Protein AF-0000000080279814 (afdb_homodimer)

Secondary structure (DSSP, 8-state):
------------PEEEE-TT-EEEEETTTEEEEEETTEEEEEESHHHHHHHTT-EEEE-HHHHHHTPPTT--HHHHHHHHHHHHHTT-EEEEPPGGG---HHHHHHHHHTTS-HHHHHT-SS--EEEEEEESTT---HHHHHHHHHTTPEEESSS-SEEEEEES-TT-THHHHHHHHHHHHT--EEEEE--SSEEEEEEEE-TTTS--HHHHHHHHHHHTHHHHHHHHHTTPPSSPP------HHHHHHHHHHHHHHHHHHHHT---GGGGEEEEEETTTTEEEEEE----TT-TTTS-TTHHHHHHHS-------B-SB-STT-SBSS-HHHHHHHHGGGB-TTTSSB---EE-TTS-TT--EEEEEE---TT--HHHHHHHHHH-EEEEE-SSHHHHHHHHHHHHHHHHHHB--S-S--EEE-HHHHGGGB--THHHH---HHHHHTHHHHHHHS-GGG---PPPPTTS-EEEEEEEETTTTEEEEEEHHHHSBT--GGGS-TT----STTEEE-SSHHHHHHHHHHHHHHHHHHHHHHHHT----BB-GGGG--HHHHHHHHHHHHTTEEEEEEE---TT---EEEEEEEESSSS----EEEEEE-SSHHHHHHHHHHHHHHHTHHHHSTT---S-HHHHHHHHH--TTT-GGGSPPTTPPPB-GGGS-----SBHHHHHHHHHHHHHHTT---EEEE---TTT-S-EEEEE-TTPPPSSS---SSHHHHHHHHTTS-SSPPPGGGS-SS----/------------PEEEE-TT-EEEEETTTEEEEEETTEEEEEESHHHHHHHTT-EEEE-HHHHHHTPPTT--HHHHHHHHHHHHHTT-EEEEPPGGG---HHHHHHHHHTTS-HHHHHT-SS--EEEEEEESTT---HHHHHHHHHTTPEEESSS-SEEEEEES-TT-THHHHHHHHHHHHT--EEEEE--SSEEEEEEEE-TTTS--HHHHHHHHHHHTHHHHHHHHHTTPPSSPP------HHHHHHHHHHHHHHHHHHHHT---GGGGEEEEEETTTTEEEEEE----TT-TTTS-TTHHHHHHHS-------B-SB-STT-SBSS-HHHHHHHHGGGB-TTTSSB---EE-TTS-TT--EEEEEE---TT--HHHHHHHHHH-EEEEE-SSHHHHHHHHHHHHHHHHHHB--S-S--EEE-HHHHGGGB--THHHH---HHHHHTHHHHHHHS-GGG---PPPPTTS-EEEEEEEETTTTEEEEEEHHHHSBT--GGGS-TT----STTEEE-SSHHHHHHHHHHHHHHHHHHHHHHHHT----BB-GGGG--HHHHHHHHHHHHTTEEEEEEE---TT---EEEEEEEESSSS----EEEEEE-SSHHHHHHHHHHHHHHHTHHHHSTT---S-HHHHHHHHH--TTT-GGGSPPTTPPPBPGGGS-----SBHHHHHHHHHHHHHHTT---EEEE---TTT-S-EEEEE-TTPPPSSS---SSHHHHHHHHTTS-SSPPPGGGS-SS----

Sequence (1514 aa):
MREASSTSGSISGGLGFKRHLRAEISEGNGAYLFSEQGVIAMRGAQVASVAALLDGTRDLDGLLSACPEGMSTEQVTGVLARLVEAGLVTVHVPDELSGDERALAYWDACGLDASAVASRQKPATASLTAIGRGVDTSQVENALGASGIEVVATASELAIVLCDDYLDPRLAEIDAEHRRTGRPWLLARPSGSQVWIGPILQPGRSGCWHCLTNRLWGHRHAEACVQEVLGHDGPASFPMPAVPPLTAAASQLISLEASKWLAGHRYPGQQAVWILDTLDLQGRLHELRRRPQCPECGDEGIVAARTAEPVVLREAKKATSGGGGHRTLTPVEVLDRYGHLVSPVTGIIKEIARDPRAPAFVNAYRSGLNVARRVRGEAGLQAGLRGDNGGKGASPLDAEVGALCEALERFSANYQGDELRIHDTFRALGDDAVHPNSCMLFDERQYAGRDEWNARHAIFQHVPERFDDDAAVDWTPLWSLSRQRRKLMPTAYLYYGVPPECGIGGMRADSNGCAAGSSLEDAILQGLLELVERDAVAMWWYNRLPVPGIDIASFDDPWAEEMAGQYARAGRELWVLDLTADLGVPVMVALSRSIAGPRENVMMGFGAHLDPRTALRRAVSELNQMIPAVLENDVELDDPDAARWLRHATVANQPYLLPAPGRSAKRAADFKFVRRSDVRDDVESLVRKLSALGMETLVLDQTRPDIDLPVVRVVVPGLRPFWSRFAPGRLFDVPVRLGRLAEATPYERLNPFPMFLMREASSTSGSISGGLGFKRHLRAEISEGNGAYLFSEQGVIAMRGAQVASVAALLDGTRDLDGLLSACPEGMSTEQVTGVLARLVEAGLVTVHVPDELSGDERALAYWDACGLDASAVASRQKPATASLTAIGRGVDTSQVENALGASGIEVVATASELAIVLCDDYLDPRLAEIDAEHRRTGRPWLLARPSGSQVWIGPILQPGRSGCWHCLTNRLWGHRHAEACVQEVLGHDGPASFPMPAVPPLTAAASQLISLEASKWLAGHRYPGQQAVWILDTLDLQGRLHELRRRPQCPECGDEGIVAARTAEPVVLREAKKATSGGGGHRTLTPVEVLDRYGHLVSPVTGIIKEIARDPRAPAFVNAYRSGLNVARRVRGEAGLQAGLRGDNGGKGASPLDAEVGALCEALERFSANYQGDELRIHDTFRALGDDAVHPNSCMLFDERQYAGRDEWNARHAIFQHVPERFDDDAAVDWTPLWSLSRQRRKLMPTAYLYYGVPPECGIGGMRADSNGCAAGSSLEDAILQGLLELVERDAVAMWWYNRLPVPGIDIASFDDPWAEEMAGQYARAGRELWVLDLTADLGVPVMVALSRSIAGPRENVMMGFGAHLDPRTALRRAVSELNQMIPAVLENDVELDDPDAARWLRHATVANQPYLLPAPGRSAKRAADFKFVRRSDVRDDVESLVRKLSALGMETLVLDQTRPDIDLPVVRVVVPGLRPFWSRFAPGRLFDVPVRLGRLAEATPYERLNPFPMFL

Structure (mmCIF, N/CA/C/O backbone):
data_AF-0000000080279814-model_v1
#
loop_
_entity.id
_entity.type
_entity.pdbx_description
1 polymer 'YcaO domain-containing protein'
#
loop_
_atom_site.group_PDB
_atom_site.id
_atom_site.type_symbol
_atom_site.label_atom_id
_atom_site.label_alt_id
_atom_site.label_comp_id
_atom_site.label_asym_id
_atom_site.label_entity_id
_atom_site.label_seq_id
_atom_site.pdbx_PDB_ins_code
_atom_site.Cartn_x
_atom_site.Cartn_y
_atom_site.Cartn_z
_atom_site.occupancy
_atom_site.B_iso_or_equiv
_atom_site.auth_seq_id
_atom_site.auth_comp_id
_atom_site.auth_asym_id
_atom_site.auth_atom_id
_atom_site.pdbx_PDB_model_num
ATOM 1 N N . MET A 1 1 ? 43.844 -24.531 45.438 1 21.88 1 MET A N 1
ATOM 2 C CA . MET A 1 1 ? 42.719 -23.609 45.188 1 21.88 1 MET A CA 1
ATOM 3 C C . MET A 1 1 ? 43.25 -22.266 44.688 1 21.88 1 MET A C 1
ATOM 5 O O . MET A 1 1 ? 43.625 -21.406 45.469 1 21.88 1 MET A O 1
ATOM 9 N N . ARG A 1 2 ? 44 -22.203 43.562 1 23.8 2 ARG A N 1
ATOM 10 C CA . ARG A 1 2 ? 44.781 -21.125 42.969 1 23.8 2 ARG A CA 1
ATOM 11 C C . ARG A 1 2 ? 43.844 -20.031 42.406 1 23.8 2 ARG A C 1
ATOM 13 O O . ARG A 1 2 ? 42.938 -20.312 41.625 1 23.8 2 ARG A O 1
ATOM 20 N N . GLU A 1 3 ? 43.656 -18.922 43.156 1 21.67 3 GLU A N 1
ATOM 21 C CA . GLU A 1 3 ? 42.844 -17.766 42.844 1 21.67 3 GLU A CA 1
ATOM 22 C C . GLU A 1 3 ? 43.312 -17.047 41.594 1 21.67 3 GLU A C 1
ATOM 24 O O . GLU A 1 3 ? 44.438 -16.594 41.531 1 21.67 3 GLU A O 1
ATOM 29 N N . ALA A 1 4 ? 42.906 -17.609 40.438 1 27.38 4 ALA A N 1
ATOM 30 C CA . ALA A 1 4 ? 43.188 -17.016 39.125 1 27.38 4 ALA A CA 1
ATOM 31 C C . ALA A 1 4 ? 42.781 -15.531 39.125 1 27.38 4 ALA A C 1
ATOM 33 O O . ALA A 1 4 ? 41.625 -15.188 39.312 1 27.38 4 ALA A O 1
ATOM 34 N N . SER A 1 5 ? 43.719 -14.578 39.5 1 25.19 5 SER A N 1
ATOM 35 C CA . SER A 1 5 ? 43.625 -13.125 39.562 1 25.19 5 SER A CA 1
ATOM 36 C C . SER A 1 5 ? 43.312 -12.547 38.188 1 25.19 5 SER A C 1
ATOM 38 O O . SER A 1 5 ? 44.188 -12.523 37.312 1 25.19 5 SER A O 1
ATOM 40 N N . SER A 1 6 ? 42.219 -12.922 37.5 1 28.83 6 SER A N 1
ATOM 41 C CA . SER A 1 6 ? 41.875 -12.32 36.219 1 28.83 6 SER A CA 1
ATOM 42 C C . SER A 1 6 ? 41.75 -10.805 36.312 1 28.83 6 SER A C 1
ATOM 44 O O . SER A 1 6 ? 40.875 -10.297 37.031 1 28.83 6 SER A O 1
ATOM 46 N N . THR A 1 7 ? 42.875 -10.039 36.344 1 28.72 7 THR A N 1
ATOM 47 C CA . THR A 1 7 ? 42.938 -8.586 36.25 1 28.72 7 THR A CA 1
ATOM 48 C C . THR A 1 7 ? 42.188 -8.086 35.031 1 28.72 7 THR A C 1
ATOM 50 O O . THR A 1 7 ? 42.688 -8.133 33.906 1 28.72 7 THR A O 1
ATOM 53 N N . SER A 1 8 ? 40.969 -8.453 34.812 1 31.89 8 SER A N 1
ATOM 54 C CA . SER A 1 8 ? 40.219 -7.734 33.781 1 31.89 8 SER A CA 1
ATOM 55 C C . SER A 1 8 ? 40.312 -6.223 33.969 1 31.89 8 SER A C 1
ATOM 57 O O . SER A 1 8 ? 39.844 -5.691 35 1 31.89 8 SER A O 1
ATOM 59 N N . GLY A 1 9 ? 41.469 -5.582 33.75 1 34.22 9 GLY A N 1
ATOM 60 C CA . GLY A 1 9 ? 41.562 -4.133 33.75 1 34.22 9 GLY A CA 1
ATOM 61 C C . GLY A 1 9 ? 40.344 -3.449 33.156 1 34.22 9 GLY A C 1
ATOM 62 O O . GLY A 1 9 ? 40.031 -3.641 31.969 1 34.22 9 GLY A O 1
ATOM 63 N N . SER A 1 10 ? 39.344 -3.197 33.875 1 40.88 10 SER A N 1
ATOM 64 C CA . SER A 1 10 ? 38.125 -2.473 33.531 1 40.88 10 SER A CA 1
ATOM 65 C C . SER A 1 10 ? 38.469 -1.146 32.844 1 40.88 10 SER A C 1
ATOM 67 O O . SER A 1 10 ? 39.094 -0.281 33.438 1 40.88 10 SER A O 1
ATOM 69 N N . ILE A 1 11 ? 38.938 -0.974 31.625 1 47.03 11 ILE A N 1
ATOM 70 C CA . ILE A 1 11 ? 39.031 0.262 30.859 1 47.03 11 ILE A CA 1
ATOM 71 C C . ILE A 1 11 ? 37.906 1.222 31.266 1 47.03 11 ILE A C 1
ATOM 73 O O . ILE A 1 11 ? 36.719 0.924 31.094 1 47.03 11 ILE A O 1
ATOM 77 N N . SER A 1 12 ? 38.062 2.002 32.312 1 59.72 12 SER A N 1
ATOM 78 C CA . SER A 1 12 ? 37.188 2.934 33 1 59.72 12 SER A CA 1
ATOM 79 C C . SER A 1 12 ? 36.781 4.078 32.094 1 59.72 12 SER A C 1
ATOM 81 O O . SER A 1 12 ? 37.625 4.883 31.672 1 59.72 12 SER A O 1
ATOM 83 N N . GLY A 1 13 ? 36 3.992 31.062 1 78.62 13 GLY A N 1
ATOM 84 C CA . GLY A 1 13 ? 35.5 5.055 30.203 1 78.62 13 GLY A CA 1
ATOM 85 C C . GLY A 1 13 ? 34.5 5.953 30.906 1 78.62 13 GLY A C 1
ATOM 86 O O . GLY A 1 13 ? 34.062 5.656 32.031 1 78.62 13 GLY A O 1
ATOM 87 N N . GLY A 1 14 ? 34.469 7.23 30.5 1 89.44 14 GLY A N 1
ATOM 88 C CA . GLY A 1 14 ? 33.531 8.203 31.031 1 89.44 14 GLY A CA 1
ATOM 89 C C . GLY A 1 14 ? 32.156 8.141 30.375 1 89.44 14 GLY A C 1
ATOM 90 O O . GLY A 1 14 ? 32.031 7.676 29.25 1 89.44 14 GLY A O 1
ATOM 91 N N . LEU A 1 15 ? 31.172 8.523 31.156 1 92.56 15 LEU A N 1
ATOM 92 C CA . LEU A 1 15 ? 29.797 8.531 30.656 1 92.56 15 LEU A CA 1
ATOM 93 C C . LEU A 1 15 ? 29.531 9.781 29.812 1 92.56 15 LEU A C 1
ATOM 95 O O . LEU A 1 15 ? 29.938 10.883 30.203 1 92.56 15 LEU A O 1
ATOM 99 N N . GLY A 1 16 ? 29.016 9.609 28.672 1 94.12 16 GLY A N 1
ATOM 100 C CA . GLY A 1 16 ? 28.625 10.688 27.781 1 94.12 16 GLY A CA 1
ATOM 101 C C . GLY A 1 16 ? 27.5 10.312 26.844 1 94.12 16 GLY A C 1
ATOM 102 O O . GLY A 1 16 ? 27.141 9.141 26.734 1 94.12 16 GLY A O 1
ATOM 103 N N . PHE A 1 17 ? 26.906 11.336 26.203 1 95.38 17 PHE A N 1
ATOM 104 C CA . PHE A 1 17 ? 25.906 11.055 25.172 1 95.38 17 PHE A CA 1
ATOM 105 C C . PHE A 1 17 ? 26.531 10.305 24 1 95.38 17 PHE A C 1
ATOM 107 O O . PHE A 1 17 ? 27.719 10.461 23.734 1 95.38 17 PHE A O 1
ATOM 114 N N . LYS A 1 18 ? 25.734 9.492 23.375 1 94.56 18 LYS A N 1
ATOM 115 C CA . LYS A 1 18 ? 26.203 8.789 22.188 1 94.56 18 LYS A CA 1
ATOM 116 C C . LYS A 1 18 ? 26.75 9.766 21.156 1 94.56 18 LYS A C 1
ATOM 118 O O . LYS A 1 18 ? 26.25 10.883 21.016 1 94.56 18 LYS A O 1
ATOM 123 N N . ARG A 1 19 ? 27.734 9.344 20.422 1 93.38 19 ARG A N 1
ATOM 124 C CA . ARG A 1 19 ? 28.562 10.234 19.609 1 93.38 19 ARG A CA 1
ATOM 125 C C . ARG A 1 19 ? 27.766 10.75 18.406 1 93.38 19 ARG A C 1
ATOM 127 O O . ARG A 1 19 ? 28.156 11.75 17.797 1 93.38 19 ARG A O 1
ATOM 134 N N . HIS A 1 20 ? 26.656 10.047 18.047 1 94.81 20 HIS A N 1
ATOM 135 C CA . HIS A 1 20 ? 25.844 10.547 16.953 1 94.81 20 HIS A CA 1
ATOM 136 C C . HIS A 1 20 ? 24.875 11.625 17.438 1 94.81 20 HIS A C 1
ATOM 138 O O . HIS A 1 20 ? 24.125 12.18 16.641 1 94.81 20 HIS A O 1
ATOM 144 N N . LEU A 1 21 ? 24.906 11.977 18.734 1 95.88 21 LEU A N 1
ATOM 145 C CA . LEU A 1 21 ? 24.062 13 19.344 1 95.88 21 LEU A CA 1
ATOM 146 C C . LEU A 1 21 ? 24.891 14.195 19.781 1 95.88 21 LEU A C 1
ATOM 148 O O . LEU A 1 21 ? 25.875 14.047 20.516 1 95.88 21 LEU A O 1
ATOM 152 N N . ARG A 1 22 ? 24.547 15.336 19.375 1 95.44 22 ARG A N 1
ATOM 153 C CA . ARG A 1 22 ? 25.141 16.562 19.906 1 95.44 22 ARG A CA 1
ATOM 154 C C . ARG A 1 22 ? 24.219 17.188 20.953 1 95.44 22 ARG A C 1
ATOM 156 O O . ARG A 1 22 ? 23.062 17.5 20.672 1 95.44 22 ARG A O 1
ATOM 163 N N . ALA A 1 23 ? 24.781 17.375 22.062 1 95.44 23 ALA A N 1
ATOM 164 C CA . ALA A 1 23 ? 23.984 17.891 23.156 1 95.44 23 ALA A CA 1
ATOM 165 C C . ALA A 1 23 ? 24.203 19.391 23.359 1 95.44 23 ALA A C 1
ATOM 167 O O . ALA A 1 23 ? 25.328 19.875 23.234 1 95.44 23 ALA A O 1
ATOM 168 N N . GLU A 1 24 ? 23.156 20.062 23.547 1 95.12 24 GLU A N 1
ATOM 169 C CA . GLU A 1 24 ? 23.172 21.453 24.016 1 95.12 24 GLU A CA 1
ATOM 170 C C . GLU A 1 24 ? 22.312 21.625 25.266 1 95.12 24 GLU A C 1
ATOM 172 O O . GLU A 1 24 ? 21.141 21.281 25.266 1 95.12 24 GLU A O 1
ATOM 177 N N . ILE A 1 25 ? 22.969 22.156 26.281 1 94.56 25 ILE A N 1
ATOM 178 C CA . ILE A 1 25 ? 22.328 22.234 27.578 1 94.56 25 ILE A CA 1
ATOM 179 C C . ILE A 1 25 ? 21.812 23.656 27.812 1 94.56 25 ILE A C 1
ATOM 181 O O . ILE A 1 25 ? 22.531 24.625 27.578 1 94.56 25 ILE A O 1
ATOM 185 N N . SER A 1 26 ? 20.578 23.766 28.141 1 92.25 26 SER A N 1
ATOM 186 C CA . SER A 1 26 ? 19.969 25.016 28.625 1 92.25 26 SER A CA 1
ATOM 187 C C . SER A 1 26 ? 19.75 24.969 30.141 1 92.25 26 SER A C 1
ATOM 189 O O . SER A 1 26 ? 18.766 24.375 30.609 1 92.25 26 SER A O 1
ATOM 191 N N . GLU A 1 27 ? 20.625 25.625 30.781 1 89.12 27 GLU A N 1
ATOM 192 C CA . GLU A 1 27 ? 20.609 25.578 32.25 1 89.12 27 GLU A CA 1
ATOM 193 C C . GLU A 1 27 ? 19.25 25.953 32.812 1 89.12 27 GLU A C 1
ATOM 195 O O . GLU A 1 27 ? 18.672 26.984 32.406 1 89.12 27 GLU A O 1
ATOM 200 N N . GLY A 1 28 ? 18.781 25.141 33.656 1 87.81 28 GLY A N 1
ATOM 201 C CA . GLY A 1 28 ? 17.5 25.391 34.312 1 87.81 28 GLY A CA 1
ATOM 202 C C . GLY A 1 28 ? 16.312 24.953 33.469 1 87.81 28 GLY A C 1
ATOM 203 O O . GLY A 1 28 ? 15.203 24.828 34 1 87.81 28 GLY A O 1
ATOM 204 N N . ASN A 1 29 ? 16.562 24.672 32.25 1 88.44 29 ASN A N 1
ATOM 205 C CA . ASN A 1 29 ? 15.453 24.375 31.344 1 88.44 29 ASN A CA 1
ATOM 206 C C . ASN A 1 29 ? 15.5 22.938 30.844 1 88.44 29 ASN A C 1
ATOM 208 O O . ASN A 1 29 ? 14.477 22.25 30.812 1 88.44 29 ASN A O 1
ATOM 212 N N . GLY A 1 30 ? 16.625 22.516 30.453 1 92.62 30 GLY A N 1
ATOM 213 C CA . GLY A 1 30 ? 16.719 21.156 29.922 1 92.62 30 GLY A CA 1
ATOM 214 C C . GLY A 1 30 ? 17.938 20.938 29.047 1 92.62 30 GLY A C 1
ATOM 215 O O . GLY A 1 30 ? 18.922 21.688 29.141 1 92.62 30 GLY A O 1
ATOM 216 N N . ALA A 1 31 ? 17.922 19.828 28.344 1 94.88 31 ALA A N 1
ATOM 217 C CA . ALA A 1 31 ? 18.953 19.469 27.375 1 94.88 31 ALA A CA 1
ATOM 218 C C . ALA A 1 31 ? 18.344 19.047 26.047 1 94.88 31 ALA A C 1
ATOM 220 O O . ALA A 1 31 ? 17.281 18.422 26.016 1 94.88 31 ALA A O 1
ATOM 221 N N . TYR A 1 32 ? 18.984 19.453 24.984 1 95 32 TYR A N 1
ATOM 222 C CA . TYR A 1 32 ? 18.531 19.156 23.641 1 95 32 TYR A CA 1
ATOM 223 C C . TYR A 1 32 ? 19.594 18.375 22.875 1 95 32 TYR A C 1
ATOM 225 O O . TYR A 1 32 ? 20.766 18.766 22.844 1 95 32 TYR A O 1
ATOM 233 N N . LEU A 1 33 ? 19.156 17.25 22.344 1 95.81 33 LEU A N 1
ATOM 234 C CA . LEU A 1 33 ? 20.062 16.406 21.562 1 95.81 33 LEU A CA 1
ATOM 235 C C . LEU A 1 33 ? 19.719 16.469 20.078 1 95.81 33 LEU A C 1
ATOM 237 O O . LEU A 1 33 ? 18.594 16.203 19.688 1 95.81 33 LEU A O 1
ATOM 241 N N . PHE A 1 34 ? 20.703 16.859 19.281 1 95.44 34 PHE A N 1
ATOM 242 C CA . PHE A 1 34 ? 20.531 16.984 17.828 1 95.44 34 PHE A CA 1
ATOM 243 C C . PHE A 1 34 ? 21.188 15.82 17.109 1 95.44 34 PHE A C 1
ATOM 245 O O . PHE A 1 34 ? 22.312 15.43 17.438 1 95.44 34 PHE A O 1
ATOM 252 N N . SER A 1 35 ? 20.484 15.219 16.203 1 95 35 SER A N 1
ATOM 253 C CA . SER A 1 35 ? 20.984 14.125 15.375 1 95 35 SER A CA 1
ATOM 254 C C . SER A 1 35 ? 20.422 14.195 13.961 1 95 35 SER A C 1
ATOM 256 O O . SER A 1 35 ? 19.641 15.102 13.641 1 95 35 SER A O 1
ATOM 258 N N . GLU A 1 36 ? 20.859 13.266 13.102 1 91.62 36 GLU A N 1
ATOM 259 C CA . GLU A 1 36 ? 20.359 13.172 11.727 1 91.62 36 GLU A CA 1
ATOM 260 C C . GLU A 1 36 ? 18.859 12.914 11.703 1 91.62 36 GLU A C 1
ATOM 262 O O . GLU A 1 36 ? 18.172 13.281 10.742 1 91.62 36 GLU A O 1
ATOM 267 N N . GLN A 1 37 ? 18.359 12.383 12.797 1 88 37 GLN A N 1
ATOM 268 C CA . GLN A 1 37 ? 16.969 11.953 12.828 1 88 37 GLN A CA 1
ATOM 269 C C . GLN A 1 37 ? 16.078 13.031 13.43 1 88 37 GLN A C 1
ATOM 271 O O . GLN A 1 37 ? 14.852 12.891 13.461 1 88 37 GLN A O 1
ATOM 276 N N . GLY A 1 38 ? 16.75 14.078 13.938 1 90.19 38 GLY A N 1
ATOM 277 C CA . GLY A 1 38 ? 15.953 15.148 14.516 1 90.19 38 GLY A CA 1
ATOM 278 C C . GLY A 1 38 ? 16.438 15.57 15.891 1 90.19 38 GLY A C 1
ATOM 279 O O . GLY A 1 38 ? 17.625 15.469 16.203 1 90.19 38 GLY A O 1
ATOM 280 N N . VAL A 1 39 ? 15.5 16.156 16.625 1 92.44 39 VAL A N 1
ATOM 281 C CA . VAL A 1 39 ? 15.867 16.688 17.938 1 92.44 39 VAL A CA 1
ATOM 282 C C . VAL A 1 39 ? 15.094 15.969 19.031 1 92.44 39 VAL A C 1
ATOM 284 O O . VAL A 1 39 ? 13.922 15.617 18.844 1 92.44 39 VAL A O 1
ATOM 287 N N . ILE A 1 40 ? 15.742 15.625 20.062 1 91.31 40 ILE A N 1
ATOM 288 C CA . ILE A 1 40 ? 15.148 15.141 21.297 1 91.31 40 ILE A CA 1
ATOM 289 C C . ILE A 1 40 ? 15.227 16.234 22.359 1 91.31 40 ILE A C 1
ATOM 291 O O . ILE A 1 40 ? 16.328 16.672 22.719 1 91.31 40 ILE A O 1
ATOM 295 N N . ALA A 1 41 ? 14.117 16.656 22.781 1 90.44 41 ALA A N 1
ATOM 296 C CA . ALA A 1 41 ? 14.047 17.672 23.828 1 90.44 41 ALA A CA 1
ATOM 297 C C . ALA A 1 41 ? 13.758 17.047 25.188 1 90.44 41 ALA A C 1
ATOM 299 O O . ALA A 1 41 ? 12.711 16.422 25.375 1 90.44 41 ALA A O 1
ATOM 300 N N . MET A 1 42 ? 14.703 17.141 26.047 1 91.12 42 MET A N 1
ATOM 301 C CA . MET A 1 42 ? 14.531 16.688 27.422 1 91.12 42 MET A CA 1
ATOM 302 C C . MET A 1 42 ? 14.367 17.859 28.375 1 91.12 42 MET A C 1
ATOM 304 O O . MET A 1 42 ? 15.281 18.672 28.531 1 91.12 42 MET A O 1
ATOM 308 N N . ARG A 1 43 ? 13.336 17.875 29.062 1 88.44 43 ARG A N 1
ATOM 309 C CA . ARG A 1 43 ? 13 19.047 29.844 1 88.44 43 ARG A CA 1
ATOM 310 C C . ARG A 1 43 ? 13.25 18.812 31.328 1 88.44 43 ARG A C 1
ATOM 312 O O . ARG A 1 43 ? 13.141 17.672 31.797 1 88.44 43 ARG A O 1
ATOM 319 N N . GLY A 1 44 ? 13.609 19.953 32 1 89.69 44 GLY A N 1
ATOM 320 C CA . GLY A 1 44 ? 13.734 19.922 33.438 1 89.69 44 GLY A CA 1
ATOM 321 C C . GLY A 1 44 ? 15.117 20.344 33.938 1 89.69 44 GLY A C 1
ATOM 322 O O . GLY A 1 44 ? 16.125 20.031 33.312 1 89.69 44 GLY A O 1
ATOM 323 N N . ALA A 1 45 ? 15.102 21.016 35.031 1 92.06 45 ALA A N 1
ATOM 324 C CA . ALA A 1 45 ? 16.344 21.531 35.594 1 92.06 45 ALA A CA 1
ATOM 325 C C . ALA A 1 45 ? 17.266 20.391 36.031 1 92.06 45 ALA A C 1
ATOM 327 O O . ALA A 1 45 ? 18.5 20.484 35.844 1 92.06 45 ALA A O 1
ATOM 328 N N . GLN A 1 46 ? 16.719 19.359 36.469 1 93.31 46 GLN A N 1
ATOM 329 C CA . GLN A 1 46 ? 17.5 18.219 36.906 1 93.31 46 GLN A CA 1
ATOM 330 C C . GLN A 1 46 ? 18.203 17.547 35.719 1 93.31 46 GLN A C 1
ATOM 332 O O . GLN A 1 46 ? 19.359 17.172 35.812 1 93.31 46 GLN A O 1
ATOM 337 N N . VAL A 1 47 ? 17.438 17.469 34.656 1 94.19 47 VAL A N 1
ATOM 338 C CA . VAL A 1 47 ? 18 16.844 33.469 1 94.19 47 VAL A CA 1
ATOM 339 C C . VAL A 1 47 ? 19.156 17.688 32.938 1 94.19 47 VAL A C 1
ATOM 341 O O . VAL A 1 47 ? 20.203 17.156 32.562 1 94.19 47 VAL A O 1
ATOM 344 N N . ALA A 1 48 ? 18.922 19 32.906 1 94.69 48 ALA A N 1
ATOM 345 C CA . ALA A 1 48 ? 19.969 19.906 32.469 1 94.69 48 ALA A CA 1
ATOM 346 C C . ALA A 1 48 ? 21.234 19.734 33.281 1 94.69 48 ALA A C 1
ATOM 348 O O . ALA A 1 48 ? 22.344 19.703 32.75 1 94.69 48 ALA A O 1
ATOM 349 N N . SER A 1 49 ? 21.094 19.609 34.562 1 95 49 SER A N 1
ATOM 350 C CA . SER A 1 49 ? 22.219 19.516 35.469 1 95 49 SER A CA 1
ATOM 351 C C . SER A 1 49 ? 23 18.234 35.25 1 95 49 SER A C 1
ATOM 353 O O . SER A 1 49 ? 24.234 18.234 35.25 1 95 49 SER A O 1
ATOM 355 N N . VAL A 1 50 ? 22.297 17.188 35.094 1 95.19 50 VAL A N 1
ATOM 356 C CA . VAL A 1 50 ? 22.953 15.891 34.906 1 95.19 50 VAL A CA 1
ATOM 357 C C . VAL A 1 50 ? 23.594 15.844 33.5 1 95.19 50 VAL A C 1
ATOM 359 O O . VAL A 1 50 ? 24.719 15.359 33.344 1 95.19 50 VAL A O 1
ATOM 362 N N . ALA A 1 51 ? 22.828 16.359 32.5 1 95.56 51 ALA A N 1
ATOM 363 C CA . ALA A 1 51 ? 23.328 16.359 31.125 1 95.56 51 ALA A CA 1
ATOM 364 C C . ALA A 1 51 ? 24.641 17.125 31.031 1 95.56 51 ALA A C 1
ATOM 366 O O . ALA A 1 51 ? 25.516 16.766 30.234 1 95.56 51 ALA A O 1
ATOM 367 N N . ALA A 1 52 ? 24.797 18.094 31.797 1 94.62 52 ALA A N 1
ATOM 368 C CA . ALA A 1 52 ? 25.984 18.938 31.766 1 94.62 52 ALA A CA 1
ATOM 369 C C . ALA A 1 52 ? 27.219 18.141 32.219 1 94.62 52 ALA A C 1
ATOM 371 O O . ALA A 1 52 ? 28.344 18.484 31.875 1 94.62 52 ALA A O 1
ATOM 372 N N . LEU A 1 53 ? 26.984 17.078 32.938 1 94.38 53 LEU A N 1
ATOM 373 C CA . LEU A 1 53 ? 28.094 16.281 33.469 1 94.38 53 LEU A CA 1
ATOM 374 C C . LEU A 1 53 ? 28.438 15.141 32.5 1 94.38 53 LEU A C 1
ATOM 376 O O . LEU A 1 53 ? 29.469 14.477 32.688 1 94.38 53 LEU A O 1
ATOM 380 N N . LEU A 1 54 ? 27.594 14.914 31.516 1 94.19 54 LEU A N 1
ATOM 381 C CA . LEU A 1 54 ? 27.781 13.789 30.609 1 94.19 54 LEU A CA 1
ATOM 382 C C . LEU A 1 54 ? 28.656 14.18 29.422 1 94.19 54 LEU A C 1
ATOM 384 O O . LEU A 1 54 ? 28.203 14.156 28.281 1 94.19 54 LEU A O 1
ATOM 388 N N . ASP A 1 55 ? 29.875 14.438 29.688 1 89.62 55 ASP A N 1
ATOM 389 C CA . ASP A 1 55 ? 30.812 14.883 28.656 1 89.62 55 ASP A CA 1
ATOM 390 C C . ASP A 1 55 ? 31.859 13.812 28.359 1 89.62 55 ASP A C 1
ATOM 392 O O . ASP A 1 55 ? 32.844 14.078 27.688 1 89.62 55 ASP A O 1
ATOM 396 N N . GLY A 1 56 ? 31.703 12.688 28.922 1 88.75 56 GLY A N 1
ATOM 397 C CA . GLY A 1 56 ? 32.562 11.555 28.609 1 88.75 56 GLY A CA 1
ATOM 398 C C . GLY A 1 56 ? 33.812 11.523 29.469 1 88.75 56 GLY A C 1
ATOM 399 O O . GLY A 1 56 ? 34.656 10.648 29.297 1 88.75 56 GLY A O 1
ATOM 400 N N . THR A 1 57 ? 33.938 12.406 30.438 1 89.06 57 THR A N 1
ATOM 401 C CA . THR A 1 57 ? 35.188 12.492 31.203 1 89.06 57 THR A CA 1
ATOM 402 C C . THR A 1 57 ? 35 11.875 32.594 1 89.06 57 THR A C 1
ATOM 404 O O . THR A 1 57 ? 36 11.609 33.281 1 89.06 57 THR A O 1
ATOM 407 N N . ARG A 1 58 ? 33.75 11.641 32.969 1 91.56 58 ARG A N 1
ATOM 408 C CA . ARG A 1 58 ? 33.438 11.133 34.312 1 91.56 58 ARG A CA 1
ATOM 409 C C . ARG A 1 58 ? 32.781 9.766 34.219 1 91.56 58 ARG A C 1
ATOM 411 O O . ARG A 1 58 ? 31.875 9.555 33.406 1 91.56 58 ARG A O 1
ATOM 418 N N . ASP A 1 59 ? 33.281 8.898 35.062 1 91.06 59 ASP A N 1
ATOM 419 C CA . ASP A 1 59 ? 32.531 7.656 35.25 1 91.06 59 ASP A CA 1
ATOM 420 C C . ASP A 1 59 ? 31.406 7.832 36.25 1 91.06 59 ASP A C 1
ATOM 422 O O . ASP A 1 59 ? 31.078 8.953 36.656 1 91.06 59 ASP A O 1
ATOM 426 N N . LEU A 1 60 ? 30.766 6.793 36.562 1 90.94 60 LEU A N 1
ATOM 427 C CA . LEU A 1 60 ? 29.609 6.891 37.438 1 90.94 60 LEU A CA 1
ATOM 428 C C . LEU A 1 60 ? 30 7.508 38.781 1 90.94 60 LEU A C 1
ATOM 430 O O . LEU A 1 60 ? 29.297 8.383 39.281 1 90.94 60 LEU A O 1
ATOM 434 N N . ASP A 1 61 ? 31.094 7.066 39.312 1 91.88 61 ASP A N 1
ATOM 435 C CA . ASP A 1 61 ? 31.562 7.598 40.594 1 91.88 61 ASP A CA 1
ATOM 436 C C . ASP A 1 61 ? 31.891 9.086 40.469 1 91.88 61 ASP A C 1
ATOM 438 O O . ASP A 1 61 ? 31.594 9.867 41.375 1 91.88 61 ASP A O 1
ATOM 442 N N . GLY A 1 62 ? 32.5 9.344 39.406 1 92.44 62 GLY A N 1
ATOM 443 C CA . GLY A 1 62 ? 32.812 10.742 39.156 1 92.44 62 GLY A CA 1
ATOM 444 C C . GLY A 1 62 ? 31.594 11.609 39.031 1 92.44 62 GLY A C 1
ATOM 445 O O . GLY A 1 62 ? 31.578 12.75 39.5 1 92.44 62 GLY A O 1
ATOM 446 N N . LEU A 1 63 ? 30.609 11.141 38.406 1 92 63 LEU A N 1
ATOM 447 C CA . LEU A 1 63 ? 29.359 11.883 38.25 1 92 63 LEU A CA 1
ATOM 448 C C . LEU A 1 63 ? 28.672 12.094 39.562 1 92 63 LEU A C 1
ATOM 450 O O . LEU A 1 63 ? 28.141 13.18 39.844 1 92 63 LEU A O 1
ATOM 454 N N . LEU A 1 64 ? 28.719 11.047 40.406 1 93 64 LEU A N 1
ATOM 455 C CA . LEU A 1 64 ? 28.062 11.125 41.688 1 93 64 LEU A CA 1
ATOM 456 C C . LEU A 1 64 ? 28.828 12.062 42.625 1 93 64 LEU A C 1
ATOM 458 O O . LEU A 1 64 ? 28.234 12.742 43.469 1 93 64 LEU A O 1
ATOM 462 N N . SER A 1 65 ? 30.125 12.086 42.438 1 92.69 65 SER A N 1
ATOM 463 C CA . SER A 1 65 ? 30.938 13 43.219 1 92.69 65 SER A CA 1
ATOM 464 C C . SER A 1 65 ? 30.688 14.453 42.812 1 92.69 65 SER A C 1
ATOM 466 O O . SER A 1 65 ? 30.812 15.359 43.656 1 92.69 65 SER A O 1
ATOM 468 N N . ALA A 1 66 ? 30.359 14.602 41.562 1 91.62 66 ALA A N 1
ATOM 469 C CA . ALA A 1 66 ? 30.109 15.945 41.062 1 91.62 66 ALA A CA 1
ATOM 470 C C . ALA A 1 66 ? 28.609 16.266 41.094 1 91.62 66 ALA A C 1
ATOM 472 O O . ALA A 1 66 ? 28.109 17.031 40.25 1 91.62 66 ALA A O 1
ATOM 473 N N . CYS A 1 67 ? 27.953 15.703 41.938 1 87.56 67 CYS A N 1
ATOM 474 C CA . CYS A 1 67 ? 26.5 15.867 42.062 1 87.56 67 CYS A CA 1
ATOM 475 C C . CYS A 1 67 ? 26.109 17.344 42.062 1 87.56 67 CYS A C 1
ATOM 477 O O . CYS A 1 67 ? 26.641 18.125 42.844 1 87.56 67 CYS A O 1
ATOM 479 N N . PRO A 1 68 ? 25.328 17.719 41.188 1 87.31 68 PRO A N 1
ATOM 480 C CA . PRO A 1 68 ? 24.938 19.125 41.094 1 87.31 68 PRO A CA 1
ATOM 481 C C . PRO A 1 68 ? 24.266 19.625 42.375 1 87.31 68 PRO A C 1
ATOM 483 O O . PRO A 1 68 ? 23.719 18.844 43.156 1 87.31 68 PRO A O 1
ATOM 486 N N . GLU A 1 69 ? 24.328 20.922 42.531 1 85.44 69 GLU A N 1
ATOM 487 C CA . GLU A 1 69 ? 23.719 21.531 43.719 1 85.44 69 GLU A CA 1
ATOM 488 C C . GLU A 1 69 ? 22.219 21.312 43.75 1 85.44 69 GLU A C 1
ATOM 490 O O . GLU A 1 69 ? 21.531 21.5 42.719 1 85.44 69 GLU A O 1
ATOM 495 N N . GLY A 1 70 ? 21.734 20.797 44.875 1 88.25 70 GLY A N 1
ATOM 496 C CA . GLY A 1 70 ? 20.297 20.625 45.062 1 88.25 70 GLY A CA 1
ATOM 497 C C . GLY A 1 70 ? 19.797 19.25 44.656 1 88.25 70 GLY A C 1
ATOM 498 O O . GLY A 1 70 ? 18.609 18.953 44.812 1 88.25 70 GLY A O 1
ATOM 499 N N . MET A 1 71 ? 20.719 18.391 44.219 1 93.38 71 MET A N 1
ATOM 500 C CA . MET A 1 71 ? 20.297 17.047 43.812 1 93.38 71 MET A CA 1
ATOM 501 C C . MET A 1 71 ? 20.969 15.992 44.719 1 93.38 71 MET A C 1
ATOM 503 O O . MET A 1 71 ? 22.125 16.156 45.094 1 93.38 71 MET A O 1
ATOM 507 N N . SER A 1 72 ? 20.203 15 45.062 1 93.81 72 SER A N 1
ATOM 508 C CA . SER A 1 72 ? 20.75 13.844 45.781 1 93.81 72 SER A CA 1
ATOM 509 C C . SER A 1 72 ? 21.406 12.867 44.781 1 93.81 72 SER A C 1
ATOM 511 O O . SER A 1 72 ? 21.156 12.938 43.594 1 93.81 72 SER A O 1
ATOM 513 N N . THR A 1 73 ? 22.188 12.039 45.344 1 93.62 73 THR A N 1
ATOM 514 C CA . THR A 1 73 ? 22.812 11.008 44.5 1 93.62 73 THR A CA 1
ATOM 515 C C . THR A 1 73 ? 21.766 10.094 43.906 1 93.62 73 THR A C 1
ATOM 517 O O . THR A 1 73 ? 21.938 9.594 42.781 1 93.62 73 THR A O 1
ATOM 520 N N . GLU A 1 74 ? 20.688 9.977 44.594 1 93.38 74 GLU A N 1
ATOM 521 C CA . GLU A 1 74 ? 19.578 9.148 44.094 1 93.38 74 GLU A CA 1
ATOM 522 C C . GLU A 1 74 ? 18.906 9.805 42.875 1 93.38 74 GLU A C 1
ATOM 524 O O . GLU A 1 74 ? 18.531 9.125 41.938 1 93.38 74 GLU A O 1
ATOM 529 N N . GLN A 1 75 ? 18.797 11.07 43 1 94.06 75 GLN A N 1
ATOM 530 C CA . GLN A 1 75 ? 18.188 11.797 41.875 1 94.06 75 GLN A CA 1
ATOM 531 C C . GLN A 1 75 ? 19.062 11.766 40.656 1 94.06 75 GLN A C 1
ATOM 533 O O . GLN A 1 75 ? 18.562 11.594 39.531 1 94.06 75 GLN A O 1
ATOM 538 N N . VAL A 1 76 ? 20.312 11.914 40.875 1 94.69 76 VAL A N 1
ATOM 539 C CA . VAL A 1 76 ? 21.266 11.867 39.75 1 94.69 76 VAL A CA 1
ATOM 540 C C . VAL A 1 76 ? 21.219 10.484 39.094 1 94.69 76 VAL A C 1
ATOM 542 O O . VAL A 1 76 ? 21.141 10.375 37.875 1 94.69 76 VAL A O 1
ATOM 545 N N . THR A 1 77 ? 21.172 9.477 39.906 1 94.56 77 THR A N 1
ATOM 546 C CA . THR A 1 77 ? 21.125 8.109 39.406 1 94.56 77 THR A CA 1
ATOM 547 C C . THR A 1 77 ? 19.812 7.84 38.688 1 94.56 77 THR A C 1
ATOM 549 O O . THR A 1 77 ? 19.797 7.121 37.688 1 94.56 77 THR A O 1
ATOM 552 N N . GLY A 1 78 ? 18.828 8.391 39.188 1 94.69 78 GLY A N 1
ATOM 553 C CA . GLY A 1 78 ? 17.531 8.242 38.531 1 94.69 78 GLY A CA 1
ATOM 554 C C . GLY A 1 78 ? 17.484 8.852 37.156 1 94.69 78 GLY A C 1
ATOM 555 O O . GLY A 1 78 ? 17 8.219 36.219 1 94.69 78 GLY A O 1
ATOM 556 N N . VAL A 1 79 ? 17.984 10.031 37 1 94.94 79 VAL A N 1
ATOM 557 C CA . VAL A 1 79 ? 18.016 10.703 35.719 1 94.94 79 VAL A CA 1
ATOM 558 C C . VAL A 1 79 ? 18.922 9.938 34.75 1 94.94 79 VAL A C 1
ATOM 560 O O . VAL A 1 79 ? 18.562 9.703 33.594 1 94.94 79 VAL A O 1
ATOM 563 N N . LEU A 1 80 ? 20.016 9.547 35.25 1 94.75 80 LEU A N 1
ATOM 564 C CA . LEU A 1 80 ? 20.969 8.82 34.438 1 94.75 80 LEU A CA 1
ATOM 565 C C . LEU A 1 80 ? 20.375 7.5 33.938 1 94.75 80 LEU A C 1
ATOM 567 O O . LEU A 1 80 ? 20.562 7.125 32.781 1 94.75 80 LEU A O 1
ATOM 571 N N . ALA A 1 81 ? 19.672 6.852 34.812 1 94.56 81 ALA A N 1
ATOM 572 C CA . ALA A 1 81 ? 19.047 5.582 34.438 1 94.56 81 ALA A CA 1
ATOM 573 C C . ALA A 1 81 ? 18.047 5.762 33.312 1 94.56 81 ALA A C 1
ATOM 575 O O . ALA A 1 81 ? 17.969 4.938 32.406 1 94.56 81 ALA A O 1
ATOM 576 N N . ARG A 1 82 ? 17.328 6.805 33.344 1 94.62 82 ARG A N 1
ATOM 577 C CA . ARG A 1 82 ? 16.344 7.086 32.312 1 94.62 82 ARG A CA 1
ATOM 578 C C . ARG A 1 82 ? 17.016 7.379 30.969 1 94.62 82 ARG A C 1
ATOM 580 O O . ARG A 1 82 ? 16.547 6.949 29.922 1 94.62 82 ARG A O 1
ATOM 587 N N . LEU A 1 83 ? 18.062 8.117 31.047 1 95 83 LEU A N 1
ATOM 588 C CA . LEU A 1 83 ? 18.797 8.461 29.828 1 95 83 LEU A CA 1
ATOM 589 C C . LEU A 1 83 ? 19.422 7.219 29.203 1 95 83 LEU A C 1
ATOM 591 O O . LEU A 1 83 ? 19.422 7.062 27.984 1 95 83 LEU A O 1
ATOM 595 N N . VAL A 1 84 ? 19.891 6.359 30.031 1 93.06 84 VAL A N 1
ATOM 596 C CA . VAL A 1 84 ? 20.5 5.121 29.578 1 93.06 84 VAL A CA 1
ATOM 597 C C . VAL A 1 84 ? 19.422 4.195 29 1 93.06 84 VAL A C 1
ATOM 599 O O . VAL A 1 84 ? 19.625 3.58 27.953 1 93.06 84 VAL A O 1
ATOM 602 N N . GLU A 1 85 ? 18.312 4.141 29.672 1 93.12 85 GLU A N 1
ATOM 603 C CA . GLU A 1 85 ? 17.203 3.318 29.203 1 93.12 85 GLU A CA 1
ATOM 604 C C . GLU A 1 85 ? 16.672 3.811 27.859 1 93.12 85 GLU A C 1
ATOM 606 O O . GLU A 1 85 ? 16.266 3.01 27.016 1 93.12 85 GLU A O 1
ATOM 611 N N . ALA A 1 86 ? 16.812 5.09 27.656 1 93.44 86 ALA A N 1
ATOM 612 C CA . ALA A 1 86 ? 16.359 5.688 26.406 1 93.44 86 ALA A CA 1
ATOM 613 C C . ALA A 1 86 ? 17.406 5.516 25.312 1 93.44 86 ALA A C 1
ATOM 615 O O . ALA A 1 86 ? 17.188 5.906 24.156 1 93.44 86 ALA A O 1
ATOM 616 N N . GLY A 1 87 ? 18.547 4.93 25.656 1 93.06 87 GLY A N 1
ATOM 617 C CA . GLY A 1 87 ? 19.594 4.664 24.688 1 93.06 87 GLY A CA 1
ATOM 618 C C . GLY A 1 87 ? 20.359 5.906 24.281 1 93.06 87 GLY A C 1
ATOM 619 O O . GLY A 1 87 ? 20.859 6 23.156 1 93.06 87 GLY A O 1
ATOM 620 N N . LEU A 1 88 ? 20.5 6.922 25.109 1 96.06 88 LEU A N 1
ATOM 621 C CA . LEU A 1 88 ? 21.062 8.211 24.734 1 96.06 88 LEU A CA 1
ATOM 622 C C . LEU A 1 88 ? 22.5 8.344 25.25 1 96.06 88 LEU A C 1
ATOM 624 O O . LEU A 1 88 ? 23.25 9.203 24.797 1 96.06 88 LEU A O 1
ATOM 628 N N . VAL A 1 89 ? 22.859 7.547 26.266 1 95.06 89 VAL A N 1
ATOM 629 C CA . VAL A 1 89 ? 24.156 7.68 26.938 1 95.06 89 VAL A CA 1
ATOM 630 C C . VAL A 1 89 ? 24.969 6.402 26.75 1 95.06 89 VAL A C 1
ATOM 632 O O . VAL A 1 89 ? 24.406 5.305 26.688 1 95.06 89 VAL A O 1
ATOM 635 N N . THR A 1 90 ? 26.234 6.574 26.562 1 92.19 90 THR A N 1
ATOM 636 C CA . THR A 1 90 ? 27.172 5.461 26.438 1 92.19 90 THR A CA 1
ATOM 637 C C . THR A 1 90 ? 28.469 5.766 27.172 1 92.19 90 THR A C 1
ATOM 639 O O . THR A 1 90 ? 28.625 6.836 27.75 1 92.19 90 THR A O 1
ATOM 642 N N . VAL A 1 91 ? 29.328 4.781 27.219 1 88.12 91 VAL A N 1
ATOM 643 C CA . VAL A 1 91 ? 30.656 4.953 27.797 1 88.12 91 VAL A CA 1
ATOM 644 C C . VAL A 1 91 ? 31.641 5.375 26.719 1 88.12 91 VAL A C 1
ATOM 646 O O . VAL A 1 91 ? 31.75 4.723 25.672 1 88.12 91 VAL A O 1
ATOM 649 N N . HIS A 1 92 ? 32.25 6.508 26.953 1 87.75 92 HIS A N 1
ATOM 650 C CA . HIS A 1 92 ? 33.281 6.977 26.047 1 87.75 92 HIS A CA 1
ATOM 651 C C . HIS A 1 92 ? 34.656 6.469 26.469 1 87.75 92 HIS A C 1
ATOM 653 O O . HIS A 1 92 ? 35.031 6.578 27.641 1 87.75 92 HIS A O 1
ATOM 659 N N . VAL A 1 93 ? 35.312 5.762 25.641 1 75.38 93 VAL A N 1
ATOM 660 C CA . VAL A 1 93 ? 36.688 5.363 25.953 1 75.38 93 VAL A CA 1
ATOM 661 C C . VAL A 1 93 ? 37.656 6.492 25.594 1 75.38 93 VAL A C 1
ATOM 663 O O . VAL A 1 93 ? 37.375 7.289 24.688 1 75.38 93 VAL A O 1
ATOM 666 N N . PRO A 1 94 ? 38.719 6.668 26.375 1 63.44 94 PRO A N 1
ATOM 667 C CA . PRO A 1 94 ? 39.688 7.754 26.125 1 63.44 94 PRO A CA 1
ATOM 668 C C . PRO A 1 94 ? 40.156 7.809 24.672 1 63.44 94 PRO A C 1
ATOM 670 O O . PRO A 1 94 ? 40.219 6.773 24 1 63.44 94 PRO A O 1
ATOM 673 N N . ASP A 1 95 ? 40.188 9.133 24.078 1 58.53 95 ASP A N 1
ATOM 674 C CA . ASP A 1 95 ? 40.469 9.5 22.688 1 58.53 95 ASP A CA 1
ATOM 675 C C . ASP A 1 95 ? 41.656 8.695 22.141 1 58.53 95 ASP A C 1
ATOM 677 O O . ASP A 1 95 ? 41.656 8.344 20.953 1 58.53 95 ASP A O 1
ATOM 681 N N . GLU A 1 96 ? 42.719 8.523 22.984 1 54.34 96 GLU A N 1
ATOM 682 C CA . GLU A 1 96 ? 43.906 7.84 22.516 1 54.34 96 GLU A CA 1
ATOM 683 C C . GLU A 1 96 ? 43.562 6.469 21.922 1 54.34 96 GLU A C 1
ATOM 685 O O . GLU A 1 96 ? 44.312 5.938 21.094 1 54.34 96 GLU A O 1
ATOM 690 N N . LEU A 1 97 ? 42.5 6.09 22.297 1 52.88 97 LEU A N 1
ATOM 691 C CA . LEU A 1 97 ? 42.062 4.758 21.875 1 52.88 97 LEU A CA 1
ATOM 692 C C . LEU A 1 97 ? 40.875 4.84 20.922 1 52.88 97 LEU A C 1
ATOM 694 O O . LEU A 1 97 ? 40.469 3.824 20.359 1 52.88 97 LEU A O 1
ATOM 698 N N . SER A 1 98 ? 40.469 6.137 20.75 1 59.41 98 SER A N 1
ATOM 699 C CA . SER A 1 98 ? 39.219 6.277 19.984 1 59.41 98 SER A CA 1
ATOM 700 C C . SER A 1 98 ? 39.5 6.441 18.5 1 59.41 98 SER A C 1
ATOM 702 O O . SER A 1 98 ? 40.5 7.047 18.109 1 59.41 98 SER A O 1
ATOM 704 N N . GLY A 1 99 ? 39.344 5.551 17.609 1 65.25 99 GLY A N 1
ATOM 705 C CA . GLY A 1 99 ? 39.344 5.547 16.156 1 65.25 99 GLY A CA 1
ATOM 706 C C . GLY A 1 99 ? 38.625 6.754 15.555 1 65.25 99 GLY A C 1
ATOM 707 O O . GLY A 1 99 ? 38.625 7.836 16.156 1 65.25 99 GLY A O 1
ATOM 708 N N . ASP A 1 100 ? 38.312 6.781 14.352 1 84.81 100 ASP A N 1
ATOM 709 C CA . ASP A 1 100 ? 37.625 7.797 13.578 1 84.81 100 ASP A CA 1
ATOM 710 C C . ASP A 1 100 ? 36.281 8.141 14.227 1 84.81 100 ASP A C 1
ATOM 712 O O . ASP A 1 100 ? 35.406 7.273 14.383 1 84.81 100 ASP A O 1
ATOM 716 N N . GLU A 1 101 ? 36.156 9.438 14.727 1 88.69 101 GLU A N 1
ATOM 717 C CA . GLU A 1 101 ? 34.969 9.898 15.453 1 88.69 101 GLU A CA 1
ATOM 718 C C . GLU A 1 101 ? 33.688 9.625 14.648 1 88.69 101 GLU A C 1
ATOM 720 O O . GLU A 1 101 ? 32.656 9.305 15.227 1 88.69 101 GLU A O 1
ATOM 725 N N . ARG A 1 102 ? 33.75 9.797 13.383 1 92.62 102 ARG A N 1
ATOM 726 C CA . ARG A 1 102 ? 32.594 9.547 12.547 1 92.62 102 ARG A CA 1
ATOM 727 C C . ARG A 1 102 ? 32.219 8.07 12.555 1 92.62 102 ARG A C 1
ATOM 729 O O . ARG A 1 102 ? 31.031 7.73 12.555 1 92.62 102 ARG A O 1
ATOM 736 N N . ALA A 1 103 ? 33.156 7.219 12.57 1 94.12 103 ALA A N 1
ATOM 737 C CA . ALA A 1 103 ? 32.906 5.781 12.617 1 94.12 103 ALA A CA 1
ATOM 738 C C . ALA A 1 103 ? 32.281 5.379 13.953 1 94.12 103 ALA A C 1
ATOM 740 O O . ALA A 1 103 ? 31.344 4.578 13.984 1 94.12 103 ALA A O 1
ATOM 741 N N . LEU A 1 104 ? 32.875 5.957 15.031 1 93.44 104 LEU A N 1
ATOM 742 C CA . LEU A 1 104 ? 32.312 5.684 16.344 1 93.44 104 LEU A CA 1
ATOM 743 C C . LEU A 1 104 ? 30.859 6.148 16.438 1 93.44 104 LEU A C 1
ATOM 745 O O . LEU A 1 104 ? 30.016 5.453 17 1 93.44 104 LEU A O 1
ATOM 749 N N . ALA A 1 105 ? 30.594 7.309 15.844 1 94.5 105 ALA A N 1
ATOM 750 C CA . ALA A 1 105 ? 29.219 7.816 15.805 1 94.5 105 ALA A CA 1
ATOM 751 C C . ALA A 1 105 ? 28.312 6.875 15.023 1 94.5 105 ALA A C 1
ATOM 753 O O . ALA A 1 105 ? 27.141 6.691 15.391 1 94.5 105 ALA A O 1
ATOM 754 N N . TYR A 1 106 ? 28.828 6.297 13.977 1 96.19 106 TYR A N 1
ATOM 755 C CA . TYR A 1 106 ? 28.062 5.367 13.164 1 96.19 106 TYR A CA 1
ATOM 756 C C . TYR A 1 106 ? 27.672 4.133 13.977 1 96.19 106 TYR A C 1
ATOM 758 O O . TYR A 1 106 ? 26.516 3.711 13.953 1 96.19 106 TYR A O 1
ATOM 766 N N . TRP A 1 107 ? 28.578 3.545 14.68 1 95.62 107 TRP A N 1
ATOM 767 C CA . TRP A 1 107 ? 28.312 2.35 15.477 1 95.62 107 TRP A CA 1
ATOM 768 C C . TRP A 1 107 ? 27.359 2.662 16.625 1 95.62 107 TRP A C 1
ATOM 770 O O . TRP A 1 107 ? 26.484 1.852 16.953 1 95.62 107 TRP A O 1
ATOM 780 N N . ASP A 1 108 ? 27.484 3.859 17.188 1 94.12 108 ASP A N 1
ATOM 781 C CA . ASP A 1 108 ? 26.531 4.297 18.203 1 94.12 108 ASP A CA 1
ATOM 782 C C . ASP A 1 108 ? 25.125 4.375 17.609 1 94.12 108 ASP A C 1
ATOM 784 O O . ASP A 1 108 ? 24.156 3.965 18.266 1 94.12 108 ASP A O 1
ATOM 788 N N . ALA A 1 109 ? 25.078 4.918 16.438 1 95.06 109 ALA A N 1
ATOM 789 C CA . ALA A 1 109 ? 23.781 5.055 15.766 1 95.06 109 ALA A CA 1
ATOM 790 C C . ALA A 1 109 ? 23.172 3.686 15.484 1 95.06 109 ALA A C 1
ATOM 792 O O . ALA A 1 109 ? 21.938 3.547 15.438 1 95.06 109 ALA A O 1
ATOM 793 N N . CYS A 1 110 ? 24 2.639 15.297 1 94.75 110 CYS A N 1
ATOM 794 C CA . CYS A 1 110 ? 23.547 1.267 15.086 1 94.75 110 CYS A CA 1
ATOM 795 C C . CYS A 1 110 ? 23.031 0.662 16.391 1 94.75 110 CYS A C 1
ATOM 797 O O . CYS A 1 110 ? 22.438 -0.416 16.391 1 94.75 110 CYS A O 1
ATOM 799 N N . GLY A 1 111 ? 23.328 1.322 17.453 1 92.5 111 GLY A N 1
ATOM 800 C CA . GLY A 1 111 ? 22.969 0.781 18.766 1 92.5 111 GLY A CA 1
ATOM 801 C C . GLY A 1 111 ? 24.031 -0.119 19.359 1 92.5 111 GLY A C 1
ATOM 802 O O . GLY A 1 111 ? 23.766 -0.873 20.297 1 92.5 111 GLY A O 1
ATOM 803 N N . LEU A 1 112 ? 25.266 -0.04 18.766 1 94.25 112 LEU A N 1
ATOM 804 C CA . LEU A 1 112 ? 26.359 -0.876 19.234 1 94.25 112 LEU A CA 1
ATOM 805 C C . LEU A 1 112 ? 27.234 -0.112 20.219 1 94.25 112 LEU A C 1
ATOM 807 O O . LEU A 1 112 ? 27.125 1.108 20.359 1 94.25 112 LEU A O 1
ATOM 811 N N . ASP A 1 113 ? 27.984 -0.891 20.984 1 89.62 113 ASP A N 1
ATOM 812 C CA . ASP A 1 113 ? 29.078 -0.296 21.766 1 89.62 113 ASP A CA 1
ATOM 813 C C . ASP A 1 113 ? 30.25 0.071 20.859 1 89.62 113 ASP A C 1
ATOM 815 O O . ASP A 1 113 ? 31.094 -0.773 20.547 1 89.62 113 ASP A O 1
ATOM 819 N N . ALA A 1 114 ? 30.281 1.336 20.516 1 91.12 114 ALA A N 1
ATOM 820 C CA . ALA A 1 114 ? 31.25 1.81 19.531 1 91.12 114 ALA A CA 1
ATOM 821 C C . ALA A 1 114 ? 32.688 1.561 20 1 91.12 114 ALA A C 1
ATOM 823 O O . ALA A 1 114 ? 33.562 1.222 19.188 1 91.12 114 ALA A O 1
ATOM 824 N N . SER A 1 115 ? 32.875 1.696 21.219 1 85.56 115 SER A N 1
ATOM 825 C CA . SER A 1 115 ? 34.219 1.485 21.766 1 85.56 115 SER A CA 1
ATOM 826 C C . SER A 1 115 ? 34.625 0.019 21.688 1 85.56 115 SER A C 1
ATOM 828 O O . SER A 1 115 ? 35.781 -0.289 21.391 1 85.56 115 SER A O 1
ATOM 830 N N . ALA A 1 116 ? 33.688 -0.785 21.953 1 86.62 116 ALA A N 1
ATOM 831 C CA . ALA A 1 116 ? 33.969 -2.217 21.844 1 86.62 116 ALA A CA 1
ATOM 832 C C . ALA A 1 116 ? 34.281 -2.609 20.406 1 86.62 116 ALA A C 1
ATOM 834 O O . ALA A 1 116 ? 35.188 -3.428 20.156 1 86.62 116 ALA A O 1
ATOM 835 N N . VAL A 1 117 ? 33.625 -2.027 19.453 1 89.25 117 VAL A N 1
ATOM 836 C CA . VAL A 1 117 ? 33.875 -2.307 18.031 1 89.25 117 VAL A CA 1
ATOM 837 C C . VAL A 1 117 ? 35.25 -1.821 17.625 1 89.25 117 VAL A C 1
ATOM 839 O O . VAL A 1 117 ? 36 -2.531 16.938 1 89.25 117 VAL A O 1
ATOM 842 N N . ALA A 1 118 ? 35.594 -0.698 18.156 1 85.25 118 ALA A N 1
ATOM 843 C CA . ALA A 1 118 ? 36.844 -0.067 17.781 1 85.25 118 ALA A CA 1
ATOM 844 C C . ALA A 1 118 ? 38.031 -0.748 18.469 1 85.25 118 ALA A C 1
ATOM 846 O O . ALA A 1 118 ? 39.156 -0.739 17.938 1 85.25 118 ALA A O 1
ATOM 847 N N . SER A 1 119 ? 37.812 -1.365 19.641 1 81.88 119 SER A N 1
ATOM 848 C CA . SER A 1 119 ? 38.906 -1.904 20.438 1 81.88 119 SER A CA 1
ATOM 849 C C . SER A 1 119 ? 39.062 -3.404 20.219 1 81.88 119 SER A C 1
ATOM 851 O O . SER A 1 119 ? 39.688 -4.09 21.031 1 81.88 119 SER A O 1
ATOM 853 N N . ARG A 1 120 ? 38.469 -3.871 19.219 1 85.38 120 ARG A N 1
ATOM 854 C CA . ARG A 1 120 ? 38.656 -5.293 18.938 1 85.38 120 ARG A CA 1
ATOM 855 C C . ARG A 1 120 ? 40.125 -5.664 18.891 1 85.38 120 ARG A C 1
ATOM 857 O O . ARG A 1 120 ? 40.938 -4.973 18.266 1 85.38 120 ARG A O 1
ATOM 864 N N . GLN A 1 121 ? 40.531 -6.656 19.641 1 81.94 121 GLN A N 1
ATOM 865 C CA . GLN A 1 121 ? 41.938 -7.059 19.781 1 81.94 121 GLN A CA 1
ATOM 866 C C . GLN A 1 121 ? 42.5 -7.609 18.469 1 81.94 121 GLN A C 1
ATOM 868 O O . GLN A 1 121 ? 43.625 -7.32 18.094 1 81.94 121 GLN A O 1
ATOM 873 N N . LYS A 1 122 ? 41.594 -8.461 17.797 1 88.62 122 LYS A N 1
ATOM 874 C CA . LYS A 1 122 ? 41.969 -9 16.484 1 88.62 122 LYS A CA 1
ATOM 875 C C . LYS A 1 122 ? 41 -8.469 15.398 1 88.62 122 LYS A C 1
ATOM 877 O O . LYS A 1 122 ? 39.812 -8.312 15.633 1 88.62 122 LYS A O 1
ATOM 882 N N . PRO A 1 123 ? 41.594 -8.195 14.289 1 91.31 123 PRO A N 1
ATOM 883 C CA . PRO A 1 123 ? 40.719 -7.723 13.211 1 91.31 123 PRO A CA 1
ATOM 884 C C . PRO A 1 123 ? 39.656 -8.742 12.836 1 91.31 123 PRO A C 1
ATOM 886 O O . PRO A 1 123 ? 39.875 -9.953 12.938 1 91.31 123 PRO A O 1
ATOM 889 N N . ALA A 1 124 ? 38.531 -8.234 12.477 1 95 124 ALA A N 1
ATOM 890 C CA . ALA A 1 124 ? 37.5 -9.109 11.906 1 95 124 ALA A CA 1
ATOM 891 C C . ALA A 1 124 ? 38 -9.773 10.625 1 95 124 ALA A C 1
ATOM 893 O O . ALA A 1 124 ? 38.812 -9.195 9.898 1 95 124 ALA A O 1
ATOM 894 N N . THR A 1 125 ? 37.562 -10.969 10.336 1 97.5 125 THR A N 1
ATOM 895 C CA . THR A 1 125 ? 38.062 -11.703 9.18 1 97.5 125 THR A CA 1
ATOM 896 C C . THR A 1 125 ? 36.906 -12.086 8.242 1 97.5 125 THR A C 1
ATOM 898 O O . THR A 1 125 ? 35.812 -12.391 8.695 1 97.5 125 THR A O 1
ATOM 901 N N . ALA A 1 126 ? 37.188 -12.062 6.953 1 97.94 126 ALA A N 1
ATOM 902 C CA . ALA A 1 126 ? 36.281 -12.539 5.918 1 97.94 126 ALA A CA 1
ATOM 903 C C . ALA A 1 126 ? 37.031 -13.359 4.867 1 97.94 126 ALA A C 1
ATOM 905 O O . ALA A 1 126 ? 38.219 -13.172 4.664 1 97.94 126 ALA A O 1
ATOM 906 N N . SER A 1 127 ? 36.375 -14.336 4.352 1 97.69 127 SER A N 1
ATOM 907 C CA . SER A 1 127 ? 36.875 -15.039 3.182 1 97.69 127 SER A CA 1
ATOM 908 C C . SER A 1 127 ? 36.094 -14.688 1.933 1 97.69 127 SER A C 1
ATOM 910 O O . SER A 1 127 ? 34.875 -14.414 2.016 1 97.69 127 SER A O 1
ATOM 912 N N . LEU A 1 128 ? 36.719 -14.594 0.838 1 97.25 128 LEU A N 1
ATOM 913 C CA . LEU A 1 128 ? 36.125 -14.133 -0.407 1 97.25 128 LEU A CA 1
ATOM 914 C C . LEU A 1 128 ? 36.25 -15.195 -1.497 1 97.25 128 LEU A C 1
ATOM 916 O O . LEU A 1 128 ? 37.344 -15.695 -1.751 1 97.25 128 LEU A O 1
ATOM 920 N N . THR A 1 129 ? 35.125 -15.594 -2.055 1 95.94 129 THR A N 1
ATOM 921 C CA . THR A 1 129 ? 35.062 -16.531 -3.166 1 95.94 129 THR A CA 1
ATOM 922 C C . THR A 1 129 ? 34.281 -15.953 -4.336 1 95.94 129 THR A C 1
ATOM 924 O O . THR A 1 129 ? 33.281 -15.258 -4.129 1 95.94 129 THR A O 1
ATOM 927 N N . ALA A 1 130 ? 34.719 -16.109 -5.551 1 96.56 130 ALA A N 1
ATOM 928 C CA . ALA A 1 130 ? 34.031 -15.68 -6.754 1 96.56 130 ALA A CA 1
ATOM 929 C C . ALA A 1 130 ? 33.594 -16.875 -7.605 1 96.56 130 ALA A C 1
ATOM 931 O O . ALA A 1 130 ? 34.375 -17.812 -7.793 1 96.56 130 ALA A O 1
ATOM 932 N N . ILE A 1 131 ? 32.375 -16.844 -8 1 94.38 131 ILE A N 1
ATOM 933 C CA . ILE A 1 131 ? 31.812 -17.844 -8.891 1 94.38 131 ILE A CA 1
ATOM 934 C C . ILE A 1 131 ? 31.219 -17.172 -10.117 1 94.38 131 ILE A C 1
ATOM 936 O O . ILE A 1 131 ? 30.5 -16.172 -10 1 94.38 131 ILE A O 1
ATOM 940 N N . GLY A 1 132 ? 31.5 -17.672 -11.328 1 89.81 132 GLY A N 1
ATOM 941 C CA . GLY A 1 132 ? 30.891 -17.172 -12.547 1 89.81 132 GLY A CA 1
ATOM 942 C C . GLY A 1 132 ? 31.875 -16.422 -13.438 1 89.81 132 GLY A C 1
ATOM 943 O O . GLY A 1 132 ? 33.062 -16.312 -13.109 1 89.81 132 GLY A O 1
ATOM 944 N N . ARG A 1 133 ? 31.422 -15.914 -14.523 1 82.5 133 ARG A N 1
ATOM 945 C CA . ARG A 1 133 ? 32.281 -15.281 -15.531 1 82.5 133 ARG A CA 1
ATOM 946 C C . ARG A 1 133 ? 32.438 -13.789 -15.266 1 82.5 133 ARG A C 1
ATOM 948 O O . ARG A 1 133 ? 31.438 -13.086 -15.062 1 82.5 133 ARG A O 1
ATOM 955 N N . GLY A 1 134 ? 33.625 -13.375 -15.148 1 80.81 134 GLY A N 1
ATOM 956 C CA . GLY A 1 134 ? 33.906 -11.945 -15.102 1 80.81 134 GLY A CA 1
ATOM 957 C C . GLY A 1 134 ? 33.688 -11.344 -13.727 1 80.81 134 GLY A C 1
ATOM 958 O O . GLY A 1 134 ? 33.5 -10.125 -13.594 1 80.81 134 GLY A O 1
ATOM 959 N N . VAL A 1 135 ? 33.531 -12.211 -12.695 1 89.88 135 VAL A N 1
ATOM 960 C CA . VAL A 1 135 ? 33.344 -11.688 -11.352 1 89.88 135 VAL A CA 1
ATOM 961 C C . VAL A 1 135 ? 34.719 -11.367 -10.734 1 89.88 135 VAL A C 1
ATOM 963 O O . VAL A 1 135 ? 35.531 -12.266 -10.547 1 89.88 135 VAL A O 1
ATOM 966 N N . ASP A 1 136 ? 34.938 -10.102 -10.539 1 86.25 136 ASP A N 1
ATOM 967 C CA . ASP A 1 136 ? 36.188 -9.625 -9.992 1 86.25 136 ASP A CA 1
ATOM 968 C C . ASP A 1 136 ? 36.094 -9.375 -8.492 1 86.25 136 ASP A C 1
ATOM 970 O O . ASP A 1 136 ? 35.219 -8.617 -8.039 1 86.25 136 ASP A O 1
ATOM 974 N N . THR A 1 137 ? 37.031 -10.008 -7.738 1 93.44 137 THR A N 1
ATOM 975 C CA . THR A 1 137 ? 36.969 -9.883 -6.285 1 93.44 137 THR A CA 1
ATOM 976 C C . THR A 1 137 ? 37.812 -8.695 -5.82 1 93.44 137 THR A C 1
ATOM 978 O O . THR A 1 137 ? 37.719 -8.266 -4.668 1 93.44 137 THR A O 1
ATOM 981 N N . SER A 1 138 ? 38.625 -8.148 -6.684 1 95.62 138 SER A N 1
ATOM 982 C CA . SER A 1 138 ? 39.656 -7.188 -6.277 1 95.62 138 SER A CA 1
ATOM 983 C C . SER A 1 138 ? 39.031 -5.953 -5.641 1 95.62 138 SER A C 1
ATOM 985 O O . SER A 1 138 ? 39.5 -5.473 -4.609 1 95.62 138 SER A O 1
ATOM 987 N N . GLN A 1 139 ? 37.969 -5.469 -6.25 1 95.94 139 GLN A N 1
ATOM 988 C CA . GLN A 1 139 ? 37.312 -4.27 -5.73 1 95.94 139 GLN A CA 1
ATOM 989 C C . GLN A 1 139 ? 36.75 -4.52 -4.348 1 95.94 139 GLN A C 1
ATOM 991 O O . GLN A 1 139 ? 36.875 -3.678 -3.451 1 95.94 139 GLN A O 1
ATOM 996 N N . VAL A 1 140 ? 36.125 -5.688 -4.16 1 98.12 140 VAL A N 1
ATOM 997 C CA . VAL A 1 140 ? 35.531 -6.023 -2.871 1 98.12 140 VAL A CA 1
ATOM 998 C C . VAL A 1 140 ? 36.625 -6.266 -1.842 1 98.12 140 VAL A C 1
ATOM 1000 O O . VAL A 1 140 ? 36.531 -5.84 -0.689 1 98.12 140 VAL A O 1
ATOM 1003 N N . GLU A 1 141 ? 37.719 -6.93 -2.271 1 98.06 141 GLU A N 1
ATOM 1004 C CA . GLU A 1 141 ? 38.844 -7.168 -1.391 1 98.06 141 GLU A CA 1
ATOM 1005 C C . GLU A 1 141 ? 39.438 -5.859 -0.884 1 98.06 141 GLU A C 1
ATOM 1007 O O . GLU A 1 141 ? 39.688 -5.711 0.311 1 98.06 141 GLU A O 1
ATOM 1012 N N . ASN A 1 142 ? 39.594 -4.965 -1.798 1 97.44 142 ASN A N 1
ATOM 1013 C CA . ASN A 1 142 ? 40.125 -3.65 -1.435 1 97.44 142 ASN A CA 1
ATOM 1014 C C . ASN A 1 142 ? 39.188 -2.916 -0.483 1 97.44 142 ASN A C 1
ATOM 1016 O O . ASN A 1 142 ? 39.625 -2.268 0.464 1 97.44 142 ASN A O 1
ATOM 1020 N N . ALA A 1 143 ? 37.938 -2.986 -0.75 1 97.88 143 ALA A N 1
ATOM 1021 C CA . ALA A 1 143 ? 36.938 -2.334 0.095 1 97.88 143 ALA A CA 1
ATOM 1022 C C . ALA A 1 143 ? 36.938 -2.916 1.506 1 97.88 143 ALA A C 1
ATOM 1024 O O . ALA A 1 143 ? 36.844 -2.176 2.49 1 97.88 143 ALA A O 1
ATOM 1025 N N . LEU A 1 144 ? 37.062 -4.242 1.604 1 98.12 144 LEU A N 1
ATOM 1026 C CA . LEU A 1 144 ? 37.125 -4.902 2.902 1 98.12 144 LEU A CA 1
ATOM 1027 C C . LEU A 1 144 ? 38.375 -4.457 3.672 1 98.12 144 LEU A C 1
ATOM 1029 O O . LEU A 1 144 ? 38.281 -4.117 4.855 1 98.12 144 LEU A O 1
ATOM 1033 N N . GLY A 1 145 ? 39.469 -4.449 2.996 1 97.06 145 GLY A N 1
ATOM 1034 C CA . GLY A 1 145 ? 40.688 -3.98 3.625 1 97.06 145 GLY A CA 1
ATOM 1035 C C . GLY A 1 145 ? 40.594 -2.564 4.16 1 97.06 145 GLY A C 1
ATOM 1036 O O . GLY A 1 145 ? 41.031 -2.287 5.285 1 97.06 145 GLY A O 1
ATOM 1037 N N . ALA A 1 146 ? 40.031 -1.751 3.367 1 95.25 146 ALA A N 1
ATOM 1038 C CA . ALA A 1 146 ? 39.844 -0.351 3.746 1 95.25 146 ALA A CA 1
ATOM 1039 C C . ALA A 1 146 ? 38.906 -0.217 4.941 1 95.25 146 ALA A C 1
ATOM 1041 O O . ALA A 1 146 ? 38.938 0.79 5.652 1 95.25 146 ALA A O 1
ATOM 1042 N N . SER A 1 147 ? 38.125 -1.205 5.18 1 94.56 147 SER A N 1
ATOM 1043 C CA . SER A 1 147 ? 37.188 -1.201 6.281 1 94.56 147 SER A CA 1
ATOM 1044 C C . SER A 1 147 ? 37.75 -1.857 7.527 1 94.56 147 SER A C 1
ATOM 1046 O O . SER A 1 147 ? 37.062 -2.027 8.531 1 94.56 147 SER A O 1
ATOM 1048 N N . GLY A 1 148 ? 39 -2.312 7.453 1 93.38 148 GLY A N 1
ATOM 1049 C CA . GLY A 1 148 ? 39.656 -2.941 8.586 1 93.38 148 GLY A CA 1
ATOM 1050 C C . GLY A 1 148 ? 39.375 -4.426 8.703 1 93.38 148 GLY A C 1
ATOM 1051 O O . GLY A 1 148 ? 39.562 -5.023 9.766 1 93.38 148 GLY A O 1
ATOM 1052 N N . ILE A 1 149 ? 38.844 -5.055 7.66 1 96.88 149 ILE A N 1
ATOM 1053 C CA . ILE A 1 149 ? 38.531 -6.484 7.648 1 96.88 149 ILE A CA 1
ATOM 1054 C C . ILE A 1 149 ? 39.656 -7.234 6.926 1 96.88 149 ILE A C 1
ATOM 1056 O O . ILE A 1 149 ? 40 -6.91 5.785 1 96.88 149 ILE A O 1
ATOM 1060 N N . GLU A 1 150 ? 40.188 -8.164 7.547 1 97.25 150 GLU A N 1
ATOM 1061 C CA . GLU A 1 150 ? 41.25 -8.969 6.953 1 97.25 150 GLU A CA 1
ATOM 1062 C C . GLU A 1 150 ? 40.656 -10.102 6.109 1 97.25 150 GLU A C 1
ATOM 1064 O O . GLU A 1 150 ? 39.875 -10.898 6.594 1 97.25 150 GLU A O 1
ATOM 1069 N N . VAL A 1 151 ? 41.062 -10.141 4.898 1 97.5 151 VAL A N 1
ATOM 1070 C CA . VAL A 1 151 ? 40.625 -11.219 4.016 1 97.5 151 VAL A CA 1
ATOM 1071 C C . VAL A 1 151 ? 41.562 -12.422 4.168 1 97.5 151 VAL A C 1
ATOM 1073 O O . VAL A 1 151 ? 42.75 -12.305 3.959 1 97.5 151 VAL A O 1
ATOM 1076 N N . VAL A 1 152 ? 40.969 -13.516 4.535 1 96.19 152 VAL A N 1
ATOM 1077 C CA . VAL A 1 152 ? 41.75 -14.734 4.754 1 96.19 152 VAL A CA 1
ATOM 1078 C C . VAL A 1 152 ? 41.25 -15.836 3.828 1 96.19 152 VAL A C 1
ATOM 1080 O O . VAL A 1 152 ? 40.156 -15.719 3.236 1 96.19 152 VAL A O 1
ATOM 1083 N N . ALA A 1 153 ? 41.969 -16.859 3.699 1 89.88 153 ALA A N 1
ATOM 1084 C CA . ALA A 1 153 ? 41.656 -17.922 2.758 1 89.88 153 ALA A CA 1
ATOM 1085 C C . ALA A 1 153 ? 40.5 -18.781 3.283 1 89.88 153 ALA A C 1
ATOM 1087 O O . ALA A 1 153 ? 39.594 -19.125 2.531 1 89.88 153 ALA A O 1
ATOM 1088 N N . THR A 1 154 ? 40.719 -19.219 4.582 1 84.38 154 THR A N 1
ATOM 1089 C CA . THR A 1 154 ? 39.688 -20.078 5.164 1 84.38 154 THR A CA 1
ATOM 1090 C C . THR A 1 154 ? 39.438 -19.719 6.629 1 84.38 154 THR A C 1
ATOM 1092 O O . THR A 1 154 ? 40.156 -18.859 7.184 1 84.38 154 THR A O 1
ATOM 1095 N N . ALA A 1 155 ? 38.438 -20.188 7.32 1 86.31 155 ALA A N 1
ATOM 1096 C CA . ALA A 1 155 ? 38.125 -20.062 8.742 1 86.31 155 ALA A CA 1
ATOM 1097 C C . ALA A 1 155 ? 37.875 -18.609 9.125 1 86.31 155 ALA A C 1
ATOM 1099 O O . ALA A 1 155 ? 38.438 -18.109 10.094 1 86.31 155 ALA A O 1
ATOM 1100 N N . SER A 1 156 ? 37.156 -17.953 8.258 1 94.56 156 SER A N 1
ATOM 1101 C CA . SER A 1 156 ? 36.812 -16.562 8.523 1 94.56 156 SER A CA 1
ATOM 1102 C C . SER A 1 156 ? 35.531 -16.469 9.367 1 94.56 156 SER A C 1
ATOM 1104 O O . SER A 1 156 ? 34.812 -17.453 9.516 1 94.56 156 SER A O 1
ATOM 1106 N N . GLU A 1 157 ? 35.312 -15.328 10 1 96.56 157 GLU A N 1
ATOM 1107 C CA . GLU A 1 157 ? 34.094 -15.07 10.75 1 96.56 157 GLU A CA 1
ATOM 1108 C C . GLU A 1 157 ? 32.875 -14.961 9.812 1 96.56 157 GLU A C 1
ATOM 1110 O O . GLU A 1 157 ? 31.75 -15.266 10.219 1 96.56 157 GLU A O 1
ATOM 1115 N N . LEU A 1 158 ? 33.125 -14.5 8.578 1 97.94 158 LEU A N 1
ATOM 1116 C CA . LEU A 1 158 ? 32.094 -14.375 7.551 1 97.94 158 LEU A CA 1
ATOM 1117 C C . LEU A 1 158 ? 32.625 -14.75 6.176 1 97.94 158 LEU A C 1
ATOM 1119 O O . LEU A 1 158 ? 33.656 -14.203 5.742 1 97.94 158 LEU A O 1
ATOM 1123 N N . ALA A 1 159 ? 32 -15.695 5.562 1 98.31 159 ALA A N 1
ATOM 1124 C CA . ALA A 1 159 ? 32.344 -15.977 4.172 1 98.31 159 ALA A CA 1
ATOM 1125 C C . ALA A 1 159 ? 31.531 -15.102 3.221 1 98.31 159 ALA A C 1
ATOM 1127 O O . ALA A 1 159 ? 30.344 -14.859 3.445 1 98.31 159 ALA A O 1
ATOM 1128 N N . ILE A 1 160 ? 32.156 -14.531 2.209 1 98.56 160 ILE A N 1
ATOM 1129 C CA . ILE A 1 160 ? 31.516 -13.734 1.175 1 98.56 160 ILE A CA 1
ATOM 1130 C C . ILE A 1 160 ? 31.688 -14.414 -0.182 1 98.56 160 ILE A C 1
ATOM 1132 O O . ILE A 1 160 ? 32.812 -14.68 -0.615 1 98.56 160 ILE A O 1
ATOM 1136 N N . VAL A 1 161 ? 30.594 -14.719 -0.777 1 98.44 161 VAL A N 1
ATOM 1137 C CA . VAL A 1 161 ? 30.609 -15.352 -2.088 1 98.44 161 VAL A CA 1
ATOM 1138 C C . VAL A 1 161 ? 30.031 -14.398 -3.133 1 98.44 161 VAL A C 1
ATOM 1140 O O . VAL A 1 161 ? 28.875 -13.992 -3.039 1 98.44 161 VAL A O 1
ATOM 1143 N N . LEU A 1 162 ? 30.859 -14 -4.098 1 98.44 162 LEU A N 1
ATOM 1144 C CA . LEU A 1 162 ? 30.438 -13.164 -5.219 1 98.44 162 LEU A CA 1
ATOM 1145 C C . LEU A 1 162 ? 30.094 -14.016 -6.438 1 98.44 162 LEU A C 1
ATOM 1147 O O . LEU A 1 162 ? 30.828 -14.953 -6.766 1 98.44 162 LEU A O 1
ATOM 1151 N N . CYS A 1 163 ? 28.969 -13.727 -7.047 1 97 163 CYS A N 1
ATOM 1152 C CA . CYS A 1 163 ? 28.594 -14.477 -8.234 1 97 163 CYS A CA 1
ATOM 1153 C C . CYS A 1 163 ? 27.875 -13.578 -9.242 1 97 163 CYS A C 1
ATOM 1155 O O . CYS A 1 163 ? 27.547 -12.43 -8.938 1 97 163 CYS A O 1
ATOM 1157 N N . ASP A 1 164 ? 27.766 -14.023 -10.492 1 95.19 164 ASP A N 1
ATOM 1158 C CA . ASP A 1 164 ? 27.031 -13.281 -11.508 1 95.19 164 ASP A CA 1
ATOM 1159 C C . ASP A 1 164 ? 25.578 -13.75 -11.586 1 95.19 164 ASP A C 1
ATOM 1161 O O . ASP A 1 164 ? 24.734 -13.078 -12.188 1 95.19 164 ASP A O 1
ATOM 1165 N N . ASP A 1 165 ? 25.266 -14.891 -11 1 95.88 165 ASP A N 1
ATOM 1166 C CA . ASP A 1 165 ? 23.906 -15.422 -10.977 1 95.88 165 ASP A CA 1
ATOM 1167 C C . ASP A 1 165 ? 23.672 -16.25 -9.719 1 95.88 165 ASP A C 1
ATOM 1169 O O . ASP A 1 165 ? 24.391 -17.203 -9.445 1 95.88 165 ASP A O 1
ATOM 1173 N N . TYR A 1 166 ? 22.672 -15.945 -8.977 1 96.94 166 TYR A N 1
ATOM 1174 C CA . TYR A 1 166 ? 22.328 -16.609 -7.715 1 96.94 166 TYR A CA 1
ATOM 1175 C C . TYR A 1 166 ? 21.922 -18.047 -7.949 1 96.94 166 TYR A C 1
ATOM 1177 O O . TYR A 1 166 ? 21.875 -18.844 -7.012 1 96.94 166 TYR A O 1
ATOM 1185 N N . LEU A 1 167 ? 21.656 -18.438 -9.25 1 96.06 167 LEU A N 1
ATOM 1186 C CA . LEU A 1 167 ? 21.219 -19.781 -9.586 1 96.06 167 LEU A CA 1
ATOM 1187 C C . LEU A 1 167 ? 22.391 -20.625 -10.07 1 96.06 167 LEU A C 1
ATOM 1189 O O . LEU A 1 167 ? 22.203 -21.781 -10.492 1 96.06 167 LEU A O 1
ATOM 1193 N N . ASP A 1 168 ? 23.641 -20.062 -10.031 1 96 168 ASP A N 1
ATOM 1194 C CA . ASP A 1 168 ? 24.812 -20.844 -10.422 1 96 168 ASP A CA 1
ATOM 1195 C C . ASP A 1 168 ? 24.891 -22.141 -9.617 1 96 168 ASP A C 1
ATOM 1197 O O . ASP A 1 168 ? 24.953 -22.109 -8.391 1 96 168 ASP A O 1
ATOM 1201 N N . PRO A 1 169 ? 24.875 -23.297 -10.266 1 94.44 169 PRO A N 1
ATOM 1202 C CA . PRO A 1 169 ? 24.812 -24.578 -9.57 1 94.44 169 PRO A CA 1
ATOM 1203 C C . PRO A 1 169 ? 26 -24.812 -8.641 1 94.44 169 PRO A C 1
ATOM 1205 O O . PRO A 1 169 ? 25.906 -25.594 -7.691 1 94.44 169 PRO A O 1
ATOM 1208 N N . ARG A 1 170 ? 27.156 -24.172 -8.828 1 96.38 170 ARG A N 1
ATOM 1209 C CA . ARG A 1 170 ? 28.344 -24.312 -7.98 1 96.38 170 ARG A CA 1
ATOM 1210 C C . ARG A 1 170 ? 28.078 -23.781 -6.574 1 96.38 170 ARG A C 1
ATOM 1212 O O . ARG A 1 170 ? 28.781 -24.141 -5.633 1 96.38 170 ARG A O 1
ATOM 1219 N N . LEU A 1 171 ? 27.062 -22.938 -6.461 1 97.81 171 LEU A N 1
ATOM 1220 C CA . LEU A 1 171 ? 26.688 -22.406 -5.156 1 97.81 171 LEU A CA 1
ATOM 1221 C C . LEU A 1 171 ? 26.094 -23.5 -4.273 1 97.81 171 LEU A C 1
ATOM 1223 O O . LEU A 1 171 ? 26.094 -23.375 -3.045 1 97.81 171 LEU A O 1
ATOM 1227 N N . ALA A 1 172 ? 25.562 -24.594 -4.895 1 97.62 172 ALA A N 1
ATOM 1228 C CA . ALA A 1 172 ? 25.016 -25.703 -4.121 1 97.62 172 ALA A CA 1
ATOM 1229 C C . ALA A 1 172 ? 26.078 -26.328 -3.227 1 97.62 172 ALA A C 1
ATOM 1231 O O . ALA A 1 172 ? 25.828 -26.625 -2.053 1 97.62 172 ALA A O 1
ATOM 1232 N N . GLU A 1 173 ? 27.234 -26.516 -3.809 1 97.38 173 GLU A N 1
ATOM 1233 C CA . GLU A 1 173 ? 28.328 -27.094 -3.047 1 97.38 173 GLU A CA 1
ATOM 1234 C C . GLU A 1 173 ? 28.797 -26.156 -1.948 1 97.38 173 GLU A C 1
ATOM 1236 O O . GLU A 1 173 ? 29.141 -26.594 -0.845 1 97.38 173 GLU A O 1
ATOM 1241 N N . ILE A 1 174 ? 28.875 -24.938 -2.248 1 97.38 174 ILE A N 1
ATOM 1242 C CA . ILE A 1 174 ? 29.281 -23.922 -1.269 1 97.38 174 ILE A CA 1
ATOM 1243 C C . ILE A 1 174 ? 28.281 -23.922 -0.111 1 97.38 174 ILE A C 1
ATOM 1245 O O . ILE A 1 174 ? 28.672 -23.906 1.057 1 97.38 174 ILE A O 1
ATOM 1249 N N . ASP A 1 175 ? 27.016 -23.938 -0.44 1 98.12 175 ASP A N 1
ATOM 1250 C CA . ASP A 1 175 ? 25.969 -23.984 0.579 1 98.12 175 ASP A CA 1
ATOM 1251 C C . ASP A 1 175 ? 26.109 -25.219 1.459 1 98.12 175 ASP A C 1
ATOM 1253 O O . ASP A 1 175 ? 26.016 -25.141 2.684 1 98.12 175 ASP A O 1
ATOM 1257 N N . ALA A 1 176 ? 26.328 -26.359 0.81 1 98 176 ALA A N 1
ATOM 1258 C CA . ALA A 1 176 ? 26.469 -27.609 1.548 1 98 176 ALA A CA 1
ATOM 1259 C C . ALA A 1 176 ? 27.625 -27.531 2.547 1 98 176 ALA A C 1
ATOM 1261 O O . ALA A 1 176 ? 27.5 -27.969 3.689 1 98 176 ALA A O 1
ATOM 1262 N N . GLU A 1 177 ? 28.703 -26.984 2.1 1 96.94 177 GLU A N 1
ATOM 1263 C CA . GLU A 1 177 ? 29.875 -26.844 2.961 1 96.94 177 GLU A CA 1
ATOM 1264 C C . GLU A 1 177 ? 29.578 -25.938 4.152 1 96.94 177 GLU A C 1
ATOM 1266 O O . GLU A 1 177 ? 29.938 -26.25 5.289 1 96.94 177 GLU A O 1
ATOM 1271 N N . HIS A 1 178 ? 28.969 -24.812 3.916 1 97.06 178 HIS A N 1
ATOM 1272 C CA . HIS A 1 178 ? 28.672 -23.875 4.992 1 97.06 178 HIS A CA 1
ATOM 1273 C C . HIS A 1 178 ? 27.625 -24.438 5.945 1 97.06 178 HIS A C 1
ATOM 1275 O O . HIS A 1 178 ? 27.672 -24.188 7.152 1 97.06 178 HIS A O 1
ATOM 1281 N N . ARG A 1 179 ? 26.594 -25.172 5.441 1 97 179 ARG A N 1
ATOM 1282 C CA . ARG A 1 179 ? 25.641 -25.844 6.316 1 97 179 ARG A CA 1
ATOM 1283 C C . ARG A 1 179 ? 26.344 -26.859 7.215 1 97 179 ARG A C 1
ATOM 1285 O O . ARG A 1 179 ? 26.016 -26.969 8.398 1 97 179 ARG A O 1
ATOM 1292 N N . ARG A 1 180 ? 27.297 -27.562 6.641 1 96 180 ARG A N 1
ATOM 1293 C CA . ARG A 1 180 ? 28.047 -28.562 7.395 1 96 180 ARG A CA 1
ATOM 1294 C C . ARG A 1 180 ? 28.891 -27.906 8.492 1 96 180 ARG A C 1
ATOM 1296 O O . ARG A 1 180 ? 28.938 -28.406 9.617 1 96 180 ARG A O 1
ATOM 1303 N N . THR A 1 181 ? 29.516 -26.781 8.18 1 95.25 181 THR A N 1
ATOM 1304 C CA . THR A 1 181 ? 30.453 -26.156 9.102 1 95.25 181 THR A CA 1
ATOM 1305 C C . THR A 1 181 ? 29.719 -25.156 10.008 1 95.25 181 THR A C 1
ATOM 1307 O O . THR A 1 181 ? 30.281 -24.719 11.016 1 95.25 181 THR A O 1
ATOM 1310 N N . GLY A 1 182 ? 28.516 -24.781 9.641 1 95.5 182 GLY A N 1
ATOM 1311 C CA . GLY A 1 182 ? 27.75 -23.844 10.422 1 95.5 182 GLY A CA 1
ATOM 1312 C C . GLY A 1 182 ? 28.172 -22.391 10.219 1 95.5 182 GLY A C 1
ATOM 1313 O O . GLY A 1 182 ? 27.734 -21.5 10.93 1 95.5 182 GLY A O 1
ATOM 1314 N N . ARG A 1 183 ? 29.031 -22.078 9.266 1 95.38 183 ARG A N 1
ATOM 1315 C CA . ARG A 1 183 ? 29.578 -20.75 9.031 1 95.38 183 ARG A CA 1
ATOM 1316 C C . ARG A 1 183 ? 28.609 -19.875 8.258 1 95.38 183 ARG A C 1
ATOM 1318 O O . ARG A 1 183 ? 28.078 -20.297 7.219 1 95.38 183 ARG A O 1
ATOM 1325 N N . PRO A 1 184 ? 28.344 -18.672 8.766 1 97.69 184 PRO A N 1
ATOM 1326 C CA . PRO A 1 184 ? 27.5 -17.75 7.988 1 97.69 184 PRO A CA 1
ATOM 1327 C C . PRO A 1 184 ? 28.203 -17.25 6.723 1 97.69 184 PRO A C 1
ATOM 1329 O O . PRO A 1 184 ? 29.422 -17.078 6.715 1 97.69 184 PRO A O 1
ATOM 1332 N N . TRP A 1 185 ? 27.469 -17.016 5.746 1 98.31 185 TRP A N 1
ATOM 1333 C CA . TRP A 1 185 ? 28.078 -16.5 4.523 1 98.31 185 TRP A CA 1
ATOM 1334 C C . TRP A 1 185 ? 27.141 -15.547 3.797 1 98.31 185 TRP A C 1
ATOM 1336 O O . TRP A 1 185 ? 25.922 -15.711 3.83 1 98.31 185 TRP A O 1
ATOM 1346 N N . LEU A 1 186 ? 27.672 -14.461 3.221 1 98.62 186 LEU A N 1
ATOM 1347 C CA . LEU A 1 186 ? 26.984 -13.422 2.457 1 98.62 186 LEU A CA 1
ATOM 1348 C C . LEU A 1 186 ? 27.062 -13.703 0.96 1 98.62 186 LEU A C 1
ATOM 1350 O O . LEU A 1 186 ? 28.156 -13.898 0.425 1 98.62 186 LEU A O 1
ATOM 1354 N N . LEU A 1 187 ? 25.984 -13.836 0.304 1 98.69 187 LEU A N 1
ATOM 1355 C CA . LEU A 1 187 ? 25.906 -13.961 -1.147 1 98.69 187 LEU A CA 1
ATOM 1356 C C . LEU A 1 187 ? 25.656 -12.602 -1.797 1 98.69 187 LEU A C 1
ATOM 1358 O O . LEU A 1 187 ? 24.859 -11.805 -1.303 1 98.69 187 LEU A O 1
ATOM 1362 N N . ALA A 1 188 ? 26.391 -12.258 -2.898 1 98.56 188 ALA A N 1
ATOM 1363 C CA . ALA A 1 188 ? 26.219 -10.961 -3.541 1 98.56 188 ALA A CA 1
ATOM 1364 C C . ALA A 1 188 ? 26.547 -11.031 -5.027 1 98.56 188 ALA A C 1
ATOM 1366 O O . ALA A 1 188 ? 27.344 -11.875 -5.453 1 98.56 188 ALA A O 1
ATOM 1367 N N . ARG A 1 189 ? 25.922 -10.273 -5.789 1 97.31 189 ARG A N 1
ATOM 1368 C CA . ARG A 1 189 ? 26.203 -10.008 -7.195 1 97.31 189 ARG A CA 1
ATOM 1369 C C . ARG A 1 189 ? 26.625 -8.555 -7.406 1 97.31 189 ARG A C 1
ATOM 1371 O O . ARG A 1 189 ? 25.781 -7.668 -7.516 1 97.31 189 ARG A O 1
ATOM 1378 N N . PRO A 1 190 ? 27.906 -8.219 -7.512 1 96.38 190 PRO A N 1
ATOM 1379 C CA . PRO A 1 190 ? 28.438 -6.852 -7.461 1 96.38 190 PRO A CA 1
ATOM 1380 C C . PRO A 1 190 ? 28.344 -6.137 -8.805 1 96.38 190 PRO A C 1
ATOM 1382 O O . PRO A 1 190 ? 28.906 -5.043 -8.969 1 96.38 190 PRO A O 1
ATOM 1385 N N . SER A 1 191 ? 27.719 -6.797 -9.82 1 93 191 SER A N 1
ATOM 1386 C CA . SER A 1 191 ? 27.609 -6.195 -11.148 1 93 191 SER A CA 1
ATOM 1387 C C . SER A 1 191 ? 26.234 -6.445 -11.758 1 93 191 SER A C 1
ATOM 1389 O O . SER A 1 191 ? 25.375 -7.074 -11.133 1 93 191 SER A O 1
ATOM 1391 N N . GLY A 1 192 ? 26.047 -5.863 -12.953 1 93.62 192 GLY A N 1
ATOM 1392 C CA . GLY A 1 192 ? 24.719 -5.809 -13.539 1 93.62 192 GLY A CA 1
ATOM 1393 C C . GLY A 1 192 ? 23.984 -4.512 -13.25 1 93.62 192 GLY A C 1
ATOM 1394 O O . GLY A 1 192 ? 24.359 -3.779 -12.328 1 93.62 192 GLY A O 1
ATOM 1395 N N . SER A 1 193 ? 23.016 -4.219 -14.086 1 95.44 193 SER A N 1
ATOM 1396 C CA . SER A 1 193 ? 22.219 -3.02 -13.812 1 95.44 193 SER A CA 1
ATOM 1397 C C . SER A 1 193 ? 21.547 -3.104 -12.453 1 95.44 193 SER A C 1
ATOM 1399 O O . SER A 1 193 ? 21.266 -2.078 -11.828 1 95.44 193 SER A O 1
ATOM 1401 N N . GLN A 1 194 ? 21.328 -4.328 -11.984 1 96.25 194 GLN A N 1
ATOM 1402 C CA . GLN A 1 194 ? 20.812 -4.57 -10.641 1 96.25 194 GLN A CA 1
ATOM 1403 C C . GLN A 1 194 ? 21.875 -5.234 -9.766 1 96.25 194 GLN A C 1
ATOM 1405 O O . GLN A 1 194 ? 22.328 -6.344 -10.062 1 96.25 194 GLN A O 1
ATOM 1410 N N . VAL A 1 195 ? 22.203 -4.578 -8.734 1 97.12 195 VAL A N 1
ATOM 1411 C CA . VAL A 1 195 ? 23.125 -5.117 -7.746 1 97.12 195 VAL A CA 1
ATOM 1412 C C . VAL A 1 195 ? 22.359 -5.902 -6.684 1 97.12 195 VAL A C 1
ATOM 1414 O O . VAL A 1 195 ? 21.328 -5.445 -6.199 1 97.12 195 VAL A O 1
ATOM 1417 N N . TRP A 1 196 ? 22.812 -7.141 -6.41 1 97.88 196 TRP A N 1
ATOM 1418 C CA . TRP A 1 196 ? 22.188 -7.973 -5.387 1 97.88 196 TRP A CA 1
ATOM 1419 C C . TRP A 1 196 ? 23.109 -8.133 -4.18 1 97.88 196 TRP A C 1
ATOM 1421 O O . TRP A 1 196 ? 24.281 -8.477 -4.328 1 97.88 196 TRP A O 1
ATOM 1431 N N . ILE A 1 197 ? 22.625 -7.863 -3.055 1 98.44 197 ILE A N 1
ATOM 1432 C CA . ILE A 1 197 ? 23.344 -8.102 -1.813 1 98.44 197 ILE A CA 1
ATOM 1433 C C . ILE A 1 197 ? 22.469 -8.883 -0.841 1 98.44 197 ILE A C 1
ATOM 1435 O O . ILE A 1 197 ? 21.344 -8.484 -0.551 1 98.44 197 ILE A O 1
ATOM 1439 N N . GLY A 1 198 ? 23.078 -9.992 -0.255 1 98.25 198 GLY A N 1
ATOM 1440 C CA . GLY A 1 198 ? 22.359 -10.828 0.688 1 98.25 198 GLY A CA 1
ATOM 1441 C C . GLY A 1 198 ? 21.625 -11.992 0.026 1 98.25 198 GLY A C 1
ATOM 1442 O O . GLY A 1 198 ? 21.625 -12.102 -1.202 1 98.25 198 GLY A O 1
ATOM 1443 N N . PRO A 1 199 ? 21.125 -12.797 0.739 1 98.31 199 PRO A N 1
ATOM 1444 C CA . PRO A 1 199 ? 21.078 -12.695 2.199 1 98.31 199 PRO A CA 1
ATOM 1445 C C . PRO A 1 199 ? 22.391 -13.117 2.863 1 98.31 199 PRO A C 1
ATOM 1447 O O . PRO A 1 199 ? 23.328 -13.531 2.178 1 98.31 199 PRO A O 1
ATOM 1450 N N . ILE A 1 200 ? 22.484 -12.859 4.105 1 98.62 200 ILE A N 1
ATOM 1451 C CA . ILE A 1 200 ? 23.438 -13.602 4.93 1 98.62 200 ILE A CA 1
ATOM 1452 C C . ILE A 1 200 ? 22.797 -14.914 5.395 1 98.62 200 ILE A C 1
ATOM 1454 O O . ILE A 1 200 ? 21.906 -14.906 6.242 1 98.62 200 ILE A O 1
ATOM 1458 N N . LEU A 1 201 ? 23.234 -16 4.785 1 98.56 201 LEU A N 1
ATOM 1459 C CA . LEU A 1 201 ? 22.719 -17.312 5.145 1 98.56 201 LEU A CA 1
ATOM 1460 C C . LEU A 1 201 ? 23.375 -17.812 6.43 1 98.56 201 LEU A C 1
ATOM 1462 O O . LEU A 1 201 ? 24.594 -17.828 6.547 1 98.56 201 LEU A O 1
ATOM 1466 N N . GLN A 1 202 ? 22.547 -18.109 7.355 1 97.62 202 GLN A N 1
ATOM 1467 C CA . GLN A 1 202 ? 22.969 -18.625 8.648 1 97.62 202 GLN A CA 1
ATOM 1468 C C . GLN A 1 202 ? 22.5 -20.062 8.852 1 97.62 202 GLN A C 1
ATOM 1470 O O . GLN A 1 202 ? 21.391 -20.297 9.32 1 97.62 202 GLN A O 1
ATOM 1475 N N . PRO A 1 203 ? 23.406 -21.031 8.578 1 95.75 203 PRO A N 1
ATOM 1476 C CA . PRO A 1 203 ? 23 -22.422 8.703 1 95.75 203 PRO A CA 1
ATOM 1477 C C . PRO A 1 203 ? 22.297 -22.719 10.023 1 95.75 203 PRO A C 1
ATOM 1479 O O . PRO A 1 203 ? 22.781 -22.328 11.086 1 95.75 203 PRO A O 1
ATOM 1482 N N . GLY A 1 204 ? 21.094 -23.297 9.852 1 93.44 204 GLY A N 1
ATOM 1483 C CA . GLY A 1 204 ? 20.312 -23.672 11.016 1 93.44 204 GLY A CA 1
ATOM 1484 C C . GLY A 1 204 ? 19.375 -22.562 11.469 1 93.44 204 GLY A C 1
ATOM 1485 O O . GLY A 1 204 ? 18.422 -22.828 12.211 1 93.44 204 GLY A O 1
ATOM 1486 N N . ARG A 1 205 ? 19.562 -21.375 11.094 1 94 205 ARG A N 1
ATOM 1487 C CA . ARG A 1 205 ? 18.766 -20.266 11.586 1 94 205 ARG A CA 1
ATOM 1488 C C . ARG A 1 205 ? 17.969 -19.625 10.453 1 94 205 ARG A C 1
ATOM 1490 O O . ARG A 1 205 ? 16.844 -19.172 10.664 1 94 205 ARG A O 1
ATOM 1497 N N . SER A 1 206 ? 18.5 -19.516 9.344 1 95.19 206 SER A N 1
ATOM 1498 C CA . SER A 1 206 ? 17.828 -18.922 8.188 1 95.19 206 SER A CA 1
ATOM 1499 C C . SER A 1 206 ? 17.484 -19.984 7.145 1 95.19 206 SER A C 1
ATOM 1501 O O . SER A 1 206 ? 17.766 -21.172 7.34 1 95.19 206 SER A O 1
ATOM 1503 N N . GLY A 1 207 ? 16.781 -19.562 6.043 1 96.62 207 GLY A N 1
ATOM 1504 C CA . GLY A 1 207 ? 16.719 -20.422 4.867 1 96.62 207 GLY A CA 1
ATOM 1505 C C . GLY A 1 207 ? 18.062 -20.672 4.234 1 96.62 207 GLY A C 1
ATOM 1506 O O . GLY A 1 207 ? 19.031 -19.984 4.527 1 96.62 207 GLY A O 1
ATOM 1507 N N . CYS A 1 208 ? 18.156 -21.703 3.469 1 98.19 208 CYS A N 1
ATOM 1508 C CA . CYS A 1 208 ? 19.406 -22.062 2.779 1 98.19 208 CYS A CA 1
ATOM 1509 C C . CYS A 1 208 ? 19.344 -21.625 1.318 1 98.19 208 CYS A C 1
ATOM 1511 O O . CYS A 1 208 ? 18.375 -21.016 0.878 1 98.19 208 CYS A O 1
ATOM 1513 N N . TRP A 1 209 ? 20.422 -21.844 0.607 1 98.31 209 TRP A N 1
ATOM 1514 C CA . TRP A 1 209 ? 20.5 -21.469 -0.801 1 98.31 209 TRP A CA 1
ATOM 1515 C C . TRP A 1 209 ? 19.422 -22.188 -1.613 1 98.31 209 TRP A C 1
ATOM 1517 O O . TRP A 1 209 ? 18.859 -21.609 -2.549 1 98.31 209 TRP A O 1
ATOM 1527 N N . HIS A 1 210 ? 19.031 -23.406 -1.251 1 97.94 210 HIS A N 1
ATOM 1528 C CA . HIS A 1 210 ? 18.016 -24.156 -1.972 1 97.94 210 HIS A CA 1
ATOM 1529 C C . HIS A 1 210 ? 16.625 -23.562 -1.757 1 97.94 210 HIS A C 1
ATOM 1531 O O . HIS A 1 210 ? 15.797 -23.562 -2.668 1 97.94 210 HIS A O 1
ATOM 1537 N N . CYS A 1 211 ? 16.375 -23.031 -0.517 1 98 211 CYS A N 1
ATOM 1538 C CA . CYS A 1 211 ? 15.133 -22.297 -0.297 1 98 211 CYS A CA 1
ATOM 1539 C C . CYS A 1 211 ? 15.031 -21.094 -1.244 1 98 211 CYS A C 1
ATOM 1541 O O . CYS A 1 211 ? 13.984 -20.875 -1.848 1 98 211 CYS A O 1
ATOM 1543 N N . LEU A 1 212 ? 16.172 -20.406 -1.392 1 98.19 212 LEU A N 1
ATOM 1544 C CA . LEU A 1 212 ? 16.219 -19.219 -2.234 1 98.19 212 LEU A CA 1
ATOM 1545 C C . LEU A 1 212 ? 16.047 -19.594 -3.705 1 98.19 212 LEU A C 1
ATOM 1547 O O . LEU A 1 212 ? 15.273 -18.938 -4.422 1 98.19 212 LEU A O 1
ATOM 1551 N N . THR A 1 213 ? 16.719 -20.625 -4.16 1 96.38 213 THR A N 1
ATOM 1552 C CA . THR A 1 213 ? 16.703 -20.984 -5.574 1 96.38 213 THR A CA 1
ATOM 1553 C C . THR A 1 213 ? 15.32 -21.5 -5.984 1 96.38 213 THR A C 1
ATOM 1555 O O . THR A 1 213 ? 14.914 -21.344 -7.137 1 96.38 213 THR A O 1
ATOM 1558 N N . ASN A 1 214 ? 14.625 -22.125 -5.012 1 95.25 214 ASN A N 1
ATOM 1559 C CA . ASN A 1 214 ? 13.25 -22.531 -5.301 1 95.25 214 ASN A CA 1
ATOM 1560 C C . ASN A 1 214 ? 12.406 -21.344 -5.746 1 95.25 214 ASN A C 1
ATOM 1562 O O . ASN A 1 214 ? 11.664 -21.438 -6.73 1 95.25 214 ASN A O 1
ATOM 1566 N N . ARG A 1 215 ? 12.523 -20.234 -5.043 1 96 215 ARG A N 1
ATOM 1567 C CA . ARG A 1 215 ? 11.773 -19.031 -5.359 1 96 215 ARG A CA 1
ATOM 1568 C C . ARG A 1 215 ? 12.273 -18.391 -6.652 1 96 215 ARG A C 1
ATOM 1570 O O . ARG A 1 215 ? 11.477 -18 -7.512 1 96 215 ARG A O 1
ATOM 1577 N N . LEU A 1 216 ? 13.602 -18.344 -6.828 1 95.94 216 LEU A N 1
ATOM 1578 C CA . LEU A 1 216 ? 14.203 -17.703 -7.992 1 95.94 216 LEU A CA 1
ATOM 1579 C C . LEU A 1 216 ? 13.805 -18.422 -9.273 1 95.94 216 LEU A C 1
ATOM 1581 O O . LEU A 1 216 ? 13.445 -17.781 -10.266 1 95.94 216 LEU A O 1
ATOM 1585 N N . TRP A 1 217 ? 13.828 -19.688 -9.266 1 91.88 217 TRP A N 1
ATOM 1586 C CA . TRP A 1 217 ? 13.461 -20.453 -10.453 1 91.88 217 TRP A CA 1
ATOM 1587 C C . TRP A 1 217 ? 11.984 -20.281 -10.773 1 91.88 217 TRP A C 1
ATOM 1589 O O . TRP A 1 217 ? 11.586 -20.328 -11.938 1 91.88 217 TRP A O 1
ATOM 1599 N N . GLY A 1 218 ? 11.219 -20.109 -9.695 1 89.56 218 GLY A N 1
ATOM 1600 C CA . GLY A 1 218 ? 9.812 -19.828 -9.93 1 89.56 218 GLY A CA 1
ATOM 1601 C C . GLY A 1 218 ? 9.586 -18.609 -10.812 1 89.56 218 GLY A C 1
ATOM 1602 O O . GLY A 1 218 ? 8.688 -18.609 -11.656 1 89.56 218 GLY A O 1
ATOM 1603 N N . HIS A 1 219 ? 10.398 -17.672 -10.695 1 90.94 219 HIS A N 1
ATOM 1604 C CA . HIS A 1 219 ? 10.234 -16.438 -11.453 1 90.94 219 HIS A CA 1
ATOM 1605 C C . HIS A 1 219 ? 11.008 -16.484 -12.758 1 90.94 219 HIS A C 1
ATOM 1607 O O . HIS A 1 219 ? 10.828 -15.617 -13.625 1 90.94 219 HIS A O 1
ATOM 1613 N N . ARG A 1 220 ? 11.828 -17.5 -12.961 1 90.69 220 ARG A N 1
ATOM 1614 C CA . ARG A 1 220 ? 12.602 -17.656 -14.18 1 90.69 220 ARG A CA 1
ATOM 1615 C C . ARG A 1 220 ? 12.203 -18.938 -14.93 1 90.69 220 ARG A C 1
ATOM 1617 O O . ARG A 1 220 ? 13.047 -19.594 -15.531 1 90.69 220 ARG A O 1
ATOM 1624 N N . HIS A 1 221 ? 10.969 -19.266 -14.805 1 85.69 221 HIS A N 1
ATOM 1625 C CA . HIS A 1 221 ? 10.422 -20.469 -15.43 1 85.69 221 HIS A CA 1
ATOM 1626 C C . HIS A 1 221 ? 10.508 -20.391 -16.953 1 85.69 221 HIS A C 1
ATOM 1628 O O . HIS A 1 221 ? 10.867 -21.375 -17.609 1 85.69 221 HIS A O 1
ATOM 1634 N N . ALA A 1 222 ? 10.203 -19.234 -17.531 1 84.62 222 ALA A N 1
ATOM 1635 C CA . ALA A 1 222 ? 10.289 -19.062 -18.969 1 84.62 222 ALA A CA 1
ATOM 1636 C C . ALA A 1 222 ? 11.711 -19.328 -19.469 1 84.62 222 ALA A C 1
ATOM 1638 O O . ALA A 1 222 ? 11.898 -19.953 -20.516 1 84.62 222 ALA A O 1
ATOM 1639 N N . GLU A 1 223 ? 12.641 -18.844 -18.75 1 89.25 223 GLU A N 1
ATOM 1640 C CA . GLU A 1 223 ? 14.039 -19.125 -19.078 1 89.25 223 GLU A CA 1
ATOM 1641 C C . GLU A 1 223 ? 14.328 -20.625 -19.047 1 89.25 223 GLU A C 1
ATOM 1643 O O . GLU A 1 223 ? 15 -21.141 -19.938 1 89.25 223 GLU A O 1
ATOM 1648 N N . ALA A 1 224 ? 13.836 -21.266 -18.047 1 87.12 224 ALA A N 1
ATOM 1649 C CA . ALA A 1 224 ? 14.047 -22.703 -17.938 1 87.12 224 ALA A CA 1
ATOM 1650 C C . ALA A 1 224 ? 13.445 -23.453 -19.125 1 87.12 224 ALA A C 1
ATOM 1652 O O . ALA A 1 224 ? 14.062 -24.375 -19.656 1 87.12 224 ALA A O 1
ATOM 1653 N N . CYS A 1 225 ? 12.281 -23.047 -19.5 1 85.62 225 CYS A N 1
ATOM 1654 C CA . CYS A 1 225 ? 11.609 -23.672 -20.641 1 85.62 225 CYS A CA 1
ATOM 1655 C C . CYS A 1 225 ? 12.414 -23.469 -21.922 1 85.62 225 CYS A C 1
ATOM 1657 O O . CYS A 1 225 ? 12.609 -24.406 -22.703 1 85.62 225 CYS A O 1
ATOM 1659 N N . VAL A 1 226 ? 12.906 -22.281 -22.094 1 87.81 226 VAL A N 1
ATOM 1660 C CA . VAL A 1 226 ? 13.68 -21.953 -23.297 1 87.81 226 VAL A CA 1
ATOM 1661 C C . VAL A 1 226 ? 14.984 -22.75 -23.297 1 87.81 226 VAL A C 1
ATOM 1663 O O . VAL A 1 226 ? 15.406 -23.266 -24.328 1 87.81 226 VAL A O 1
ATOM 1666 N N . GLN A 1 227 ? 15.617 -22.797 -22.172 1 89.25 227 GLN A N 1
ATOM 1667 C CA . GLN A 1 227 ? 16.859 -23.562 -22.062 1 89.25 227 GLN A CA 1
ATOM 1668 C C . GLN A 1 227 ? 16.625 -25.031 -22.453 1 89.25 227 GLN A C 1
ATOM 1670 O O . GLN A 1 227 ? 17.453 -25.625 -23.141 1 89.25 227 GLN A O 1
ATOM 1675 N N . GLU A 1 228 ? 15.562 -25.547 -22.031 1 85.62 228 GLU A N 1
ATOM 1676 C CA . GLU A 1 228 ? 15.227 -26.922 -22.391 1 85.62 228 GLU A CA 1
ATOM 1677 C C . GLU A 1 228 ? 15 -27.078 -23.891 1 85.62 228 GLU A C 1
ATOM 1679 O O . GLU A 1 228 ? 15.469 -28.047 -24.5 1 85.62 228 GLU A O 1
ATOM 1684 N N . VAL A 1 229 ? 14.273 -26.156 -24.438 1 83.69 229 VAL A N 1
ATOM 1685 C CA . VAL A 1 229 ? 14 -26.172 -25.859 1 83.69 229 VAL A CA 1
ATOM 1686 C C . VAL A 1 229 ? 15.312 -26.094 -26.641 1 83.69 229 VAL A C 1
ATOM 1688 O O . VAL A 1 229 ? 15.453 -26.719 -27.703 1 83.69 229 VAL A O 1
ATOM 1691 N N . LEU A 1 230 ? 16.266 -25.422 -26.109 1 88.81 230 LEU A N 1
ATOM 1692 C CA . LEU A 1 230 ? 17.547 -25.219 -26.781 1 88.81 230 LEU A CA 1
ATOM 1693 C C . LEU A 1 230 ? 18.516 -26.344 -26.422 1 88.81 230 LEU A C 1
ATOM 1695 O O . LEU A 1 230 ? 19.641 -26.375 -26.938 1 88.81 230 LEU A O 1
ATOM 1699 N N . GLY A 1 231 ? 18.109 -27.203 -25.469 1 86.88 231 GLY A N 1
ATOM 1700 C CA . GLY A 1 231 ? 18.938 -28.344 -25.094 1 86.88 231 GLY A CA 1
ATOM 1701 C C . GLY A 1 231 ? 20.031 -27.969 -24.109 1 86.88 231 GLY A C 1
ATOM 1702 O O . GLY A 1 231 ? 21.078 -28.625 -24.062 1 86.88 231 GLY A O 1
ATOM 1703 N N . HIS A 1 232 ? 19.875 -26.844 -23.453 1 89.19 232 HIS A N 1
ATOM 1704 C CA . HIS A 1 232 ? 20.875 -26.406 -22.469 1 89.19 232 HIS A CA 1
ATOM 1705 C C . HIS A 1 232 ? 20.438 -26.75 -21.047 1 89.19 232 HIS A C 1
ATOM 1707 O O . HIS A 1 232 ? 19.234 -26.906 -20.797 1 89.19 232 HIS A O 1
ATOM 1713 N N . ASP A 1 233 ? 21.531 -26.953 -20.25 1 85.5 233 ASP A N 1
ATOM 1714 C CA . ASP A 1 233 ? 21.281 -26.922 -18.812 1 85.5 233 ASP A CA 1
ATOM 1715 C C . ASP A 1 233 ? 21.328 -25.5 -18.266 1 85.5 233 ASP A C 1
ATOM 1717 O O . ASP A 1 233 ? 22.141 -24.688 -18.688 1 85.5 233 ASP A O 1
ATOM 1721 N N . GLY A 1 234 ? 20.375 -25.125 -17.672 1 80.69 234 GLY A N 1
ATOM 1722 C CA . GLY A 1 234 ? 20.297 -23.781 -17.125 1 80.69 234 GLY A CA 1
ATOM 1723 C C . GLY A 1 234 ? 21.234 -23.562 -15.945 1 80.69 234 GLY A C 1
ATOM 1724 O O . GLY A 1 234 ? 21.969 -24.469 -15.555 1 80.69 234 GLY A O 1
ATOM 1725 N N . PRO A 1 235 ? 21.312 -22.219 -15.508 1 91.62 235 PRO A N 1
ATOM 1726 C CA . PRO A 1 235 ? 20.656 -21 -15.977 1 91.62 235 PRO A CA 1
ATOM 1727 C C . PRO A 1 235 ? 21.328 -20.406 -17.219 1 91.62 235 PRO A C 1
ATOM 1729 O O . PRO A 1 235 ? 22.469 -20.766 -17.531 1 91.62 235 PRO A O 1
ATOM 1732 N N . ALA A 1 236 ? 20.641 -19.609 -17.906 1 92.44 236 ALA A N 1
ATOM 1733 C CA . ALA A 1 236 ? 21.172 -18.969 -19.109 1 92.44 236 ALA A CA 1
ATOM 1734 C C . ALA A 1 236 ? 22.172 -17.875 -18.75 1 92.44 236 ALA A C 1
ATOM 1736 O O . ALA A 1 236 ? 22.016 -17.188 -17.734 1 92.44 236 ALA A O 1
ATOM 1737 N N . SER A 1 237 ? 23.172 -17.781 -19.531 1 91.25 237 SER A N 1
ATOM 1738 C CA . SER A 1 237 ? 24.094 -16.672 -19.375 1 91.25 237 SER A CA 1
ATOM 1739 C C . SER A 1 237 ? 23.578 -15.414 -20.078 1 91.25 237 SER A C 1
ATOM 1741 O O . SER A 1 237 ? 22.953 -15.5 -21.141 1 91.25 237 SER A O 1
ATOM 1743 N N . PHE A 1 238 ? 23.828 -14.32 -19.531 1 92.06 238 PHE A N 1
ATOM 1744 C CA . PHE A 1 238 ? 23.469 -13.031 -20.109 1 92.06 238 PHE A CA 1
ATOM 1745 C C . PHE A 1 238 ? 24.516 -11.969 -19.766 1 92.06 238 PHE A C 1
ATOM 1747 O O . PHE A 1 238 ? 25.281 -12.148 -18.812 1 92.06 238 PHE A O 1
ATOM 1754 N N . PRO A 1 239 ? 24.578 -10.93 -20.547 1 92.12 239 PRO A N 1
ATOM 1755 C CA . PRO A 1 239 ? 25.531 -9.859 -20.266 1 92.12 239 PRO A CA 1
ATOM 1756 C C . PRO A 1 239 ? 25.266 -9.18 -18.922 1 92.12 239 PRO A C 1
ATOM 1758 O O . PRO A 1 239 ? 24.109 -9.133 -18.469 1 92.12 239 PRO A O 1
ATOM 1761 N N . MET A 1 240 ? 26.359 -8.727 -18.297 1 92.75 240 MET A N 1
ATOM 1762 C CA . MET A 1 240 ? 26.297 -7.984 -17.031 1 92.75 240 MET A CA 1
ATOM 1763 C C . MET A 1 240 ? 26.641 -6.516 -17.25 1 92.75 240 MET A C 1
ATOM 1765 O O . MET A 1 240 ? 27.781 -6.105 -17.047 1 92.75 240 MET A O 1
ATOM 1769 N N . PRO A 1 241 ? 25.594 -5.738 -17.594 1 93.94 241 PRO A N 1
ATOM 1770 C CA . PRO A 1 241 ? 25.828 -4.309 -17.797 1 93.94 241 PRO A CA 1
ATOM 1771 C C . PRO A 1 241 ? 26.406 -3.619 -16.562 1 93.94 241 PRO A C 1
ATOM 1773 O O . PRO A 1 241 ? 25.875 -3.781 -15.461 1 93.94 241 PRO A O 1
ATOM 1776 N N . ALA A 1 242 ? 27.469 -2.852 -16.797 1 94.31 242 ALA A N 1
ATOM 1777 C CA . ALA A 1 242 ? 28.047 -2.145 -15.656 1 94.31 242 ALA A CA 1
ATOM 1778 C C . ALA A 1 242 ? 28.922 -0.98 -16.125 1 94.31 242 ALA A C 1
ATOM 1780 O O . ALA A 1 242 ? 29.625 -1.086 -17.125 1 94.31 242 ALA A O 1
ATOM 1781 N N . VAL A 1 243 ? 28.828 0.088 -15.453 1 95.44 243 VAL A N 1
ATOM 1782 C CA . VAL A 1 243 ? 29.781 1.194 -15.578 1 95.44 243 VAL A CA 1
ATOM 1783 C C . VAL A 1 243 ? 30.672 1.262 -14.336 1 95.44 243 VAL A C 1
ATOM 1785 O O . VAL A 1 243 ? 30.312 0.737 -13.281 1 95.44 243 VAL A O 1
ATOM 1788 N N . PRO A 1 244 ? 31.797 1.867 -14.375 1 94.69 244 PRO A N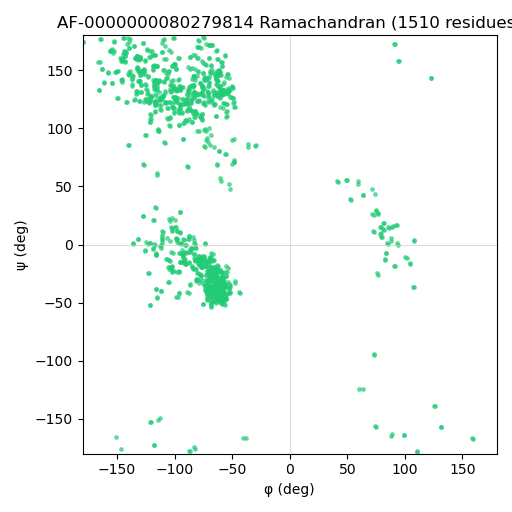 1
ATOM 1789 C CA . PRO A 1 244 ? 32.781 1.824 -13.297 1 94.69 244 PRO A CA 1
ATOM 1790 C C . PRO A 1 244 ? 32.188 2.281 -11.953 1 94.69 244 PRO A C 1
ATOM 1792 O O . PRO A 1 244 ? 32.406 1.611 -10.938 1 94.69 244 PRO A O 1
ATOM 1795 N N . PRO A 1 245 ? 31.453 3.391 -11.898 1 97.19 245 PRO A N 1
ATOM 1796 C CA . PRO A 1 245 ? 30.969 3.803 -10.578 1 97.19 245 PRO A CA 1
ATOM 1797 C C . PRO A 1 245 ? 29.969 2.811 -9.984 1 97.19 245 PRO A C 1
ATOM 1799 O O . PRO A 1 245 ? 29.844 2.717 -8.758 1 97.19 245 PRO A O 1
ATOM 1802 N N . LEU A 1 246 ? 29.312 2.049 -10.797 1 96.94 246 LEU A N 1
ATOM 1803 C CA . LEU A 1 246 ? 28.359 1.047 -10.336 1 96.94 246 LEU A CA 1
ATOM 1804 C C . LEU A 1 246 ? 29.078 -0.091 -9.617 1 96.94 246 LEU A C 1
ATOM 1806 O O . LEU A 1 246 ? 28.75 -0.422 -8.477 1 96.94 246 LEU A O 1
ATOM 1810 N N . THR A 1 247 ? 30.062 -0.689 -10.234 1 96.75 247 THR A N 1
ATOM 1811 C CA . THR A 1 247 ? 30.766 -1.817 -9.633 1 96.75 247 THR A CA 1
ATOM 1812 C C . THR A 1 247 ? 31.516 -1.382 -8.383 1 96.75 247 THR A C 1
ATOM 1814 O O . THR A 1 247 ? 31.594 -2.129 -7.406 1 96.75 247 THR A O 1
ATOM 1817 N N . ALA A 1 248 ? 32.031 -0.166 -8.469 1 97.38 248 ALA A N 1
ATOM 1818 C CA . ALA A 1 248 ? 32.719 0.374 -7.297 1 97.38 248 ALA A CA 1
ATOM 1819 C C . ALA A 1 248 ? 31.75 0.57 -6.133 1 97.38 248 ALA A C 1
ATOM 1821 O O . ALA A 1 248 ? 32.031 0.185 -5 1 97.38 248 ALA A O 1
ATOM 1822 N N . ALA A 1 249 ? 30.594 1.174 -6.426 1 97.81 249 ALA A N 1
ATOM 1823 C CA . ALA A 1 249 ? 29.578 1.365 -5.395 1 97.81 249 ALA A CA 1
ATOM 1824 C C . ALA A 1 249 ? 29.141 0.028 -4.812 1 97.81 249 ALA A C 1
ATOM 1826 O O . ALA A 1 249 ? 29.016 -0.115 -3.594 1 97.81 249 ALA A O 1
ATOM 1827 N N . ALA A 1 250 ? 28.875 -0.941 -5.656 1 97.94 250 ALA A N 1
ATOM 1828 C CA . ALA A 1 250 ? 28.453 -2.27 -5.227 1 97.94 250 ALA A CA 1
ATOM 1829 C C . ALA A 1 250 ? 29.453 -2.887 -4.262 1 97.94 250 ALA A C 1
ATOM 1831 O O . ALA A 1 250 ? 29.078 -3.432 -3.223 1 97.94 250 ALA A O 1
ATOM 1832 N N . SER A 1 251 ? 30.75 -2.811 -4.613 1 98.31 251 SER A N 1
ATOM 1833 C CA . SER A 1 251 ? 31.797 -3.389 -3.795 1 98.31 251 SER A CA 1
ATOM 1834 C C . SER A 1 251 ? 31.844 -2.744 -2.412 1 98.31 251 SER A C 1
ATOM 1836 O O . SER A 1 251 ? 32.031 -3.434 -1.408 1 98.31 251 SER A O 1
ATOM 1838 N N . GLN A 1 252 ? 31.688 -1.455 -2.398 1 98.19 252 GLN A N 1
ATOM 1839 C CA . GLN A 1 252 ? 31.688 -0.743 -1.126 1 98.19 252 GLN A CA 1
ATOM 1840 C C . GLN A 1 252 ? 30.453 -1.093 -0.293 1 98.19 252 GLN A C 1
ATOM 1842 O O . GLN A 1 252 ? 30.547 -1.229 0.929 1 98.19 252 GLN A O 1
ATOM 1847 N N . LEU A 1 253 ? 29.297 -1.237 -0.914 1 98.19 253 LEU A N 1
ATOM 1848 C CA . LEU A 1 253 ? 28.078 -1.601 -0.204 1 98.19 253 LEU A CA 1
ATOM 1849 C C . LEU A 1 253 ? 28.172 -3.014 0.359 1 98.19 253 LEU A C 1
ATOM 1851 O O . LEU A 1 253 ? 27.672 -3.291 1.448 1 98.19 253 LEU A O 1
ATOM 1855 N N . ILE A 1 254 ? 28.766 -3.943 -0.37 1 98.62 254 ILE A N 1
ATOM 1856 C CA . ILE A 1 254 ? 29.016 -5.289 0.128 1 98.62 254 ILE A CA 1
ATOM 1857 C C . ILE A 1 254 ? 29.906 -5.227 1.369 1 98.62 254 ILE A C 1
ATOM 1859 O O . ILE A 1 254 ? 29.625 -5.871 2.379 1 98.62 254 ILE A O 1
ATOM 1863 N N . SER A 1 255 ? 31 -4.43 1.26 1 98.62 255 SER A N 1
ATOM 1864 C CA . SER A 1 255 ? 31.891 -4.246 2.396 1 98.62 255 SER A CA 1
ATOM 1865 C C . SER A 1 255 ? 31.156 -3.643 3.59 1 98.62 255 SER A C 1
ATOM 1867 O O . SER A 1 255 ? 31.406 -4.016 4.734 1 98.62 255 SER A O 1
ATOM 1869 N N . LEU A 1 256 ? 30.266 -2.68 3.312 1 98.31 256 LEU A N 1
ATOM 1870 C CA . LEU A 1 256 ? 29.469 -2.064 4.367 1 98.31 256 LEU A CA 1
ATOM 1871 C C . LEU A 1 256 ? 28.625 -3.109 5.094 1 98.31 256 LEU A C 1
ATOM 1873 O O . LEU A 1 256 ? 28.594 -3.133 6.324 1 98.31 256 LEU A O 1
ATOM 1877 N N . GLU A 1 257 ? 27.969 -3.98 4.348 1 98.31 257 GLU A N 1
ATOM 1878 C CA . GLU A 1 257 ? 27.125 -5.016 4.949 1 98.31 257 GLU A CA 1
ATOM 1879 C C . GLU A 1 257 ? 27.969 -5.988 5.777 1 98.31 257 GLU A C 1
ATOM 1881 O O . GLU A 1 257 ? 27.562 -6.395 6.867 1 98.31 257 GLU A O 1
ATOM 1886 N N . ALA A 1 258 ? 29.141 -6.324 5.27 1 98.44 258 ALA A N 1
ATOM 1887 C CA . ALA A 1 258 ? 30.062 -7.18 6.016 1 98.44 258 ALA A CA 1
ATOM 1888 C C . ALA A 1 258 ? 30.5 -6.512 7.316 1 98.44 258 ALA A C 1
ATOM 1890 O O . ALA A 1 258 ? 30.531 -7.152 8.367 1 98.44 258 ALA A O 1
ATOM 1891 N N . SER A 1 259 ? 30.844 -5.254 7.223 1 97.44 259 SER A N 1
ATOM 1892 C CA . SER A 1 259 ? 31.281 -4.496 8.398 1 97.44 259 SER A CA 1
ATOM 1893 C C . SER A 1 259 ? 30.188 -4.477 9.469 1 97.44 259 SER A C 1
ATOM 1895 O O . SER A 1 259 ? 30.469 -4.691 10.648 1 97.44 259 SER A O 1
ATOM 1897 N N . LYS A 1 260 ? 28.984 -4.23 9.062 1 98 260 LYS A N 1
ATOM 1898 C CA . LYS A 1 260 ? 27.859 -4.191 10 1 98 260 LYS A CA 1
ATOM 1899 C C . LYS A 1 260 ? 27.656 -5.547 10.68 1 98 260 LYS A C 1
ATOM 1901 O O . LYS A 1 260 ? 27.5 -5.621 11.898 1 98 260 LYS A O 1
ATOM 1906 N N . TRP A 1 261 ? 27.703 -6.586 9.844 1 98 261 TRP A N 1
ATOM 1907 C CA . TRP A 1 261 ? 27.531 -7.934 10.375 1 98 261 TRP A CA 1
ATOM 1908 C C . TRP A 1 261 ? 28.609 -8.266 11.398 1 98 261 TRP A C 1
ATOM 1910 O O . TRP A 1 261 ? 28.312 -8.734 12.5 1 98 261 TRP A O 1
ATOM 1920 N N . LEU A 1 262 ? 29.859 -7.988 11.07 1 97.25 262 LEU A N 1
ATOM 1921 C CA . LEU A 1 262 ? 31 -8.367 11.898 1 97.25 262 LEU A CA 1
ATOM 1922 C C . LEU A 1 262 ? 31.078 -7.496 13.148 1 97.25 262 LEU A C 1
ATOM 1924 O O . LEU A 1 262 ? 31.578 -7.938 14.188 1 97.25 262 LEU A O 1
ATOM 1928 N N . ALA A 1 263 ? 30.516 -6.254 13.047 1 96.12 263 ALA A N 1
ATOM 1929 C CA . ALA A 1 263 ? 30.469 -5.363 14.203 1 96.12 263 ALA A CA 1
ATOM 1930 C C . ALA A 1 263 ? 29.359 -5.777 15.164 1 96.12 263 ALA A C 1
ATOM 1932 O O . ALA A 1 263 ? 29.312 -5.332 16.312 1 96.12 263 ALA A O 1
ATOM 1933 N N . GLY A 1 264 ? 28.391 -6.566 14.648 1 96.62 264 GLY A N 1
ATOM 1934 C CA . GLY A 1 264 ? 27.328 -7.059 15.508 1 96.62 264 GLY A CA 1
ATOM 1935 C C . GLY A 1 264 ? 25.984 -6.387 15.242 1 96.62 264 GLY A C 1
ATOM 1936 O O . GLY A 1 264 ? 25 -6.652 15.945 1 96.62 264 GLY A O 1
ATOM 1937 N N . HIS A 1 265 ? 25.906 -5.5 14.234 1 97.25 265 HIS A N 1
ATOM 1938 C CA . HIS A 1 265 ? 24.641 -4.887 13.891 1 97.25 265 HIS A CA 1
ATOM 1939 C C . HIS A 1 265 ? 23.719 -5.875 13.18 1 97.25 265 HIS A C 1
ATOM 1941 O O . HIS A 1 265 ? 24.078 -6.418 12.133 1 97.25 265 HIS A O 1
ATOM 1947 N N . ARG A 1 266 ? 22.547 -6.133 13.781 1 96.94 266 ARG A N 1
ATOM 1948 C CA . ARG A 1 266 ? 21.578 -7.074 13.211 1 96.94 266 ARG A CA 1
ATOM 1949 C C . ARG A 1 266 ? 20.281 -6.363 12.844 1 96.94 266 ARG A C 1
ATOM 1951 O O . ARG A 1 266 ? 19.766 -5.562 13.617 1 96.94 266 ARG A O 1
ATOM 1958 N N . TYR A 1 267 ? 19.797 -6.539 11.664 1 95.44 267 TYR A N 1
ATOM 1959 C CA . TYR A 1 267 ? 18.5 -6.055 11.219 1 95.44 267 TYR A CA 1
ATOM 1960 C C . TYR A 1 267 ? 17.875 -7.012 10.203 1 95.44 267 TYR A C 1
ATOM 1962 O O . TYR A 1 267 ? 18.578 -7.828 9.602 1 95.44 267 TYR A O 1
ATOM 1970 N N . PRO A 1 268 ? 16.609 -6.996 9.953 1 92.62 268 PRO A N 1
ATOM 1971 C CA . PRO A 1 268 ? 15.898 -7.992 9.148 1 92.62 268 PRO A CA 1
ATOM 1972 C C . PRO A 1 268 ? 16.406 -8.07 7.711 1 92.62 268 PRO A C 1
ATOM 1974 O O . PRO A 1 268 ? 16.375 -9.141 7.098 1 92.62 268 PRO A O 1
ATOM 1977 N N . GLY A 1 269 ? 16.891 -7.02 7.219 1 94.88 269 GLY A N 1
ATOM 1978 C CA . GLY A 1 269 ? 17.375 -6.98 5.844 1 94.88 269 GLY A CA 1
ATOM 1979 C C . GLY A 1 269 ? 18.531 -7.918 5.586 1 94.88 269 GLY A C 1
ATOM 1980 O O . GLY A 1 269 ? 18.828 -8.266 4.438 1 94.88 269 GLY A O 1
ATOM 1981 N N . GLN A 1 270 ? 19.172 -8.344 6.617 1 97.19 270 GLN A N 1
ATOM 1982 C CA . GLN A 1 270 ? 20.297 -9.25 6.469 1 97.19 270 GLN A CA 1
ATOM 1983 C C . GLN A 1 270 ? 19.828 -10.664 6.156 1 97.19 270 GLN A C 1
ATOM 1985 O O . GLN A 1 270 ? 20.625 -11.508 5.73 1 97.19 270 GLN A O 1
ATOM 1990 N N . GLN A 1 271 ? 18.547 -10.93 6.293 1 96.25 271 GLN A N 1
ATOM 1991 C CA . GLN A 1 271 ? 17.922 -12.195 5.891 1 96.25 271 GLN A CA 1
ATOM 1992 C C . GLN A 1 271 ? 17.141 -12.031 4.598 1 96.25 271 GLN A C 1
ATOM 1994 O O . GLN A 1 271 ? 16.203 -12.805 4.332 1 96.25 271 GLN A O 1
ATOM 1999 N N . ALA A 1 272 ? 17.453 -11.023 3.855 1 97.81 272 ALA A N 1
ATOM 2000 C CA . ALA A 1 272 ? 16.766 -10.703 2.605 1 97.81 272 ALA A CA 1
ATOM 2001 C C . ALA A 1 272 ? 17.766 -10.484 1.473 1 97.81 272 ALA A C 1
ATOM 2003 O O . ALA A 1 272 ? 18.953 -10.312 1.716 1 97.81 272 ALA A O 1
ATOM 2004 N N . VAL A 1 273 ? 17.281 -10.594 0.269 1 98.25 273 VAL A N 1
ATOM 2005 C CA . VAL A 1 273 ? 18.016 -10.109 -0.897 1 98.25 273 VAL A CA 1
ATOM 2006 C C . VAL A 1 273 ? 17.703 -8.633 -1.118 1 98.25 273 VAL A C 1
ATOM 2008 O O . VAL A 1 273 ? 16.547 -8.25 -1.312 1 98.25 273 VAL A O 1
ATOM 2011 N N . TRP A 1 274 ? 18.672 -7.852 -0.98 1 97.88 274 TRP A N 1
ATOM 2012 C CA . TRP A 1 274 ? 18.531 -6.438 -1.315 1 97.88 274 TRP A CA 1
ATOM 2013 C C . TRP A 1 274 ? 18.953 -6.176 -2.758 1 97.88 274 TRP A C 1
ATOM 2015 O O . TRP A 1 274 ? 20.062 -6.535 -3.16 1 97.88 274 TRP A O 1
ATOM 2025 N N . ILE A 1 275 ? 18.109 -5.586 -3.557 1 97.44 275 ILE A N 1
ATOM 2026 C CA . ILE A 1 275 ? 18.406 -5.293 -4.953 1 97.44 275 ILE A CA 1
ATOM 2027 C C . ILE A 1 275 ? 18.391 -3.783 -5.18 1 97.44 275 ILE A C 1
ATOM 2029 O O . ILE A 1 275 ? 17.406 -3.113 -4.871 1 97.44 275 ILE A O 1
ATOM 2033 N N . LEU A 1 276 ? 19.438 -3.297 -5.645 1 97.06 276 LEU A N 1
ATOM 2034 C CA . LEU A 1 276 ? 19.516 -1.905 -6.074 1 97.06 276 LEU A CA 1
ATOM 2035 C C . LEU A 1 276 ? 19.484 -1.804 -7.598 1 97.06 276 LEU A C 1
ATOM 2037 O O . LEU A 1 276 ? 20.438 -2.221 -8.266 1 97.06 276 LEU A O 1
ATOM 2041 N N . ASP A 1 277 ? 18.438 -1.314 -8.172 1 96.25 277 ASP A N 1
ATOM 2042 C CA . ASP A 1 277 ? 18.375 -1.004 -9.602 1 96.25 277 ASP A CA 1
ATOM 2043 C C . ASP A 1 277 ? 19.125 0.293 -9.906 1 96.25 277 ASP A C 1
ATOM 2045 O O . ASP A 1 277 ? 18.656 1.381 -9.57 1 96.25 277 ASP A O 1
ATOM 2049 N N . THR A 1 278 ? 20.203 0.207 -10.492 1 96.81 278 THR A N 1
ATOM 2050 C CA . THR A 1 278 ? 21.094 1.356 -10.656 1 96.81 278 THR A CA 1
ATOM 2051 C C . THR A 1 278 ? 20.578 2.27 -11.773 1 96.81 278 THR A C 1
ATOM 2053 O O . THR A 1 278 ? 21.062 3.398 -11.914 1 96.81 278 THR A O 1
ATOM 2056 N N . LEU A 1 279 ? 19.594 1.822 -12.578 1 96.25 279 LEU A N 1
ATOM 2057 C CA . LEU A 1 279 ? 19.016 2.674 -13.609 1 96.25 279 LEU A CA 1
ATOM 2058 C C . LEU A 1 279 ? 18.156 3.77 -12.992 1 96.25 279 LEU A C 1
ATOM 2060 O O . LEU A 1 279 ? 18.094 4.883 -13.516 1 96.25 279 LEU A O 1
ATOM 2064 N N . ASP A 1 280 ? 17.547 3.471 -11.828 1 94.88 280 ASP A N 1
ATOM 2065 C CA . ASP A 1 280 ? 16.656 4.469 -11.227 1 94.88 280 ASP A CA 1
ATOM 2066 C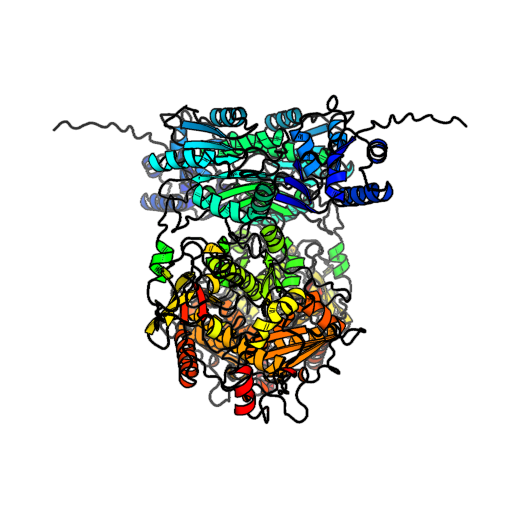 C . ASP A 1 280 ? 16.906 4.586 -9.727 1 94.88 280 ASP A C 1
ATOM 2068 O O . ASP A 1 280 ? 16.172 5.27 -9.016 1 94.88 280 ASP A O 1
ATOM 2072 N N . LEU A 1 281 ? 17.859 3.832 -9.125 1 94.69 281 LEU A N 1
ATOM 2073 C CA . LEU A 1 281 ? 18.391 3.865 -7.766 1 94.69 281 LEU A CA 1
ATOM 2074 C C . LEU A 1 281 ? 17.375 3.316 -6.77 1 94.69 281 LEU A C 1
ATOM 2076 O O . LEU A 1 281 ? 17.547 3.486 -5.559 1 94.69 281 LEU A O 1
ATOM 2080 N N . GLN A 1 282 ? 16.375 2.727 -7.246 1 91.81 282 GLN A N 1
ATOM 2081 C CA . GLN A 1 282 ? 15.422 2.139 -6.309 1 91.81 282 GLN A CA 1
ATOM 2082 C C . GLN A 1 282 ? 15.977 0.853 -5.699 1 91.81 282 GLN A C 1
ATOM 2084 O O . GLN A 1 282 ? 16.422 -0.043 -6.422 1 91.81 282 GLN A O 1
ATOM 2089 N N . GLY A 1 283 ? 16.062 0.849 -4.383 1 92.88 283 GLY A N 1
ATOM 2090 C CA . GLY A 1 283 ? 16.453 -0.333 -3.633 1 92.88 283 GLY A CA 1
ATOM 2091 C C . GLY A 1 283 ? 15.289 -1.037 -2.967 1 92.88 283 GLY A C 1
ATOM 2092 O O . GLY A 1 283 ? 14.375 -0.387 -2.455 1 92.88 283 GLY A O 1
ATOM 2093 N N . ARG A 1 284 ? 15.266 -2.34 -3.025 1 93.5 284 ARG A N 1
ATOM 2094 C CA . ARG A 1 284 ? 14.18 -3.115 -2.441 1 93.5 284 ARG A CA 1
ATOM 2095 C C . ARG A 1 284 ? 14.711 -4.34 -1.703 1 93.5 284 ARG A C 1
ATOM 2097 O O . ARG A 1 284 ? 15.68 -4.957 -2.137 1 93.5 284 ARG A O 1
ATOM 2104 N N . LEU A 1 285 ? 14.023 -4.613 -0.556 1 96 285 LEU A N 1
ATOM 2105 C CA . LEU A 1 285 ? 14.32 -5.809 0.226 1 96 285 LEU A CA 1
ATOM 2106 C C . LEU A 1 285 ? 13.344 -6.934 -0.101 1 96 285 LEU A C 1
ATOM 2108 O O . LEU A 1 285 ? 12.133 -6.703 -0.185 1 96 285 LEU A O 1
ATOM 2112 N N . HIS A 1 286 ? 13.859 -8.117 -0.326 1 97.44 286 HIS A N 1
ATOM 2113 C CA . HIS A 1 286 ? 13.07 -9.328 -0.547 1 97.44 286 HIS A CA 1
ATOM 2114 C C . HIS A 1 286 ? 13.398 -10.398 0.488 1 97.44 286 HIS A C 1
ATOM 2116 O O . HIS A 1 286 ? 14.406 -11.086 0.373 1 97.44 286 HIS A O 1
ATOM 2122 N N . GLU A 1 287 ? 12.531 -10.602 1.431 1 97.06 287 GLU A N 1
ATOM 2123 C CA . GLU A 1 287 ? 12.766 -11.453 2.594 1 97.06 287 GLU A CA 1
ATOM 2124 C C . GLU A 1 287 ? 12.805 -12.922 2.203 1 97.06 287 GLU A C 1
ATOM 2126 O O . GLU A 1 287 ? 11.93 -13.406 1.483 1 97.06 287 GLU A O 1
ATOM 2131 N N . LEU A 1 288 ? 13.812 -13.562 2.584 1 97.75 288 LEU A N 1
ATOM 2132 C CA . LEU A 1 288 ? 13.891 -15.008 2.422 1 97.75 288 LEU A CA 1
ATOM 2133 C C . LEU A 1 288 ? 13.383 -15.727 3.668 1 97.75 288 LEU A C 1
ATOM 2135 O O . LEU A 1 288 ? 13.914 -15.523 4.766 1 97.75 288 LEU A O 1
ATOM 2139 N N . ARG A 1 289 ? 12.391 -16.531 3.502 1 96.75 289 ARG A N 1
ATOM 2140 C CA . ARG A 1 289 ? 11.898 -17.391 4.574 1 96.75 289 ARG A CA 1
ATOM 2141 C C . ARG A 1 289 ? 12.227 -18.859 4.297 1 96.75 289 ARG A C 1
ATOM 2143 O O . ARG A 1 289 ? 12.148 -19.312 3.152 1 96.75 289 ARG A O 1
ATOM 2150 N N . ARG A 1 290 ? 12.578 -19.469 5.328 1 97.5 290 ARG A N 1
ATOM 2151 C CA . ARG A 1 290 ? 12.875 -20.891 5.234 1 97.5 290 ARG A CA 1
ATOM 2152 C C . ARG A 1 290 ? 11.656 -21.672 4.762 1 97.5 290 ARG A C 1
ATOM 2154 O O . ARG A 1 290 ? 10.531 -21.422 5.207 1 97.5 290 ARG A O 1
ATOM 2161 N N . ARG A 1 291 ? 11.883 -22.609 3.832 1 97.5 291 ARG A N 1
ATOM 2162 C CA . ARG A 1 291 ? 10.844 -23.562 3.441 1 97.5 291 ARG A CA 1
ATOM 2163 C C . ARG A 1 291 ? 10.891 -24.812 4.32 1 97.5 291 ARG A C 1
ATOM 2165 O O . ARG A 1 291 ? 11.867 -25.562 4.293 1 97.5 291 ARG A O 1
ATOM 2172 N N . PRO A 1 292 ? 9.883 -25.031 5.07 1 97.81 292 PRO A N 1
ATOM 2173 C CA . PRO A 1 292 ? 9.898 -26.188 5.977 1 97.81 292 PRO A CA 1
ATOM 2174 C C . PRO A 1 292 ? 10.109 -27.516 5.246 1 97.81 292 PRO A C 1
ATOM 2176 O O . PRO A 1 292 ? 10.68 -28.453 5.809 1 97.81 292 PRO A O 1
ATOM 2179 N N . GLN A 1 293 ? 9.703 -27.609 3.998 1 97.25 293 GLN A N 1
ATOM 2180 C CA . GLN A 1 293 ? 9.781 -28.859 3.25 1 97.25 293 GLN A CA 1
ATOM 2181 C C . GLN A 1 293 ? 11.023 -28.891 2.363 1 97.25 293 GLN A C 1
ATOM 2183 O O . GLN A 1 293 ? 11.156 -29.766 1.5 1 97.25 293 GLN A O 1
ATOM 2188 N N . CYS A 1 294 ? 11.953 -27.969 2.533 1 97.06 294 CYS A N 1
ATOM 2189 C CA . CYS A 1 294 ? 13.195 -27.953 1.77 1 97.06 294 CYS A CA 1
ATOM 2190 C C . CYS A 1 294 ? 13.969 -29.25 1.952 1 97.06 294 CYS A C 1
ATOM 2192 O O . CYS A 1 294 ? 14.164 -29.703 3.08 1 97.06 294 CYS A O 1
ATOM 2194 N N . PRO A 1 295 ? 14.43 -29.828 0.889 1 95.38 295 PRO A N 1
ATOM 2195 C CA . PRO A 1 295 ? 15.117 -31.109 0.998 1 95.38 295 PRO A CA 1
ATOM 2196 C C . PRO A 1 295 ? 16.469 -31 1.692 1 95.38 295 PRO A C 1
ATOM 2198 O O . PRO A 1 295 ? 17 -32 2.188 1 95.38 295 PRO A O 1
ATOM 2201 N N . GLU A 1 296 ? 17.031 -29.812 1.68 1 96.31 296 GLU A N 1
ATOM 2202 C CA . GLU A 1 296 ? 18.391 -29.656 2.201 1 96.31 296 GLU A CA 1
ATOM 2203 C C . GLU A 1 296 ? 18.359 -29.188 3.654 1 96.31 296 GLU A C 1
ATOM 2205 O O . GLU A 1 296 ? 19.156 -29.656 4.477 1 96.31 296 GLU A O 1
ATOM 2210 N N . CYS A 1 297 ? 17.484 -28.266 4.004 1 96.62 297 CYS A N 1
ATOM 2211 C CA . CYS A 1 297 ? 17.531 -27.734 5.359 1 96.62 297 CYS A CA 1
ATOM 2212 C C . CYS A 1 297 ? 16.234 -28.016 6.102 1 96.62 297 CYS A C 1
ATOM 2214 O O . CYS A 1 297 ? 16.078 -27.594 7.25 1 96.62 297 CYS A O 1
ATOM 2216 N N . GLY A 1 298 ? 15.242 -28.625 5.418 1 96.19 298 GLY A N 1
ATOM 2217 C CA . GLY A 1 298 ? 13.961 -28.953 6.023 1 96.19 298 GLY A CA 1
ATOM 2218 C C . GLY A 1 298 ? 13.656 -30.438 5.969 1 96.19 298 GLY A C 1
ATOM 2219 O O . GLY A 1 298 ? 14.547 -31.281 6.129 1 96.19 298 GLY A O 1
ATOM 2220 N N . ASP A 1 299 ? 12.312 -30.734 5.957 1 96.81 299 ASP A N 1
ATOM 2221 C CA . ASP A 1 299 ? 11.812 -32.094 5.895 1 96.81 299 ASP A CA 1
ATOM 2222 C C . ASP A 1 299 ? 10.938 -32.312 4.66 1 96.81 299 ASP A C 1
ATOM 2224 O O . ASP A 1 299 ? 9.781 -31.906 4.637 1 96.81 299 ASP A O 1
ATOM 2228 N N . GLU A 1 300 ? 11.43 -33.094 3.744 1 94.56 300 GLU A N 1
ATOM 2229 C CA . GLU A 1 300 ? 10.758 -33.281 2.461 1 94.56 300 GLU A CA 1
ATOM 2230 C C . GLU A 1 300 ? 9.477 -34.094 2.631 1 94.56 300 GLU A C 1
ATOM 2232 O O . GLU A 1 300 ? 8.633 -34.125 1.729 1 94.56 300 GLU A O 1
ATOM 2237 N N . GLY A 1 301 ? 9.242 -34.75 3.707 1 96.62 301 GLY A N 1
ATOM 2238 C CA . GLY A 1 301 ? 8.117 -35.625 3.908 1 96.62 301 GLY A CA 1
ATOM 2239 C C . GLY A 1 301 ? 6.895 -34.938 4.492 1 96.62 301 GLY A C 1
ATOM 2240 O O . GLY A 1 301 ? 5.832 -35.562 4.613 1 96.62 301 GLY A O 1
ATOM 2241 N N . ILE A 1 302 ? 6.98 -33.688 4.758 1 96.69 302 ILE A N 1
ATOM 2242 C CA . ILE A 1 302 ? 5.953 -32.969 5.508 1 96.69 302 ILE A CA 1
ATOM 2243 C C . ILE A 1 302 ? 4.637 -33 4.738 1 96.69 302 ILE A C 1
ATOM 2245 O O . ILE A 1 302 ? 3.574 -33.25 5.324 1 96.69 302 ILE A O 1
ATOM 2249 N N . VAL A 1 303 ? 4.625 -32.812 3.465 1 96.5 303 VAL A N 1
ATOM 2250 C CA . VAL A 1 303 ? 3.41 -32.719 2.66 1 96.5 303 VAL A CA 1
ATOM 2251 C C . VAL A 1 303 ? 2.727 -34.094 2.59 1 96.5 303 VAL A C 1
ATOM 2253 O O . VAL A 1 303 ? 1.52 -34.188 2.82 1 96.5 303 VAL A O 1
ATOM 2256 N N . ALA A 1 304 ? 3.49 -35.094 2.281 1 97.25 304 ALA A N 1
ATOM 2257 C CA . ALA A 1 304 ? 2.945 -36.438 2.221 1 97.25 304 ALA A CA 1
ATOM 2258 C C . ALA A 1 304 ? 2.359 -36.844 3.566 1 97.25 304 ALA A C 1
ATOM 2260 O O . ALA A 1 304 ? 1.286 -37.469 3.623 1 97.25 304 ALA A O 1
ATOM 2261 N N . ALA A 1 305 ? 3.059 -36.562 4.621 1 97 305 ALA A N 1
ATOM 2262 C CA . ALA A 1 305 ? 2.596 -36.906 5.965 1 97 305 ALA A CA 1
ATOM 2263 C C . ALA A 1 305 ? 1.263 -36.219 6.273 1 97 305 ALA A C 1
ATOM 2265 O O . ALA A 1 305 ? 0.356 -36.844 6.828 1 97 305 ALA A O 1
ATOM 2266 N N . ARG A 1 306 ? 1.116 -35.031 5.926 1 94.75 306 ARG A N 1
ATOM 2267 C CA . ARG A 1 306 ? -0.112 -34.281 6.16 1 94.75 306 ARG A CA 1
ATOM 2268 C C . ARG A 1 306 ? -1.263 -34.812 5.332 1 94.75 306 ARG A C 1
ATOM 2270 O O . ARG A 1 306 ? -2.396 -34.906 5.809 1 94.75 306 ARG A O 1
ATOM 2277 N N . THR A 1 307 ? -0.971 -35.188 4.094 1 96.06 307 THR A N 1
ATOM 2278 C CA . THR A 1 307 ? -1.979 -35.719 3.184 1 96.06 307 THR A CA 1
ATOM 2279 C C . THR A 1 307 ? -2.545 -37.031 3.713 1 96.06 307 THR A C 1
ATOM 2281 O O . THR A 1 307 ? -3.703 -37.344 3.453 1 96.06 307 THR A O 1
ATOM 2284 N N . ALA A 1 308 ? -1.74 -37.688 4.473 1 95.81 308 ALA A N 1
ATOM 2285 C CA . ALA A 1 308 ? -2.139 -39 5.008 1 95.81 308 ALA A CA 1
ATOM 2286 C C . ALA A 1 308 ? -3.082 -38.844 6.195 1 95.81 308 ALA A C 1
ATOM 2288 O O . ALA A 1 308 ? -3.773 -39.781 6.578 1 95.81 308 ALA A O 1
ATOM 2289 N N . GLU A 1 309 ? -3.158 -37.75 6.734 1 96.38 309 GLU A N 1
ATOM 2290 C CA . GLU A 1 309 ? -3.967 -37.5 7.926 1 96.38 309 GLU A CA 1
ATOM 2291 C C . GLU A 1 309 ? -5.406 -37.156 7.559 1 96.38 309 GLU A C 1
ATOM 2293 O O . GLU A 1 309 ? -5.664 -36.594 6.484 1 96.38 309 GLU A O 1
ATOM 2298 N N . PRO A 1 310 ? -6.375 -37.469 8.438 1 97.5 310 PRO A N 1
ATOM 2299 C CA . PRO A 1 310 ? -7.754 -37.062 8.203 1 97.5 310 PRO A CA 1
ATOM 2300 C C . PRO A 1 310 ? -7.91 -35.531 8.234 1 97.5 310 PRO A C 1
ATOM 2302 O O . PRO A 1 310 ? -7.148 -34.844 8.922 1 97.5 310 PRO A O 1
ATOM 2305 N N . VAL A 1 311 ? -8.82 -35.062 7.457 1 97.94 311 VAL A N 1
ATOM 2306 C CA . VAL A 1 311 ? -9.227 -33.656 7.539 1 97.94 311 VAL A CA 1
ATOM 2307 C C . VAL A 1 311 ? -10.242 -33.5 8.664 1 97.94 311 VAL A C 1
ATOM 2309 O O . VAL A 1 311 ? -11.359 -34 8.594 1 97.94 311 VAL A O 1
ATOM 2312 N N . VAL A 1 312 ? -9.844 -32.75 9.695 1 97.31 312 VAL A N 1
ATOM 2313 C CA . VAL A 1 312 ? -10.703 -32.562 10.859 1 97.31 312 VAL A CA 1
ATOM 2314 C C . VAL A 1 312 ? -11.133 -31.094 10.945 1 97.31 312 VAL A C 1
ATOM 2316 O O . VAL A 1 312 ? -10.297 -30.188 10.938 1 97.31 312 VAL A O 1
ATOM 2319 N N . LEU A 1 313 ? -12.469 -30.906 10.984 1 98 313 LEU A N 1
ATOM 2320 C CA . LEU A 1 313 ? -12.992 -29.547 11.125 1 98 313 LEU A CA 1
ATOM 2321 C C . LEU A 1 313 ? -12.852 -29.047 12.555 1 98 313 LEU A C 1
ATOM 2323 O O . LEU A 1 313 ? -13.086 -29.812 13.5 1 98 313 LEU A O 1
ATOM 2327 N N . ARG A 1 314 ? -12.422 -27.844 12.734 1 97.38 314 ARG A N 1
ATOM 2328 C CA . ARG A 1 314 ? -12.273 -27.203 14.031 1 97.38 314 ARG A CA 1
ATOM 2329 C C . ARG A 1 314 ? -13.062 -25.891 14.086 1 97.38 314 ARG A C 1
ATOM 2331 O O . ARG A 1 314 ? -13.562 -25.422 13.062 1 97.38 314 ARG A O 1
ATOM 2338 N N . GLU A 1 315 ? -13.172 -25.406 15.305 1 96.38 315 GLU A N 1
ATOM 2339 C CA . GLU A 1 315 ? -13.836 -24.109 15.453 1 96.38 315 GLU A CA 1
ATOM 2340 C C . GLU A 1 315 ? -13.148 -23.047 14.609 1 96.38 315 GLU A C 1
ATOM 2342 O O . GLU A 1 315 ? -11.922 -22.906 14.641 1 96.38 315 GLU A O 1
ATOM 2347 N N . ALA A 1 316 ? -13.922 -22.312 13.836 1 95.38 316 ALA A N 1
ATOM 2348 C CA . ALA A 1 316 ? -13.445 -21.25 12.969 1 95.38 316 ALA A CA 1
ATOM 2349 C C . ALA A 1 316 ? -14.406 -20.047 12.984 1 95.38 316 ALA A C 1
ATOM 2351 O O . ALA A 1 316 ? -15.188 -19.875 12.047 1 95.38 316 ALA A O 1
ATOM 2352 N N . LYS A 1 317 ? -14.281 -19.172 13.875 1 89.38 317 LYS A N 1
ATOM 2353 C CA . LYS A 1 317 ? -15.188 -18.047 14.07 1 89.38 317 LYS A CA 1
ATOM 2354 C C . LYS A 1 317 ? -15.055 -17.031 12.938 1 89.38 317 LYS A C 1
ATOM 2356 O O . LYS A 1 317 ? -13.945 -16.75 12.484 1 89.38 317 LYS A O 1
ATOM 2361 N N . LYS A 1 318 ? -16.203 -16.531 12.516 1 88.19 318 LYS A N 1
ATOM 2362 C CA . LYS A 1 318 ? -16.188 -15.531 11.461 1 88.19 318 LYS A CA 1
ATOM 2363 C C . LYS A 1 318 ? -15.633 -14.203 11.953 1 88.19 318 LYS A C 1
ATOM 2365 O O . LYS A 1 318 ? -16.016 -13.719 13.016 1 88.19 318 LYS A O 1
ATOM 2370 N N . ALA A 1 319 ? -14.703 -13.68 11.188 1 79.31 319 ALA A N 1
ATOM 2371 C CA . ALA A 1 319 ? -14.125 -12.375 11.5 1 79.31 319 ALA A CA 1
ATOM 2372 C C . ALA A 1 319 ? -14.812 -11.266 10.703 1 79.31 319 ALA A C 1
ATOM 2374 O O . ALA A 1 319 ? -14.805 -10.102 11.109 1 79.31 319 ALA A O 1
ATOM 2375 N N . THR A 1 320 ? -15.406 -11.594 9.609 1 74.75 320 THR A N 1
ATOM 2376 C CA . THR A 1 320 ? -16.094 -10.633 8.758 1 74.75 320 THR A CA 1
ATOM 2377 C C . THR A 1 320 ? -17.266 -11.297 8.023 1 74.75 320 THR A C 1
ATOM 2379 O O . THR A 1 320 ? -17.219 -12.492 7.73 1 74.75 320 THR A O 1
ATOM 2382 N N . SER A 1 321 ? -18.266 -10.461 7.777 1 67.94 321 SER A N 1
ATOM 2383 C CA . SER A 1 321 ? -19.422 -10.914 6.996 1 67.94 321 SER A CA 1
ATOM 2384 C C . SER A 1 321 ? -19.766 -9.914 5.898 1 67.94 321 SER A C 1
ATOM 2386 O O . SER A 1 321 ? -20.797 -10.055 5.23 1 67.94 321 SER A O 1
ATOM 2388 N N . GLY A 1 322 ? -18.922 -8.938 5.824 1 65.44 322 GLY A N 1
ATOM 2389 C CA . GLY A 1 322 ? -19.094 -7.914 4.805 1 65.44 322 GLY A CA 1
ATOM 2390 C C . GLY A 1 322 ? -18.031 -7.941 3.73 1 65.44 322 GLY A C 1
ATOM 2391 O O . GLY A 1 322 ? -17.047 -8.68 3.846 1 65.44 322 GLY A O 1
ATOM 2392 N N . GLY A 1 323 ? -18.203 -7.344 2.727 1 64.75 323 GLY A N 1
ATOM 2393 C CA . GLY A 1 323 ? -17.203 -7.203 1.676 1 64.75 323 GLY A CA 1
ATOM 2394 C C . GLY A 1 323 ? -17 -8.477 0.878 1 64.75 323 GLY A C 1
ATOM 2395 O O . GLY A 1 323 ? -17.844 -8.852 0.063 1 64.75 323 GLY A O 1
ATOM 2396 N N . GLY A 1 324 ? -15.938 -9.273 1.36 1 63.62 324 GLY A N 1
ATOM 2397 C CA . GLY A 1 324 ? -15.516 -10.508 0.717 1 63.62 324 GLY A CA 1
ATOM 2398 C C . GLY A 1 324 ? -16.281 -11.727 1.198 1 63.62 324 GLY A C 1
ATOM 2399 O O . GLY A 1 324 ? -15.961 -12.852 0.817 1 63.62 324 GLY A O 1
ATOM 2400 N N . GLY A 1 325 ? -17.297 -11.438 2.002 1 77.69 325 GLY A N 1
ATOM 2401 C CA . GLY A 1 325 ? -18.078 -12.57 2.477 1 77.69 325 GLY A CA 1
ATOM 2402 C C . GLY A 1 325 ? -17.703 -13.008 3.879 1 77.69 325 GLY A C 1
ATOM 2403 O O . GLY A 1 325 ? -17.156 -12.219 4.66 1 77.69 325 GLY A O 1
ATOM 2404 N N . HIS A 1 326 ? -18.141 -14.188 4.199 1 84.62 326 HIS A N 1
ATOM 2405 C CA . HIS A 1 326 ? -17.891 -14.773 5.516 1 84.62 326 HIS A CA 1
ATOM 2406 C C . HIS A 1 326 ? -16.516 -15.422 5.59 1 84.62 326 HIS A C 1
ATOM 2408 O O . HIS A 1 326 ? -16.266 -16.422 4.91 1 84.62 326 HIS A O 1
ATOM 2414 N N . ARG A 1 327 ? -15.594 -14.789 6.359 1 89.88 327 ARG A N 1
ATOM 2415 C CA . ARG A 1 327 ? -14.219 -15.25 6.453 1 89.88 327 ARG A CA 1
ATOM 2416 C C . ARG A 1 327 ? -13.75 -15.32 7.902 1 89.88 327 ARG A C 1
ATOM 2418 O O . ARG A 1 327 ? -14.359 -14.703 8.781 1 89.88 327 ARG A O 1
ATOM 2425 N N . THR A 1 328 ? -12.719 -16.031 8.086 1 92.38 328 THR A N 1
ATOM 2426 C CA . THR A 1 328 ? -12.211 -16.203 9.438 1 92.38 328 THR A CA 1
ATOM 2427 C C . THR A 1 328 ? -11.164 -15.148 9.766 1 92.38 328 THR A C 1
ATOM 2429 O O . THR A 1 328 ? -10.797 -14.969 10.93 1 92.38 328 THR A O 1
ATOM 2432 N N . LEU A 1 329 ? -10.648 -14.453 8.758 1 90 329 LEU A N 1
ATOM 2433 C CA . LEU A 1 329 ? -9.789 -13.289 8.922 1 90 329 LEU A CA 1
ATOM 2434 C C . LEU A 1 329 ? -10.289 -12.117 8.086 1 90 329 LEU A C 1
ATOM 2436 O O . LEU A 1 329 ? -10.875 -12.32 7.012 1 90 329 LEU A O 1
ATOM 2440 N N . THR A 1 330 ? -10.07 -10.898 8.539 1 84.62 330 THR A N 1
ATOM 2441 C CA . THR A 1 330 ? -10.344 -9.711 7.727 1 84.62 330 THR A CA 1
ATOM 2442 C C . THR A 1 330 ? -9.336 -9.602 6.582 1 84.62 330 THR A C 1
ATOM 2444 O O . THR A 1 330 ? -8.266 -10.195 6.629 1 84.62 330 THR A O 1
ATOM 2447 N N . PRO A 1 331 ? -9.688 -8.859 5.609 1 87.5 331 PRO A N 1
ATOM 2448 C CA . PRO A 1 331 ? -8.75 -8.672 4.5 1 87.5 331 PRO A CA 1
ATOM 2449 C C . PRO A 1 331 ? -7.418 -8.078 4.941 1 87.5 331 PRO A C 1
ATOM 2451 O O . PRO A 1 331 ? -6.363 -8.477 4.438 1 87.5 331 PRO A O 1
ATOM 2454 N N . VAL A 1 332 ? -7.418 -7.164 5.906 1 85.12 332 VAL A N 1
ATOM 2455 C CA . VAL A 1 332 ? -6.191 -6.547 6.406 1 85.12 332 VAL A CA 1
ATOM 2456 C C . VAL A 1 332 ? -5.32 -7.602 7.082 1 85.12 332 VAL A C 1
ATOM 2458 O O . VAL A 1 332 ? -4.102 -7.621 6.898 1 85.12 332 VAL A O 1
ATOM 2461 N N . GLU A 1 333 ? -5.953 -8.43 7.836 1 88.44 333 GLU A N 1
ATOM 2462 C CA . GLU A 1 333 ? -5.215 -9.484 8.523 1 88.44 333 GLU A CA 1
ATOM 2463 C C . GLU A 1 333 ? -4.59 -10.461 7.531 1 88.44 333 GLU A C 1
ATOM 2465 O O . GLU A 1 333 ? -3.479 -10.953 7.75 1 88.44 333 GLU A O 1
ATOM 2470 N N . VAL A 1 334 ? -5.285 -10.75 6.473 1 93.94 334 VAL A N 1
ATOM 2471 C CA . VAL A 1 334 ? -4.766 -11.648 5.445 1 93.94 334 VAL A CA 1
ATOM 2472 C C . VAL A 1 334 ? -3.539 -11.023 4.781 1 93.94 334 VAL A C 1
ATOM 2474 O O . VAL A 1 334 ? -2.518 -11.688 4.605 1 93.94 334 VAL A O 1
ATOM 2477 N N . LEU A 1 335 ? -3.611 -9.805 4.484 1 92.38 335 LEU A N 1
ATOM 2478 C CA . LEU A 1 335 ? -2.486 -9.117 3.855 1 92.38 335 LEU A CA 1
ATOM 2479 C C . LEU A 1 335 ? -1.286 -9.062 4.793 1 92.38 335 LEU A C 1
ATOM 2481 O O . LEU A 1 335 ? -0.146 -9.25 4.363 1 92.38 335 LEU A O 1
ATOM 2485 N N . ASP A 1 336 ? -1.574 -8.812 6.035 1 90.81 336 ASP A N 1
ATOM 2486 C CA . ASP A 1 336 ? -0.505 -8.75 7.023 1 90.81 336 ASP A CA 1
ATOM 2487 C C . ASP A 1 336 ? 0.208 -10.094 7.152 1 90.81 336 ASP A C 1
ATOM 2489 O O . ASP A 1 336 ? 1.432 -10.141 7.289 1 90.81 336 ASP A O 1
ATOM 2493 N N . ARG A 1 337 ? -0.535 -11.102 7.016 1 95.44 337 ARG A N 1
ATOM 2494 C CA . ARG A 1 337 ? 0.004 -12.438 7.285 1 95.44 337 ARG A CA 1
ATOM 2495 C C . ARG A 1 337 ? 0.679 -13.008 6.047 1 95.44 337 ARG A C 1
ATOM 2497 O O . ARG A 1 337 ? 1.688 -13.711 6.152 1 95.44 337 ARG A O 1
ATOM 2504 N N . TYR A 1 338 ? 0.177 -12.719 4.867 1 97.5 338 TYR A N 1
ATOM 2505 C CA . TYR A 1 338 ? 0.627 -13.461 3.691 1 97.5 338 TYR A CA 1
ATOM 2506 C C . TYR A 1 338 ? 1.233 -12.516 2.656 1 97.5 338 TYR A C 1
ATOM 2508 O O . TYR A 1 338 ? 1.711 -12.961 1.609 1 97.5 338 TYR A O 1
ATOM 2516 N N . GLY A 1 339 ? 1.277 -11.242 2.965 1 96.06 339 GLY A N 1
ATOM 2517 C CA . GLY A 1 339 ? 1.796 -10.25 2.035 1 96.06 339 GLY A CA 1
ATOM 2518 C C . GLY A 1 339 ? 3.25 -10.477 1.671 1 96.06 339 GLY A C 1
ATOM 2519 O O . GLY A 1 339 ? 3.697 -10.078 0.595 1 96.06 339 GLY A O 1
ATOM 2520 N N . HIS A 1 340 ? 4.016 -11.164 2.463 1 96.06 340 HIS A N 1
ATOM 2521 C CA . HIS A 1 340 ? 5.434 -11.406 2.234 1 96.06 340 HIS A CA 1
ATOM 2522 C C . HIS A 1 340 ? 5.652 -12.336 1.049 1 96.06 340 HIS A C 1
ATOM 2524 O O . HIS A 1 340 ? 6.766 -12.445 0.532 1 96.06 340 HIS A O 1
ATOM 2530 N N . LEU A 1 341 ? 4.602 -12.945 0.559 1 97.25 341 LEU A N 1
ATOM 2531 C CA . LEU A 1 341 ? 4.711 -13.891 -0.546 1 97.25 341 LEU A CA 1
ATOM 2532 C C . LEU A 1 341 ? 4.684 -13.164 -1.887 1 97.25 341 LEU A C 1
ATOM 2534 O O . LEU A 1 341 ? 4.875 -13.781 -2.938 1 97.25 341 LEU A O 1
ATOM 2538 N N . VAL A 1 342 ? 4.516 -11.844 -1.847 1 96.56 342 VAL A N 1
ATOM 2539 C CA . VAL A 1 342 ? 4.57 -11.016 -3.045 1 96.56 342 VAL A CA 1
ATOM 2540 C C . VAL A 1 342 ? 5.969 -10.422 -3.203 1 96.56 342 VAL A C 1
ATOM 2542 O O . VAL A 1 342 ? 6.332 -9.477 -2.506 1 96.56 342 VAL A O 1
ATOM 2545 N N . SER A 1 343 ? 6.742 -10.969 -4.078 1 96.5 343 SER A N 1
ATOM 2546 C CA . SER A 1 343 ? 8.102 -10.555 -4.414 1 96.5 343 SER A CA 1
ATOM 2547 C C . SER A 1 343 ? 8.57 -11.195 -5.711 1 96.5 343 SER A C 1
ATOM 2549 O O . SER A 1 343 ? 8.43 -12.406 -5.898 1 96.5 343 SER A O 1
ATOM 2551 N N . PRO A 1 344 ? 9.133 -10.453 -6.574 1 94.62 344 PRO A N 1
ATOM 2552 C CA . PRO A 1 344 ? 9.648 -11.023 -7.816 1 94.62 344 PRO A CA 1
ATOM 2553 C C . PRO A 1 344 ? 10.938 -11.828 -7.605 1 94.62 344 PRO A C 1
ATOM 2555 O O . PRO A 1 344 ? 11.516 -12.336 -8.57 1 94.62 344 PRO A O 1
ATOM 2558 N N . VAL A 1 345 ? 11.375 -11.898 -6.344 1 96.62 345 VAL A N 1
ATOM 2559 C CA . VAL A 1 345 ? 12.648 -12.547 -6.051 1 96.62 345 VAL A CA 1
ATOM 2560 C C . VAL A 1 345 ? 12.43 -13.703 -5.082 1 96.62 345 VAL A C 1
ATOM 2562 O O . VAL A 1 345 ? 12.719 -14.859 -5.41 1 96.62 345 VAL A O 1
ATOM 2565 N N . THR A 1 346 ? 11.758 -13.383 -3.98 1 97.38 346 THR A N 1
ATOM 2566 C CA . THR A 1 346 ? 11.68 -14.398 -2.938 1 97.38 346 THR A CA 1
ATOM 2567 C C . THR A 1 346 ? 10.234 -14.836 -2.715 1 97.38 346 THR A C 1
ATOM 2569 O O . THR A 1 346 ? 9.969 -15.758 -1.946 1 97.38 346 THR A O 1
ATOM 2572 N N . GLY A 1 347 ? 9.273 -14.172 -3.32 1 96.06 347 GLY A N 1
ATOM 2573 C CA . GLY A 1 347 ? 7.879 -14.57 -3.24 1 96.06 347 GLY A CA 1
ATOM 2574 C C . GLY A 1 347 ? 7.488 -15.594 -4.293 1 96.06 347 GLY A C 1
ATOM 2575 O O . GLY A 1 347 ? 8.336 -16.047 -5.062 1 96.06 347 GLY A O 1
ATOM 2576 N N . ILE A 1 348 ? 6.219 -15.93 -4.277 1 94.94 348 ILE A N 1
ATOM 2577 C CA . ILE A 1 348 ? 5.707 -16.797 -5.332 1 94.94 348 ILE A CA 1
ATOM 2578 C C . ILE A 1 348 ? 4.836 -15.984 -6.293 1 94.94 348 ILE A C 1
ATOM 2580 O O . ILE A 1 348 ? 4.461 -16.469 -7.363 1 94.94 348 ILE A O 1
ATOM 2584 N N . ILE A 1 349 ? 4.504 -14.766 -5.844 1 94.69 349 ILE A N 1
ATOM 2585 C CA . ILE A 1 349 ? 3.795 -13.797 -6.676 1 94.69 349 ILE A CA 1
ATOM 2586 C C . ILE A 1 349 ? 4.719 -12.633 -7.016 1 94.69 349 ILE A C 1
ATOM 2588 O O . ILE A 1 349 ? 5.277 -11.992 -6.117 1 94.69 349 ILE A O 1
ATOM 2592 N N . LYS A 1 350 ? 4.867 -12.367 -8.258 1 93.12 350 LYS A N 1
ATOM 2593 C CA . LYS A 1 350 ? 5.777 -11.297 -8.664 1 93.12 350 LYS A CA 1
ATOM 2594 C C . LYS A 1 350 ? 5.266 -9.938 -8.195 1 93.12 350 LYS A C 1
ATOM 2596 O O . LYS A 1 350 ? 6.02 -9.148 -7.629 1 93.12 350 LYS A O 1
ATOM 2601 N N . GLU A 1 351 ? 3.973 -9.711 -8.484 1 93.56 351 GLU A N 1
ATOM 2602 C CA . GLU A 1 351 ? 3.336 -8.445 -8.133 1 93.56 351 GLU A CA 1
ATOM 2603 C C . GLU A 1 351 ? 1.814 -8.555 -8.172 1 93.56 351 GLU A C 1
ATOM 2605 O O . GLU A 1 351 ? 1.271 -9.422 -8.859 1 93.56 351 GLU A O 1
ATOM 2610 N N . ILE A 1 352 ? 1.175 -7.766 -7.367 1 95.5 352 ILE A N 1
ATOM 2611 C CA . ILE A 1 352 ? -0.268 -7.559 -7.441 1 95.5 352 ILE A CA 1
ATOM 2612 C C . ILE A 1 352 ? -0.565 -6.102 -7.777 1 95.5 352 ILE A C 1
ATOM 2614 O O . ILE A 1 352 ? -0.083 -5.191 -7.098 1 95.5 352 ILE A O 1
ATOM 2618 N N . ALA A 1 353 ? -1.289 -5.914 -8.836 1 93.62 353 ALA A N 1
ATOM 2619 C CA . ALA A 1 353 ? -1.611 -4.551 -9.25 1 93.62 353 ALA A CA 1
ATOM 2620 C C . ALA A 1 353 ? -3.029 -4.469 -9.812 1 93.62 353 ALA A C 1
ATOM 2622 O O . ALA A 1 353 ? -3.58 -5.469 -10.273 1 93.62 353 ALA A O 1
ATOM 2623 N N . ARG A 1 354 ? -3.547 -3.301 -9.773 1 91.94 354 ARG A N 1
ATOM 2624 C CA . ARG A 1 354 ? -4.844 -3.062 -10.398 1 91.94 354 ARG A CA 1
ATOM 2625 C C . ARG A 1 354 ? -4.785 -3.307 -11.898 1 91.94 354 ARG A C 1
ATOM 2627 O O . ARG A 1 354 ? -3.779 -2.996 -12.547 1 91.94 354 ARG A O 1
ATOM 2634 N N . ASP A 1 355 ? -5.789 -3.877 -12.469 1 90.44 355 ASP A N 1
ATOM 2635 C CA . ASP A 1 355 ? -5.891 -3.996 -13.914 1 90.44 355 ASP A CA 1
ATOM 2636 C C . ASP A 1 355 ? -5.988 -2.621 -14.578 1 90.44 355 ASP A C 1
ATOM 2638 O O . ASP A 1 355 ? -6.973 -1.903 -14.383 1 90.44 355 ASP A O 1
ATOM 2642 N N . PRO A 1 356 ? -5.004 -2.24 -15.25 1 87.38 356 PRO A N 1
ATOM 2643 C CA . PRO A 1 356 ? -5.004 -0.887 -15.812 1 87.38 356 PRO A CA 1
ATOM 2644 C C . PRO A 1 356 ? -6.121 -0.672 -16.828 1 87.38 356 PRO A C 1
ATOM 2646 O O . PRO A 1 356 ? -6.453 0.471 -17.156 1 87.38 356 PRO A O 1
ATOM 2649 N N . ARG A 1 357 ? -6.73 -1.723 -17.438 1 87.44 357 ARG A N 1
ATOM 2650 C CA . ARG A 1 357 ? -7.82 -1.628 -18.406 1 87.44 357 ARG A CA 1
ATOM 2651 C C . ARG A 1 357 ? -9.141 -1.328 -17.703 1 87.44 357 ARG A C 1
ATOM 2653 O O . ARG A 1 357 ? -10.125 -0.963 -18.359 1 87.44 357 ARG A O 1
ATOM 2660 N N . ALA A 1 358 ? -9.156 -1.619 -16.312 1 88.12 358 ALA A N 1
ATOM 2661 C CA . ALA A 1 358 ? -10.414 -1.508 -15.578 1 88.12 358 ALA A CA 1
ATOM 2662 C C . ALA A 1 358 ? -10.781 -0.046 -15.336 1 88.12 358 ALA A C 1
ATOM 2664 O O . ALA A 1 358 ? -9.922 0.762 -14.969 1 88.12 358 ALA A O 1
ATOM 2665 N N . PRO A 1 359 ? -12.062 0.247 -15.594 1 86.62 359 PRO A N 1
ATOM 2666 C CA . PRO A 1 359 ? -12.492 1.593 -15.211 1 86.62 359 PRO A CA 1
ATOM 2667 C C . PRO A 1 359 ? -12.422 1.822 -13.703 1 86.62 359 PRO A C 1
ATOM 2669 O O . PRO A 1 359 ? -12.281 0.867 -12.93 1 86.62 359 PRO A O 1
ATOM 2672 N N . ALA A 1 360 ? -12.516 2.963 -13.281 1 79.12 360 ALA A N 1
ATOM 2673 C CA . ALA A 1 360 ? -12.258 3.371 -11.898 1 79.12 360 ALA A CA 1
ATOM 2674 C C . ALA A 1 360 ? -13.234 2.697 -10.938 1 79.12 360 ALA A C 1
ATOM 2676 O O . ALA A 1 360 ? -12.891 2.408 -9.789 1 79.12 360 ALA A O 1
ATOM 2677 N N . PHE A 1 361 ? -14.469 2.406 -11.367 1 81.56 361 PHE A N 1
ATOM 2678 C CA . PHE A 1 361 ? -15.477 1.888 -10.453 1 81.56 361 PHE A CA 1
ATOM 2679 C C . PHE A 1 361 ? -15.328 0.381 -10.281 1 81.56 361 PHE A C 1
ATOM 2681 O O . PHE A 1 361 ? -15.953 -0.212 -9.398 1 81.56 361 PHE A O 1
ATOM 2688 N N . VAL A 1 362 ? -14.422 -0.197 -11.117 1 88.69 362 VAL A N 1
ATOM 2689 C CA . VAL A 1 362 ? -14.203 -1.639 -11.078 1 88.69 362 VAL A CA 1
ATOM 2690 C C . VAL A 1 362 ? -12.969 -1.951 -10.234 1 88.69 362 VAL A C 1
ATOM 2692 O O . VAL A 1 362 ? -11.875 -1.447 -10.516 1 88.69 362 VAL A O 1
ATOM 2695 N N . ASN A 1 363 ? -13.148 -2.723 -9.25 1 89.44 363 ASN A N 1
ATOM 2696 C CA . ASN A 1 363 ? -12.039 -3.23 -8.453 1 89.44 363 ASN A CA 1
ATOM 2697 C C . ASN A 1 363 ? -11.555 -4.586 -8.961 1 89.44 363 ASN A C 1
ATOM 2699 O O . ASN A 1 363 ? -12.062 -5.629 -8.539 1 89.44 363 ASN A O 1
ATOM 2703 N N . ALA A 1 364 ? -10.609 -4.543 -9.836 1 92.56 364 ALA A N 1
ATOM 2704 C CA . ALA A 1 364 ? -9.992 -5.738 -10.414 1 92.56 364 ALA A CA 1
ATOM 2705 C C . ALA A 1 364 ? -8.469 -5.66 -10.344 1 92.56 364 ALA A C 1
ATOM 2707 O O . ALA A 1 364 ? -7.871 -4.676 -10.781 1 92.56 364 ALA A O 1
ATOM 2708 N N . TYR A 1 365 ? -7.926 -6.68 -9.719 1 93.62 365 TYR A N 1
ATOM 2709 C CA . TYR A 1 365 ? -6.477 -6.742 -9.57 1 93.62 365 TYR A CA 1
ATOM 2710 C C . TYR A 1 365 ? -5.906 -7.973 -10.266 1 93.62 365 TYR A C 1
ATOM 2712 O O . TYR A 1 365 ? -6.609 -8.977 -10.438 1 93.62 365 TYR A O 1
ATOM 2720 N N . ARG A 1 366 ? -4.641 -7.844 -10.656 1 92.38 366 ARG A N 1
ATOM 2721 C CA . ARG A 1 366 ? -3.908 -8.93 -11.297 1 92.38 366 ARG A CA 1
ATOM 2722 C C . ARG A 1 366 ? -2.715 -9.359 -10.445 1 92.38 366 ARG A C 1
ATOM 2724 O O . ARG A 1 366 ? -2.053 -8.523 -9.836 1 92.38 366 ARG A O 1
ATOM 2731 N N . SER A 1 367 ? -2.482 -10.586 -10.391 1 90.44 367 SER A N 1
ATOM 2732 C CA . SER A 1 367 ? -1.36 -11.086 -9.609 1 90.44 367 SER A CA 1
ATOM 2733 C C . SER A 1 367 ? -0.47 -12 -10.438 1 90.44 367 SER A C 1
ATOM 2735 O O . SER A 1 367 ? 0.277 -12.812 -9.883 1 90.44 367 SER A O 1
ATOM 2737 N N . GLY A 1 368 ? -0.444 -11.898 -11.734 1 79.88 368 GLY A N 1
ATOM 2738 C CA . GLY A 1 368 ? 0.538 -12.523 -12.609 1 79.88 368 GLY A CA 1
ATOM 2739 C C . GLY A 1 368 ? 0.142 -13.922 -13.047 1 79.88 368 GLY A C 1
ATOM 2740 O O . GLY A 1 368 ? -1.018 -14.312 -12.906 1 79.88 368 GLY A O 1
ATOM 2741 N N . LEU A 1 369 ? 1.166 -14.742 -13.586 1 70.19 369 LEU A N 1
ATOM 2742 C CA . LEU A 1 369 ? 0.952 -16 -14.289 1 70.19 369 LEU A CA 1
ATOM 2743 C C . LEU A 1 369 ? 0.827 -17.156 -13.305 1 70.19 369 LEU A C 1
ATOM 2745 O O . LEU A 1 369 ? 1.405 -17.125 -12.219 1 70.19 369 LEU A O 1
ATOM 2749 N N . ASN A 1 370 ? -0.109 -18 -13.797 1 63.19 370 ASN A N 1
ATOM 2750 C CA . ASN A 1 370 ? -0.209 -19.281 -13.109 1 63.19 370 ASN A CA 1
ATOM 2751 C C . ASN A 1 370 ? 0.984 -20.172 -13.414 1 63.19 370 ASN A C 1
ATOM 2753 O O . ASN A 1 370 ? 1.191 -20.562 -14.57 1 63.19 370 ASN A O 1
ATOM 2757 N N . VAL A 1 371 ? 2.002 -20.094 -12.594 1 55.5 371 VAL A N 1
ATOM 2758 C CA . VAL A 1 371 ? 3.219 -20.828 -12.906 1 55.5 371 VAL A CA 1
ATOM 2759 C C . VAL A 1 371 ? 2.988 -22.328 -12.672 1 55.5 371 VAL A C 1
ATOM 2761 O O . VAL A 1 371 ? 2.764 -22.75 -11.539 1 55.5 371 VAL A O 1
ATOM 2764 N N . ALA A 1 372 ? 2.529 -22.953 -13.797 1 54.69 372 ALA A N 1
ATOM 2765 C CA . ALA A 1 372 ? 2.609 -24.406 -13.68 1 54.69 372 ALA A CA 1
ATOM 2766 C C . ALA A 1 372 ? 4.055 -24.875 -13.742 1 54.69 372 ALA A C 1
ATOM 2768 O O . ALA A 1 372 ? 4.66 -24.906 -14.82 1 54.69 372 ALA A O 1
ATOM 2769 N N . ARG A 1 373 ? 4.793 -24.953 -12.664 1 50.5 373 ARG A N 1
ATOM 2770 C CA . ARG A 1 373 ? 6.223 -25.188 -12.5 1 50.5 373 ARG A CA 1
ATOM 2771 C C . ARG A 1 373 ? 6.68 -26.375 -13.344 1 50.5 373 ARG A C 1
ATOM 2773 O O . ARG A 1 373 ? 7.82 -26.422 -13.805 1 50.5 373 ARG A O 1
ATOM 2780 N N . ARG A 1 374 ? 5.812 -27.328 -13.539 1 49.03 374 ARG A N 1
ATOM 2781 C CA . ARG A 1 374 ? 6.395 -28.547 -14.117 1 49.03 374 ARG A CA 1
ATOM 2782 C C . ARG A 1 374 ? 6.055 -28.672 -15.594 1 49.03 374 ARG A C 1
ATOM 2784 O O . ARG A 1 374 ? 6.363 -29.672 -16.234 1 49.03 374 ARG A O 1
ATOM 2791 N N . VAL A 1 375 ? 5.344 -27.594 -16.078 1 53.81 375 VAL A N 1
ATOM 2792 C CA . VAL A 1 375 ? 5.152 -27.609 -17.516 1 53.81 375 VAL A CA 1
ATOM 2793 C C . VAL A 1 375 ? 6.336 -26.938 -18.203 1 53.81 375 VAL A C 1
ATOM 2795 O O . VAL A 1 375 ? 6.633 -25.766 -17.938 1 53.81 375 VAL A O 1
ATOM 2798 N N . ARG A 1 376 ? 7.16 -27.766 -18.859 1 62.56 376 ARG A N 1
ATOM 2799 C CA . ARG A 1 376 ? 8.398 -27.25 -19.438 1 62.56 376 ARG A CA 1
ATOM 2800 C C . ARG A 1 376 ? 8.328 -27.266 -20.969 1 62.56 376 ARG A C 1
ATOM 2802 O O . ARG A 1 376 ? 7.301 -27.641 -21.547 1 62.56 376 ARG A O 1
ATOM 2809 N N . GLY A 1 377 ? 9.172 -26.781 -21.547 1 61 377 GLY A N 1
ATOM 2810 C CA . GLY A 1 377 ? 9.289 -26.734 -23 1 61 377 GLY A CA 1
ATOM 2811 C C . GLY A 1 377 ? 8.336 -25.75 -23.641 1 61 377 GLY A C 1
ATOM 2812 O O . GLY A 1 377 ? 8.023 -24.703 -23.062 1 61 377 GLY A O 1
ATOM 2813 N N . GLU A 1 378 ? 8.055 -26 -24.859 1 61.41 378 GLU A N 1
ATOM 2814 C CA . GLU A 1 378 ? 7.207 -25.109 -25.641 1 61.41 378 GLU A CA 1
ATOM 2815 C C . GLU A 1 378 ? 5.824 -24.969 -25.016 1 61.41 378 GLU A C 1
ATOM 2817 O O . GLU A 1 378 ? 5.25 -23.875 -25 1 61.41 378 GLU A O 1
ATOM 2822 N N . ALA A 1 379 ? 5.395 -26.016 -24.469 1 59.12 379 ALA A N 1
ATOM 2823 C CA . ALA A 1 379 ? 4.086 -26.016 -23.812 1 59.12 379 ALA A CA 1
ATOM 2824 C C . ALA A 1 379 ? 4.09 -25.125 -22.578 1 59.12 379 ALA A C 1
ATOM 2826 O O . ALA A 1 379 ? 3.125 -24.406 -22.328 1 59.12 379 ALA A O 1
ATOM 2827 N N . GLY A 1 380 ? 5.168 -25.219 -22 1 59.78 380 GLY A N 1
ATOM 2828 C CA . GLY A 1 380 ? 5.316 -24.375 -20.812 1 59.78 380 GLY A CA 1
ATOM 2829 C C . GLY A 1 380 ? 5.371 -22.891 -21.141 1 59.78 380 GLY A C 1
ATOM 2830 O O . GLY A 1 380 ? 4.77 -22.078 -20.453 1 59.78 380 GLY A O 1
ATOM 2831 N N . LEU A 1 381 ? 6.113 -22.625 -22.141 1 63.91 381 LEU A N 1
ATOM 2832 C CA . LEU A 1 381 ? 6.223 -21.234 -22.594 1 63.91 381 LEU A CA 1
ATOM 2833 C C . LEU A 1 381 ? 4.855 -20.672 -22.969 1 63.91 381 LEU A C 1
ATOM 2835 O O . LEU A 1 381 ? 4.539 -19.531 -22.641 1 63.91 381 LEU A O 1
ATOM 2839 N N . GLN A 1 382 ? 4.105 -21.484 -23.547 1 58.47 382 GLN A N 1
ATOM 2840 C CA . GLN A 1 382 ? 2.775 -21.047 -23.969 1 58.47 382 GLN A CA 1
ATOM 2841 C C . GLN A 1 382 ? 1.842 -20.906 -22.781 1 58.47 382 GLN A C 1
ATOM 2843 O O . GLN A 1 382 ? 1.038 -19.969 -22.719 1 58.47 382 GLN A O 1
ATOM 2848 N N . ALA A 1 383 ? 2.027 -21.844 -21.938 1 54 383 ALA A N 1
ATOM 2849 C CA . ALA A 1 383 ? 1.184 -21.844 -20.734 1 54 383 ALA A CA 1
ATOM 2850 C C . ALA A 1 383 ? 1.446 -20.609 -19.891 1 54 383 ALA A C 1
ATOM 2852 O O . ALA A 1 383 ? 0.516 -20.016 -19.328 1 54 383 ALA A O 1
ATOM 2853 N N . GLY A 1 384 ? 2.611 -20.344 -19.766 1 52.94 384 GLY A N 1
ATOM 2854 C CA . GLY A 1 384 ? 2.992 -19.188 -18.969 1 52.94 384 GLY A CA 1
ATOM 2855 C C . GLY A 1 384 ? 2.412 -17.891 -19.5 1 52.94 384 GLY A C 1
ATOM 2856 O O . GLY A 1 384 ? 2.195 -16.953 -18.734 1 52.94 384 GLY A O 1
ATOM 2857 N N . LEU A 1 385 ? 2.104 -17.859 -20.719 1 45.97 385 LEU A N 1
ATOM 2858 C CA . LEU A 1 385 ? 1.588 -16.656 -21.344 1 45.97 385 LEU A CA 1
ATOM 2859 C C . LEU A 1 385 ? 0.079 -16.531 -21.156 1 45.97 385 LEU A C 1
ATOM 2861 O O . LEU A 1 385 ? -0.489 -15.453 -21.297 1 45.97 385 LEU A O 1
ATOM 2865 N N . ARG A 1 386 ? -0.615 -17.594 -20.844 1 44.94 386 ARG A N 1
ATOM 2866 C CA . ARG A 1 386 ? -2.072 -17.578 -20.922 1 44.94 386 ARG A CA 1
ATOM 2867 C C . ARG A 1 386 ? -2.686 -17.484 -19.531 1 44.94 386 ARG A C 1
ATOM 2869 O O . ARG A 1 386 ? -3.865 -17.156 -19.375 1 44.94 386 ARG A O 1
ATOM 2876 N N . GLY A 1 387 ? -1.948 -17.844 -18.547 1 61.31 387 GLY A N 1
ATOM 2877 C CA . GLY A 1 387 ? -2.686 -17.938 -17.297 1 61.31 387 GLY A CA 1
ATOM 2878 C C . GLY A 1 387 ? -2.381 -16.797 -16.344 1 61.31 387 GLY A C 1
ATOM 2879 O O . GLY A 1 387 ? -1.218 -16.531 -16.031 1 61.31 387 GLY A O 1
ATOM 2880 N N . ASP A 1 388 ? -3.496 -15.844 -16.219 1 74.81 388 ASP A N 1
ATOM 2881 C CA . ASP A 1 388 ? -3.33 -14.742 -15.281 1 74.81 388 ASP A CA 1
ATOM 2882 C C . ASP A 1 388 ? -4.281 -14.883 -14.094 1 74.81 388 ASP A C 1
ATOM 2884 O O . ASP A 1 388 ? -5.426 -15.312 -14.258 1 74.81 388 ASP A O 1
ATOM 2888 N N . ASN A 1 389 ? -3.709 -14.852 -12.938 1 84.31 389 ASN A N 1
ATOM 2889 C CA . ASN A 1 389 ? -4.508 -14.773 -11.719 1 84.31 389 ASN A CA 1
ATOM 2890 C C . ASN A 1 389 ? -4.98 -13.344 -11.445 1 84.31 389 ASN A C 1
ATOM 2892 O O . ASN A 1 389 ? -4.348 -12.383 -11.891 1 84.31 389 ASN A O 1
ATOM 2896 N N . GLY A 1 390 ? -6.137 -13.336 -10.836 1 89.94 390 GLY A N 1
ATOM 2897 C CA . GLY A 1 390 ? -6.656 -12.023 -10.492 1 89.94 390 GLY A CA 1
ATOM 2898 C C . GLY A 1 390 ? -7.574 -12.047 -9.281 1 89.94 390 GLY A C 1
ATOM 2899 O O . GLY A 1 390 ? -7.746 -13.086 -8.648 1 89.94 390 GLY A O 1
ATOM 2900 N N . GLY A 1 391 ? -7.965 -10.922 -8.875 1 91.94 391 GLY A N 1
ATOM 2901 C CA . GLY A 1 391 ? -8.898 -10.742 -7.77 1 91.94 391 GLY A CA 1
ATOM 2902 C C . GLY A 1 391 ? -9.906 -9.641 -8.016 1 91.94 391 GLY A C 1
ATOM 2903 O O . GLY A 1 391 ? -9.609 -8.648 -8.68 1 91.94 391 GLY A O 1
ATOM 2904 N N . LYS A 1 392 ? -11.07 -9.875 -7.48 1 90.62 392 LYS A N 1
ATOM 2905 C CA . LYS A 1 392 ? -12.18 -8.93 -7.566 1 90.62 392 LYS A CA 1
ATOM 2906 C C . LYS A 1 392 ? -12.805 -8.695 -6.195 1 90.62 392 LYS A C 1
ATOM 2908 O O . LYS A 1 392 ? -12.586 -9.469 -5.262 1 90.62 392 LYS A O 1
ATOM 2913 N N . GLY A 1 393 ? -13.492 -7.59 -6.094 1 88.38 393 GLY A N 1
ATOM 2914 C CA . GLY A 1 393 ? -14.164 -7.305 -4.836 1 88.38 393 GLY A CA 1
ATOM 2915 C C . GLY A 1 393 ? -14.93 -5.996 -4.855 1 88.38 393 GLY A C 1
ATOM 2916 O O . GLY A 1 393 ? -14.914 -5.273 -5.855 1 88.38 393 GLY A O 1
ATOM 2917 N N . ALA A 1 394 ? -15.633 -5.832 -3.729 1 86 394 ALA A N 1
ATOM 2918 C CA . ALA A 1 394 ? -16.422 -4.605 -3.576 1 86 394 ALA A CA 1
ATOM 2919 C C . ALA A 1 394 ? -15.516 -3.42 -3.24 1 86 394 ALA A C 1
ATOM 2921 O O . ALA A 1 394 ? -15.898 -2.266 -3.447 1 86 394 ALA A O 1
ATOM 2922 N N . SER A 1 395 ? -14.352 -3.746 -2.768 1 84.81 395 SER A N 1
ATOM 2923 C CA . SER A 1 395 ? -13.359 -2.717 -2.488 1 84.81 395 SER A CA 1
ATOM 2924 C C . SER A 1 395 ? -12.008 -3.07 -3.107 1 84.81 395 SER A C 1
ATOM 2926 O O . SER A 1 395 ? -11.75 -4.234 -3.422 1 84.81 395 SER A O 1
ATOM 2928 N N . PRO A 1 396 ? -11.156 -2.051 -3.242 1 87.06 396 PRO A N 1
ATOM 2929 C CA . PRO A 1 396 ? -9.82 -2.352 -3.754 1 87.06 396 PRO A CA 1
ATOM 2930 C C . PRO A 1 396 ? -9.062 -3.352 -2.883 1 87.06 396 PRO A C 1
ATOM 2932 O O . PRO A 1 396 ? -8.375 -4.234 -3.402 1 87.06 396 PRO A O 1
ATOM 2935 N N . LEU A 1 397 ? -9.242 -3.23 -1.581 1 88.19 397 LEU A N 1
ATOM 2936 C CA . LEU A 1 397 ? -8.57 -4.145 -0.668 1 88.19 397 LEU A CA 1
ATOM 2937 C C . LEU A 1 397 ? -9.078 -5.57 -0.844 1 88.19 397 LEU A C 1
ATOM 2939 O O . LEU A 1 397 ? -8.297 -6.52 -0.854 1 88.19 397 LEU A O 1
ATOM 2943 N N . ASP A 1 398 ? -10.336 -5.684 -0.991 1 91.12 398 ASP A N 1
ATOM 2944 C CA . ASP A 1 398 ? -10.906 -7.004 -1.236 1 91.12 398 ASP A CA 1
ATOM 2945 C C . ASP A 1 398 ? -10.344 -7.617 -2.516 1 91.12 398 ASP A C 1
ATOM 2947 O O . ASP A 1 398 ? -10.047 -8.812 -2.557 1 91.12 398 ASP A O 1
ATOM 2951 N N . ALA A 1 399 ? -10.289 -6.816 -3.516 1 93.88 399 ALA A N 1
ATOM 2952 C CA . ALA A 1 399 ? -9.797 -7.293 -4.805 1 93.88 399 ALA A CA 1
ATOM 2953 C C . ALA A 1 399 ? -8.32 -7.691 -4.711 1 93.88 399 ALA A C 1
ATOM 2955 O O . ALA A 1 399 ? -7.918 -8.719 -5.262 1 93.88 399 ALA A O 1
ATOM 2956 N N . GLU A 1 400 ? -7.559 -6.887 -4.039 1 94.19 400 GLU A N 1
ATOM 2957 C CA . GLU A 1 400 ? -6.141 -7.184 -3.852 1 94.19 400 GLU A CA 1
ATOM 2958 C C . GLU A 1 400 ? -5.945 -8.5 -3.104 1 94.19 400 GLU A C 1
ATOM 2960 O O . GLU A 1 400 ? -5.141 -9.336 -3.516 1 94.19 400 GLU A O 1
ATOM 2965 N N . VAL A 1 401 ? -6.668 -8.672 -2.031 1 94.44 401 VAL A N 1
ATOM 2966 C CA . VAL A 1 401 ? -6.586 -9.891 -1.231 1 94.44 401 VAL A CA 1
ATOM 2967 C C . VAL A 1 401 ? -7.09 -11.078 -2.045 1 94.44 401 VAL A C 1
ATOM 2969 O O . VAL A 1 401 ? -6.543 -12.18 -1.957 1 94.44 401 VAL A O 1
ATOM 2972 N N . GLY A 1 402 ? -8.125 -10.828 -2.811 1 95.12 402 GLY A N 1
ATOM 2973 C CA . GLY A 1 402 ? -8.594 -11.875 -3.707 1 95.12 402 GLY A CA 1
ATOM 2974 C C . GLY A 1 402 ? -7.531 -12.344 -4.684 1 95.12 402 GLY A C 1
ATOM 2975 O O . GLY A 1 402 ? -7.363 -13.547 -4.902 1 95.12 402 GLY A O 1
ATOM 2976 N N . ALA A 1 403 ? -6.832 -11.391 -5.246 1 95.94 403 ALA A N 1
ATOM 2977 C CA . ALA A 1 403 ? -5.762 -11.719 -6.184 1 95.94 403 ALA A CA 1
ATOM 2978 C C . ALA A 1 403 ? -4.645 -12.492 -5.492 1 95.94 403 ALA A C 1
ATOM 2980 O O . ALA A 1 403 ? -4.113 -13.461 -6.051 1 95.94 403 ALA A O 1
ATOM 2981 N N . LEU A 1 404 ? -4.32 -12.07 -4.301 1 96.56 404 LEU A N 1
ATOM 2982 C CA . LEU A 1 404 ? -3.314 -12.758 -3.5 1 96.56 404 LEU A CA 1
ATOM 2983 C C . LEU A 1 404 ? -3.717 -14.211 -3.252 1 96.56 404 LEU A C 1
ATOM 2985 O O . LEU A 1 404 ? -2.943 -15.133 -3.533 1 96.56 404 LEU A O 1
ATOM 2989 N N . CYS A 1 405 ? -4.922 -14.422 -2.85 1 96.56 405 CYS A N 1
ATOM 2990 C CA . CYS A 1 405 ? -5.367 -15.742 -2.439 1 96.56 405 CYS A CA 1
ATOM 2991 C C . CYS A 1 405 ? -5.531 -16.656 -3.645 1 96.56 405 CYS A C 1
ATOM 2993 O O . CYS A 1 405 ? -5.246 -17.859 -3.562 1 96.56 405 CYS A O 1
ATOM 2995 N N . GLU A 1 406 ? -5.953 -16.078 -4.742 1 95.44 406 GLU A N 1
ATOM 2996 C CA . GLU A 1 406 ? -6.07 -16.906 -5.938 1 95.44 406 GLU A CA 1
ATOM 2997 C C . GLU A 1 406 ? -4.707 -17.406 -6.402 1 95.44 406 GLU A C 1
ATOM 2999 O O . GLU A 1 406 ? -4.559 -18.578 -6.766 1 95.44 406 GLU A O 1
ATOM 3004 N N . ALA A 1 407 ? -3.77 -16.547 -6.402 1 94.88 407 ALA A N 1
ATOM 3005 C CA . ALA A 1 407 ? -2.422 -16.953 -6.801 1 94.88 407 ALA A CA 1
ATOM 3006 C C . ALA A 1 407 ? -1.872 -18.031 -5.871 1 94.88 407 ALA A C 1
ATOM 3008 O O . ALA A 1 407 ? -1.269 -19 -6.328 1 94.88 407 ALA A O 1
ATOM 3009 N N . LEU A 1 408 ? -2.09 -17.859 -4.59 1 96.06 408 LEU A N 1
ATOM 3010 C CA . LEU A 1 408 ? -1.618 -18.844 -3.615 1 96.06 408 LEU A CA 1
ATOM 3011 C C . LEU A 1 408 ? -2.34 -20.172 -3.791 1 96.06 408 LEU A C 1
ATOM 3013 O O . LEU A 1 408 ? -1.731 -21.234 -3.645 1 96.06 408 LEU A O 1
ATOM 3017 N N . GLU A 1 409 ? -3.58 -20.078 -4.082 1 96.06 409 GLU A N 1
ATOM 3018 C CA . GLU A 1 409 ? -4.371 -21.266 -4.352 1 96.06 409 GLU A CA 1
ATOM 3019 C C . GLU A 1 409 ? -3.797 -22.062 -5.527 1 96.06 409 GLU A C 1
ATOM 3021 O O . GLU A 1 409 ? -3.572 -23.266 -5.418 1 96.06 409 GLU A O 1
ATOM 3026 N N . ARG A 1 410 ? -3.572 -21.359 -6.59 1 93.44 410 ARG A N 1
ATOM 3027 C CA . ARG A 1 410 ? -3.057 -22 -7.793 1 93.44 410 ARG A CA 1
ATOM 3028 C C . ARG A 1 410 ? -1.671 -22.594 -7.547 1 93.44 410 ARG A C 1
ATOM 3030 O O . ARG A 1 410 ? -1.377 -23.703 -7.988 1 93.44 410 ARG A O 1
ATOM 3037 N N . PHE A 1 411 ? -0.895 -21.922 -6.809 1 94 411 PHE A N 1
ATOM 3038 C CA . PHE A 1 411 ? 0.445 -22.391 -6.492 1 94 411 PHE A CA 1
ATOM 3039 C C . PHE A 1 411 ? 0.382 -23.688 -5.688 1 94 411 PHE A C 1
ATOM 3041 O O . PHE A 1 411 ? 1.078 -24.656 -6.004 1 94 411 PHE A O 1
ATOM 3048 N N . SER A 1 412 ? -0.427 -23.672 -4.719 1 95.31 412 SER A N 1
ATOM 3049 C CA . SER A 1 412 ? -0.513 -24.812 -3.812 1 95.31 412 SER A CA 1
ATOM 3050 C C . SER A 1 412 ? -1.11 -26.016 -4.512 1 95.31 412 SER A C 1
ATOM 3052 O O . SER A 1 412 ? -0.795 -27.156 -4.16 1 95.31 412 SER A O 1
ATOM 3054 N N . ALA A 1 413 ? -1.9 -25.781 -5.508 1 94.19 413 ALA A N 1
ATOM 3055 C CA . ALA A 1 413 ? -2.594 -26.859 -6.207 1 94.19 413 ALA A CA 1
ATOM 3056 C C . ALA A 1 413 ? -1.724 -27.453 -7.316 1 94.19 413 ALA A C 1
ATOM 3058 O O . ALA A 1 413 ? -2.09 -28.438 -7.941 1 94.19 413 ALA A O 1
ATOM 3059 N N . ASN A 1 414 ? -0.64 -26.891 -7.562 1 92.31 414 ASN A N 1
ATOM 3060 C CA . ASN A 1 414 ? 0.292 -27.438 -8.547 1 92.31 414 ASN A CA 1
ATOM 3061 C C . ASN A 1 414 ? 1.071 -28.625 -7.977 1 92.31 414 ASN A C 1
ATOM 3063 O O . ASN A 1 414 ? 1.494 -28.594 -6.816 1 92.31 414 ASN A O 1
ATOM 3067 N N . TYR A 1 415 ? 1.223 -29.641 -8.844 1 92.44 415 TYR A N 1
ATOM 3068 C CA . TYR A 1 415 ? 2.07 -30.766 -8.469 1 92.44 415 TYR A CA 1
ATOM 3069 C C . TYR A 1 415 ? 3.518 -30.312 -8.289 1 92.44 415 TYR A C 1
ATOM 3071 O O . TYR A 1 415 ? 4.086 -29.656 -9.156 1 92.44 415 TYR A O 1
ATOM 3079 N N . GLN A 1 416 ? 4.109 -30.719 -7.152 1 91.5 416 GLN A N 1
ATOM 3080 C CA . GLN A 1 416 ? 5.465 -30.266 -6.863 1 91.5 416 GLN A CA 1
ATOM 3081 C C . GLN A 1 416 ? 6.395 -31.438 -6.586 1 91.5 416 GLN A C 1
ATOM 3083 O O . GLN A 1 416 ? 7.594 -31.266 -6.379 1 91.5 416 GLN A O 1
ATOM 3088 N N . GLY A 1 417 ? 5.836 -32.594 -6.543 1 91 417 GLY A N 1
ATOM 3089 C CA . GLY A 1 417 ? 6.648 -33.781 -6.449 1 91 417 GLY A CA 1
ATOM 3090 C C . GLY A 1 417 ? 6.719 -34.375 -5.047 1 91 417 GLY A C 1
ATOM 3091 O O . GLY A 1 417 ? 7.199 -35.469 -4.844 1 91 417 GLY A O 1
ATOM 3092 N N . ASP A 1 418 ? 6.238 -33.625 -4.051 1 94.25 418 ASP A N 1
ATOM 3093 C CA . ASP A 1 418 ? 6.305 -34.094 -2.666 1 94.25 418 ASP A CA 1
ATOM 3094 C C . ASP A 1 418 ? 4.945 -34.594 -2.195 1 94.25 418 ASP A C 1
ATOM 3096 O O . ASP A 1 418 ? 4.754 -34.844 -1.007 1 94.25 418 ASP A O 1
ATOM 3100 N N . GLU A 1 419 ? 3.979 -34.844 -3.062 1 95.31 419 GLU A N 1
ATOM 3101 C CA . GLU A 1 419 ? 2.645 -35.344 -2.742 1 95.31 419 GLU A CA 1
ATOM 3102 C C . GLU A 1 419 ? 2.676 -36.844 -2.395 1 95.31 419 GLU A C 1
ATOM 3104 O O . GLU A 1 419 ? 3.521 -37.562 -2.895 1 95.31 419 GLU A O 1
ATOM 3109 N N . LEU A 1 420 ? 1.802 -37.219 -1.524 1 97.12 420 LEU A N 1
ATOM 3110 C CA . LEU A 1 420 ? 1.607 -38.656 -1.306 1 97.12 420 LEU A CA 1
ATOM 3111 C C . LEU A 1 420 ? 0.978 -39.312 -2.529 1 97.12 420 LEU A C 1
ATOM 3113 O O . LEU A 1 420 ? -0.089 -38.875 -2.986 1 97.12 420 LEU A O 1
ATOM 3117 N N . ARG A 1 421 ? 1.593 -40.312 -3.055 1 96.25 421 ARG A N 1
ATOM 3118 C CA . ARG A 1 421 ? 1.119 -41.031 -4.234 1 96.25 421 ARG A CA 1
ATOM 3119 C C . ARG A 1 421 ? 1.158 -42.531 -4.016 1 96.25 421 ARG A C 1
ATOM 3121 O O . ARG A 1 421 ? 2.148 -43.062 -3.512 1 96.25 421 ARG A O 1
ATOM 3128 N N . ILE A 1 422 ? 0.111 -43.094 -4.34 1 96.44 422 ILE A N 1
ATOM 3129 C CA . ILE A 1 422 ? -0.035 -44.531 -4.305 1 96.44 422 ILE A CA 1
ATOM 3130 C C . ILE A 1 422 ? -0.259 -45.062 -5.719 1 96.44 422 ILE A C 1
ATOM 3132 O O . ILE A 1 422 ? -1.224 -44.688 -6.387 1 96.44 422 ILE A O 1
ATOM 3136 N N . HIS A 1 423 ? 0.602 -45.969 -6.215 1 96.19 423 HIS A N 1
ATOM 3137 C CA . HIS A 1 423 ? 0.511 -46.5 -7.57 1 96.19 423 HIS A CA 1
ATOM 3138 C C . HIS A 1 423 ? -0.282 -47.812 -7.605 1 96.19 423 HIS A C 1
ATOM 3140 O O . HIS A 1 423 ? 0.125 -48.812 -7.004 1 96.19 423 HIS A O 1
ATOM 3146 N N . ASP A 1 424 ? -1.437 -47.75 -8.242 1 96.56 424 ASP A N 1
ATOM 3147 C CA . ASP A 1 424 ? -2.293 -48.906 -8.297 1 96.56 424 ASP A CA 1
ATOM 3148 C C . ASP A 1 424 ? -3.363 -48.781 -9.375 1 96.56 424 ASP A C 1
ATOM 3150 O O . ASP A 1 424 ? -3.398 -47.781 -10.094 1 96.56 424 ASP A O 1
ATOM 3154 N N . THR A 1 425 ? -4.18 -49.75 -9.594 1 96 425 THR A N 1
ATOM 3155 C CA . THR A 1 425 ? -5.297 -49.75 -10.539 1 96 425 THR A CA 1
ATOM 3156 C C . THR A 1 425 ? -6.613 -49.5 -9.805 1 96 425 THR A C 1
ATOM 3158 O O . THR A 1 425 ? -6.719 -49.75 -8.602 1 96 425 THR A O 1
ATOM 3161 N N . PHE A 1 426 ? -7.559 -49 -10.516 1 95.69 426 PHE A N 1
ATOM 3162 C CA . PHE A 1 426 ? -8.891 -48.812 -9.945 1 95.69 426 PHE A CA 1
ATOM 3163 C C . PHE A 1 426 ? -9.461 -50.156 -9.508 1 95.69 426 PHE A C 1
ATOM 3165 O O . PHE A 1 426 ? -10.062 -50.281 -8.438 1 95.69 426 PHE A O 1
ATOM 3172 N N . ARG A 1 427 ? -9.281 -51.125 -10.305 1 96.31 427 ARG A N 1
ATOM 3173 C CA . ARG A 1 427 ? -9.789 -52.469 -10.023 1 96.31 427 ARG A CA 1
ATOM 3174 C C . ARG A 1 427 ? -9.227 -53 -8.711 1 96.31 427 ARG A C 1
ATOM 3176 O O . ARG A 1 427 ? -9.953 -53.625 -7.918 1 96.31 427 ARG A O 1
ATOM 3183 N N . ALA A 1 428 ? -7.973 -52.812 -8.539 1 97.25 428 ALA A N 1
ATOM 3184 C CA . ALA A 1 428 ? -7.312 -53.344 -7.344 1 97.25 428 ALA A CA 1
ATOM 3185 C C . ALA A 1 428 ? -7.766 -52.562 -6.102 1 97.25 428 ALA A C 1
ATOM 3187 O O . ALA A 1 428 ? -7.906 -53.156 -5.023 1 97.25 428 ALA A O 1
ATOM 3188 N N . LEU A 1 429 ? -7.973 -51.312 -6.148 1 97.12 429 LEU A N 1
ATOM 3189 C CA . LEU A 1 429 ? -8.328 -50.469 -5.02 1 97.12 429 LEU A CA 1
ATOM 3190 C C . LEU A 1 429 ? -9.789 -50.656 -4.629 1 97.12 429 LEU A C 1
ATOM 3192 O O . LEU A 1 429 ? -10.148 -50.5 -3.459 1 97.12 429 LEU A O 1
ATOM 3196 N N . GLY A 1 430 ? -10.633 -50.969 -5.578 1 94.94 430 GLY A N 1
ATOM 3197 C CA . GLY A 1 430 ? -12.031 -51.25 -5.309 1 94.94 430 GLY A CA 1
ATOM 3198 C C . GLY A 1 430 ? -12.773 -50.094 -4.684 1 94.94 430 GLY A C 1
ATOM 3199 O O . GLY A 1 430 ? -12.711 -48.969 -5.18 1 94.94 430 GLY A O 1
ATOM 3200 N N . ASP A 1 431 ? -13.383 -50.344 -3.527 1 93.31 431 ASP A N 1
ATOM 3201 C CA . ASP A 1 431 ? -14.297 -49.406 -2.9 1 93.31 431 ASP A CA 1
ATOM 3202 C C . ASP A 1 431 ? -13.531 -48.25 -2.285 1 93.31 431 ASP A C 1
ATOM 3204 O O . ASP A 1 431 ? -14.125 -47.219 -1.942 1 93.31 431 ASP A O 1
ATOM 3208 N N . ASP A 1 432 ? -12.305 -48.375 -2.234 1 95.88 432 ASP A N 1
ATOM 3209 C CA . ASP A 1 432 ? -11.5 -47.312 -1.636 1 95.88 432 ASP A CA 1
ATOM 3210 C C . ASP A 1 432 ? -11.227 -46.188 -2.641 1 95.88 432 ASP A C 1
ATOM 3212 O O . ASP A 1 432 ? -10.797 -45.094 -2.26 1 95.88 432 ASP A O 1
ATOM 3216 N N . ALA A 1 433 ? -11.461 -46.406 -3.904 1 97.19 433 ALA A N 1
ATOM 3217 C CA . ALA A 1 433 ? -11.164 -45.438 -4.953 1 97.19 433 ALA A CA 1
ATOM 3218 C C . ALA A 1 433 ? -12.453 -44.844 -5.531 1 97.19 433 ALA A C 1
A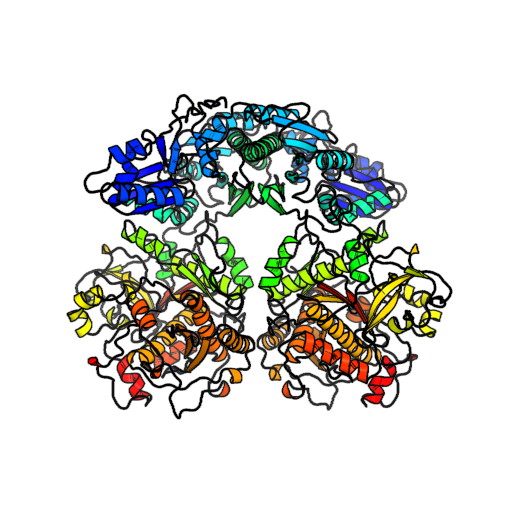TOM 3220 O O . ALA A 1 433 ? -13.492 -45.531 -5.555 1 97.19 433 ALA A O 1
ATOM 3221 N N . VAL A 1 434 ? -12.352 -43.656 -5.969 1 96.69 434 VAL A N 1
ATOM 3222 C CA . VAL A 1 434 ? -13.422 -43 -6.691 1 96.69 434 VAL A CA 1
ATOM 3223 C C . VAL A 1 434 ? -13.141 -43.031 -8.195 1 96.69 434 VAL A C 1
ATOM 3225 O O . VAL A 1 434 ? -12.062 -42.625 -8.641 1 96.69 434 VAL A O 1
ATOM 3228 N N . HIS A 1 435 ? -14.062 -43.594 -8.898 1 95.38 435 HIS A N 1
ATOM 3229 C CA . HIS A 1 435 ? -13.867 -43.594 -10.336 1 95.38 435 HIS A CA 1
ATOM 3230 C C . HIS A 1 435 ? -13.828 -42.188 -10.891 1 95.38 435 HIS A C 1
ATOM 3232 O O . HIS A 1 435 ? -14.727 -41.375 -10.625 1 95.38 435 HIS A O 1
ATOM 3238 N N . PRO A 1 436 ? -12.836 -41.812 -11.664 1 93.5 436 PRO A N 1
ATOM 3239 C CA . PRO A 1 436 ? -12.664 -40.406 -12.055 1 93.5 436 PRO A CA 1
ATOM 3240 C C . PRO A 1 436 ? -13.852 -39.875 -12.859 1 93.5 436 PRO A C 1
ATOM 3242 O O . PRO A 1 436 ? -14.188 -38.688 -12.758 1 93.5 436 PRO A O 1
ATOM 3245 N N . ASN A 1 437 ? -14.5 -40.719 -13.633 1 94.75 437 ASN A N 1
ATOM 3246 C CA . ASN A 1 437 ? -15.586 -40.219 -14.469 1 94.75 437 ASN A CA 1
ATOM 3247 C C . ASN A 1 437 ? -16.844 -39.938 -13.656 1 94.75 437 ASN A C 1
ATOM 3249 O O . ASN A 1 437 ? -17.812 -39.406 -14.164 1 94.75 437 ASN A O 1
ATOM 3253 N N . SER A 1 438 ? -16.891 -40.406 -12.438 1 95.19 438 SER A N 1
ATOM 3254 C CA . SER A 1 438 ? -17.969 -40 -11.547 1 95.19 438 SER A CA 1
ATOM 3255 C C . SER A 1 438 ? -17.859 -38.531 -11.18 1 95.19 438 SER A C 1
ATOM 3257 O O . SER A 1 438 ? -18.812 -37.938 -10.68 1 95.19 438 SER A O 1
ATOM 3259 N N . CYS A 1 439 ? -16.734 -38 -11.453 1 94.88 439 CYS A N 1
ATOM 3260 C CA . CYS A 1 439 ? -16.453 -36.562 -11.195 1 94.88 439 CYS A CA 1
ATOM 3261 C C . CYS A 1 439 ? -16.297 -35.812 -12.5 1 94.88 439 CYS A C 1
ATOM 3263 O O . CYS A 1 439 ? -16.781 -34.688 -12.617 1 94.88 439 CYS A O 1
ATOM 3265 N N . MET A 1 440 ? -15.648 -36.406 -13.492 1 94.5 440 MET A N 1
ATOM 3266 C CA . MET A 1 440 ? -15.445 -35.719 -14.766 1 94.5 440 MET A CA 1
ATOM 3267 C C . MET A 1 440 ? -16.766 -35.594 -15.531 1 94.5 440 MET A C 1
ATOM 3269 O O . MET A 1 440 ? -17.047 -34.531 -16.125 1 94.5 440 MET A O 1
ATOM 3273 N N . LEU A 1 441 ? -17.531 -36.719 -15.594 1 96.56 441 LEU A N 1
ATOM 3274 C CA . LEU A 1 441 ? -18.922 -36.781 -16.047 1 96.56 441 LEU A CA 1
ATOM 3275 C C . LEU A 1 441 ? -19.016 -36.562 -17.562 1 96.56 441 LEU A C 1
ATOM 3277 O O . LEU A 1 441 ? -19.875 -35.844 -18.047 1 96.56 441 LEU A O 1
ATOM 3281 N N . PHE A 1 442 ? -18.172 -37.281 -18.281 1 96.56 442 PHE A N 1
ATOM 3282 C CA . PHE A 1 442 ? -18.281 -37.312 -19.734 1 96.56 442 PHE A CA 1
ATOM 3283 C C . PHE A 1 442 ? -19.266 -38.406 -20.172 1 96.56 442 PHE A C 1
ATOM 3285 O O . PHE A 1 442 ? -19.281 -39.5 -19.609 1 96.56 442 PHE A O 1
ATOM 3292 N N . ASP A 1 443 ? -20.062 -38.031 -21.094 1 97.56 443 ASP A N 1
ATOM 3293 C CA . ASP A 1 443 ? -20.953 -38.969 -21.719 1 97.56 443 ASP A CA 1
ATOM 3294 C C . ASP A 1 443 ? -20.203 -39.875 -22.703 1 97.56 443 ASP A C 1
ATOM 3296 O O . ASP A 1 443 ? -19.188 -39.469 -23.281 1 97.56 443 ASP A O 1
ATOM 3300 N N . GLU A 1 444 ? -20.766 -41.031 -22.953 1 96.38 444 GLU A N 1
ATOM 3301 C CA . GLU A 1 444 ? -20.156 -41.969 -23.906 1 96.38 444 GLU A CA 1
ATOM 3302 C C . GLU A 1 444 ? -20.047 -41.344 -25.297 1 96.38 444 GLU A C 1
ATOM 3304 O O . GLU A 1 444 ? -19.094 -41.594 -26.016 1 96.38 444 GLU A O 1
ATOM 3309 N N . ARG A 1 445 ? -20.984 -40.5 -25.688 1 96.56 445 ARG A N 1
ATOM 3310 C CA . ARG A 1 445 ? -20.984 -39.844 -27 1 96.56 445 ARG A CA 1
ATOM 3311 C C . ARG A 1 445 ? -19.859 -38.812 -27.094 1 96.56 445 ARG A C 1
ATOM 3313 O O . ARG A 1 445 ? -19.312 -38.594 -28.188 1 96.56 445 ARG A O 1
ATOM 3320 N N . GLN A 1 446 ? -19.484 -38.281 -25.984 1 96.56 446 GLN A N 1
ATOM 3321 C CA . GLN A 1 446 ? -18.391 -37.312 -25.969 1 96.56 446 GLN A CA 1
ATOM 3322 C C . GLN A 1 446 ? -17.047 -38.031 -26.172 1 96.56 446 GLN A C 1
ATOM 3324 O O . GLN A 1 446 ? -16.172 -37.5 -26.875 1 96.56 446 GLN A O 1
ATOM 3329 N N . TYR A 1 447 ? -16.906 -39.25 -25.562 1 95.5 447 TYR A N 1
ATOM 3330 C CA . TYR A 1 447 ? -15.695 -40.031 -25.781 1 95.5 447 TYR A CA 1
ATOM 3331 C C . TYR A 1 447 ? -15.562 -40.438 -27.234 1 95.5 447 TYR A C 1
ATOM 3333 O O . TYR A 1 447 ? -14.477 -40.406 -27.812 1 95.5 447 TYR A O 1
ATOM 3341 N N . ALA A 1 448 ? -16.656 -40.812 -27.797 1 96.5 448 ALA A N 1
ATOM 3342 C CA . ALA A 1 448 ? -16.672 -41.281 -29.188 1 96.5 448 ALA A CA 1
ATOM 3343 C C . ALA A 1 448 ? -16.281 -40.188 -30.141 1 96.5 448 ALA A C 1
ATOM 3345 O O . ALA A 1 448 ? -15.586 -40.406 -31.141 1 96.5 448 ALA A O 1
ATOM 3346 N N . GLY A 1 449 ? -16.734 -39 -29.906 1 95.75 449 GLY A N 1
ATOM 3347 C CA . GLY A 1 449 ? -16.484 -37.875 -30.781 1 95.75 449 GLY A CA 1
ATOM 3348 C C . GLY A 1 449 ? -15.352 -36.969 -30.297 1 95.75 449 GLY A C 1
ATOM 3349 O O . GLY A 1 449 ? -15.266 -35.812 -30.672 1 95.75 449 GLY A O 1
ATOM 3350 N N . ARG A 1 450 ? -14.5 -37.469 -29.469 1 95.12 450 ARG A N 1
ATOM 3351 C CA . ARG A 1 450 ? -13.562 -36.625 -28.703 1 95.12 450 ARG A CA 1
ATOM 3352 C C . ARG A 1 450 ? -12.578 -35.938 -29.641 1 95.12 450 ARG A C 1
ATOM 3354 O O . ARG A 1 450 ? -12.242 -34.781 -29.438 1 95.12 450 ARG A O 1
ATOM 3361 N N . ASP A 1 451 ? -12.094 -36.562 -30.688 1 95.12 451 ASP A N 1
ATOM 3362 C CA . ASP A 1 451 ? -11.078 -36 -31.562 1 95.12 451 ASP A CA 1
ATOM 3363 C C . ASP A 1 451 ? -11.602 -34.75 -32.281 1 95.12 451 ASP A C 1
ATOM 3365 O O . ASP A 1 451 ? -10.93 -33.719 -32.312 1 95.12 451 ASP A O 1
ATOM 3369 N N . GLU A 1 452 ? -12.734 -34.938 -32.812 1 95.69 452 GLU A N 1
ATOM 3370 C CA . GLU A 1 452 ? -13.344 -33.781 -33.5 1 95.69 452 GLU A CA 1
ATOM 3371 C C . GLU A 1 452 ? -13.633 -32.656 -32.531 1 95.69 452 GLU A C 1
ATOM 3373 O O . GLU A 1 452 ? -13.375 -31.484 -32.844 1 95.69 452 GLU A O 1
ATOM 3378 N N . TRP A 1 453 ? -14.172 -33.031 -31.406 1 95.12 453 TRP A N 1
ATOM 3379 C CA . TRP A 1 453 ? -14.508 -32.031 -30.391 1 95.12 453 TRP A CA 1
ATOM 3380 C C . TRP A 1 453 ? -13.266 -31.281 -29.922 1 95.12 453 TRP A C 1
ATOM 3382 O O . TRP A 1 453 ? -13.25 -30.047 -29.875 1 95.12 453 TRP A O 1
ATOM 3392 N N . ASN A 1 454 ? -12.188 -31.984 -29.594 1 93 454 ASN A N 1
ATOM 3393 C CA . ASN A 1 454 ? -10.961 -31.422 -29.047 1 93 454 ASN A CA 1
ATOM 3394 C C . ASN A 1 454 ? -10.258 -30.516 -30.062 1 93 454 ASN A C 1
ATOM 3396 O O . ASN A 1 454 ? -9.562 -29.578 -29.688 1 93 454 ASN A O 1
ATOM 3400 N N . ALA A 1 455 ? -10.492 -30.719 -31.328 1 92.75 455 ALA A N 1
ATOM 3401 C CA . ALA A 1 455 ? -9.906 -29.891 -32.375 1 92.75 455 ALA A CA 1
ATOM 3402 C C . ALA A 1 455 ? -10.625 -28.562 -32.5 1 92.75 455 ALA A C 1
ATOM 3404 O O . ALA A 1 455 ? -10.031 -27.547 -32.906 1 92.75 455 ALA A O 1
ATOM 3405 N N . ARG A 1 456 ? -11.828 -28.578 -32.125 1 91.56 456 ARG A N 1
ATOM 3406 C CA . ARG A 1 456 ? -12.68 -27.422 -32.406 1 91.56 456 ARG A CA 1
ATOM 3407 C C . ARG A 1 456 ? -12.773 -26.5 -31.188 1 91.56 456 ARG A C 1
ATOM 3409 O O . ARG A 1 456 ? -13.094 -25.328 -31.328 1 91.56 456 ARG A O 1
ATOM 3416 N N . HIS A 1 457 ? -12.539 -27.047 -30.078 1 90.56 457 HIS A N 1
ATOM 3417 C CA . HIS A 1 457 ? -12.836 -26.297 -28.875 1 90.56 457 HIS A CA 1
ATOM 3418 C C . HIS A 1 457 ? -11.57 -26.031 -28.062 1 90.56 457 HIS A C 1
ATOM 3420 O O . HIS A 1 457 ? -10.523 -26.609 -28.328 1 90.56 457 HIS A O 1
ATOM 3426 N N . ALA A 1 458 ? -11.688 -25.062 -27.141 1 83.38 458 ALA A N 1
ATOM 3427 C CA . ALA A 1 458 ? -10.562 -24.641 -26.312 1 83.38 458 ALA A CA 1
ATOM 3428 C C . ALA A 1 458 ? -10.156 -25.75 -25.344 1 83.38 458 ALA A C 1
ATOM 3430 O O . ALA A 1 458 ? -10.898 -26.719 -25.141 1 83.38 458 ALA A O 1
ATOM 3431 N N . ILE A 1 459 ? -9.078 -25.562 -24.672 1 78.31 459 ILE A N 1
ATOM 3432 C CA . ILE A 1 459 ? -8.422 -26.578 -23.859 1 78.31 459 ILE A CA 1
ATOM 3433 C C . ILE A 1 459 ? -9.281 -26.891 -22.625 1 78.31 459 ILE A C 1
ATOM 3435 O O . ILE A 1 459 ? -9.258 -28.016 -22.125 1 78.31 459 ILE A O 1
ATOM 3439 N N . PHE A 1 460 ? -10.094 -26.047 -22.188 1 79.19 460 PHE A N 1
ATOM 3440 C CA . PHE A 1 460 ? -10.914 -26.281 -21 1 79.19 460 PHE A CA 1
ATOM 3441 C C . PHE A 1 460 ? -12.062 -27.234 -21.328 1 79.19 460 PHE A C 1
ATOM 3443 O O . PHE A 1 460 ? -12.695 -27.766 -20.406 1 79.19 460 PHE A O 1
ATOM 3450 N N . GLN A 1 461 ? -12.266 -27.422 -22.656 1 88.5 461 GLN A N 1
ATOM 3451 C CA . GLN A 1 461 ? -13.344 -28.297 -23.109 1 88.5 461 GLN A CA 1
ATOM 3452 C C . GLN A 1 461 ? -12.805 -29.688 -23.453 1 88.5 461 GLN A C 1
ATOM 3454 O O . GLN A 1 461 ? -13.562 -30.562 -23.859 1 88.5 461 GLN A O 1
ATOM 3459 N N . HIS A 1 462 ? -11.578 -29.906 -23.219 1 89.44 462 HIS A N 1
ATOM 3460 C CA . HIS A 1 462 ? -10.898 -31.109 -23.703 1 89.44 462 HIS A CA 1
ATOM 3461 C C . HIS A 1 462 ? -11.516 -32.375 -23.109 1 89.44 462 HIS A C 1
ATOM 3463 O O . HIS A 1 462 ? -11.703 -32.469 -21.891 1 89.44 462 HIS A O 1
ATOM 3469 N N . VAL A 1 463 ? -11.82 -33.312 -23.938 1 93.81 463 VAL A N 1
ATOM 3470 C CA . VAL A 1 463 ? -12.289 -34.625 -23.562 1 93.81 463 VAL A CA 1
ATOM 3471 C C . VAL A 1 463 ? -11.117 -35.625 -23.562 1 93.81 463 VAL A C 1
ATOM 3473 O O . VAL A 1 463 ? -10.523 -35.875 -24.609 1 93.81 463 VAL A O 1
ATOM 3476 N N . PRO A 1 464 ? -10.781 -36.156 -22.422 1 91.81 464 PRO A N 1
ATOM 3477 C CA . PRO A 1 464 ? -9.672 -37.125 -22.344 1 91.81 464 PRO A CA 1
ATOM 3478 C C . PRO A 1 464 ? -10.039 -38.5 -22.906 1 91.81 464 PRO A C 1
ATOM 3480 O O . PRO A 1 464 ? -11.172 -38.688 -23.359 1 91.81 464 PRO A O 1
ATOM 3483 N N . GLU A 1 465 ? -9 -39.312 -22.859 1 91.38 465 GLU A N 1
ATOM 3484 C CA . GLU A 1 465 ? -9.281 -40.719 -23.141 1 91.38 465 GLU A CA 1
ATOM 3485 C C . GLU A 1 465 ? -10.117 -41.375 -22.031 1 91.38 465 GLU A C 1
ATOM 3487 O O . GLU A 1 465 ? -10.117 -40.875 -20.891 1 91.38 465 GLU A O 1
ATOM 3492 N N . ARG A 1 466 ? -10.836 -42.406 -22.469 1 91.69 466 ARG A N 1
ATOM 3493 C CA . ARG A 1 466 ? -11.57 -43.156 -21.453 1 91.69 466 ARG A CA 1
ATOM 3494 C C . ARG A 1 466 ? -10.633 -43.688 -20.391 1 91.69 466 ARG A C 1
ATOM 3496 O O . ARG A 1 466 ? -9.547 -44.188 -20.703 1 91.69 466 ARG A O 1
ATOM 3503 N N . PHE A 1 467 ? -11.125 -43.594 -19.188 1 92.56 467 PHE A N 1
ATOM 3504 C CA . PHE A 1 467 ? -10.305 -44.094 -18.094 1 92.56 467 PHE A CA 1
ATOM 3505 C C . PHE A 1 467 ? -10.25 -45.625 -18.125 1 92.56 467 PHE A C 1
ATOM 3507 O O . PHE A 1 467 ? -11.281 -46.281 -18.266 1 92.56 467 PHE A O 1
ATOM 3514 N N . ASP A 1 468 ? -9.039 -46.125 -18.016 1 92.31 468 ASP A N 1
ATOM 3515 C CA . ASP A 1 468 ? -8.82 -47.562 -18 1 92.31 468 ASP A CA 1
ATOM 3516 C C . ASP A 1 468 ? -8.742 -48.094 -16.562 1 92.31 468 ASP A C 1
ATOM 3518 O O . ASP A 1 468 ? -7.762 -47.844 -15.859 1 92.31 468 ASP A O 1
ATOM 3522 N N . ASP A 1 469 ? -9.68 -48.969 -16.188 1 93.88 469 ASP A N 1
ATOM 3523 C CA . ASP A 1 469 ? -9.773 -49.469 -14.828 1 93.88 469 ASP A CA 1
ATOM 3524 C C . ASP A 1 469 ? -8.602 -50.406 -14.516 1 93.88 469 ASP A C 1
ATOM 3526 O O . ASP A 1 469 ? -8.328 -50.688 -13.344 1 93.88 469 ASP A O 1
ATOM 3530 N N . ASP A 1 470 ? -7.922 -50.875 -15.586 1 93.5 470 ASP A N 1
ATOM 3531 C CA . ASP A 1 470 ? -6.859 -51.844 -15.398 1 93.5 470 ASP A CA 1
ATOM 3532 C C . ASP A 1 470 ? -5.484 -51.188 -15.508 1 93.5 470 ASP A C 1
ATOM 3534 O O . ASP A 1 470 ? -4.465 -51.844 -15.258 1 93.5 470 ASP A O 1
ATOM 3538 N N . ALA A 1 471 ? -5.453 -49.969 -15.859 1 92 471 ALA A N 1
ATOM 3539 C CA . ALA A 1 471 ? -4.172 -49.25 -15.953 1 92 471 ALA A CA 1
ATOM 3540 C C . ALA A 1 471 ? -3.74 -48.719 -14.586 1 92 471 ALA A C 1
ATOM 3542 O O . ALA A 1 471 ? -4.551 -48.156 -13.852 1 92 471 ALA A O 1
ATOM 3543 N N . ALA A 1 472 ? -2.496 -49.031 -14.281 1 94.25 472 ALA A N 1
ATOM 3544 C CA . ALA A 1 472 ? -1.96 -48.469 -13.039 1 94.25 472 ALA A CA 1
ATOM 3545 C C . ALA A 1 472 ? -1.639 -47 -13.18 1 94.25 472 ALA A C 1
ATOM 3547 O O . ALA A 1 472 ? -0.968 -46.594 -14.133 1 94.25 472 ALA A O 1
ATOM 3548 N N . VAL A 1 473 ? -2.162 -46.188 -12.258 1 94.62 473 VAL A N 1
ATOM 3549 C CA . VAL A 1 473 ? -1.874 -44.75 -12.188 1 94.62 473 VAL A CA 1
ATOM 3550 C C . VAL A 1 473 ? -1.594 -44.344 -10.742 1 94.62 473 VAL A C 1
ATOM 3552 O O . VAL A 1 473 ? -1.659 -45.188 -9.836 1 94.62 473 VAL A O 1
ATOM 3555 N N . ASP A 1 474 ? -1.133 -43.125 -10.531 1 96 474 ASP A N 1
ATOM 3556 C CA . ASP A 1 474 ? -0.892 -42.625 -9.18 1 96 474 ASP A CA 1
ATOM 3557 C C . ASP A 1 474 ? -2.182 -42.094 -8.547 1 96 474 ASP A C 1
ATOM 3559 O O . ASP A 1 474 ? -2.945 -41.375 -9.195 1 96 474 ASP A O 1
ATOM 3563 N N . TRP A 1 475 ? -2.438 -42.531 -7.328 1 96.81 475 TRP A N 1
ATOM 3564 C CA . TRP A 1 475 ? -3.605 -42.125 -6.555 1 96.81 475 TRP A CA 1
ATOM 3565 C C . TRP A 1 475 ? -3.189 -41.344 -5.316 1 96.81 475 TRP A C 1
ATOM 3567 O O . TRP A 1 475 ? -2.17 -41.656 -4.695 1 96.81 475 TRP A O 1
ATOM 3577 N N . THR A 1 476 ? -3.875 -40.312 -4.949 1 97.19 476 THR A N 1
ATOM 3578 C CA . THR A 1 476 ? -3.688 -39.5 -3.746 1 97.19 476 THR A CA 1
ATOM 3579 C C . THR A 1 476 ? -4.906 -39.625 -2.834 1 97.19 476 THR A C 1
ATOM 3581 O O . THR A 1 476 ? -6.047 -39.594 -3.303 1 97.19 476 THR A O 1
ATOM 3584 N N . PRO A 1 477 ? -4.711 -39.781 -1.562 1 97.56 477 PRO A N 1
ATOM 3585 C CA . PRO A 1 477 ? -5.84 -39.906 -0.638 1 97.56 477 PRO A CA 1
ATOM 3586 C C . PRO A 1 477 ? -6.555 -38.594 -0.392 1 97.56 477 PRO A C 1
ATOM 3588 O O . PRO A 1 477 ? -5.914 -37.531 -0.344 1 97.56 477 PRO A O 1
ATOM 3591 N N . LEU A 1 478 ? -7.863 -38.625 -0.268 1 97.38 478 LEU A N 1
ATOM 3592 C CA . LEU A 1 478 ? -8.758 -37.594 0.229 1 97.38 478 LEU A CA 1
ATOM 3593 C C . LEU A 1 478 ? -9.516 -38.062 1.46 1 97.38 478 LEU A C 1
ATOM 3595 O O . LEU A 1 478 ? -9.555 -39.281 1.746 1 97.38 478 LEU A O 1
ATOM 3599 N N . TRP A 1 479 ? -10.062 -37.125 2.172 1 98.5 479 TRP A N 1
ATOM 3600 C CA . TRP A 1 479 ? -10.867 -37.5 3.34 1 98.5 479 TRP A CA 1
ATOM 3601 C C . TRP A 1 479 ? -12.344 -37.219 3.086 1 98.5 479 TRP A C 1
ATOM 3603 O O . TRP A 1 479 ? -12.711 -36.125 2.635 1 98.5 479 TRP A O 1
ATOM 3613 N N . SER A 1 480 ? -13.18 -38.188 3.316 1 98.5 480 SER A N 1
ATOM 3614 C CA . SER A 1 480 ? -14.625 -38 3.225 1 98.5 480 SER A CA 1
ATOM 3615 C C . SER A 1 480 ? -15.18 -37.375 4.488 1 98.5 480 SER A C 1
ATOM 3617 O O . SER A 1 480 ? -15.203 -38 5.551 1 98.5 480 SER A O 1
ATOM 3619 N N . LEU A 1 481 ? -15.656 -36.188 4.391 1 98.25 481 LEU A N 1
ATOM 3620 C CA . LEU A 1 481 ? -16.266 -35.531 5.539 1 98.25 481 LEU A CA 1
ATOM 3621 C C . LEU A 1 481 ? -17.594 -36.188 5.887 1 98.25 481 LEU A C 1
ATOM 3623 O O . LEU A 1 481 ? -17.984 -36.25 7.059 1 98.25 481 LEU A O 1
ATOM 3627 N N . SER A 1 482 ? -18.281 -36.719 4.887 1 97.31 482 SER A N 1
ATOM 3628 C CA . SER A 1 482 ? -19.609 -37.281 5.09 1 97.31 482 SER A CA 1
ATOM 3629 C C . SER A 1 482 ? -19.516 -38.688 5.652 1 97.31 482 SER A C 1
ATOM 3631 O O . SER A 1 482 ? -20.391 -39.125 6.402 1 97.31 482 SER A O 1
ATOM 3633 N N . ARG A 1 483 ? -18.406 -39.406 5.312 1 96.62 483 ARG A N 1
ATOM 3634 C CA . ARG A 1 483 ? -18.312 -40.812 5.715 1 96.62 483 ARG A CA 1
ATOM 3635 C C . ARG A 1 483 ? -17.156 -41.031 6.684 1 96.62 483 ARG A C 1
ATOM 3637 O O . ARG A 1 483 ? -16.984 -42.125 7.211 1 96.62 483 ARG A O 1
ATOM 3644 N N . GLN A 1 484 ? -16.344 -40.125 6.891 1 96.75 484 GLN A N 1
ATOM 3645 C CA . GLN A 1 484 ? -15.234 -40.125 7.844 1 96.75 484 GLN A CA 1
ATOM 3646 C C . GLN A 1 484 ? -14.266 -41.281 7.543 1 96.75 484 GLN A C 1
ATOM 3648 O O . GLN A 1 484 ? -13.938 -42.062 8.43 1 96.75 484 GLN A O 1
ATOM 3653 N N . ARG A 1 485 ? -13.844 -41.281 6.363 1 97.25 485 ARG A N 1
ATOM 3654 C CA . ARG A 1 485 ? -12.867 -42.281 5.938 1 97.25 485 ARG A CA 1
ATOM 3655 C C . ARG A 1 485 ? -12.055 -41.781 4.75 1 97.25 485 ARG A C 1
ATOM 3657 O O . ARG A 1 485 ? -12.453 -40.812 4.078 1 97.25 485 ARG A O 1
ATOM 3664 N N . ARG A 1 486 ? -11.008 -42.469 4.461 1 97.44 486 ARG A N 1
ATOM 3665 C CA . ARG A 1 486 ? -10.117 -42.125 3.357 1 97.44 486 ARG A CA 1
ATOM 3666 C C . ARG A 1 486 ? -10.641 -42.656 2.037 1 97.44 486 ARG A C 1
ATOM 3668 O O . ARG A 1 486 ? -11.148 -43.781 1.987 1 97.44 486 ARG A O 1
ATOM 3675 N N . LYS A 1 487 ? -10.602 -41.938 1.036 1 98.12 487 LYS A N 1
ATOM 3676 C CA . LYS A 1 487 ? -10.828 -42.344 -0.348 1 98.12 487 LYS A CA 1
ATOM 3677 C C . LYS A 1 487 ? -9.648 -41.938 -1.236 1 98.12 487 LYS A C 1
ATOM 3679 O O . LYS A 1 487 ? -8.844 -41.094 -0.864 1 98.12 487 LYS A O 1
ATOM 3684 N N . LEU A 1 488 ? -9.523 -42.625 -2.367 1 98 488 LEU A N 1
ATOM 3685 C CA . LEU A 1 488 ? -8.43 -42.344 -3.289 1 98 488 LEU A CA 1
ATOM 3686 C C . LEU A 1 488 ? -8.961 -41.812 -4.621 1 98 488 LEU A C 1
ATOM 3688 O O . LEU A 1 488 ? -9.984 -42.312 -5.113 1 98 488 LEU A O 1
ATOM 3692 N N . MET A 1 489 ? -8.336 -40.875 -5.133 1 96.69 489 MET A N 1
ATOM 3693 C CA . MET A 1 489 ? -8.586 -40.344 -6.469 1 96.69 489 MET A CA 1
ATOM 3694 C C . MET A 1 489 ? -7.293 -40.219 -7.262 1 96.69 489 MET A C 1
ATOM 3696 O O . MET A 1 489 ? -6.227 -40 -6.684 1 96.69 489 MET A O 1
ATOM 3700 N N . PRO A 1 490 ? -7.344 -40.375 -8.578 1 95.88 490 PRO A N 1
ATOM 3701 C CA . PRO A 1 490 ? -6.109 -40.188 -9.344 1 95.88 490 PRO A CA 1
ATOM 3702 C C . PRO A 1 490 ? -5.434 -38.844 -9.086 1 95.88 490 PRO A C 1
ATOM 3704 O O . PRO A 1 490 ? -6.09 -37.812 -9.125 1 95.88 490 PRO A O 1
ATOM 3707 N N . THR A 1 491 ? -4.113 -38.875 -8.859 1 95.75 491 THR A N 1
ATOM 3708 C CA . THR A 1 491 ? -3.332 -37.656 -8.578 1 95.75 491 THR A CA 1
ATOM 3709 C C . THR A 1 491 ? -3.479 -36.656 -9.711 1 95.75 491 THR A C 1
ATOM 3711 O O . THR A 1 491 ? -3.562 -35.438 -9.461 1 95.75 491 THR A O 1
ATOM 3714 N N . ALA A 1 492 ? -3.658 -37.094 -10.938 1 92.75 492 ALA A N 1
ATOM 3715 C CA . ALA A 1 492 ? -3.758 -36.25 -12.125 1 92.75 492 ALA A CA 1
ATOM 3716 C C . ALA A 1 492 ? -5.039 -35.406 -12.102 1 92.75 492 ALA A C 1
ATOM 3718 O O . ALA A 1 492 ? -5.113 -34.344 -12.727 1 92.75 492 ALA A O 1
ATOM 3719 N N . TYR A 1 493 ? -6.023 -35.875 -11.359 1 93.56 493 TYR A N 1
ATOM 3720 C CA . TYR A 1 493 ? -7.27 -35.125 -11.219 1 93.56 493 TYR A CA 1
ATOM 3721 C C . TYR A 1 493 ? -7.16 -34.062 -10.133 1 93.56 493 TYR A C 1
ATOM 3723 O O . TYR A 1 493 ? -7.914 -33.094 -10.125 1 93.56 493 TYR A O 1
ATOM 3731 N N . LEU A 1 494 ? -6.203 -34.281 -9.289 1 95.56 494 LEU A N 1
ATOM 3732 C CA . LEU A 1 494 ? -6.207 -33.531 -8.039 1 95.56 494 LEU A CA 1
ATOM 3733 C C . LEU A 1 494 ? -5.191 -32.406 -8.094 1 95.56 494 LEU A C 1
ATOM 3735 O O . LEU A 1 494 ? -5.293 -31.422 -7.336 1 95.56 494 LEU A O 1
ATOM 3739 N N . TYR A 1 495 ? -4.18 -32.469 -8.906 1 93.38 495 TYR A N 1
ATOM 3740 C CA . TYR A 1 495 ? -3.121 -31.469 -8.992 1 93.38 495 TYR A CA 1
ATOM 3741 C C . TYR A 1 495 ? -2.885 -31.047 -10.438 1 93.38 495 TYR A C 1
ATOM 3743 O O . TYR A 1 495 ? -2.953 -31.875 -11.352 1 93.38 495 TYR A O 1
ATOM 3751 N N . TYR A 1 496 ? -2.535 -29.781 -10.617 1 89.19 496 TYR A N 1
ATOM 3752 C CA . TYR A 1 496 ? -2.143 -29.281 -11.93 1 89.19 496 TYR A CA 1
ATOM 3753 C C . TYR A 1 496 ? -0.746 -29.766 -12.305 1 89.19 496 TYR A C 1
ATOM 3755 O O . TYR A 1 496 ? 0.134 -29.859 -11.438 1 89.19 496 TYR A O 1
ATOM 3763 N N . GLY A 1 497 ? -0.575 -30.047 -13.57 1 84.06 497 GLY A N 1
ATOM 3764 C CA . GLY A 1 497 ? 0.76 -30.25 -14.102 1 84.06 497 GLY A CA 1
ATOM 3765 C C . GLY A 1 497 ? 1.38 -31.562 -13.672 1 84.06 497 GLY A C 1
ATOM 3766 O O . GLY A 1 497 ? 2.602 -31.672 -13.539 1 84.06 497 GLY A O 1
ATOM 3767 N N . VAL A 1 498 ? 0.57 -32.531 -13.359 1 88.5 498 VAL A N 1
ATOM 3768 C CA . VAL A 1 498 ? 1.088 -33.844 -13.008 1 88.5 498 VAL A CA 1
ATOM 3769 C C . VAL A 1 498 ? 1.743 -34.5 -14.227 1 88.5 498 VAL A C 1
ATOM 3771 O O . VAL A 1 498 ? 1.189 -34.469 -15.328 1 88.5 498 VAL A O 1
ATOM 3774 N N . PRO A 1 499 ? 2.912 -35 -14.07 1 84.31 499 PRO A N 1
ATOM 3775 C CA . PRO A 1 499 ? 3.566 -35.688 -15.203 1 84.31 499 PRO A CA 1
ATOM 3776 C C . PRO A 1 499 ? 2.699 -36.781 -15.828 1 84.31 499 PRO A C 1
ATOM 3778 O O . PRO A 1 499 ? 2.006 -37.5 -15.117 1 84.31 499 PRO A O 1
ATOM 3781 N N . PRO A 1 500 ? 2.807 -36.875 -17.094 1 79.88 500 PRO A N 1
ATOM 3782 C CA . PRO A 1 500 ? 1.967 -37.844 -17.797 1 79.88 500 PRO A CA 1
ATOM 3783 C C . PRO A 1 500 ? 2.172 -39.281 -17.312 1 79.88 500 PRO A C 1
ATOM 3785 O O . PRO A 1 500 ? 1.243 -40.094 -17.359 1 79.88 500 PRO A O 1
ATOM 3788 N N . GLU A 1 501 ? 3.338 -39.5 -16.844 1 79.44 501 GLU A N 1
ATOM 3789 C CA . GLU A 1 501 ? 3.66 -40.875 -16.406 1 79.44 501 GLU A CA 1
ATOM 3790 C C . GLU A 1 501 ? 2.84 -41.25 -15.18 1 79.44 501 GLU A C 1
ATOM 3792 O O . GLU A 1 501 ? 2.695 -42.438 -14.875 1 79.44 501 GLU A O 1
ATOM 3797 N N . CYS A 1 502 ? 2.365 -40.281 -14.469 1 76.25 502 CYS A N 1
ATOM 3798 C CA . CYS A 1 502 ? 1.604 -40.531 -13.25 1 76.25 502 CYS A CA 1
ATOM 3799 C C . CYS A 1 502 ? 0.146 -40.844 -13.578 1 76.25 502 CYS A C 1
ATOM 3801 O O . CYS A 1 502 ? -0.612 -41.25 -12.703 1 76.25 502 CYS A O 1
ATOM 3803 N N . GLY A 1 503 ? -0.213 -40.562 -14.82 1 69 503 GLY A N 1
ATOM 3804 C CA . GLY A 1 503 ? -1.645 -40.625 -15.062 1 69 503 GLY A CA 1
ATOM 3805 C C . GLY A 1 503 ? -1.989 -41.094 -16.469 1 69 503 GLY A C 1
ATOM 3806 O O . GLY A 1 503 ? -1.146 -41.656 -17.156 1 69 503 GLY A O 1
ATOM 3807 N N . ILE A 1 504 ? -3.285 -41.062 -16.672 1 66.19 504 ILE A N 1
ATOM 3808 C CA . ILE A 1 504 ? -3.83 -41.406 -17.984 1 66.19 504 ILE A CA 1
ATOM 3809 C C . ILE A 1 504 ? -3.705 -40.219 -18.922 1 66.19 504 ILE A C 1
ATOM 3811 O O . ILE A 1 504 ? -3.797 -39.062 -18.5 1 66.19 504 ILE A O 1
ATOM 3815 N N . GLY A 1 505 ? -3.48 -40.594 -20.031 1 66.56 505 GLY A N 1
ATOM 3816 C CA . GLY A 1 505 ? -3.33 -39.594 -21.094 1 66.56 505 GLY A CA 1
ATOM 3817 C C . GLY A 1 505 ? -4.512 -38.656 -21.203 1 66.56 505 GLY A C 1
ATOM 3818 O O . GLY A 1 505 ? -5.652 -39.094 -21.375 1 66.56 505 GLY A O 1
ATOM 3819 N N . GLY A 1 506 ? -4.367 -37.344 -20.844 1 71.88 506 GLY A N 1
ATOM 3820 C CA . GLY A 1 506 ? -5.324 -36.281 -21.109 1 71.88 506 GLY A CA 1
ATOM 3821 C C . GLY A 1 506 ? -6.113 -35.875 -19.875 1 71.88 506 GLY A C 1
ATOM 3822 O O . GLY A 1 506 ? -6.828 -34.875 -19.891 1 71.88 506 GLY A O 1
ATOM 3823 N N . MET A 1 507 ? -6.074 -36.75 -18.812 1 81.94 507 MET A N 1
ATOM 3824 C CA . MET A 1 507 ? -6.727 -36.281 -17.578 1 81.94 507 MET A CA 1
ATOM 3825 C C . MET A 1 507 ? -5.984 -35.094 -16.969 1 81.94 507 MET A C 1
ATOM 3827 O O . MET A 1 507 ? -4.766 -35.156 -16.797 1 81.94 507 MET A O 1
ATOM 3831 N N . ARG A 1 508 ? -6.766 -34.031 -16.844 1 82.19 508 ARG A N 1
ATOM 3832 C CA . ARG A 1 508 ? -6.172 -32.812 -16.281 1 82.19 508 ARG A CA 1
ATOM 3833 C C . ARG A 1 508 ? -7.031 -32.25 -15.156 1 82.19 508 ARG A C 1
ATOM 3835 O O . ARG A 1 508 ? -8.266 -32.281 -15.227 1 82.19 508 ARG A O 1
ATOM 3842 N N . ALA A 1 509 ? -6.312 -31.812 -14.211 1 88.75 509 ALA A N 1
ATOM 3843 C CA . ALA A 1 509 ? -7 -31.125 -13.125 1 88.75 509 ALA A CA 1
ATOM 3844 C C . ALA A 1 509 ? -7.449 -29.734 -13.555 1 88.75 509 ALA A C 1
ATOM 3846 O O . ALA A 1 509 ? -6.793 -29.094 -14.375 1 88.75 509 ALA A O 1
ATOM 3847 N N . ASP A 1 510 ? -8.594 -29.328 -13.133 1 88.5 510 ASP A N 1
ATOM 3848 C CA . ASP A 1 510 ? -9.047 -27.953 -13.25 1 88.5 510 ASP A CA 1
ATOM 3849 C C . ASP A 1 510 ? -9.281 -27.328 -11.875 1 88.5 510 ASP A C 1
ATOM 3851 O O . ASP A 1 510 ? -8.922 -27.922 -10.852 1 88.5 510 ASP A O 1
ATOM 3855 N N . SER A 1 511 ? -9.836 -26.141 -11.812 1 90.81 511 SER A N 1
ATOM 3856 C CA . SER A 1 511 ? -9.93 -25.422 -10.547 1 90.81 511 SER A CA 1
ATOM 3857 C C . SER A 1 511 ? -11.242 -25.719 -9.828 1 90.81 511 SER A C 1
ATOM 3859 O O . SER A 1 511 ? -11.523 -25.141 -8.773 1 90.81 511 SER A O 1
ATOM 3861 N N . ASN A 1 512 ? -12.047 -26.594 -10.367 1 94 512 ASN A N 1
ATOM 3862 C CA . ASN A 1 512 ? -13.336 -26.922 -9.766 1 94 512 ASN A CA 1
ATOM 3863 C C . ASN A 1 512 ? -13.18 -27.438 -8.344 1 94 512 ASN A C 1
ATOM 3865 O O . ASN A 1 512 ? -12.484 -28.438 -8.117 1 94 512 ASN A O 1
ATOM 3869 N N . GLY A 1 513 ? -13.719 -26.75 -7.453 1 97.25 513 GLY A N 1
ATOM 3870 C CA . GLY A 1 513 ? -13.703 -27.156 -6.062 1 97.25 513 GLY A CA 1
ATOM 3871 C C . GLY A 1 513 ? -12.438 -26.75 -5.328 1 97.25 513 GLY A C 1
ATOM 3872 O O . GLY A 1 513 ? -12.281 -27.047 -4.141 1 97.25 513 GLY A O 1
ATOM 3873 N N . CYS A 1 514 ? -11.531 -26.062 -6.012 1 96.81 514 CYS A N 1
ATOM 3874 C CA . CYS A 1 514 ? -10.32 -25.562 -5.375 1 96.81 514 CYS A CA 1
ATOM 3875 C C . CYS A 1 514 ? -10.586 -24.219 -4.699 1 96.81 514 CYS A C 1
ATOM 3877 O O . CYS A 1 514 ? -11.297 -23.375 -5.246 1 96.81 514 CYS A O 1
ATOM 3879 N N . ALA A 1 515 ? -10.062 -24.078 -3.514 1 97.69 515 ALA A N 1
ATOM 3880 C CA . ALA A 1 515 ? -10.266 -22.797 -2.84 1 97.69 515 ALA A CA 1
ATOM 3881 C C . ALA A 1 515 ? -9.195 -22.578 -1.769 1 97.69 515 ALA A C 1
ATOM 3883 O O . ALA A 1 515 ? -8.695 -23.531 -1.174 1 97.69 515 ALA A O 1
ATOM 3884 N N . ALA A 1 516 ? -8.852 -21.359 -1.575 1 97.62 516 ALA A N 1
ATOM 3885 C CA . ALA A 1 516 ? -8.055 -20.906 -0.436 1 97.62 516 ALA A CA 1
ATOM 3886 C C . ALA A 1 516 ? -8.938 -20.25 0.622 1 97.62 516 ALA A C 1
ATOM 3888 O O . ALA A 1 516 ? -10.023 -19.75 0.314 1 97.62 516 ALA A O 1
ATOM 3889 N N . GLY A 1 517 ? -8.508 -20.297 1.807 1 97.19 517 GLY A N 1
ATOM 3890 C CA . GLY A 1 517 ? -9.195 -19.641 2.908 1 97.19 517 GLY A CA 1
ATOM 3891 C C . GLY A 1 517 ? -8.289 -19.328 4.078 1 97.19 517 GLY A C 1
ATOM 3892 O O . GLY A 1 517 ? -7.172 -19.844 4.16 1 97.19 517 GLY A O 1
ATOM 3893 N N . SER A 1 518 ? -8.82 -18.5 4.957 1 94.56 518 SER A N 1
ATOM 3894 C CA . SER A 1 518 ? -8.039 -18.078 6.117 1 94.56 518 SER A CA 1
ATOM 3895 C C . SER A 1 518 ? -8 -19.172 7.184 1 94.56 518 SER A C 1
ATOM 3897 O O . SER A 1 518 ? -7.277 -19.062 8.172 1 94.56 518 SER A O 1
ATOM 3899 N N . SER A 1 519 ? -8.805 -20.141 7.016 1 97.31 519 SER A N 1
ATOM 3900 C CA . SER A 1 519 ? -8.781 -21.391 7.754 1 97.31 519 SER A CA 1
ATOM 3901 C C . SER A 1 519 ? -9.164 -22.562 6.855 1 97.31 519 SER A C 1
ATOM 3903 O O . SER A 1 519 ? -9.625 -22.375 5.73 1 97.31 519 SER A O 1
ATOM 3905 N N . LEU A 1 520 ? -8.875 -23.734 7.398 1 98 520 LEU A N 1
ATOM 3906 C CA . LEU A 1 520 ? -9.258 -24.922 6.641 1 98 520 LEU A CA 1
ATOM 3907 C C . LEU A 1 520 ? -10.758 -24.938 6.379 1 98 520 LEU A C 1
ATOM 3909 O O . LEU A 1 520 ? -11.195 -25.234 5.262 1 98 520 LEU A O 1
ATOM 3913 N N . GLU A 1 521 ? -11.562 -24.594 7.391 1 98.38 521 GLU A N 1
ATOM 3914 C CA . GLU A 1 521 ? -13.016 -24.562 7.285 1 98.38 521 GLU A CA 1
ATOM 3915 C C . GLU A 1 521 ? -13.469 -23.531 6.25 1 98.38 521 GLU A C 1
ATOM 3917 O O . GLU A 1 521 ? -14.367 -23.797 5.449 1 98.38 521 GLU A O 1
ATOM 3922 N N . ASP A 1 522 ? -12.773 -22.453 6.352 1 96.75 522 ASP A N 1
ATOM 3923 C CA . ASP A 1 522 ? -13.031 -21.375 5.398 1 96.75 522 ASP A CA 1
ATOM 3924 C C . ASP A 1 522 ? -12.773 -21.844 3.967 1 96.75 522 ASP A C 1
ATOM 3926 O O . ASP A 1 522 ? -13.602 -21.625 3.08 1 96.75 522 ASP A O 1
ATOM 3930 N N . ALA A 1 523 ? -11.648 -22.453 3.725 1 98.38 523 ALA A N 1
ATOM 3931 C CA . ALA A 1 523 ? -11.297 -22.969 2.402 1 98.38 523 ALA A CA 1
ATOM 3932 C C . ALA A 1 523 ? -12.312 -24 1.926 1 98.38 523 ALA A C 1
ATOM 3934 O O . ALA A 1 523 ? -12.742 -23.969 0.772 1 98.38 523 ALA A O 1
ATOM 3935 N N . ILE A 1 524 ? -12.727 -24.891 2.791 1 98.75 524 ILE A N 1
ATOM 3936 C CA . ILE A 1 524 ? -13.672 -25.938 2.441 1 98.75 524 ILE A CA 1
ATOM 3937 C C . ILE A 1 524 ? -15.016 -25.328 2.068 1 98.75 524 ILE A C 1
ATOM 3939 O O . ILE A 1 524 ? -15.633 -25.719 1.072 1 98.75 524 ILE A O 1
ATOM 3943 N N . LEU A 1 525 ? -15.422 -24.344 2.838 1 98.31 525 LEU A N 1
ATOM 3944 C CA . LEU A 1 525 ? -16.688 -23.688 2.535 1 98.31 525 LEU A CA 1
ATOM 3945 C C . LEU A 1 525 ? -16.656 -23.062 1.146 1 98.31 525 LEU A C 1
ATOM 3947 O O . LEU A 1 525 ? -17.594 -23.25 0.359 1 98.31 525 LEU A O 1
ATOM 3951 N N . GLN A 1 526 ? -15.594 -22.359 0.877 1 97.75 526 GLN A N 1
ATOM 3952 C CA . GLN A 1 526 ? -15.484 -21.719 -0.424 1 97.75 526 GLN A CA 1
ATOM 3953 C C . GLN A 1 526 ? -15.453 -22.734 -1.552 1 97.75 526 GLN A C 1
ATOM 3955 O O . GLN A 1 526 ? -16.062 -22.531 -2.605 1 97.75 526 GLN A O 1
ATOM 3960 N N . GLY A 1 527 ? -14.695 -23.812 -1.344 1 98.38 527 GLY A N 1
ATOM 3961 C CA . GLY A 1 527 ? -14.68 -24.875 -2.334 1 98.38 527 GLY A CA 1
ATOM 3962 C C . GLY A 1 527 ? -16.047 -25.484 -2.584 1 98.38 527 GLY A C 1
ATOM 3963 O O . GLY A 1 527 ? -16.422 -25.719 -3.734 1 98.38 527 GLY A O 1
ATOM 3964 N N . LEU A 1 528 ? -16.828 -25.734 -1.548 1 98.62 528 LEU A N 1
ATOM 3965 C CA . LEU A 1 528 ? -18.172 -26.281 -1.666 1 98.62 528 LEU A CA 1
ATOM 3966 C C . LEU A 1 528 ? -19.078 -25.328 -2.41 1 98.62 528 LEU A C 1
ATOM 3968 O O . LEU A 1 528 ? -19.859 -25.734 -3.275 1 98.62 528 LEU A O 1
ATOM 3972 N N . LEU A 1 529 ? -18.953 -24.078 -2.057 1 98.25 529 LEU A N 1
ATOM 3973 C CA . LEU A 1 529 ? -19.797 -23.078 -2.699 1 98.25 529 LEU A CA 1
ATOM 3974 C C . LEU A 1 529 ? -19.484 -22.969 -4.188 1 98.25 529 LEU A C 1
ATOM 3976 O O . LEU A 1 529 ? -20.375 -22.75 -5.004 1 98.25 529 LEU A O 1
ATOM 3980 N N . GLU A 1 530 ? -18.234 -23.125 -4.52 1 98.06 530 GLU A N 1
ATOM 3981 C CA . GLU A 1 530 ? -17.875 -23.125 -5.934 1 98.06 530 GLU A CA 1
ATOM 3982 C C . GLU A 1 530 ? -18.516 -24.312 -6.66 1 98.06 530 GLU A C 1
ATOM 3984 O O . GLU A 1 530 ? -19.031 -24.141 -7.773 1 98.06 530 GLU A O 1
ATOM 3989 N N . LEU A 1 531 ? -18.484 -25.453 -6.031 1 98.5 531 LEU A N 1
ATOM 3990 C CA . LEU A 1 531 ? -19.094 -26.625 -6.641 1 98.5 531 LEU A CA 1
ATOM 3991 C C . LEU A 1 531 ? -20.594 -26.422 -6.832 1 98.5 531 LEU A C 1
ATOM 3993 O O . LEU A 1 531 ? -21.141 -26.734 -7.887 1 98.5 531 LEU A O 1
ATOM 3997 N N . VAL A 1 532 ? -21.234 -25.875 -5.848 1 98.62 532 VAL A N 1
ATOM 3998 C CA . VAL A 1 532 ? -22.656 -25.609 -5.914 1 98.62 532 VAL A CA 1
ATOM 3999 C C . VAL A 1 532 ? -22.953 -24.609 -7.031 1 98.62 532 VAL A C 1
ATOM 4001 O O . VAL A 1 532 ? -23.906 -24.781 -7.793 1 98.62 532 VAL A O 1
ATOM 4004 N N . GLU A 1 533 ? -22.156 -23.609 -7.074 1 98.62 533 GLU A N 1
ATOM 4005 C CA . GLU A 1 533 ? -22.281 -22.578 -8.102 1 98.62 533 GLU A CA 1
ATOM 4006 C C . GLU A 1 533 ? -22.188 -23.172 -9.5 1 98.62 533 GLU A C 1
ATOM 4008 O O . GLU A 1 533 ? -23.078 -22.953 -10.328 1 98.62 533 GLU A O 1
ATOM 4013 N N . ARG A 1 534 ? -21.188 -23.953 -9.742 1 98.31 534 ARG A N 1
ATOM 4014 C CA . ARG A 1 534 ? -20.922 -24.484 -11.078 1 98.31 534 ARG A CA 1
ATOM 4015 C C . ARG A 1 534 ? -21.984 -25.516 -11.477 1 98.31 534 ARG A C 1
ATOM 4017 O O . ARG A 1 534 ? -22.359 -25.594 -12.641 1 98.31 534 ARG A O 1
ATOM 4024 N N . ASP A 1 535 ? -22.406 -26.25 -10.508 1 98.56 535 ASP A N 1
ATOM 4025 C CA . ASP A 1 535 ? -23.5 -27.203 -10.75 1 98.56 535 ASP A CA 1
ATOM 4026 C C . ASP A 1 535 ? -24.75 -26.484 -11.227 1 98.56 535 ASP A C 1
ATOM 4028 O O . ASP A 1 535 ? -25.359 -26.859 -12.234 1 98.56 535 ASP A O 1
ATOM 4032 N N . ALA A 1 536 ? -25.125 -25.422 -10.531 1 98.69 536 ALA A N 1
ATOM 4033 C CA . ALA A 1 536 ? -26.312 -24.641 -10.891 1 98.69 536 ALA A CA 1
ATOM 4034 C C . ALA A 1 536 ? -26.125 -23.969 -12.25 1 98.69 536 ALA A C 1
ATOM 4036 O O . ALA A 1 536 ? -27.047 -23.922 -13.055 1 98.69 536 ALA A O 1
ATOM 4037 N N . VAL A 1 537 ? -24.969 -23.469 -12.508 1 98.62 537 VAL A N 1
ATOM 4038 C CA . VAL A 1 537 ? -24.672 -22.781 -13.758 1 98.62 537 VAL A CA 1
ATOM 4039 C C . VAL A 1 537 ? -24.766 -23.766 -14.922 1 98.62 537 VAL A C 1
ATOM 4041 O O . VAL A 1 537 ? -25.328 -23.453 -15.969 1 98.62 537 VAL A O 1
ATOM 4044 N N . ALA A 1 538 ? -24.188 -24.938 -14.703 1 98.25 538 ALA A N 1
ATOM 4045 C CA . ALA A 1 538 ? -24.234 -25.969 -15.75 1 98.25 538 ALA A CA 1
ATOM 4046 C C . ALA A 1 538 ? -25.688 -26.281 -16.125 1 98.25 538 ALA A C 1
ATOM 4048 O O . ALA A 1 538 ? -26.031 -26.344 -17.297 1 98.25 538 ALA A O 1
ATOM 4049 N N . MET A 1 539 ? -26.5 -26.484 -15.188 1 98.5 539 MET A N 1
ATOM 4050 C CA . MET A 1 539 ? -27.891 -26.828 -15.438 1 98.5 539 MET A CA 1
ATOM 4051 C C . MET A 1 539 ? -28.609 -25.703 -16.172 1 98.5 539 MET A C 1
ATOM 4053 O O . MET A 1 539 ? -29.359 -25.938 -17.125 1 98.5 539 MET A O 1
ATOM 4057 N N . TRP A 1 540 ? -28.375 -24.469 -15.742 1 98.56 540 TRP A N 1
ATOM 4058 C CA . TRP A 1 540 ? -29 -23.312 -16.375 1 98.56 540 TRP A CA 1
ATOM 4059 C C . TRP A 1 540 ? -28.516 -23.141 -17.812 1 98.56 540 TRP A C 1
ATOM 4061 O O . TRP A 1 540 ? -29.312 -23.016 -18.734 1 98.56 540 TRP A O 1
ATOM 4071 N N . TRP A 1 541 ? -27.234 -23.188 -18 1 98.56 541 TRP A N 1
ATOM 4072 C CA . TRP A 1 541 ? -26.594 -22.859 -19.266 1 98.56 541 TRP A CA 1
ATOM 4073 C C . TRP A 1 541 ? -26.922 -23.906 -20.328 1 98.56 541 TRP A C 1
ATOM 4075 O O . TRP A 1 541 ? -27.406 -23.562 -21.422 1 98.56 541 TRP A O 1
ATOM 4085 N N . TYR A 1 542 ? -26.719 -25.172 -20 1 98.25 542 TYR A N 1
ATOM 4086 C CA . TYR A 1 542 ? -26.781 -26.203 -21.031 1 98.25 542 TYR A CA 1
ATOM 4087 C C . TYR A 1 542 ? -28.234 -26.578 -21.328 1 98.25 542 TYR A C 1
ATOM 4089 O O . TYR A 1 542 ? -28.547 -27.016 -22.438 1 98.25 542 TYR A O 1
ATOM 4097 N N . ASN A 1 543 ? -29.109 -26.359 -20.391 1 98.38 543 ASN A N 1
ATOM 4098 C CA . ASN A 1 543 ? -30.516 -26.578 -20.641 1 98.38 543 ASN A CA 1
ATOM 4099 C C . ASN A 1 543 ? -31.219 -25.312 -21.094 1 98.38 543 ASN A C 1
ATOM 4101 O O . ASN A 1 543 ? -32.406 -25.328 -21.422 1 98.38 543 ASN A O 1
ATOM 4105 N N . ARG A 1 544 ? -30.516 -24.188 -21.109 1 98 544 ARG A N 1
ATOM 4106 C CA . ARG A 1 544 ? -31.078 -22.891 -21.438 1 98 544 ARG A CA 1
ATOM 4107 C C . ARG A 1 544 ? -32.375 -22.641 -20.656 1 98 544 ARG A C 1
ATOM 4109 O O . ARG A 1 544 ? -33.406 -22.281 -21.234 1 98 544 ARG A O 1
ATOM 4116 N N . LEU A 1 545 ? -32.25 -22.75 -19.344 1 97.88 545 LEU A N 1
ATOM 4117 C CA . LEU A 1 545 ? -33.438 -22.703 -18.469 1 97.88 545 LEU A CA 1
ATOM 4118 C C . LEU A 1 545 ? -33.938 -21.281 -18.312 1 97.88 545 LEU A C 1
ATOM 4120 O O . LEU A 1 545 ? -33.156 -20.359 -18.047 1 97.88 545 LEU A O 1
ATOM 4124 N N . PRO A 1 546 ? -35.219 -21.062 -18.484 1 96.44 546 PRO A N 1
ATOM 4125 C CA . PRO A 1 546 ? -35.781 -19.781 -18.047 1 96.44 546 PRO A CA 1
ATOM 4126 C C . PRO A 1 546 ? -35.844 -19.641 -16.531 1 96.44 546 PRO A C 1
ATOM 4128 O O . PRO A 1 546 ? -36.406 -20.484 -15.859 1 96.44 546 PRO A O 1
ATOM 4131 N N . VAL A 1 547 ? -35.25 -18.641 -15.984 1 98 547 VAL A N 1
ATOM 4132 C CA . VAL A 1 547 ? -35.219 -18.453 -14.539 1 98 547 VAL A CA 1
ATOM 4133 C C . VAL A 1 547 ? -35.594 -17.016 -14.188 1 98 547 VAL A C 1
ATOM 4135 O O . VAL A 1 547 ? -35.531 -16.125 -15.047 1 98 547 VAL A O 1
ATOM 4138 N N . PRO A 1 548 ? -36.031 -16.734 -12.984 1 97.88 548 PRO A N 1
ATOM 4139 C CA . PRO A 1 548 ? -36.438 -15.383 -12.609 1 97.88 548 PRO A CA 1
ATOM 4140 C C . PRO A 1 548 ? -35.25 -14.422 -12.453 1 97.88 548 PRO A C 1
ATOM 4142 O O . PRO A 1 548 ? -34.125 -14.859 -12.156 1 97.88 548 PRO A O 1
ATOM 4145 N N . GLY A 1 549 ? -35.594 -13.141 -12.648 1 98.38 549 GLY A N 1
ATOM 4146 C CA . GLY A 1 549 ? -34.656 -12.094 -12.32 1 98.38 549 GLY A CA 1
ATOM 4147 C C . GLY A 1 549 ? -34.562 -11.812 -10.836 1 98.38 549 GLY A C 1
ATOM 4148 O O . GLY A 1 549 ? -35.312 -12.375 -10.047 1 98.38 549 GLY A O 1
ATOM 4149 N N . ILE A 1 550 ? -33.594 -11.047 -10.477 1 98.12 550 ILE A N 1
ATOM 4150 C CA . ILE A 1 550 ? -33.375 -10.562 -9.117 1 98.12 550 ILE A CA 1
ATOM 4151 C C . ILE A 1 550 ? -33.688 -9.07 -9.047 1 98.12 550 ILE A C 1
ATOM 4153 O O . ILE A 1 550 ? -33.25 -8.305 -9.922 1 98.12 550 ILE A O 1
ATOM 4157 N N . ASP A 1 551 ? -34.469 -8.656 -8.094 1 97 551 ASP A N 1
ATOM 4158 C CA . ASP A 1 551 ? -34.625 -7.238 -7.785 1 97 551 ASP A CA 1
ATOM 4159 C C . ASP A 1 551 ? -33.438 -6.715 -6.953 1 97 551 ASP A C 1
ATOM 4161 O O . ASP A 1 551 ? -33.5 -6.734 -5.723 1 97 551 ASP A O 1
ATOM 4165 N N . ILE A 1 552 ? -32.5 -6.094 -7.645 1 94.94 552 ILE A N 1
ATOM 4166 C CA . ILE A 1 552 ? -31.266 -5.676 -7.016 1 94.94 552 ILE A CA 1
ATOM 4167 C C . ILE A 1 552 ? -31.547 -4.645 -5.926 1 94.94 552 ILE A C 1
ATOM 4169 O O . ILE A 1 552 ? -30.938 -4.68 -4.852 1 94.94 552 ILE A O 1
ATOM 4173 N N . ALA A 1 553 ? -32.438 -3.822 -6.164 1 88 553 ALA A N 1
ATOM 4174 C CA . ALA A 1 553 ? -32.75 -2.73 -5.25 1 88 553 ALA A CA 1
ATOM 4175 C C . ALA A 1 553 ? -33.281 -3.266 -3.922 1 88 553 ALA A C 1
ATOM 4177 O O . ALA A 1 553 ? -33.125 -2.627 -2.879 1 88 553 ALA A O 1
ATOM 4178 N N . SER A 1 554 ? -33.875 -4.449 -3.996 1 90.81 554 SER A N 1
ATOM 4179 C CA . SER A 1 554 ? -34.5 -5.023 -2.807 1 90.81 554 SER A CA 1
ATOM 4180 C C . SER A 1 554 ? -33.469 -5.438 -1.78 1 90.81 554 SER A C 1
ATOM 4182 O O . SER A 1 554 ? -33.781 -5.699 -0.621 1 90.81 554 SER A O 1
ATOM 4184 N N . PHE A 1 555 ? -32.25 -5.473 -2.154 1 88.62 555 PHE A N 1
ATOM 4185 C CA . PHE A 1 555 ? -31.172 -5.891 -1.25 1 88.62 555 PHE A CA 1
ATOM 4186 C C . PHE A 1 555 ? -30.656 -4.707 -0.445 1 88.62 555 PHE A C 1
ATOM 4188 O O . PHE A 1 555 ? -29.906 -4.883 0.511 1 88.62 555 PHE A O 1
ATOM 4195 N N . ASP A 1 556 ? -30.953 -3.535 -0.828 1 78.75 556 ASP A N 1
ATOM 4196 C CA . ASP A 1 556 ? -30.516 -2.309 -0.166 1 78.75 556 ASP A CA 1
ATOM 4197 C C . ASP A 1 556 ? -29 -2.295 0.026 1 78.75 556 ASP A C 1
ATOM 4199 O O . ASP A 1 556 ? -28.516 -1.991 1.116 1 78.75 556 ASP A O 1
ATOM 4203 N N . ASP A 1 557 ? -28.312 -2.762 -0.908 1 81.44 557 ASP A N 1
ATOM 4204 C CA . ASP A 1 557 ? -26.859 -2.775 -0.915 1 81.44 557 ASP A CA 1
ATOM 4205 C C . ASP A 1 557 ? -26.297 -1.583 -1.69 1 81.44 557 ASP A C 1
ATOM 4207 O O . ASP A 1 557 ? -26.438 -1.508 -2.912 1 81.44 557 ASP A O 1
ATOM 4211 N N . PRO A 1 558 ? -25.625 -0.651 -1.023 1 75.19 558 PRO A N 1
ATOM 4212 C CA . PRO A 1 558 ? -25.172 0.566 -1.703 1 75.19 558 PRO A CA 1
ATOM 4213 C C . PRO A 1 558 ? -24.188 0.283 -2.836 1 75.19 558 PRO A C 1
ATOM 4215 O O . PRO A 1 558 ? -24.188 0.99 -3.848 1 75.19 558 PRO A O 1
ATOM 4218 N N . TRP A 1 559 ? -23.359 -0.636 -2.652 1 84.06 559 TRP A N 1
ATOM 4219 C CA . TRP A 1 559 ? -22.391 -0.958 -3.695 1 84.06 559 TRP A CA 1
ATOM 4220 C C . TRP A 1 559 ? -23.094 -1.495 -4.941 1 84.06 559 TRP A C 1
ATOM 4222 O O . TRP A 1 559 ? -22.766 -1.103 -6.062 1 84.06 559 TRP A O 1
ATOM 4232 N N . ALA A 1 560 ? -24.078 -2.379 -4.766 1 87.81 560 ALA A N 1
ATOM 4233 C CA . ALA A 1 560 ? -24.812 -2.939 -5.898 1 87.81 560 ALA A CA 1
ATOM 4234 C C . ALA A 1 560 ? -25.562 -1.854 -6.652 1 87.81 560 ALA A C 1
ATOM 4236 O O . ALA A 1 560 ? -25.656 -1.884 -7.883 1 87.81 560 ALA A O 1
ATOM 4237 N N . GLU A 1 561 ? -26.062 -1.001 -5.91 1 80.69 561 GLU A N 1
ATOM 4238 C CA . GLU A 1 561 ? -26.781 0.112 -6.535 1 80.69 561 GLU A CA 1
ATOM 4239 C C . GLU A 1 561 ? -25.828 0.991 -7.34 1 80.69 561 GLU A C 1
ATOM 4241 O O . GLU A 1 561 ? -26.172 1.434 -8.438 1 80.69 561 GLU A O 1
ATOM 4246 N N . GLU A 1 562 ? -24.75 1.221 -6.715 1 81.88 562 GLU A N 1
ATOM 4247 C CA . GLU A 1 562 ? -23.719 1.992 -7.422 1 81.88 562 GLU A CA 1
ATOM 4248 C C . GLU A 1 562 ? -23.328 1.31 -8.727 1 81.88 562 GLU A C 1
ATOM 4250 O O . GLU A 1 562 ? -23.141 1.974 -9.75 1 81.88 562 GLU A O 1
ATOM 4255 N N . MET A 1 563 ? -23.188 0.065 -8.703 1 90.12 563 MET A N 1
ATOM 4256 C CA . MET A 1 563 ? -22.797 -0.684 -9.891 1 90.12 563 MET A CA 1
ATOM 4257 C C . MET A 1 563 ? -23.859 -0.556 -10.984 1 90.12 563 MET A C 1
ATOM 4259 O O . MET A 1 563 ? -23.516 -0.386 -12.164 1 90.12 563 MET A O 1
ATOM 4263 N N . ALA A 1 564 ? -25.078 -0.603 -10.609 1 87.44 564 ALA A N 1
ATOM 4264 C CA . ALA A 1 564 ? -26.141 -0.456 -11.602 1 87.44 564 ALA A CA 1
ATOM 4265 C C . ALA A 1 564 ? -26.031 0.882 -12.328 1 87.44 564 ALA A C 1
ATOM 4267 O O . ALA A 1 564 ? -26.141 0.94 -13.555 1 87.44 564 ALA A O 1
ATOM 4268 N N . GLY A 1 565 ? -25.781 1.901 -11.555 1 82.69 565 GLY A N 1
ATOM 4269 C CA . GLY A 1 565 ? -25.625 3.223 -12.141 1 82.69 565 GLY A CA 1
ATOM 4270 C C . GLY A 1 565 ? -24.391 3.35 -13.008 1 82.69 565 GLY A C 1
ATOM 4271 O O . GLY A 1 565 ? -24.438 3.941 -14.086 1 82.69 565 GLY A O 1
ATOM 4272 N N . GLN A 1 566 ? -23.297 2.779 -12.516 1 86.12 566 GLN A N 1
ATOM 4273 C CA . GLN A 1 566 ? -22.031 2.873 -13.227 1 86.12 566 GLN A CA 1
ATOM 4274 C C . GLN A 1 566 ? -22.094 2.133 -14.555 1 86.12 566 GLN A C 1
ATOM 4276 O O . GLN A 1 566 ? -21.547 2.604 -15.555 1 86.12 566 GLN A O 1
ATOM 4281 N N . TYR A 1 567 ? -22.75 1.039 -14.602 1 91.81 567 TYR A N 1
ATOM 4282 C CA . TYR A 1 567 ? -22.906 0.293 -15.844 1 91.81 567 TYR A CA 1
ATOM 4283 C C . TYR A 1 567 ? -23.719 1.083 -16.859 1 91.81 567 TYR A C 1
ATOM 4285 O O . TYR A 1 567 ? -23.375 1.137 -18.031 1 91.81 567 TYR A O 1
ATOM 4293 N N . ALA A 1 568 ? -24.75 1.714 -16.375 1 88.25 568 ALA A N 1
ATOM 4294 C CA . ALA A 1 568 ? -25.562 2.549 -17.25 1 88.25 568 ALA A CA 1
ATOM 4295 C C . ALA A 1 568 ? -24.734 3.67 -17.859 1 88.25 568 ALA A C 1
ATOM 4297 O O . ALA A 1 568 ? -24.844 3.939 -19.062 1 88.25 568 ALA A O 1
ATOM 4298 N N . ARG A 1 569 ? -23.922 4.23 -17.047 1 82.25 569 ARG A N 1
ATOM 4299 C CA . ARG A 1 569 ? -23.078 5.32 -17.516 1 82.25 569 ARG A CA 1
ATOM 4300 C C . ARG A 1 569 ? -22.078 4.828 -18.547 1 82.25 569 ARG A C 1
ATOM 4302 O O . ARG A 1 569 ? -21.656 5.586 -19.438 1 82.25 569 ARG A O 1
ATOM 4309 N N . ALA A 1 570 ? -21.75 3.6 -18.484 1 86.69 570 ALA A N 1
ATOM 4310 C CA . ALA A 1 570 ? -20.781 3.01 -19.406 1 86.69 570 ALA A CA 1
ATOM 4311 C C . ALA A 1 570 ? -21.469 2.502 -20.672 1 86.69 570 ALA A C 1
ATOM 4313 O O . ALA A 1 570 ? -20.844 1.856 -21.516 1 86.69 570 ALA A O 1
ATOM 4314 N N . GLY A 1 571 ? -22.797 2.775 -20.766 1 89.75 571 GLY A N 1
ATOM 4315 C CA . GLY A 1 571 ? -23.547 2.342 -21.938 1 89.75 571 GLY A CA 1
ATOM 4316 C C . GLY A 1 571 ? -23.875 0.861 -21.922 1 89.75 571 GLY A C 1
ATOM 4317 O O . GLY A 1 571 ? -23.969 0.227 -22.969 1 89.75 571 GLY A O 1
ATOM 4318 N N . ARG A 1 572 ? -23.969 0.315 -20.734 1 93.88 572 ARG A N 1
ATOM 4319 C CA . ARG A 1 572 ? -24.266 -1.104 -20.578 1 93.88 572 ARG A CA 1
ATOM 4320 C C . ARG A 1 572 ? -25.438 -1.316 -19.641 1 93.88 572 ARG A C 1
ATOM 4322 O O . ARG A 1 572 ? -25.688 -0.493 -18.75 1 93.88 572 ARG A O 1
ATOM 4329 N N . GLU A 1 573 ? -26.141 -2.371 -19.875 1 95.38 573 GLU A N 1
ATOM 4330 C CA . GLU A 1 573 ? -27.172 -2.809 -18.938 1 95.38 573 GLU A CA 1
ATOM 4331 C C . GLU A 1 573 ? -26.641 -3.877 -17.984 1 95.38 573 GLU A C 1
ATOM 4333 O O . GLU A 1 573 ? -25.797 -4.688 -18.359 1 95.38 573 GLU A O 1
ATOM 4338 N N . LEU A 1 574 ? -27.062 -3.795 -16.797 1 97.06 574 LEU A N 1
ATOM 4339 C CA . LEU A 1 574 ? -26.75 -4.793 -15.773 1 97.06 574 LEU A CA 1
ATOM 4340 C C . LEU A 1 574 ? -28.016 -5.406 -15.203 1 97.06 574 LEU A C 1
ATOM 4342 O O . LEU A 1 574 ? -28.953 -4.688 -14.82 1 97.06 574 LEU A O 1
ATOM 4346 N N . TRP A 1 575 ? -28.125 -6.723 -15.227 1 97.94 575 TRP A N 1
ATOM 4347 C CA . TRP A 1 575 ? -29.203 -7.422 -14.516 1 97.94 575 TRP A CA 1
ATOM 4348 C C . TRP A 1 575 ? -28.688 -8.727 -13.914 1 97.94 575 TRP A C 1
ATOM 4350 O O . TRP A 1 575 ? -27.562 -9.141 -14.18 1 97.94 575 TRP A O 1
ATOM 4360 N N . VAL A 1 576 ? -29.469 -9.305 -12.984 1 98.62 576 VAL A N 1
ATOM 4361 C CA . VAL A 1 576 ? -29.078 -10.516 -12.266 1 98.62 576 VAL A CA 1
ATOM 4362 C C . VAL A 1 576 ? -30.203 -11.539 -12.305 1 98.62 576 VAL A C 1
ATOM 4364 O O . VAL A 1 576 ? -31.391 -11.18 -12.258 1 98.62 576 VAL A O 1
ATOM 4367 N N . LEU A 1 577 ? -29.891 -12.828 -12.469 1 98.81 577 LEU A N 1
ATOM 4368 C CA . LEU A 1 577 ? -30.844 -13.93 -12.461 1 98.81 577 LEU A CA 1
ATOM 4369 C C . LEU A 1 577 ? -30.594 -14.859 -11.281 1 98.81 577 LEU A C 1
ATOM 4371 O O . LEU A 1 577 ? -29.453 -14.953 -10.797 1 98.81 577 LEU A O 1
ATOM 4375 N N . ASP A 1 578 ? -31.609 -15.531 -10.844 1 98.75 578 ASP A N 1
ATOM 4376 C CA . ASP A 1 578 ? -31.531 -16.531 -9.773 1 98.75 578 ASP A CA 1
ATOM 4377 C C . ASP A 1 578 ? -31.375 -17.938 -10.352 1 98.75 578 ASP A C 1
ATOM 4379 O O . ASP A 1 578 ? -32.281 -18.438 -11.016 1 98.75 578 ASP A O 1
ATOM 4383 N N . LEU A 1 579 ? -30.297 -18.578 -10 1 98.62 579 LEU A N 1
ATOM 4384 C CA . LEU A 1 579 ? -30.016 -19.922 -10.508 1 98.62 579 LEU A CA 1
ATOM 4385 C C . LEU A 1 579 ? -30.141 -20.953 -9.398 1 98.62 579 LEU A C 1
ATOM 4387 O O . LEU A 1 579 ? -29.781 -22.125 -9.586 1 98.62 579 LEU A O 1
ATOM 4391 N N . THR A 1 580 ? -30.672 -20.578 -8.25 1 98.44 580 THR A N 1
ATOM 4392 C CA . THR A 1 580 ? -30.734 -21.484 -7.109 1 98.44 580 THR A CA 1
ATOM 4393 C C . THR A 1 580 ? -31.406 -22.797 -7.492 1 98.44 580 THR A C 1
ATOM 4395 O O . THR A 1 580 ? -32.469 -22.797 -8.125 1 98.44 580 THR A O 1
ATOM 4398 N N . ALA A 1 581 ? -30.766 -23.906 -7.137 1 97.5 581 ALA A N 1
ATOM 4399 C CA . ALA A 1 581 ? -31.297 -25.234 -7.477 1 97.5 581 ALA A CA 1
ATOM 4400 C C . ALA A 1 581 ? -31.719 -25.984 -6.227 1 97.5 581 ALA A C 1
ATOM 4402 O O . ALA A 1 581 ? -32.25 -25.406 -5.285 1 97.5 581 ALA A O 1
ATOM 4403 N N . ASP A 1 582 ? -31.609 -27.281 -6.27 1 97 582 ASP A N 1
ATOM 4404 C CA . ASP A 1 582 ? -32.219 -28.156 -5.277 1 97 582 ASP A CA 1
ATOM 4405 C C . ASP A 1 582 ? -31.484 -28.094 -3.945 1 97 582 ASP A C 1
ATOM 4407 O O . ASP A 1 582 ? -32.031 -28.453 -2.9 1 97 582 ASP A O 1
ATOM 4411 N N . LEU A 1 583 ? -30.297 -27.609 -3.914 1 96.69 583 LEU A N 1
ATOM 4412 C CA . LEU A 1 583 ? -29.516 -27.547 -2.684 1 96.69 583 LEU A CA 1
ATOM 4413 C C . LEU A 1 583 ? -29.953 -26.344 -1.834 1 96.69 583 LEU A C 1
ATOM 4415 O O . LEU A 1 583 ? -29.594 -26.266 -0.658 1 96.69 583 LEU A O 1
ATOM 4419 N N . GLY A 1 584 ? -30.641 -25.422 -2.418 1 96.5 584 GLY A N 1
ATOM 4420 C CA . GLY A 1 584 ? -31.203 -24.312 -1.677 1 96.5 584 GLY A CA 1
ATOM 4421 C C . GLY A 1 584 ? -30.188 -23.234 -1.356 1 96.5 584 GLY A C 1
ATOM 4422 O O . GLY A 1 584 ? -30.469 -22.312 -0.579 1 96.5 584 GLY A O 1
ATOM 4423 N N . VAL A 1 585 ? -29.031 -23.344 -1.851 1 97.88 585 VAL A N 1
ATOM 4424 C CA . VAL A 1 585 ? -28 -22.312 -1.722 1 97.88 585 VAL A CA 1
ATOM 4425 C C . VAL A 1 585 ? -28.203 -21.25 -2.799 1 97.88 585 VAL A C 1
ATOM 4427 O O . VAL A 1 585 ? -28.312 -21.562 -3.986 1 97.88 585 VAL A O 1
ATOM 4430 N N . PRO A 1 586 ? -28.281 -19.953 -2.418 1 98.06 586 PRO A N 1
ATOM 4431 C CA . PRO A 1 586 ? -28.422 -18.922 -3.439 1 98.06 586 PRO A CA 1
ATOM 4432 C C . PRO A 1 586 ? -27.281 -18.938 -4.461 1 98.06 586 PRO A C 1
ATOM 4434 O O . PRO A 1 586 ? -26.109 -18.906 -4.086 1 98.06 586 PRO A O 1
ATOM 4437 N N . VAL A 1 587 ? -27.578 -19.094 -5.695 1 98.69 587 VAL A N 1
ATOM 4438 C CA . VAL A 1 587 ? -26.688 -18.969 -6.844 1 98.69 587 VAL A CA 1
ATOM 4439 C C . VAL A 1 587 ? -27.25 -17.938 -7.816 1 98.69 587 VAL A C 1
ATOM 4441 O O . VAL A 1 587 ? -28.438 -17.984 -8.172 1 98.69 587 VAL A O 1
ATOM 4444 N N . MET A 1 588 ? -26.375 -16.984 -8.219 1 98.75 588 MET A N 1
ATOM 4445 C CA . MET A 1 588 ? -26.828 -15.898 -9.07 1 98.75 588 MET A CA 1
ATOM 4446 C C . MET A 1 588 ? -25.875 -15.688 -10.25 1 98.75 588 MET A C 1
ATOM 4448 O O . MET A 1 588 ? -24.703 -16.031 -10.164 1 98.75 588 MET A O 1
ATOM 4452 N N . VAL A 1 589 ? -26.391 -15.195 -11.32 1 98.75 589 VAL A N 1
ATOM 4453 C CA . VAL A 1 589 ? -25.578 -14.742 -12.445 1 98.75 589 VAL A CA 1
ATOM 4454 C C . VAL A 1 589 ? -25.859 -13.273 -12.75 1 98.75 589 VAL A C 1
ATOM 4456 O O . VAL A 1 589 ? -27.031 -12.883 -12.891 1 98.75 589 VAL A O 1
ATOM 4459 N N . ALA A 1 590 ? -24.844 -12.453 -12.711 1 98.56 590 ALA A N 1
ATOM 4460 C CA . ALA A 1 590 ? -24.922 -11.078 -13.203 1 98.56 590 ALA A CA 1
ATOM 4461 C C . ALA A 1 590 ? -24.578 -11 -14.688 1 98.56 590 ALA A C 1
ATOM 4463 O O . ALA A 1 590 ? -23.594 -11.609 -15.133 1 98.56 590 ALA A O 1
ATOM 4464 N N . LEU A 1 591 ? -25.375 -10.312 -15.406 1 98.19 591 LEU A N 1
ATOM 4465 C CA . LEU A 1 591 ? -25.188 -10.18 -16.844 1 98.19 591 LEU A CA 1
ATOM 4466 C C . LEU A 1 591 ? -25.156 -8.719 -17.266 1 98.19 591 LEU A C 1
ATOM 4468 O O . LEU A 1 591 ? -25.766 -7.867 -16.609 1 98.19 591 LEU A O 1
ATOM 4472 N N . SER A 1 592 ? -24.422 -8.492 -18.297 1 97 592 SER A N 1
ATOM 4473 C CA . SER A 1 592 ? -24.375 -7.152 -18.859 1 97 592 SER A CA 1
ATOM 4474 C C . SER A 1 592 ? -24.234 -7.195 -20.391 1 97 592 SER A C 1
ATOM 4476 O O . SER A 1 592 ? -23.562 -8.07 -20.922 1 97 592 SER A O 1
ATOM 4478 N N . ARG A 1 593 ? -24.891 -6.309 -21.016 1 95.94 593 ARG A N 1
ATOM 4479 C CA . ARG A 1 593 ? -24.75 -6.16 -22.469 1 95.94 593 ARG A CA 1
ATOM 4480 C C . ARG A 1 593 ? -24.531 -4.699 -22.844 1 95.94 593 ARG A C 1
ATOM 4482 O O . ARG A 1 593 ? -25 -3.795 -22.156 1 95.94 593 ARG A O 1
ATOM 4489 N N . SER A 1 594 ? -23.844 -4.531 -23.938 1 93.38 594 SER A N 1
ATOM 4490 C CA . SER A 1 594 ? -23.719 -3.191 -24.5 1 93.38 594 SER A CA 1
ATOM 4491 C C . SER A 1 594 ? -25 -2.766 -25.219 1 93.38 594 SER A C 1
ATOM 4493 O O . SER A 1 594 ? -25.625 -3.568 -25.906 1 93.38 594 SER A O 1
ATOM 4495 N N . ILE A 1 595 ? -25.375 -1.531 -24.969 1 90.5 595 ILE A N 1
ATOM 4496 C CA . ILE A 1 595 ? -26.531 -1.009 -25.672 1 90.5 595 ILE A CA 1
ATOM 4497 C C . ILE A 1 595 ? -26.109 0.074 -26.656 1 90.5 595 ILE A C 1
ATOM 4499 O O . ILE A 1 595 ? -26.938 0.751 -27.25 1 90.5 595 ILE A O 1
ATOM 4503 N N . ALA A 1 596 ? -24.922 0.434 -26.844 1 79.94 596 ALA A N 1
ATOM 4504 C CA . ALA A 1 596 ? -24.406 1.529 -27.656 1 79.94 596 ALA A CA 1
ATOM 4505 C C . ALA A 1 596 ? -23.844 1.013 -28.984 1 79.94 596 ALA A C 1
ATOM 4507 O O . ALA A 1 596 ? -23.766 1.756 -29.969 1 79.94 596 ALA A O 1
ATOM 4508 N N . GLY A 1 597 ? -23.5 -0.242 -29.172 1 74.38 597 GLY A N 1
ATOM 4509 C CA . GLY A 1 597 ? -22.812 -0.707 -30.359 1 74.38 597 GLY A CA 1
ATOM 4510 C C . GLY A 1 597 ? -23.5 -1.872 -31.031 1 74.38 597 GLY A C 1
ATOM 4511 O O . GLY A 1 597 ? -24.594 -2.279 -30.625 1 74.38 597 GLY A O 1
ATOM 4512 N N . PRO A 1 598 ? -22.938 -2.209 -32.188 1 79.5 598 PRO A N 1
ATOM 4513 C CA . PRO A 1 598 ? -23.516 -3.295 -32.969 1 79.5 598 PRO A CA 1
ATOM 4514 C C . PRO A 1 598 ? -23.453 -4.645 -32.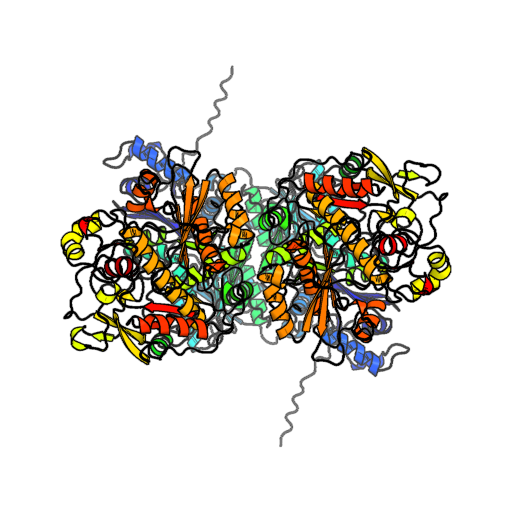281 1 79.5 598 PRO A C 1
ATOM 4516 O O . PRO A 1 598 ? -24.266 -5.531 -32.562 1 79.5 598 PRO A O 1
ATOM 4519 N N . ARG A 1 599 ? -22.469 -4.828 -31.469 1 89 599 ARG A N 1
ATOM 4520 C CA . ARG A 1 599 ? -22.359 -6.055 -30.688 1 89 599 ARG A CA 1
ATOM 4521 C C . ARG A 1 599 ? -22.812 -5.828 -29.25 1 89 599 ARG A C 1
ATOM 4523 O O . ARG A 1 599 ? -22.531 -4.781 -28.656 1 89 599 ARG A O 1
ATOM 4530 N N . GLU A 1 600 ? -23.484 -6.816 -28.734 1 93.38 600 GLU A N 1
ATOM 4531 C CA . GLU A 1 600 ? -23.969 -6.691 -27.359 1 93.38 600 GLU A CA 1
ATOM 4532 C C . GLU A 1 600 ? -22.875 -7.031 -26.359 1 93.38 600 GLU A C 1
ATOM 4534 O O . GLU A 1 600 ? -22.938 -6.59 -25.203 1 93.38 600 GLU A O 1
ATOM 4539 N N . ASN A 1 601 ? -21.812 -7.832 -26.875 1 92.12 601 ASN A N 1
ATOM 4540 C CA . ASN A 1 601 ? -20.734 -8.219 -25.969 1 92.12 601 ASN A CA 1
ATOM 4541 C C . ASN A 1 601 ? -21.266 -8.641 -24.594 1 92.12 601 ASN A C 1
ATOM 4543 O O . ASN A 1 601 ? -20.828 -8.125 -23.562 1 92.12 601 ASN A O 1
ATOM 4547 N N . VAL A 1 602 ? -22.219 -9.625 -24.609 1 95.19 602 VAL A N 1
ATOM 4548 C CA . VAL A 1 602 ? -22.812 -10.102 -23.375 1 95.19 602 VAL A CA 1
ATOM 4549 C C . VAL A 1 602 ? -21.766 -10.789 -22.516 1 95.19 602 VAL A C 1
ATOM 4551 O O . VAL A 1 602 ? -21.062 -11.68 -22.984 1 95.19 602 VAL A O 1
ATOM 4554 N N . MET A 1 603 ? -21.594 -10.273 -21.359 1 94.62 603 MET A N 1
ATOM 4555 C CA . MET A 1 603 ? -20.688 -10.875 -20.391 1 94.62 603 MET A CA 1
ATOM 4556 C C . MET A 1 603 ? -21.422 -11.219 -19.109 1 94.62 603 MET A C 1
ATOM 4558 O O . MET A 1 603 ? -22.531 -10.75 -18.875 1 94.62 603 MET A O 1
ATOM 4562 N N . MET A 1 604 ? -20.812 -12.102 -18.312 1 97 604 MET A N 1
ATOM 4563 C CA . MET A 1 604 ? -21.516 -12.586 -17.125 1 97 604 MET A CA 1
ATOM 4564 C C . MET A 1 604 ? -20.547 -12.836 -15.992 1 97 604 MET A C 1
ATOM 4566 O O . MET A 1 604 ? -19.328 -12.898 -16.203 1 97 604 MET A O 1
ATOM 4570 N N . GLY A 1 605 ? -20.984 -12.867 -14.828 1 97.19 605 GLY A N 1
ATOM 4571 C CA . GLY A 1 605 ? -20.328 -13.281 -13.602 1 97.19 605 GLY A CA 1
ATOM 4572 C C . GLY A 1 605 ? -21.219 -14.102 -12.688 1 97.19 605 GLY A C 1
ATOM 4573 O O . GLY A 1 605 ? -22.438 -13.883 -12.641 1 97.19 605 GLY A O 1
ATOM 4574 N N . PHE A 1 606 ? -20.672 -14.992 -11.945 1 98.12 606 PHE A N 1
ATOM 4575 C CA . PHE A 1 606 ? -21.453 -15.914 -11.109 1 98.12 606 PHE A CA 1
ATOM 4576 C C . PHE A 1 606 ? -21.125 -15.695 -9.641 1 98.12 606 PHE A C 1
ATOM 4578 O O . PHE A 1 606 ? -20.062 -15.188 -9.297 1 98.12 606 PHE A O 1
ATOM 4585 N N . GLY A 1 607 ? -22.047 -16.031 -8.836 1 97.5 607 GLY A N 1
ATOM 4586 C CA . GLY A 1 607 ? -21.844 -15.961 -7.395 1 97.5 607 GLY A CA 1
ATOM 4587 C C . GLY A 1 607 ? -22.734 -16.922 -6.629 1 97.5 607 GLY A C 1
ATOM 4588 O O . GLY A 1 607 ? -23.906 -17.109 -6.98 1 97.5 607 GLY A O 1
ATOM 4589 N N . ALA A 1 608 ? -22.203 -17.531 -5.648 1 97.94 608 ALA A N 1
ATOM 4590 C CA . ALA A 1 608 ? -22.938 -18.406 -4.73 1 97.94 608 ALA A CA 1
ATOM 4591 C C . ALA A 1 608 ? -22.516 -18.156 -3.285 1 97.94 608 ALA A C 1
ATOM 4593 O O . ALA A 1 608 ? -21.344 -17.938 -3.006 1 97.94 608 ALA A O 1
ATOM 4594 N N . HIS A 1 609 ? -23.453 -18.141 -2.482 1 97.25 609 HIS A N 1
ATOM 4595 C CA . HIS A 1 609 ? -23.188 -18.016 -1.052 1 97.25 609 HIS A CA 1
ATOM 4596 C C . HIS A 1 609 ? -24.438 -18.359 -0.234 1 97.25 609 HIS A C 1
ATOM 4598 O O . HIS A 1 609 ? -25.562 -18.266 -0.732 1 97.25 609 HIS A O 1
ATOM 4604 N N . LEU A 1 610 ? -24.219 -18.734 1.004 1 96.25 610 LEU A N 1
ATOM 4605 C CA . LEU A 1 610 ? -25.344 -18.969 1.894 1 96.25 610 LEU A CA 1
ATOM 4606 C C . LEU A 1 610 ? -26.141 -17.688 2.125 1 96.25 610 LEU A C 1
ATOM 4608 O O . LEU A 1 610 ? -27.359 -17.703 2.254 1 96.25 610 LEU A O 1
ATOM 4612 N N . ASP A 1 611 ? -25.438 -16.594 2.17 1 93.31 611 ASP A N 1
ATOM 4613 C CA . ASP A 1 611 ? -26.016 -15.25 2.248 1 93.31 611 ASP A CA 1
ATOM 4614 C C . ASP A 1 611 ? -26.312 -14.703 0.855 1 93.31 611 ASP A C 1
ATOM 4616 O O . ASP A 1 611 ? -25.406 -14.461 0.063 1 93.31 611 ASP A O 1
ATOM 4620 N N . PRO A 1 612 ? -27.641 -14.438 0.598 1 95.38 612 PRO A N 1
ATOM 4621 C CA . PRO A 1 612 ? -28 -14 -0.752 1 95.38 612 PRO A CA 1
ATOM 4622 C C . PRO A 1 612 ? -27.359 -12.664 -1.124 1 95.38 612 PRO A C 1
ATOM 4624 O O . PRO A 1 612 ? -27.047 -12.422 -2.297 1 95.38 612 PRO A O 1
ATOM 4627 N N . ARG A 1 613 ? -27.125 -11.805 -0.185 1 91.88 613 ARG A N 1
ATOM 4628 C CA . ARG A 1 613 ? -26.453 -10.547 -0.468 1 91.88 613 ARG A CA 1
ATOM 4629 C C . ARG A 1 613 ? -25.016 -10.781 -0.951 1 91.88 613 ARG A C 1
ATOM 4631 O O . ARG A 1 613 ? -24.562 -10.141 -1.901 1 91.88 613 ARG A O 1
ATOM 4638 N N . THR A 1 614 ? -24.359 -11.68 -0.274 1 93.81 614 THR A N 1
ATOM 4639 C CA . THR A 1 614 ? -23 -12.031 -0.684 1 93.81 614 THR A CA 1
ATOM 4640 C C . THR A 1 614 ? -23 -12.688 -2.059 1 93.81 614 THR A C 1
ATOM 4642 O O . THR A 1 614 ? -22.109 -12.445 -2.873 1 93.81 614 THR A O 1
ATOM 4645 N N . ALA A 1 615 ? -23.969 -13.508 -2.307 1 96.88 615 ALA A N 1
ATOM 4646 C CA . ALA A 1 615 ? -24.078 -14.125 -3.627 1 96.88 615 ALA A CA 1
ATOM 4647 C C . ALA A 1 615 ? -24.219 -13.062 -4.715 1 96.88 615 ALA A C 1
ATOM 4649 O O . ALA A 1 615 ? -23.578 -13.156 -5.762 1 96.88 615 ALA A O 1
ATOM 4650 N N . LEU A 1 616 ? -25.031 -12.086 -4.457 1 96.31 616 LEU A N 1
ATOM 4651 C CA . LEU A 1 616 ? -25.219 -10.984 -5.387 1 96.31 616 LEU A CA 1
ATOM 4652 C C . LEU A 1 616 ? -23.906 -10.242 -5.629 1 96.31 616 LEU A C 1
ATOM 4654 O O . LEU A 1 616 ? -23.516 -10.023 -6.777 1 96.31 616 LEU A O 1
ATOM 4658 N N . ARG A 1 617 ? -23.219 -9.914 -4.574 1 94.12 617 ARG A N 1
ATOM 4659 C CA . ARG A 1 617 ? -21.969 -9.188 -4.68 1 94.12 617 ARG A CA 1
ATOM 4660 C C . ARG A 1 617 ? -20.922 -9.984 -5.461 1 94.12 617 ARG A C 1
ATOM 4662 O O . ARG A 1 617 ? -20.188 -9.43 -6.281 1 94.12 617 ARG A O 1
ATOM 4669 N N . ARG A 1 618 ? -20.891 -11.25 -5.219 1 96.19 618 ARG A N 1
ATOM 4670 C CA . ARG A 1 618 ? -19.922 -12.109 -5.906 1 96.19 618 ARG A CA 1
ATOM 4671 C C . ARG A 1 618 ? -20.219 -12.172 -7.402 1 96.19 618 ARG A C 1
ATOM 4673 O O . ARG A 1 618 ? -19.312 -12.117 -8.227 1 96.19 618 ARG A O 1
ATOM 4680 N N . ALA A 1 619 ? -21.469 -12.25 -7.723 1 97.5 619 ALA A N 1
ATOM 4681 C CA . ALA A 1 619 ? -21.844 -12.297 -9.133 1 97.5 619 ALA A CA 1
ATOM 4682 C C . ALA A 1 619 ? -21.453 -11.016 -9.859 1 97.5 619 ALA A C 1
ATOM 4684 O O . ALA A 1 619 ? -20.828 -11.07 -10.922 1 97.5 619 ALA A O 1
ATOM 4685 N N . VAL A 1 620 ? -21.719 -9.945 -9.227 1 96.5 620 VAL A N 1
ATOM 4686 C CA . VAL A 1 620 ? -21.438 -8.656 -9.844 1 96.5 620 VAL A CA 1
ATOM 4687 C C . VAL A 1 620 ? -19.922 -8.43 -9.883 1 96.5 620 VAL A C 1
ATOM 4689 O O . VAL A 1 620 ? -19.391 -7.914 -10.875 1 96.5 620 VAL A O 1
ATOM 4692 N N . SER A 1 621 ? -19.219 -8.758 -8.844 1 95.31 621 SER A N 1
ATOM 4693 C CA . SER A 1 621 ? -17.781 -8.578 -8.805 1 95.31 621 SER A CA 1
ATOM 4694 C C . SER A 1 621 ? -17.094 -9.414 -9.875 1 95.31 621 SER A C 1
ATOM 4696 O O . SER A 1 621 ? -16.109 -8.969 -10.484 1 95.31 621 SER A O 1
ATOM 4698 N N . GLU A 1 622 ? -17.547 -10.625 -10.023 1 95.69 622 GLU A N 1
ATOM 4699 C CA . GLU A 1 622 ? -16.969 -11.453 -11.086 1 95.69 622 GLU A CA 1
ATOM 4700 C C . GLU A 1 622 ? -17.234 -10.852 -12.461 1 95.69 622 GLU A C 1
ATOM 4702 O O . GLU A 1 622 ? -16.359 -10.859 -13.328 1 95.69 622 GLU A O 1
ATOM 4707 N N . LEU A 1 623 ? -18.406 -10.367 -12.672 1 96.25 623 LEU A N 1
ATOM 4708 C CA . LEU A 1 623 ? -18.703 -9.664 -13.914 1 96.25 623 LEU A CA 1
ATOM 4709 C C . LEU A 1 623 ? -17.766 -8.484 -14.109 1 96.25 623 LEU A C 1
ATOM 4711 O O . LEU A 1 623 ? -17.219 -8.297 -15.203 1 96.25 623 LEU A O 1
ATOM 4715 N N . ASN A 1 624 ? -17.594 -7.738 -12.992 1 94.62 624 ASN A N 1
ATOM 4716 C CA . ASN A 1 624 ? -16.672 -6.605 -13.039 1 94.62 624 ASN A CA 1
ATOM 4717 C C . ASN A 1 624 ? -15.297 -7.02 -13.531 1 94.62 624 ASN A C 1
ATOM 4719 O O . ASN A 1 624 ? -14.68 -6.316 -14.336 1 94.62 624 ASN A O 1
ATOM 4723 N N . GLN A 1 625 ? -14.82 -8.078 -13.125 1 92.44 625 GLN A N 1
ATOM 4724 C CA . GLN A 1 625 ? -13.492 -8.562 -13.492 1 92.44 625 GLN A CA 1
ATOM 4725 C C . GLN A 1 625 ? -13.414 -8.875 -14.984 1 92.44 625 GLN A C 1
ATOM 4727 O O . GLN A 1 625 ? -12.336 -8.82 -15.578 1 92.44 625 GLN A O 1
ATOM 4732 N N . MET A 1 626 ? -14.555 -9.148 -15.609 1 90.94 626 MET A N 1
ATOM 4733 C CA . MET A 1 626 ? -14.578 -9.57 -17.016 1 90.94 626 MET A CA 1
ATOM 4734 C C . MET A 1 626 ? -14.812 -8.375 -17.938 1 90.94 626 MET A C 1
ATOM 4736 O O . MET A 1 626 ? -14.523 -8.453 -19.125 1 90.94 626 MET A O 1
ATOM 4740 N N . ILE A 1 627 ? -15.234 -7.328 -17.406 1 89.44 627 ILE A N 1
ATOM 4741 C CA . ILE A 1 627 ? -15.773 -6.23 -18.203 1 89.44 627 ILE A CA 1
ATOM 4742 C C . ILE A 1 627 ? -14.641 -5.551 -18.969 1 89.44 627 ILE A C 1
ATOM 4744 O O . ILE A 1 627 ? -14.836 -5.121 -20.109 1 89.44 627 ILE A O 1
ATOM 4748 N N . PRO A 1 628 ? -13.406 -5.438 -18.391 1 85.94 628 PRO A N 1
ATOM 4749 C CA . PRO A 1 628 ? -12.352 -4.773 -19.156 1 85.94 628 PRO A CA 1
ATOM 4750 C C . PRO A 1 628 ? -12.125 -5.418 -20.531 1 85.94 628 PRO A C 1
ATOM 4752 O O . PRO A 1 628 ? -11.758 -4.73 -21.484 1 85.94 628 PRO A O 1
ATOM 4755 N N . ALA A 1 629 ? -12.391 -6.605 -20.672 1 83.06 629 ALA A N 1
ATOM 4756 C CA . ALA A 1 629 ? -12.156 -7.324 -21.922 1 83.06 629 ALA A CA 1
ATOM 4757 C C . ALA A 1 629 ? -13.148 -6.895 -23 1 83.06 629 ALA A C 1
ATOM 4759 O O . ALA A 1 629 ? -12.867 -7.031 -24.188 1 83.06 629 ALA A O 1
ATOM 4760 N N . VAL A 1 630 ? -14.312 -6.359 -22.641 1 85.81 630 VAL A N 1
ATOM 4761 C CA . VAL A 1 630 ? -15.344 -6.141 -23.641 1 85.81 630 VAL A CA 1
ATOM 4762 C C . VAL A 1 630 ? -15.648 -4.648 -23.75 1 85.81 630 VAL A C 1
ATOM 4764 O O . VAL A 1 630 ? -16.578 -4.25 -24.453 1 85.81 630 VAL A O 1
ATOM 4767 N N . LEU A 1 631 ? -14.914 -3.914 -22.938 1 81.31 631 LEU A N 1
ATOM 4768 C CA . LEU A 1 631 ? -15.18 -2.48 -23.016 1 81.31 631 LEU A CA 1
ATOM 4769 C C . LEU A 1 631 ? -14.68 -1.911 -24.344 1 81.31 631 LEU A C 1
ATOM 4771 O O . LEU A 1 631 ? -15.211 -0.911 -24.828 1 81.31 631 LEU A O 1
ATOM 4775 N N . GLU A 1 632 ? -13.641 -2.686 -24.875 1 70.75 632 GLU A N 1
ATOM 4776 C CA . GLU A 1 632 ? -13.195 -2.275 -26.203 1 70.75 632 GLU A CA 1
ATOM 4777 C C . GLU A 1 632 ? -13.805 -3.154 -27.281 1 70.75 632 GLU A C 1
ATOM 4779 O O . GLU A 1 632 ? -14.047 -4.344 -27.062 1 70.75 632 GLU A O 1
ATOM 4784 N N . ASN A 1 633 ? -14.477 -2.621 -28.297 1 62.28 633 ASN A N 1
ATOM 4785 C CA . ASN A 1 633 ? -15.211 -3.334 -29.328 1 62.28 633 ASN A CA 1
ATOM 4786 C C . ASN A 1 633 ? -14.328 -4.363 -30.031 1 62.28 633 ASN A C 1
ATOM 4788 O O . ASN A 1 633 ? -14.836 -5.309 -30.641 1 62.28 633 ASN A O 1
ATOM 4792 N N . ASP A 1 634 ? -13.047 -4.23 -30.031 1 62 634 ASP A N 1
ATOM 4793 C CA . ASP A 1 634 ? -12.297 -5.16 -30.875 1 62 634 ASP A CA 1
ATOM 4794 C C . ASP A 1 634 ? -11.406 -6.066 -30.031 1 62 634 ASP A C 1
ATOM 4796 O O . ASP A 1 634 ? -10.188 -6.098 -30.219 1 62 634 ASP A O 1
ATOM 4800 N N . VAL A 1 635 ? -12.258 -6.812 -29.188 1 63.62 635 VAL A N 1
ATOM 4801 C CA . VAL A 1 635 ? -11.492 -7.699 -28.312 1 63.62 635 VAL A CA 1
ATOM 4802 C C . VAL A 1 635 ? -11.18 -9 -29.047 1 63.62 635 VAL A C 1
ATOM 4804 O O . VAL A 1 635 ? -12.078 -9.633 -29.609 1 63.62 635 VAL A O 1
ATOM 4807 N N . GLU A 1 636 ? -9.953 -9.266 -29.312 1 65.94 636 GLU A N 1
ATOM 4808 C CA . GLU A 1 636 ? -9.555 -10.57 -29.844 1 65.94 636 GLU A CA 1
ATOM 4809 C C . GLU A 1 636 ? -9.211 -11.539 -28.719 1 65.94 636 GLU A C 1
ATOM 4811 O O . GLU A 1 636 ? -8.305 -11.281 -27.922 1 65.94 636 GLU A O 1
ATOM 4816 N N . LEU A 1 637 ? -10.227 -12.586 -28.531 1 74 637 LEU A N 1
ATOM 4817 C CA . LEU A 1 637 ? -9.961 -13.625 -27.547 1 74 637 LEU A CA 1
ATOM 4818 C C . LEU A 1 637 ? -9.383 -14.867 -28.203 1 74 637 LEU A C 1
ATOM 4820 O O . LEU A 1 637 ? -9.797 -15.242 -29.312 1 74 637 LEU A O 1
ATOM 4824 N N . ASP A 1 638 ? -8.414 -15.492 -27.703 1 72.62 638 ASP A N 1
ATOM 4825 C CA . ASP A 1 638 ? -7.773 -16.688 -28.219 1 72.62 638 ASP A CA 1
ATOM 4826 C C . ASP A 1 638 ? -8.695 -17.906 -28.094 1 72.62 638 ASP A C 1
ATOM 4828 O O . ASP A 1 638 ? -8.625 -18.828 -28.891 1 72.62 638 ASP A O 1
ATOM 4832 N N . ASP A 1 639 ? -9.633 -17.891 -27.172 1 81.75 639 ASP A N 1
ATOM 4833 C CA . ASP A 1 639 ? -10.602 -18.969 -27 1 81.75 639 ASP A CA 1
ATOM 4834 C C . ASP A 1 639 ? -11.688 -18.906 -28.078 1 81.75 639 ASP A C 1
ATOM 4836 O O . ASP A 1 639 ? -12.484 -17.969 -28.094 1 81.75 639 ASP A O 1
ATOM 4840 N N . PRO A 1 640 ? -11.672 -19.906 -28.938 1 86.5 640 PRO A N 1
ATOM 4841 C CA . PRO A 1 640 ? -12.609 -19.844 -30.047 1 86.5 640 PRO A CA 1
ATOM 4842 C C . PRO A 1 640 ? -14.07 -19.828 -29.594 1 86.5 640 PRO A C 1
ATOM 4844 O O . PRO A 1 640 ? -14.922 -19.234 -30.266 1 86.5 640 PRO A O 1
ATOM 4847 N N . ASP A 1 641 ? -14.367 -20.469 -28.5 1 89.75 641 ASP A N 1
ATOM 4848 C CA . ASP A 1 641 ? -15.734 -20.484 -28 1 89.75 641 ASP A CA 1
ATOM 4849 C C . ASP A 1 641 ? -16.156 -19.109 -27.5 1 89.75 641 ASP A C 1
ATOM 4851 O O . ASP A 1 641 ? -17.266 -18.641 -27.812 1 89.75 641 ASP A O 1
ATOM 4855 N N . ALA A 1 642 ? -15.273 -18.453 -26.797 1 89.5 642 ALA A N 1
ATOM 4856 C CA . ALA A 1 642 ? -15.531 -17.109 -26.312 1 89.5 642 ALA A CA 1
ATOM 4857 C C . ALA A 1 642 ? -15.656 -16.109 -27.453 1 89.5 642 ALA A C 1
ATOM 4859 O O . ALA A 1 642 ? -16.516 -15.227 -27.438 1 89.5 642 ALA A O 1
ATOM 4860 N N . ALA A 1 643 ? -14.789 -16.266 -28.438 1 88.88 643 ALA A N 1
ATOM 4861 C CA . ALA A 1 643 ? -14.82 -15.391 -29.609 1 88.88 643 ALA A CA 1
ATOM 4862 C C . ALA A 1 643 ? -16.141 -15.523 -30.359 1 88.88 643 ALA A C 1
ATOM 4864 O O . ALA A 1 643 ? -16.734 -14.523 -30.766 1 88.88 643 ALA A O 1
ATOM 4865 N N . ARG A 1 644 ? -16.531 -16.766 -30.547 1 90.94 644 ARG A N 1
ATOM 4866 C CA . ARG A 1 644 ? -17.797 -17.016 -31.219 1 90.94 644 ARG A CA 1
ATOM 4867 C C . ARG A 1 644 ? -18.969 -16.438 -30.438 1 90.94 644 ARG A C 1
ATOM 4869 O O . ARG A 1 644 ? -19.875 -15.844 -31.031 1 90.94 644 ARG A O 1
ATOM 4876 N N . TRP A 1 645 ? -19 -16.594 -29.156 1 92.81 645 TRP A N 1
ATOM 4877 C CA . TRP A 1 645 ? -20.047 -16.047 -28.281 1 92.81 645 TRP A CA 1
ATOM 4878 C C . TRP A 1 645 ? -20.125 -14.531 -28.406 1 92.81 645 TRP A C 1
ATOM 4880 O O . TRP A 1 645 ? -21.188 -13.977 -28.641 1 92.81 645 TRP A O 1
ATOM 4890 N N . LEU A 1 646 ? -19 -13.867 -28.281 1 90.56 646 LEU A N 1
ATOM 4891 C CA . LEU A 1 646 ? -18.969 -12.406 -28.281 1 90.56 646 LEU A CA 1
ATOM 4892 C C . LEU A 1 646 ? -19.391 -11.867 -29.641 1 90.56 646 LEU A C 1
ATOM 4894 O O . LEU A 1 646 ? -20 -10.789 -29.734 1 90.56 646 LEU A O 1
ATOM 4898 N N . ARG A 1 647 ? -19.156 -12.664 -30.656 1 88.69 647 ARG A N 1
ATOM 4899 C CA . ARG A 1 647 ? -19.469 -12.227 -32 1 88.69 647 ARG A CA 1
ATOM 4900 C C . ARG A 1 647 ? -20.953 -12.406 -32.312 1 88.69 647 ARG A C 1
ATOM 4902 O O . ARG A 1 647 ? -21.547 -11.602 -33.031 1 88.69 647 ARG A O 1
ATOM 4909 N N . HIS A 1 648 ? -21.547 -13.445 -31.688 1 90.25 648 HIS A N 1
ATOM 4910 C CA . HIS A 1 648 ? -22.844 -13.82 -32.25 1 90.25 648 HIS A CA 1
ATOM 4911 C C . HIS A 1 648 ? -23.953 -13.75 -31.203 1 90.25 648 HIS A C 1
ATOM 4913 O O . HIS A 1 648 ? -25.125 -13.609 -31.547 1 90.25 648 HIS A O 1
ATOM 4919 N N . ALA A 1 649 ? -23.672 -13.867 -29.969 1 93.81 649 ALA A N 1
ATOM 4920 C CA . ALA A 1 649 ? -24.703 -14.016 -28.953 1 93.81 649 ALA A CA 1
ATOM 4921 C C . ALA A 1 649 ? -25.375 -12.68 -28.656 1 93.81 649 ALA A C 1
ATOM 4923 O O . ALA A 1 649 ? -24.703 -11.656 -28.5 1 93.81 649 ALA A O 1
ATOM 4924 N N . THR A 1 650 ? -26.625 -12.664 -28.688 1 95.38 650 THR A N 1
ATOM 4925 C CA . THR A 1 650 ? -27.484 -11.562 -28.281 1 95.38 650 THR A CA 1
ATOM 4926 C C . THR A 1 650 ? -28.609 -12.062 -27.391 1 95.38 650 THR A C 1
ATOM 4928 O O . THR A 1 650 ? -28.922 -13.258 -27.375 1 95.38 650 THR A O 1
ATOM 4931 N N . VAL A 1 651 ? -29.219 -11.164 -26.672 1 95.75 651 VAL A N 1
ATOM 4932 C CA . VAL A 1 651 ? -30.328 -11.586 -25.812 1 95.75 651 VAL A CA 1
ATOM 4933 C C . VAL A 1 651 ? -31.5 -12.023 -26.688 1 95.75 651 VAL A C 1
ATOM 4935 O O . VAL A 1 651 ? -32.344 -12.82 -26.25 1 95.75 651 VAL A O 1
ATOM 4938 N N . ALA A 1 652 ? -31.594 -11.555 -27.875 1 95.12 652 ALA A N 1
ATOM 4939 C CA . ALA A 1 652 ? -32.656 -11.961 -28.797 1 95.12 652 ALA A CA 1
ATOM 4940 C C . ALA A 1 652 ? -32.469 -13.422 -29.219 1 95.12 652 ALA A C 1
ATOM 4942 O O . ALA A 1 652 ? -33.469 -14.172 -29.281 1 95.12 652 ALA A O 1
ATOM 4943 N N . ASN A 1 653 ? -31.25 -13.836 -29.516 1 95.62 653 ASN A N 1
ATOM 4944 C CA . ASN A 1 653 ? -31.047 -15.203 -29.969 1 95.62 653 ASN A CA 1
ATOM 4945 C C . ASN A 1 653 ? -30.719 -16.141 -28.797 1 95.62 653 ASN A C 1
ATOM 4947 O O . ASN A 1 653 ? -30.656 -17.359 -28.984 1 95.62 653 ASN A O 1
ATOM 4951 N N . GLN A 1 654 ? -30.516 -15.633 -27.578 1 96.88 654 GLN A N 1
ATOM 4952 C CA . GLN A 1 654 ? -30.328 -16.391 -26.344 1 96.88 654 GLN A CA 1
ATOM 4953 C C . GLN A 1 654 ? -31.297 -15.914 -25.266 1 96.88 654 GLN A C 1
ATOM 4955 O O . GLN A 1 654 ? -30.875 -15.367 -24.234 1 96.88 654 GLN A O 1
ATOM 4960 N N . PRO A 1 655 ? -32.469 -16.125 -25.375 1 96.44 655 PRO A N 1
ATOM 4961 C CA . PRO A 1 655 ? -33.5 -15.484 -24.531 1 96.44 655 PRO A CA 1
ATOM 4962 C C . PRO A 1 655 ? -33.406 -15.922 -23.078 1 96.44 655 PRO A C 1
ATOM 4964 O O . PRO A 1 655 ? -33.906 -15.227 -22.188 1 96.44 655 PRO A O 1
ATOM 4967 N N . TYR A 1 656 ? -32.781 -17.094 -22.75 1 97.25 656 TYR A N 1
ATOM 4968 C CA . TYR A 1 656 ? -32.656 -17.562 -21.375 1 97.25 656 TYR A CA 1
ATOM 4969 C C . TYR A 1 656 ? -31.75 -16.672 -20.547 1 97.25 656 TYR A C 1
ATOM 4971 O O . TYR A 1 656 ? -31.688 -16.781 -19.328 1 97.25 656 TYR A O 1
ATOM 4979 N N . LEU A 1 657 ? -31.047 -15.688 -21.219 1 98.12 657 LEU A N 1
ATOM 4980 C CA . LEU A 1 657 ? -30.188 -14.734 -20.547 1 98.12 657 LEU A CA 1
ATOM 4981 C C . LEU A 1 657 ? -31 -13.641 -19.859 1 98.12 657 LEU A C 1
ATOM 4983 O O . LEU A 1 657 ? -30.469 -12.891 -19.047 1 98.12 657 LEU A O 1
ATOM 4987 N N . LEU A 1 658 ? -32.219 -13.523 -20.234 1 98 658 LEU A N 1
ATOM 4988 C CA . LEU A 1 658 ? -33.125 -12.523 -19.641 1 98 658 LEU A CA 1
ATOM 4989 C C . LEU A 1 658 ? -34.031 -13.156 -18.594 1 98 658 LEU A C 1
ATOM 4991 O O . LEU A 1 658 ? -34.219 -14.375 -18.594 1 98 658 LEU A O 1
ATOM 4995 N N . PRO A 1 659 ? -34.469 -12.297 -17.641 1 97.69 659 PRO A N 1
ATOM 4996 C CA . PRO A 1 659 ? -35.5 -12.836 -16.719 1 97.69 659 PRO A CA 1
ATOM 4997 C C . PRO A 1 659 ? -36.656 -13.492 -17.438 1 97.69 659 PRO A C 1
ATOM 4999 O O . PRO A 1 659 ? -37.188 -12.938 -18.422 1 97.69 659 PRO A O 1
ATOM 5002 N N . ALA A 1 660 ? -37.031 -14.656 -16.922 1 96.56 660 ALA A N 1
ATOM 5003 C CA . ALA A 1 660 ? -38.156 -15.383 -17.531 1 96.56 660 ALA A CA 1
ATOM 5004 C C . ALA A 1 660 ? -39.406 -14.547 -17.531 1 96.56 660 ALA A C 1
ATOM 5006 O O . ALA A 1 660 ? -39.812 -14 -16.484 1 96.56 660 ALA A O 1
ATOM 5007 N N . PRO A 1 661 ? -40.062 -14.531 -18.719 1 92.69 661 PRO A N 1
ATOM 5008 C CA . PRO A 1 661 ? -41.281 -13.758 -18.781 1 92.69 661 PRO A CA 1
ATOM 5009 C C . PRO A 1 661 ? -42.375 -14.305 -17.859 1 92.69 661 PRO A C 1
ATOM 5011 O O . PRO A 1 661 ? -42.531 -15.523 -17.703 1 92.69 661 PRO A O 1
ATOM 5014 N N . GLY A 1 662 ? -43.125 -13.406 -17.25 1 90.62 662 GLY A N 1
ATOM 5015 C CA . GLY A 1 662 ? -44.25 -13.789 -16.422 1 90.62 662 GLY A CA 1
ATOM 5016 C C . GLY A 1 662 ? -43.875 -14.164 -15.008 1 90.62 662 GLY A C 1
ATOM 5017 O O . GLY A 1 662 ? -44.75 -14.414 -14.172 1 90.62 662 GLY A O 1
ATOM 5018 N N . ARG A 1 663 ? -42.625 -14.242 -14.734 1 92.94 663 ARG A N 1
ATOM 5019 C CA . ARG A 1 663 ? -42.156 -14.555 -13.391 1 92.94 663 ARG A CA 1
ATOM 5020 C C . ARG A 1 663 ? -41.719 -13.297 -12.656 1 92.94 663 ARG A C 1
ATOM 5022 O O . ARG A 1 663 ? -41.031 -12.445 -13.227 1 92.94 663 ARG A O 1
ATOM 5029 N N . SER A 1 664 ? -42.156 -13.211 -11.438 1 95 664 SER A N 1
ATOM 5030 C CA . SER A 1 664 ? -41.75 -12.07 -10.625 1 95 664 SER A CA 1
ATOM 5031 C C . SER A 1 664 ? -40.281 -12.18 -10.242 1 95 664 SER A C 1
ATOM 5033 O O . SER A 1 664 ? -39.781 -13.273 -9.969 1 95 664 SER A O 1
ATOM 5035 N N . ALA A 1 665 ? -39.625 -11.031 -10.211 1 97.12 665 ALA A N 1
ATOM 5036 C CA . ALA A 1 665 ? -38.25 -10.984 -9.766 1 97.12 665 ALA A CA 1
ATOM 5037 C C . ALA A 1 665 ? -38.125 -11.414 -8.305 1 97.12 665 ALA A C 1
ATOM 5039 O O . ALA A 1 665 ? -38.969 -11.07 -7.477 1 97.12 665 ALA A O 1
ATOM 5040 N N . LYS A 1 666 ? -37.125 -12.195 -8.039 1 97.5 666 LYS A N 1
ATOM 5041 C CA . LYS A 1 666 ? -36.844 -12.578 -6.66 1 97.5 666 LYS A CA 1
ATOM 5042 C C . LYS A 1 666 ? -36.312 -11.391 -5.863 1 97.5 666 LYS A C 1
ATOM 5044 O O . LYS A 1 666 ? -35.5 -10.602 -6.375 1 97.5 666 LYS A O 1
ATOM 5049 N N . ARG A 1 667 ? -36.812 -11.258 -4.688 1 96.38 667 ARG A N 1
ATOM 5050 C CA . ARG A 1 667 ? -36.344 -10.227 -3.752 1 96.38 667 ARG A CA 1
ATOM 5051 C C . ARG A 1 667 ? -35.469 -10.828 -2.664 1 96.38 667 ARG A C 1
ATOM 5053 O O . ARG A 1 667 ? -35.469 -12.039 -2.449 1 96.38 667 ARG A O 1
ATOM 5060 N N . ALA A 1 668 ? -34.812 -9.938 -1.964 1 93.56 668 ALA A N 1
ATOM 5061 C CA . ALA A 1 668 ? -33.938 -10.383 -0.881 1 93.56 668 ALA A CA 1
ATOM 5062 C C . ALA A 1 668 ? -34.688 -11.234 0.125 1 93.56 668 ALA A C 1
ATOM 5064 O O . ALA A 1 668 ? -34.188 -12.258 0.596 1 93.56 668 ALA A O 1
ATOM 5065 N N . ALA A 1 669 ? -35.906 -10.93 0.388 1 91.81 669 ALA A N 1
ATOM 5066 C CA . ALA A 1 669 ? -36.75 -11.578 1.402 1 91.81 669 ALA A CA 1
ATOM 5067 C C . ALA A 1 669 ? -37.188 -12.969 0.949 1 91.81 669 ALA A C 1
ATOM 5069 O O . ALA A 1 669 ? -37.594 -13.789 1.764 1 91.81 669 ALA A O 1
ATOM 5070 N N . ASP A 1 670 ? -37.031 -13.242 -0.302 1 95.38 670 ASP A N 1
ATOM 5071 C CA . ASP A 1 670 ? -37.469 -14.523 -0.845 1 95.38 670 ASP A CA 1
ATOM 5072 C C . ASP A 1 670 ? -36.438 -15.609 -0.562 1 95.38 670 ASP A C 1
ATOM 5074 O O . ASP A 1 670 ? -36.719 -16.797 -0.722 1 95.38 670 ASP A O 1
ATOM 5078 N N . PHE A 1 671 ? -35.25 -15.234 -0.156 1 95.62 671 PHE A N 1
ATOM 5079 C CA . PHE A 1 671 ? -34.219 -16.188 0.151 1 95.62 671 PHE A CA 1
ATOM 5080 C C . PHE A 1 671 ? -34.156 -16.5 1.644 1 95.62 671 PHE A C 1
ATOM 5082 O O . PHE A 1 671 ? -34.344 -15.602 2.473 1 95.62 671 PHE A O 1
ATOM 5089 N N . LYS A 1 672 ? -34.062 -17.766 1.936 1 89 672 LYS A N 1
ATOM 5090 C CA . LYS A 1 672 ? -33.875 -18.156 3.324 1 89 672 LYS A CA 1
ATOM 5091 C C . LYS A 1 672 ? -32.375 -18.219 3.686 1 89 672 LYS A C 1
ATOM 5093 O O . LYS A 1 672 ? -31.578 -18.781 2.939 1 89 672 LYS A O 1
ATOM 5098 N N . PHE A 1 673 ? -32.031 -17.516 4.707 1 89.56 673 PHE A N 1
ATOM 5099 C CA . PHE A 1 673 ? -30.641 -17.484 5.145 1 89.56 673 PHE A CA 1
ATOM 5100 C C . PHE A 1 673 ? -30.547 -17.641 6.656 1 89.56 673 PHE A C 1
ATOM 5102 O O . PHE A 1 673 ? -31.203 -16.922 7.406 1 89.56 673 PHE A O 1
ATOM 5109 N N . VAL A 1 674 ? -29.766 -18.625 7.059 1 88.62 674 VAL A N 1
ATOM 5110 C CA . VAL A 1 674 ? -29.484 -18.812 8.477 1 88.62 674 VAL A CA 1
ATOM 5111 C C . VAL A 1 674 ? -28.094 -18.281 8.797 1 88.62 674 VAL A C 1
ATOM 5113 O O . VAL A 1 674 ? -27.094 -18.812 8.305 1 88.62 674 VAL A O 1
ATOM 5116 N N . ARG A 1 675 ? -28.047 -17.328 9.625 1 85.62 675 ARG A N 1
ATOM 5117 C CA . ARG A 1 675 ? -26.766 -16.75 10.039 1 85.62 675 ARG A CA 1
ATOM 5118 C C . ARG A 1 675 ? -26.109 -17.609 11.117 1 85.62 675 ARG A C 1
ATOM 5120 O O . ARG A 1 675 ? -26.75 -17.938 12.125 1 85.62 675 ARG A O 1
ATOM 5127 N N . ARG A 1 676 ? -24.906 -18.031 10.836 1 89.94 676 ARG A N 1
ATOM 5128 C CA . ARG A 1 676 ? -24.094 -18.766 11.797 1 89.94 676 ARG A CA 1
ATOM 5129 C C . ARG A 1 676 ? -22.812 -18.016 12.125 1 89.94 676 ARG A C 1
ATOM 5131 O O . ARG A 1 676 ? -22.281 -17.281 11.289 1 89.94 676 ARG A O 1
ATOM 5138 N N . SER A 1 677 ? -22.281 -18.172 13.336 1 86.12 677 SER A N 1
ATOM 5139 C CA . SER A 1 677 ? -21.109 -17.422 13.781 1 86.12 677 SER A CA 1
ATOM 5140 C C . SER A 1 677 ? -19.812 -18.172 13.461 1 86.12 677 SER A C 1
ATOM 5142 O O . SER A 1 677 ? -18.719 -17.609 13.531 1 86.12 677 SER A O 1
ATOM 5144 N N . ASP A 1 678 ? -19.984 -19.469 13.172 1 93.75 678 ASP A N 1
ATOM 5145 C CA . ASP A 1 678 ? -18.844 -20.328 12.945 1 93.75 678 ASP A CA 1
ATOM 5146 C C . ASP A 1 678 ? -18.891 -20.953 11.547 1 93.75 678 ASP A C 1
ATOM 5148 O O . ASP A 1 678 ? -19.891 -21.594 11.188 1 93.75 678 ASP A O 1
ATOM 5152 N N . VAL A 1 679 ? -17.797 -20.812 10.82 1 96.25 679 VAL A N 1
ATOM 5153 C CA . VAL A 1 679 ? -17.734 -21.328 9.453 1 96.25 679 VAL A CA 1
ATOM 5154 C C . VAL A 1 679 ? -17.859 -22.844 9.477 1 96.25 679 VAL A C 1
ATOM 5156 O O . VAL A 1 679 ? -18.438 -23.438 8.562 1 96.25 679 VAL A O 1
ATOM 5159 N N . ARG A 1 680 ? -17.328 -23.469 10.516 1 97.69 680 ARG A N 1
ATOM 5160 C CA . ARG A 1 680 ? -17.469 -24.922 10.672 1 97.69 680 ARG A CA 1
ATOM 5161 C C . ARG A 1 680 ? -18.922 -25.344 10.57 1 97.69 680 ARG A C 1
ATOM 5163 O O . ARG A 1 680 ? -19.25 -26.328 9.898 1 97.69 680 ARG A O 1
ATOM 5170 N N . ASP A 1 681 ? -19.797 -24.562 11.172 1 97.81 681 ASP A N 1
ATOM 5171 C CA . ASP A 1 681 ? -21.219 -24.891 11.164 1 97.81 681 ASP A CA 1
ATOM 5172 C C . ASP A 1 681 ? -21.797 -24.766 9.758 1 97.81 681 ASP A C 1
ATOM 5174 O O . ASP A 1 681 ? -22.703 -25.516 9.375 1 97.81 681 ASP A O 1
ATOM 5178 N N . ASP A 1 682 ? -21.312 -23.812 9.039 1 97.25 682 ASP A N 1
ATOM 5179 C CA . ASP A 1 682 ? -21.734 -23.656 7.656 1 97.25 682 ASP A CA 1
ATOM 5180 C C . ASP A 1 682 ? -21.328 -24.859 6.812 1 97.25 682 ASP A C 1
ATOM 5182 O O . ASP A 1 682 ? -22.125 -25.375 6.027 1 97.25 682 ASP A O 1
ATOM 5186 N N . VAL A 1 683 ? -20.109 -25.328 7.023 1 98.5 683 VAL A N 1
ATOM 5187 C CA . VAL A 1 683 ? -19.594 -26.469 6.289 1 98.5 683 VAL A CA 1
ATOM 5188 C C . VAL A 1 683 ? -20.422 -27.719 6.629 1 98.5 683 VAL A C 1
ATOM 5190 O O . VAL A 1 683 ? -20.891 -28.422 5.734 1 98.5 683 VAL A O 1
ATOM 5193 N N . GLU A 1 684 ? -20.641 -27.922 7.867 1 98.25 684 GLU A N 1
ATOM 5194 C CA . GLU A 1 684 ? -21.406 -29.078 8.312 1 98.25 684 GLU A CA 1
ATOM 5195 C C . GLU A 1 684 ? -22.828 -29.062 7.762 1 98.25 684 GLU A C 1
ATOM 5197 O O . GLU A 1 684 ? -23.359 -30.109 7.363 1 98.25 684 GLU A O 1
ATOM 5202 N N . SER A 1 685 ? -23.359 -27.906 7.766 1 97.5 685 SER A N 1
ATOM 5203 C CA . SER A 1 685 ? -24.703 -27.766 7.234 1 97.5 685 SER A CA 1
ATOM 5204 C C . SER A 1 685 ? -24.766 -28.156 5.758 1 97.5 685 SER A C 1
ATOM 5206 O O . SER A 1 685 ? -25.672 -28.875 5.332 1 97.5 685 SER A O 1
ATOM 5208 N N . LEU A 1 686 ? -23.859 -27.734 4.984 1 97.88 686 LEU A N 1
ATOM 5209 C CA . LEU A 1 686 ? -23.844 -28.016 3.555 1 97.88 686 LEU A CA 1
ATOM 5210 C C . LEU A 1 686 ? -23.531 -29.5 3.307 1 97.88 686 LEU A C 1
ATOM 5212 O O . LEU A 1 686 ? -24.125 -30.109 2.408 1 97.88 686 LEU A O 1
ATOM 5216 N N . VAL A 1 687 ? -22.609 -30.047 4.082 1 98.62 687 VAL A N 1
ATOM 5217 C CA . VAL A 1 687 ? -22.281 -31.469 3.959 1 98.62 687 VAL A CA 1
ATOM 5218 C C . VAL A 1 687 ? -23.516 -32.312 4.254 1 98.62 687 VAL A C 1
ATOM 5220 O O . VAL A 1 687 ? -23.781 -33.312 3.561 1 98.62 687 VAL A O 1
ATOM 5223 N N . ARG A 1 688 ? -24.297 -31.859 5.227 1 97.81 688 ARG A N 1
ATOM 5224 C CA . ARG A 1 688 ? -25.516 -32.562 5.559 1 97.81 688 ARG A CA 1
ATOM 5225 C C . ARG A 1 688 ? -26.531 -32.469 4.414 1 97.81 688 ARG A C 1
ATOM 5227 O O . ARG A 1 688 ? -27.188 -33.469 4.09 1 97.81 688 ARG A O 1
ATOM 5234 N N . LYS A 1 689 ? -26.641 -31.359 3.846 1 97.12 689 LYS A N 1
ATOM 5235 C CA . LYS A 1 689 ? -27.547 -31.172 2.721 1 97.12 689 LYS A CA 1
ATOM 5236 C C . LYS A 1 689 ? -27.156 -32.062 1.548 1 97.12 689 LYS A C 1
ATOM 5238 O O . LYS A 1 689 ? -28.031 -32.688 0.925 1 97.12 689 LYS A O 1
ATOM 5243 N N . LEU A 1 690 ? -25.906 -32.125 1.239 1 98.44 690 LEU A N 1
ATOM 5244 C CA . LEU A 1 690 ? -25.406 -32.969 0.157 1 98.44 690 LEU A CA 1
ATOM 5245 C C . LEU A 1 690 ? -25.641 -34.438 0.463 1 98.44 690 LEU A C 1
ATOM 5247 O O . LEU A 1 690 ? -26.062 -35.219 -0.41 1 98.44 690 LEU A O 1
ATOM 5251 N N . SER A 1 691 ? -25.406 -34.812 1.697 1 98 691 SER A N 1
ATOM 5252 C CA . SER A 1 691 ? -25.625 -36.188 2.117 1 98 691 SER A CA 1
ATOM 5253 C C . SER A 1 691 ? -27.078 -36.594 1.978 1 98 691 SER A C 1
ATOM 5255 O O . SER A 1 691 ? -27.391 -37.719 1.597 1 98 691 SER A O 1
ATOM 5257 N N . ALA A 1 692 ? -27.906 -35.656 2.275 1 97.19 692 ALA A N 1
ATOM 5258 C CA . ALA A 1 692 ? -29.344 -35.906 2.18 1 97.19 692 ALA A CA 1
ATOM 5259 C C . ALA A 1 692 ? -29.75 -36.188 0.739 1 97.19 692 ALA A C 1
ATOM 5261 O O . ALA A 1 692 ? -30.75 -36.875 0.495 1 97.19 692 ALA A O 1
ATOM 5262 N N . LEU A 1 693 ? -29 -35.75 -0.165 1 96.62 693 LEU A N 1
ATOM 5263 C CA . LEU A 1 693 ? -29.266 -35.969 -1.58 1 96.62 693 LEU A CA 1
ATOM 5264 C C . LEU A 1 693 ? -28.453 -37.125 -2.105 1 96.62 693 LEU A C 1
ATOM 5266 O O . LEU A 1 693 ? -28.359 -37.344 -3.316 1 96.62 693 LEU A O 1
ATOM 5270 N N . GLY A 1 694 ? -27.672 -37.781 -1.229 1 96.19 694 GLY A N 1
ATOM 5271 C CA . GLY A 1 694 ? -26.953 -38.969 -1.569 1 96.19 694 GLY A CA 1
ATOM 5272 C C . GLY A 1 694 ? -25.547 -38.719 -2.059 1 96.19 694 GLY A C 1
ATOM 5273 O O . GLY A 1 694 ? -24.906 -39.594 -2.643 1 96.19 694 GLY A O 1
ATOM 5274 N N . MET A 1 695 ? -25.062 -37.625 -1.82 1 97.94 695 MET A N 1
ATOM 5275 C CA . MET A 1 695 ? -23.75 -37.25 -2.346 1 97.94 695 MET A CA 1
ATOM 5276 C C . MET A 1 695 ? -22.703 -37.281 -1.237 1 97.94 695 MET A C 1
ATOM 5278 O O . MET A 1 695 ? -23 -36.969 -0.086 1 97.94 695 MET A O 1
ATOM 5282 N N . GLU A 1 696 ? -21.531 -37.625 -1.585 1 98 696 GLU A N 1
ATOM 5283 C CA . GLU A 1 696 ? -20.406 -37.719 -0.669 1 98 696 GLU A CA 1
ATOM 5284 C C . GLU A 1 696 ? -19.469 -36.5 -0.859 1 98 696 GLU A C 1
ATOM 5286 O O . GLU A 1 696 ? -19.172 -36.125 -1.991 1 98 696 GLU A O 1
ATOM 5291 N N . THR A 1 697 ? -19.078 -35.906 0.29 1 98.69 697 THR A N 1
ATOM 5292 C CA . THR A 1 697 ? -18.172 -34.75 0.237 1 98.69 697 THR A CA 1
ATOM 5293 C C . THR A 1 697 ? -16.75 -35.188 0.579 1 98.69 697 THR A C 1
ATOM 5295 O O . THR A 1 697 ? -16.469 -35.625 1.703 1 98.69 697 THR A O 1
ATOM 5298 N N . LEU A 1 698 ? -15.805 -35.031 -0.347 1 98.75 698 LEU A N 1
ATOM 5299 C CA . LEU A 1 698 ? -14.406 -35.406 -0.177 1 98.75 698 LEU A CA 1
ATOM 5300 C C . LEU A 1 698 ? -13.523 -34.156 -0.177 1 98.75 698 LEU A C 1
ATOM 5302 O O . LEU A 1 698 ? -13.758 -33.219 -0.938 1 98.75 698 LEU A O 1
ATOM 5306 N N . VAL A 1 699 ? -12.461 -34.156 0.71 1 98.81 699 VAL A N 1
ATOM 5307 C CA . VAL A 1 699 ? -11.602 -33 0.828 1 98.81 699 VAL A CA 1
ATOM 5308 C C . VAL A 1 699 ? -10.141 -33.438 0.815 1 98.81 699 VAL A C 1
ATOM 5310 O O . VAL A 1 699 ? -9.758 -34.375 1.516 1 98.81 699 VAL A O 1
ATOM 5313 N N . LEU A 1 700 ? -9.367 -32.844 0.006 1 98.56 700 LEU A N 1
ATOM 5314 C CA . LEU A 1 700 ? -7.906 -32.906 0.042 1 98.56 700 LEU A CA 1
ATOM 5315 C C . LEU A 1 700 ? -7.301 -31.594 0.534 1 98.56 700 LEU A C 1
ATOM 5317 O O . LEU A 1 700 ? -7.574 -30.531 -0.027 1 98.56 700 LEU A O 1
ATOM 5321 N N . ASP A 1 701 ? -6.535 -31.641 1.604 1 98.25 701 ASP A N 1
ATOM 5322 C CA . ASP A 1 701 ? -5.758 -30.5 2.062 1 98.25 701 ASP A CA 1
ATOM 5323 C C . ASP A 1 701 ? -4.5 -30.312 1.217 1 98.25 701 ASP A C 1
ATOM 5325 O O . ASP A 1 701 ? -3.566 -31.109 1.299 1 98.25 701 ASP A O 1
ATOM 5329 N N . GLN A 1 702 ? -4.477 -29.281 0.427 1 97.44 702 GLN A N 1
ATOM 5330 C CA . GLN A 1 702 ? -3.371 -29.016 -0.487 1 97.44 702 GLN A CA 1
ATOM 5331 C C . GLN A 1 702 ? -2.451 -27.922 0.061 1 97.44 702 GLN A C 1
ATOM 5333 O O . GLN A 1 702 ? -1.622 -27.391 -0.669 1 97.44 702 GLN A O 1
ATOM 5338 N N . THR A 1 703 ? -2.609 -27.547 1.339 1 97.62 703 THR A N 1
ATOM 5339 C CA . THR A 1 703 ? -1.823 -26.469 1.951 1 97.62 703 THR A CA 1
ATOM 5340 C C . THR A 1 703 ? -0.332 -26.797 1.874 1 97.62 703 THR A C 1
ATOM 5342 O O . THR A 1 703 ? 0.09 -27.906 2.199 1 97.62 703 THR A O 1
ATOM 5345 N N . ARG A 1 704 ? 0.423 -25.875 1.382 1 97.25 704 ARG A N 1
ATOM 5346 C CA . ARG A 1 704 ? 1.876 -26.016 1.369 1 97.25 704 ARG A CA 1
ATOM 5347 C C . ARG A 1 704 ? 2.496 -25.375 2.613 1 97.25 704 ARG A C 1
ATOM 5349 O O . ARG A 1 704 ? 2.16 -24.25 2.982 1 97.25 704 ARG A O 1
ATOM 5356 N N . PRO A 1 705 ? 3.418 -26.062 3.213 1 97.5 705 PRO A N 1
ATOM 5357 C CA . PRO A 1 705 ? 3.979 -25.578 4.48 1 97.5 705 PRO A CA 1
ATOM 5358 C C . PRO A 1 705 ? 4.652 -24.219 4.348 1 97.5 705 PRO A C 1
ATOM 5360 O O . PRO A 1 705 ? 4.664 -23.438 5.301 1 97.5 705 PRO A O 1
ATOM 5363 N N . ASP A 1 706 ? 5.277 -23.938 3.258 1 97.12 706 ASP A N 1
ATOM 5364 C CA . ASP A 1 706 ? 6.004 -22.688 3.084 1 97.12 706 ASP A CA 1
ATOM 5365 C C . ASP A 1 706 ? 5.055 -21.547 2.709 1 97.12 706 ASP A C 1
ATOM 5367 O O . ASP A 1 706 ? 5.43 -20.375 2.76 1 97.12 706 ASP A O 1
ATOM 5371 N N . ILE A 1 707 ? 3.834 -21.844 2.348 1 96.88 707 ILE A N 1
ATOM 5372 C CA . ILE A 1 707 ? 2.801 -20.859 2.061 1 96.88 707 ILE A CA 1
ATOM 5373 C C . ILE A 1 707 ? 1.912 -20.656 3.289 1 96.88 707 ILE A C 1
ATOM 5375 O O . ILE A 1 707 ? 1.594 -19.531 3.664 1 96.88 707 ILE A O 1
ATOM 5379 N N . ASP A 1 708 ? 1.552 -21.703 3.846 1 97 708 ASP A N 1
ATOM 5380 C CA . ASP A 1 708 ? 0.841 -21.828 5.117 1 97 708 ASP A CA 1
ATOM 5381 C C . ASP A 1 708 ? -0.637 -21.469 4.953 1 97 708 ASP A C 1
ATOM 5383 O O . ASP A 1 708 ? -1.464 -21.859 5.785 1 97 708 ASP A O 1
ATOM 5387 N N . LEU A 1 709 ? -1.058 -20.656 3.965 1 97.88 709 LEU A N 1
ATOM 5388 C CA . LEU A 1 709 ? -2.473 -20.406 3.707 1 97.88 709 LEU A CA 1
ATOM 5389 C C . LEU A 1 709 ? -3.195 -21.703 3.365 1 97.88 709 LEU A C 1
ATOM 5391 O O . LEU A 1 709 ? -2.777 -22.438 2.461 1 97.88 709 LEU A O 1
ATOM 5395 N N . PRO A 1 710 ? -4.297 -21.953 4.027 1 98.38 710 PRO A N 1
ATOM 5396 C CA . PRO A 1 710 ? -5.02 -23.188 3.719 1 98.38 710 PRO A CA 1
ATOM 5397 C C . PRO A 1 710 ? -5.59 -23.203 2.301 1 98.38 710 PRO A C 1
ATOM 5399 O O . PRO A 1 710 ? -6.207 -22.219 1.871 1 98.38 710 PRO A O 1
ATOM 5402 N N . VAL A 1 711 ? -5.312 -24.219 1.601 1 98.25 711 VAL A N 1
ATOM 5403 C CA . VAL A 1 711 ? -5.863 -24.5 0.279 1 98.25 711 VAL A CA 1
ATOM 5404 C C . VAL A 1 711 ? -6.418 -25.922 0.246 1 98.25 711 VAL A C 1
ATOM 5406 O O . VAL A 1 711 ? -5.816 -26.844 0.797 1 98.25 711 VAL A O 1
ATOM 5409 N N . VAL A 1 712 ? -7.594 -26.047 -0.371 1 98.56 712 VAL A N 1
ATOM 5410 C CA . VAL A 1 712 ? -8.195 -27.375 -0.416 1 98.56 712 VAL A CA 1
ATOM 5411 C C . VAL A 1 712 ? -8.711 -27.672 -1.824 1 98.56 712 VAL A C 1
ATOM 5413 O O . VAL A 1 712 ? -8.867 -26.75 -2.633 1 98.56 712 VAL A O 1
ATOM 5416 N N . ARG A 1 713 ? -8.891 -28.859 -2.08 1 98.12 713 ARG A N 1
ATOM 5417 C CA . ARG A 1 713 ? -9.703 -29.359 -3.184 1 98.12 713 ARG A CA 1
ATOM 5418 C C . ARG A 1 713 ? -10.891 -30.172 -2.666 1 98.12 713 ARG A C 1
ATOM 5420 O O . ARG A 1 713 ? -10.703 -31.234 -2.064 1 98.12 713 ARG A O 1
ATOM 5427 N N . VAL A 1 714 ? -12.039 -29.641 -2.904 1 98.75 714 VAL A N 1
ATOM 5428 C CA . VAL A 1 714 ? -13.25 -30.359 -2.535 1 98.75 714 VAL A CA 1
ATOM 5429 C C . VAL A 1 714 ? -13.812 -31.078 -3.754 1 98.75 714 VAL A C 1
ATOM 5431 O O . VAL A 1 714 ? -13.867 -30.516 -4.852 1 98.75 714 VAL A O 1
ATOM 5434 N N . VAL A 1 715 ? -14.141 -32.312 -3.541 1 98.38 715 VAL A N 1
ATOM 5435 C CA . VAL A 1 715 ? -14.719 -33.156 -4.598 1 98.38 715 VAL A CA 1
ATOM 5436 C C . VAL A 1 715 ? -16.047 -33.75 -4.129 1 98.38 715 VAL A C 1
ATOM 5438 O O . VAL A 1 715 ? -16.109 -34.344 -3.062 1 98.38 715 VAL A O 1
ATOM 5441 N N . VAL A 1 716 ? -17.031 -33.5 -4.875 1 98.62 716 VAL A N 1
ATOM 5442 C CA . VAL A 1 716 ? -18.328 -34.125 -4.652 1 98.62 716 VAL A CA 1
ATOM 5443 C C . VAL A 1 716 ? -18.797 -34.844 -5.926 1 98.62 716 VAL A C 1
ATOM 5445 O O . VAL A 1 716 ? -19.406 -34.219 -6.793 1 98.62 716 VAL A O 1
ATOM 5448 N N . PRO A 1 717 ? -18.516 -36.156 -6.031 1 97.75 717 PRO A N 1
ATOM 5449 C CA . PRO A 1 717 ? -18.953 -36.844 -7.234 1 97.75 717 PRO A CA 1
ATOM 5450 C C . PRO A 1 717 ? -20.422 -36.656 -7.547 1 97.75 717 PRO A C 1
ATOM 5452 O O . PRO A 1 717 ? -21.266 -36.688 -6.645 1 97.75 717 PRO A O 1
ATOM 5455 N N . GLY A 1 718 ? -20.656 -36.344 -8.789 1 97.06 718 GLY A N 1
ATOM 5456 C CA . GLY A 1 718 ? -22.031 -36.156 -9.211 1 97.06 718 GLY A CA 1
ATOM 5457 C C . GLY A 1 718 ? -22.359 -34.688 -9.469 1 97.06 718 GLY A C 1
ATOM 5458 O O . GLY A 1 718 ? -23.188 -34.375 -10.32 1 97.06 718 GLY A O 1
ATOM 5459 N N . LEU A 1 719 ? -21.797 -33.75 -8.672 1 98.12 719 LEU A N 1
ATOM 5460 C CA . LEU A 1 719 ? -21.984 -32.344 -8.984 1 98.12 719 LEU A CA 1
ATOM 5461 C C . LEU A 1 719 ? -21.344 -31.984 -10.312 1 98.12 719 LEU A C 1
ATOM 5463 O O . LEU A 1 719 ? -20.25 -32.469 -10.633 1 98.12 719 LEU A O 1
ATOM 5467 N N . ARG A 1 720 ? -22 -31.141 -11 1 97.44 720 ARG A N 1
ATOM 5468 C CA . ARG A 1 720 ? -21.547 -30.797 -12.344 1 97.44 720 ARG A CA 1
ATOM 5469 C C . ARG A 1 720 ? -20.531 -29.656 -12.305 1 97.44 720 ARG A C 1
ATOM 5471 O O . ARG A 1 720 ? -20.734 -28.656 -11.617 1 97.44 720 ARG A O 1
ATOM 5478 N N . PRO A 1 721 ? -19.391 -29.844 -13.023 1 95.06 721 PRO A N 1
ATOM 5479 C CA . PRO A 1 721 ? -18.703 -28.594 -13.391 1 95.06 721 PRO A CA 1
ATOM 5480 C C . PRO A 1 721 ? -19.469 -27.781 -14.422 1 95.06 721 PRO A C 1
ATOM 5482 O O . PRO A 1 721 ? -20.5 -28.219 -14.93 1 95.06 721 PRO A O 1
ATOM 5485 N N . PHE A 1 722 ? -19.016 -26.547 -14.695 1 94.06 722 PHE A N 1
ATOM 5486 C CA . PHE A 1 722 ? -19.797 -25.781 -15.648 1 94.06 722 PHE A CA 1
ATOM 5487 C C . PHE A 1 722 ? -19.219 -25.922 -17.062 1 94.06 722 PHE A C 1
ATOM 5489 O O . PHE A 1 722 ? -19.688 -25.266 -17.984 1 94.06 722 PHE A O 1
ATOM 5496 N N . TRP A 1 723 ? -18.25 -26.875 -17.234 1 94 723 TRP A N 1
ATOM 5497 C CA . TRP A 1 723 ? -17.75 -27.234 -18.562 1 94 723 TRP A CA 1
ATOM 5498 C C . TRP A 1 723 ? -18.719 -28.172 -19.266 1 94 723 TRP A C 1
ATOM 5500 O O . TRP A 1 723 ? -19.703 -28.609 -18.672 1 94 723 TRP A O 1
ATOM 5510 N N . SER A 1 724 ? -18.359 -28.469 -20.562 1 95.5 724 SER A N 1
ATOM 5511 C CA . SER A 1 724 ? -19.234 -29.344 -21.344 1 95.5 724 SER A CA 1
ATOM 5512 C C . SER A 1 724 ? -19.094 -30.797 -20.891 1 95.5 724 SER A C 1
ATOM 5514 O O . SER A 1 724 ? -18.344 -31.578 -21.484 1 95.5 724 SER A O 1
ATOM 5516 N N . ARG A 1 725 ? -19.828 -31.188 -19.844 1 96.44 725 ARG A N 1
ATOM 5517 C CA . ARG A 1 725 ? -19.891 -32.531 -19.281 1 96.44 725 ARG A CA 1
ATOM 5518 C C . ARG A 1 725 ? -21.312 -33.094 -19.312 1 96.44 725 ARG A C 1
ATOM 5520 O O . ARG A 1 725 ? -22.141 -32.719 -18.484 1 96.44 725 ARG A O 1
ATOM 5527 N N . PHE A 1 726 ? -21.594 -34.062 -20.172 1 97.69 726 PHE A N 1
ATOM 5528 C CA . PHE A 1 726 ? -22.984 -34.344 -20.516 1 97.69 726 PHE A CA 1
ATOM 5529 C C . PHE A 1 726 ? -23.359 -35.75 -20.109 1 97.69 726 PHE A C 1
ATOM 5531 O O . PHE A 1 726 ? -24.266 -36.344 -20.703 1 97.69 726 PHE A O 1
ATOM 5538 N N . ALA A 1 727 ? -22.625 -36.344 -19.188 1 97.5 727 ALA A N 1
ATOM 5539 C CA . ALA A 1 727 ? -23.047 -37.625 -18.656 1 97.5 727 ALA A CA 1
ATOM 5540 C C . ALA A 1 727 ? -24.422 -37.531 -18.016 1 97.5 727 ALA A C 1
ATOM 5542 O O . ALA A 1 727 ? -24.859 -36.438 -17.594 1 97.5 727 ALA A O 1
ATOM 5543 N N . PRO A 1 728 ? -25.125 -38.625 -17.984 1 96.88 728 PRO A N 1
ATOM 5544 C CA . PRO A 1 728 ? -26.422 -38.625 -17.281 1 96.88 728 PRO A CA 1
ATOM 5545 C C . PRO A 1 728 ? -26.297 -38.188 -15.828 1 96.88 728 PRO A C 1
ATOM 5547 O O . PRO A 1 728 ? -25.203 -38.25 -15.25 1 96.88 728 PRO A O 1
ATOM 5550 N N . GLY A 1 729 ? -27.438 -37.812 -15.258 1 97.5 729 GLY A N 1
ATOM 5551 C CA . GLY A 1 729 ? -27.438 -37.406 -13.867 1 97.5 729 GLY A CA 1
ATOM 5552 C C . GLY A 1 729 ? -28.062 -36.031 -13.648 1 97.5 729 GLY A C 1
ATOM 5553 O O . GLY A 1 729 ? -29.109 -35.719 -14.25 1 97.5 729 GLY A O 1
ATOM 5554 N N . ARG A 1 730 ? -27.5 -35.219 -12.812 1 97.81 730 ARG A N 1
ATOM 5555 C CA . ARG A 1 730 ? -28.109 -34 -12.281 1 97.81 730 ARG A CA 1
ATOM 5556 C C . ARG A 1 730 ? -28.422 -33.031 -13.406 1 97.81 730 ARG A C 1
ATOM 5558 O O . ARG A 1 730 ? -29.453 -32.344 -13.352 1 97.81 730 ARG A O 1
ATOM 5565 N N . LEU A 1 731 ? -27.516 -32.969 -14.445 1 98.25 731 LEU A N 1
ATOM 5566 C CA . LEU A 1 731 ? -27.703 -32.031 -15.562 1 98.25 731 LEU A CA 1
ATOM 5567 C C . LEU A 1 731 ? -29.094 -32.219 -16.188 1 98.25 731 LEU A C 1
ATOM 5569 O O . LEU A 1 731 ? -29.719 -31.25 -16.594 1 98.25 731 LEU A O 1
ATOM 5573 N N . PHE A 1 732 ? -29.578 -33.438 -16.156 1 98.19 732 PHE A N 1
ATOM 5574 C CA . PHE A 1 732 ? -30.812 -33.812 -16.844 1 98.19 732 PHE A CA 1
ATOM 5575 C C . PHE A 1 732 ? -31.938 -34 -15.852 1 98.19 732 PHE A C 1
ATOM 5577 O O . PHE A 1 732 ? -33.094 -33.625 -16.125 1 98.19 732 PHE A O 1
ATOM 5584 N N . ASP A 1 733 ? -31.688 -34.438 -14.695 1 98.06 733 ASP A N 1
ATOM 5585 C CA . ASP A 1 733 ? -32.719 -34.875 -13.75 1 98.06 733 ASP A CA 1
ATOM 5586 C C . ASP A 1 733 ? -33.219 -33.719 -12.883 1 98.06 733 ASP A C 1
ATOM 5588 O O . ASP A 1 733 ? -34.406 -33.625 -12.609 1 98.06 733 ASP A O 1
ATOM 5592 N N . VAL A 1 734 ? -32.344 -32.875 -12.438 1 98.12 734 VAL A N 1
ATOM 5593 C CA . VAL A 1 734 ? -32.688 -31.875 -11.422 1 98.12 734 VAL A CA 1
ATOM 5594 C C . VAL A 1 734 ? -33.656 -30.844 -12.008 1 98.12 734 VAL A C 1
ATOM 5596 O O . VAL A 1 734 ? -34.625 -30.453 -11.367 1 98.12 734 VAL A O 1
ATOM 5599 N N . PRO A 1 735 ? -33.406 -30.328 -13.273 1 98.06 735 PRO A N 1
ATOM 5600 C CA . PRO A 1 735 ? -34.375 -29.375 -13.836 1 98.06 735 PRO A CA 1
ATOM 5601 C C . PRO A 1 735 ? -35.781 -29.953 -13.891 1 98.06 735 PRO A C 1
ATOM 5603 O O . PRO A 1 735 ? -36.75 -29.234 -13.648 1 98.06 735 PRO A O 1
ATOM 5606 N N . VAL A 1 736 ? -35.875 -31.234 -14.141 1 97.94 736 VAL A N 1
ATOM 5607 C CA . VAL A 1 736 ? -37.188 -31.891 -14.195 1 97.94 736 VAL A CA 1
ATOM 5608 C C . VAL A 1 736 ? -37.75 -32 -12.789 1 97.94 736 VAL A C 1
ATOM 5610 O O . VAL A 1 736 ? -38.938 -31.688 -12.562 1 97.94 736 VAL A O 1
ATOM 5613 N N . ARG A 1 737 ? -36.969 -32.438 -11.867 1 97.12 737 ARG A N 1
ATOM 5614 C CA . ARG A 1 737 ? -37.406 -32.625 -10.484 1 97.12 737 ARG A CA 1
ATOM 5615 C C . ARG A 1 737 ? -37.875 -31.297 -9.891 1 97.12 737 ARG A C 1
ATOM 5617 O O . ARG A 1 737 ? -38.781 -31.266 -9.062 1 97.12 737 ARG A O 1
ATOM 5624 N N . LEU A 1 738 ? -37.281 -30.188 -10.305 1 96 738 LEU A N 1
ATOM 5625 C CA . LEU A 1 738 ? -37.594 -28.875 -9.781 1 96 738 LEU A CA 1
ATOM 5626 C C . LEU A 1 738 ? -38.781 -28.266 -10.531 1 96 738 LEU A C 1
ATOM 5628 O O . LEU A 1 738 ? -39.219 -27.156 -10.211 1 96 738 LEU A O 1
ATOM 5632 N N . GLY A 1 739 ? -39.281 -28.938 -11.578 1 94.81 739 GLY A N 1
ATOM 5633 C CA . GLY A 1 739 ? -40.438 -28.469 -12.344 1 94.81 739 GLY A CA 1
ATOM 5634 C C . GLY A 1 739 ? -40.094 -27.375 -13.328 1 94.81 739 GLY A C 1
ATOM 5635 O O . GLY A 1 739 ? -40.969 -26.656 -13.82 1 94.81 739 GLY A O 1
ATOM 5636 N N . ARG A 1 740 ? -38.812 -27.172 -13.617 1 94.81 740 ARG A N 1
ATOM 5637 C CA . ARG A 1 740 ? -38.406 -26.156 -14.57 1 94.81 740 ARG A CA 1
ATOM 5638 C C . ARG A 1 740 ? -38.562 -26.641 -16 1 94.81 740 ARG A C 1
ATOM 5640 O O . ARG A 1 740 ? -38.719 -25.844 -16.922 1 94.81 740 ARG A O 1
ATOM 5647 N N . LEU A 1 741 ? -38.406 -27.969 -16.125 1 96.56 741 LEU A N 1
ATOM 5648 C CA . LEU A 1 741 ? -38.656 -28.641 -17.406 1 96.56 741 LEU A CA 1
ATOM 5649 C C . LEU A 1 741 ? -39.625 -29.797 -17.219 1 96.56 741 LEU A C 1
ATOM 5651 O O . LEU A 1 741 ? -39.625 -30.453 -16.188 1 96.56 741 LEU A O 1
ATOM 5655 N N . ALA A 1 742 ? -40.406 -30.016 -18.219 1 96.69 742 ALA A N 1
ATOM 5656 C CA . ALA A 1 742 ? -41.344 -31.141 -18.188 1 96.69 742 ALA A CA 1
ATOM 5657 C C . ALA A 1 742 ? -40.625 -32.469 -18.375 1 96.69 742 ALA A C 1
ATOM 5659 O O . ALA A 1 742 ? -41.031 -33.469 -17.812 1 96.69 742 ALA A O 1
ATOM 5660 N N . GLU A 1 743 ? -39.625 -32.438 -19.172 1 97.38 743 GLU A N 1
ATOM 5661 C CA . GLU A 1 743 ? -38.781 -33.594 -19.453 1 97.38 743 GLU A CA 1
ATOM 5662 C C . GLU A 1 743 ? -37.312 -33.219 -19.625 1 97.38 743 GLU A C 1
ATOM 5664 O O . GLU A 1 743 ? -37.031 -32.031 -19.828 1 97.38 743 GLU A O 1
ATOM 5669 N N . ALA A 1 744 ? -36.5 -34.25 -19.5 1 97.81 744 ALA A N 1
ATOM 5670 C CA . ALA A 1 744 ? -35.094 -34 -19.656 1 97.81 744 ALA A CA 1
ATOM 5671 C C . ALA A 1 744 ? -34.75 -33.469 -21.047 1 97.81 744 ALA A C 1
ATOM 5673 O O . ALA A 1 744 ? -35.312 -33.938 -22.031 1 97.81 744 ALA A O 1
ATOM 5674 N N . THR A 1 745 ? -33.906 -32.438 -21.141 1 97.88 745 THR A N 1
ATOM 5675 C CA . THR A 1 745 ? -33.469 -31.969 -22.438 1 97.88 745 THR A CA 1
ATOM 5676 C C . THR A 1 745 ? -32.688 -33.062 -23.188 1 97.88 745 THR A C 1
ATOM 5678 O O . THR A 1 745 ? -31.766 -33.656 -22.656 1 97.88 745 THR A O 1
ATOM 5681 N N . PRO A 1 746 ? -33.125 -33.312 -24.406 1 97.12 746 PRO A N 1
ATOM 5682 C CA . PRO A 1 746 ? -32.344 -34.281 -25.172 1 97.12 746 PRO A CA 1
ATOM 5683 C C . PRO A 1 746 ? -30.906 -33.844 -25.406 1 97.12 746 PRO A C 1
ATOM 5685 O O . PRO A 1 746 ? -30.656 -32.656 -25.625 1 97.12 746 PRO A O 1
ATOM 5688 N N . TYR A 1 747 ? -30.047 -34.844 -25.438 1 96.38 747 TYR A N 1
ATOM 5689 C CA . TYR A 1 747 ? -28.609 -34.625 -25.578 1 96.38 747 TYR A CA 1
ATOM 5690 C C . TYR A 1 747 ? -28.328 -33.719 -26.781 1 96.38 747 TYR A C 1
ATOM 5692 O O . TYR A 1 747 ? -27.516 -32.781 -26.688 1 96.38 747 TYR A O 1
ATOM 5700 N N . GLU A 1 748 ? -29.062 -33.812 -27.875 1 94.94 748 GLU A N 1
ATOM 5701 C CA . GLU A 1 748 ? -28.828 -33.125 -29.125 1 94.94 748 GLU A CA 1
ATOM 5702 C C . GLU A 1 748 ? -29.312 -31.672 -29.062 1 94.94 748 GLU A C 1
ATOM 5704 O O . GLU A 1 748 ? -28.953 -30.844 -29.906 1 94.94 748 GLU A O 1
ATOM 5709 N N . ARG A 1 749 ? -30.031 -31.391 -27.984 1 96.62 749 ARG A N 1
ATOM 5710 C CA . ARG A 1 749 ? -30.625 -30.062 -27.891 1 96.62 749 ARG A CA 1
ATOM 5711 C C . ARG A 1 749 ? -29.953 -29.234 -26.797 1 96.62 749 ARG A C 1
ATOM 5713 O O . ARG A 1 749 ? -30.406 -28.141 -26.469 1 96.62 749 ARG A O 1
ATOM 5720 N N . LEU A 1 750 ? -28.953 -29.797 -26.219 1 97.38 750 LEU A N 1
ATOM 5721 C CA . LEU A 1 750 ? -28.203 -29.031 -25.234 1 97.38 750 LEU A CA 1
ATOM 5722 C C . LEU A 1 750 ? -27.578 -27.797 -25.875 1 97.38 750 LEU A C 1
ATOM 5724 O O . LEU A 1 750 ? -27.344 -27.766 -27.078 1 97.38 750 LEU A O 1
ATOM 5728 N N . ASN A 1 751 ? -27.406 -26.734 -25.094 1 96.06 751 ASN A N 1
ATOM 5729 C CA . ASN A 1 751 ? -26.781 -25.5 -25.562 1 96.06 751 ASN A CA 1
ATOM 5730 C C . ASN A 1 751 ? -25.484 -25.766 -26.312 1 96.06 751 ASN A C 1
ATOM 5732 O O . ASN A 1 751 ? -24.547 -26.328 -25.75 1 96.06 751 ASN A O 1
ATOM 5736 N N . PRO A 1 752 ? -25.375 -25.438 -27.484 1 91.12 752 PRO A N 1
ATOM 5737 C CA . PRO A 1 752 ? -24.172 -25.719 -28.281 1 91.12 752 PRO A CA 1
ATOM 5738 C C . PRO A 1 752 ? -23 -24.828 -27.906 1 91.12 752 PRO A C 1
ATOM 5740 O O . PRO A 1 752 ? -21.859 -25.094 -28.328 1 91.12 752 PRO A O 1
ATOM 5743 N N . PHE A 1 753 ? -23.234 -23.719 -27.25 1 93.44 753 PHE A N 1
ATOM 5744 C CA . PHE A 1 753 ? -22.156 -22.859 -26.781 1 93.44 753 PHE A CA 1
ATOM 5745 C C . PHE A 1 753 ? -21.531 -23.422 -25.5 1 93.44 753 PHE A C 1
ATOM 5747 O O . PHE A 1 753 ? -22.172 -23.406 -24.453 1 93.44 753 PHE A O 1
ATOM 5754 N N . PRO A 1 754 ? -20.312 -23.891 -25.547 1 94.12 754 PRO A N 1
ATOM 5755 C CA . PRO A 1 754 ? -19.672 -24.281 -24.297 1 94.12 754 PRO A CA 1
ATOM 5756 C C . PRO A 1 754 ? -19.438 -23.109 -23.359 1 94.12 754 PRO A C 1
ATOM 5758 O O . PRO A 1 754 ? -19.188 -21.984 -23.828 1 94.12 754 PRO A O 1
ATOM 5761 N N . MET A 1 755 ? -19.562 -23.359 -22.062 1 93.56 755 MET A N 1
ATOM 5762 C CA . MET A 1 755 ? -19.188 -22.328 -21.094 1 93.56 755 MET A CA 1
ATOM 5763 C C . MET A 1 755 ? -17.703 -21.953 -21.234 1 93.56 755 MET A C 1
ATOM 5765 O O . MET A 1 755 ? -16.859 -22.828 -21.391 1 93.56 755 MET A O 1
ATOM 5769 N N . PHE A 1 756 ? -17.344 -20.625 -21.25 1 87.94 756 PHE A N 1
ATOM 5770 C CA . PHE A 1 756 ? -15.984 -20.188 -21.578 1 87.94 756 PHE A CA 1
ATOM 5771 C C . PHE A 1 756 ? -15.422 -19.312 -20.453 1 87.94 756 PHE A C 1
ATOM 5773 O O . PHE A 1 756 ? -14.258 -18.906 -20.5 1 87.94 756 PHE A O 1
ATOM 5780 N N . LEU A 1 757 ? -16.172 -19.156 -19.438 1 83.44 757 LEU A N 1
ATOM 5781 C CA . LEU A 1 757 ? -15.727 -18.25 -18.391 1 83.44 757 LEU A CA 1
ATOM 5782 C C . LEU A 1 757 ? -14.852 -18.969 -17.375 1 83.44 757 LEU A C 1
ATOM 5784 O O . LEU A 1 757 ? -15.117 -20.125 -17.031 1 83.44 757 LEU A O 1
ATOM 5788 N N . MET B 1 1 ? 26.844 30.766 -54.469 1 22.48 1 MET B N 1
ATOM 5789 C CA . MET B 1 1 ? 25.984 29.812 -53.781 1 22.48 1 MET B CA 1
ATOM 5790 C C . MET B 1 1 ? 26.766 28.562 -53.344 1 22.48 1 MET B C 1
ATOM 5792 O O . MET B 1 1 ? 27.062 27.703 -54.188 1 22.48 1 MET B O 1
ATOM 5796 N N . ARG B 1 2 ? 27.719 28.641 -52.375 1 23.14 2 ARG B N 1
ATOM 5797 C CA . ARG B 1 2 ? 28.797 27.75 -51.969 1 23.14 2 ARG B CA 1
ATOM 5798 C C . ARG B 1 2 ? 28.25 26.531 -51.25 1 23.14 2 ARG B C 1
ATOM 5800 O O . ARG B 1 2 ? 27.5 26.656 -50.281 1 23.14 2 ARG B O 1
ATOM 5807 N N . GLU B 1 3 ? 28.078 25.391 -51.938 1 21.12 3 GLU B N 1
ATOM 5808 C CA . GLU B 1 3 ? 27.562 24.109 -51.469 1 21.12 3 GLU B CA 1
ATOM 5809 C C . GLU B 1 3 ? 28.438 23.531 -50.375 1 21.12 3 GLU B C 1
ATOM 5811 O O . GLU B 1 3 ? 29.641 23.312 -50.562 1 21.12 3 GLU B O 1
ATOM 5816 N N . ALA B 1 4 ? 28.188 24.078 -49.156 1 27.53 4 ALA B N 1
ATOM 5817 C CA . ALA B 1 4 ? 28.891 23.594 -47.969 1 27.53 4 ALA B CA 1
ATOM 5818 C C . ALA B 1 4 ? 28.859 22.062 -47.875 1 27.53 4 ALA B C 1
ATOM 5820 O O . ALA B 1 4 ? 27.781 21.469 -47.812 1 27.53 4 ALA B O 1
ATOM 5821 N N . SER B 1 5 ? 29.859 21.297 -48.438 1 24.92 5 SER B N 1
ATOM 5822 C CA . SER B 1 5 ? 30.109 19.859 -48.5 1 24.92 5 SER B CA 1
ATOM 5823 C C . SER B 1 5 ? 30.234 19.266 -47.094 1 24.92 5 SER B C 1
ATOM 5825 O O . SER B 1 5 ? 31.266 19.438 -46.438 1 24.92 5 SER B O 1
ATOM 5827 N N . SER B 1 6 ? 29.266 19.438 -46.188 1 29.42 6 SER B N 1
ATOM 5828 C CA . SER B 1 6 ? 29.328 18.828 -44.875 1 29.42 6 SER B CA 1
ATOM 5829 C C . SER B 1 6 ? 29.516 17.312 -44.969 1 29.42 6 SER B C 1
ATOM 5831 O O . SER B 1 6 ? 28.625 16.609 -45.469 1 29.42 6 SER B O 1
ATOM 5833 N N . THR B 1 7 ? 30.719 16.781 -45.25 1 28.95 7 THR B N 1
ATOM 5834 C CA . THR B 1 7 ? 31.141 15.391 -45.219 1 28.95 7 THR B CA 1
ATOM 5835 C C . THR B 1 7 ? 30.797 14.758 -43.875 1 28.95 7 THR B C 1
ATOM 5837 O O . THR B 1 7 ? 31.5 14.953 -42.875 1 28.95 7 THR B O 1
ATOM 5840 N N . SER B 1 8 ? 29.609 14.891 -43.344 1 32.28 8 SER B N 1
ATOM 5841 C CA . SER B 1 8 ? 29.25 14.078 -42.188 1 32.28 8 SER B CA 1
ATOM 5842 C C . SER B 1 8 ? 29.594 12.609 -42.438 1 32.28 8 SER B C 1
ATOM 5844 O O . SER B 1 8 ? 29.016 11.969 -43.312 1 32.28 8 SER B O 1
ATOM 5846 N N . GLY B 1 9 ? 30.859 12.188 -42.469 1 34.34 9 GLY B N 1
ATOM 5847 C CA . GLY B 1 9 ? 31.25 10.789 -42.5 1 34.34 9 GLY B CA 1
ATOM 5848 C C . GLY B 1 9 ? 30.359 9.891 -41.688 1 34.34 9 GLY B C 1
ATOM 5849 O O . GLY B 1 9 ? 30.297 10.031 -40.438 1 34.34 9 GLY B O 1
ATOM 5850 N N . SER B 1 10 ? 29.266 9.43 -42.156 1 40.81 10 SER B N 1
ATOM 5851 C CA . SER B 1 10 ? 28.312 8.5 -41.562 1 40.81 10 SER B CA 1
ATOM 5852 C C . SER B 1 10 ? 29 7.27 -41 1 40.81 10 SER B C 1
ATOM 5854 O O . SER B 1 10 ? 29.656 6.52 -41.719 1 40.81 10 SER B O 1
ATOM 5856 N N . ILE B 1 11 ? 29.766 7.203 -39.938 1 47.09 11 ILE B N 1
ATOM 5857 C CA . ILE B 1 11 ? 30.266 6.023 -39.219 1 47.09 11 ILE B CA 1
ATOM 5858 C C . ILE B 1 11 ? 29.266 4.875 -39.375 1 47.09 11 ILE B C 1
ATOM 5860 O O . ILE B 1 11 ? 28.125 4.973 -38.938 1 47.09 11 ILE B O 1
ATOM 5864 N N . SER B 1 12 ? 29.312 4.082 -40.438 1 59.72 12 SER B N 1
ATOM 5865 C CA . SER B 1 12 ? 28.469 2.994 -40.906 1 59.72 12 SER B CA 1
ATOM 5866 C C . SER B 1 12 ? 28.469 1.821 -39.938 1 59.72 12 SER B C 1
ATOM 5868 O O . SER B 1 12 ? 29.5 1.165 -39.75 1 59.72 12 SER B O 1
ATOM 5870 N N . GLY B 1 13 ? 27.953 1.805 -38.75 1 78.62 13 GLY B N 1
ATOM 5871 C CA . GLY B 1 13 ? 27.828 0.694 -37.844 1 78.62 13 GLY B CA 1
ATOM 5872 C C . GLY B 1 13 ? 26.875 -0.376 -38.312 1 78.62 13 GLY B C 1
ATOM 5873 O O . GLY B 1 13 ? 26.141 -0.179 -39.281 1 78.62 13 GLY B O 1
ATOM 5874 N N . GLY B 1 14 ? 27.156 -1.632 -37.906 1 89.56 14 GLY B N 1
ATOM 5875 C CA . GLY B 1 14 ? 26.312 -2.768 -38.25 1 89.56 14 GLY B CA 1
ATOM 5876 C C . GLY B 1 14 ? 25.141 -2.936 -37.281 1 89.56 14 GLY B C 1
ATOM 5877 O O . GLY B 1 14 ? 25.203 -2.475 -36.156 1 89.56 14 GLY B O 1
ATOM 5878 N N . LEU B 1 15 ? 24.078 -3.506 -37.812 1 92.69 15 LEU B N 1
ATOM 5879 C CA . LEU B 1 15 ? 22.875 -3.744 -37 1 92.69 15 LEU B CA 1
ATOM 5880 C C . LEU B 1 15 ? 23.047 -5.004 -36.156 1 92.69 15 LEU B C 1
ATOM 5882 O O . LEU B 1 15 ? 23.531 -6.027 -36.656 1 92.69 15 LEU B O 1
ATOM 5886 N N . GLY B 1 16 ? 22.781 -4.906 -34.938 1 94.25 16 GLY B N 1
ATOM 5887 C CA . GLY B 1 16 ? 22.812 -6.016 -34 1 94.25 16 GLY B CA 1
ATOM 5888 C C . GLY B 1 16 ? 21.891 -5.82 -32.812 1 94.25 16 GLY B C 1
ATOM 5889 O O . GLY B 1 16 ? 21.359 -4.73 -32.594 1 94.25 16 GLY B O 1
ATOM 5890 N N . PHE B 1 17 ? 21.625 -6.926 -32.062 1 95.5 17 PHE B N 1
ATOM 5891 C CA . PHE B 1 17 ? 20.859 -6.793 -30.828 1 95.5 17 PHE B CA 1
ATOM 5892 C C . PHE B 1 17 ? 21.594 -5.918 -29.828 1 95.5 17 PHE B C 1
ATOM 5894 O O . PHE B 1 17 ? 22.828 -5.855 -29.844 1 95.5 17 PHE B O 1
ATOM 5901 N N . LYS B 1 18 ? 20.844 -5.238 -29.016 1 94.75 18 LYS B N 1
ATOM 5902 C CA . LYS B 1 18 ? 21.438 -4.438 -27.953 1 94.75 18 LYS B CA 1
ATOM 5903 C C . LYS B 1 18 ? 22.375 -5.281 -27.094 1 94.75 18 LYS B C 1
ATOM 5905 O O . LYS B 1 18 ? 22.125 -6.465 -26.859 1 94.75 18 LYS B O 1
ATOM 5910 N N . ARG B 1 19 ? 23.406 -4.68 -26.609 1 93.5 19 ARG B N 1
ATOM 5911 C CA . ARG B 1 19 ? 24.547 -5.391 -26.016 1 93.5 19 ARG B CA 1
ATOM 5912 C C . ARG B 1 19 ? 24.156 -6.008 -24.672 1 93.5 19 ARG B C 1
ATOM 5914 O O . ARG B 1 19 ? 24.844 -6.914 -24.188 1 93.5 19 ARG B O 1
ATOM 5921 N N . HIS B 1 20 ? 23.062 -5.504 -24.062 1 94.94 20 HIS B N 1
ATOM 5922 C CA . HIS B 1 20 ? 22.625 -6.117 -22.812 1 94.94 20 HIS B CA 1
ATOM 5923 C C . HIS B 1 20 ? 21.781 -7.359 -23.062 1 94.94 20 HIS B C 1
ATOM 5925 O O . HIS B 1 20 ? 21.328 -8.023 -22.125 1 94.94 20 HIS B O 1
ATOM 5931 N N . LEU B 1 21 ? 21.562 -7.723 -24.344 1 96 21 LEU B N 1
ATOM 5932 C CA . LEU B 1 21 ? 20.797 -8.891 -24.766 1 96 21 LEU B CA 1
ATOM 5933 C C . LEU B 1 21 ? 21.703 -9.938 -25.406 1 96 21 LEU B C 1
ATOM 5935 O O . LEU B 1 21 ? 22.438 -9.625 -26.344 1 96 21 LEU B O 1
ATOM 5939 N N . ARG B 1 22 ? 21.672 -11.109 -24.953 1 95.5 22 ARG B N 1
ATOM 5940 C CA . ARG B 1 22 ? 22.312 -12.219 -25.625 1 95.5 22 ARG B CA 1
ATOM 5941 C C . ARG B 1 22 ? 21.312 -13.023 -26.453 1 95.5 22 ARG B C 1
ATOM 5943 O O . ARG B 1 22 ? 20.328 -13.523 -25.906 1 95.5 22 ARG B O 1
ATOM 5950 N N . ALA B 1 23 ? 21.641 -13.141 -27.656 1 95.56 23 ALA B N 1
ATOM 5951 C CA . ALA B 1 23 ? 20.703 -13.812 -28.547 1 95.56 23 ALA B CA 1
ATOM 5952 C C . ALA B 1 23 ? 21.125 -15.25 -28.812 1 95.56 23 ALA B C 1
ATOM 5954 O O . ALA B 1 23 ? 22.312 -15.531 -28.969 1 95.56 23 ALA B O 1
ATOM 5955 N N . GLU B 1 24 ? 20.203 -16.109 -28.797 1 95.19 24 GLU B N 1
ATOM 5956 C CA . GLU B 1 24 ? 20.344 -17.484 -29.266 1 95.19 24 GLU B CA 1
ATOM 5957 C C . GLU B 1 24 ? 19.266 -17.828 -30.297 1 95.19 24 GLU B C 1
ATOM 5959 O O . GLU B 1 24 ? 18.078 -17.703 -30.016 1 95.19 24 GLU B O 1
ATOM 5964 N N . ILE B 1 25 ? 19.766 -18.234 -31.438 1 94.69 25 ILE B N 1
ATOM 5965 C CA . ILE B 1 25 ? 18.859 -18.469 -32.562 1 94.69 25 ILE B CA 1
ATOM 5966 C C . ILE B 1 25 ? 18.562 -19.953 -32.719 1 94.69 25 ILE B C 1
ATOM 5968 O O . ILE B 1 25 ? 19.469 -20.781 -32.656 1 94.69 25 ILE B O 1
ATOM 5972 N N . SER B 1 26 ? 17.312 -20.297 -32.75 1 92.31 26 SER B N 1
ATOM 5973 C CA . SER B 1 26 ? 16.844 -21.641 -33.094 1 92.31 26 SER B CA 1
ATOM 5974 C C . SER B 1 26 ? 16.266 -21.656 -34.5 1 92.31 26 SER B C 1
ATOM 5976 O O . SER B 1 26 ? 15.117 -21.281 -34.719 1 92.31 26 SER B O 1
ATOM 5978 N N . GLU B 1 27 ? 17.078 -22.172 -35.344 1 89.19 27 GLU B N 1
ATOM 5979 C CA . GLU B 1 27 ? 16.719 -22.156 -36.75 1 89.19 27 GLU B CA 1
ATOM 5980 C C . GLU B 1 27 ? 15.352 -22.797 -37 1 89.19 27 GLU B C 1
ATOM 5982 O O . GLU B 1 27 ? 15.086 -23.891 -36.5 1 89.19 27 GLU B O 1
ATOM 5987 N N . GLY B 1 28 ? 14.562 -22.078 -37.719 1 87.88 28 GLY B N 1
ATOM 5988 C CA . GLY B 1 28 ? 13.234 -22.578 -38.031 1 87.88 28 GLY B CA 1
ATOM 5989 C C . GLY B 1 28 ? 12.219 -22.344 -36.938 1 87.88 28 GLY B C 1
ATOM 5990 O O . GLY B 1 28 ? 11.016 -22.438 -37.188 1 87.88 28 GLY B O 1
ATOM 5991 N N . ASN B 1 29 ? 12.688 -21.984 -35.781 1 88.62 29 ASN B N 1
ATOM 5992 C CA . ASN B 1 29 ? 11.781 -21.875 -34.656 1 88.62 29 ASN B CA 1
ATOM 5993 C C . ASN B 1 29 ? 11.68 -20.438 -34.156 1 88.62 29 ASN B C 1
ATOM 5995 O O . ASN B 1 29 ? 10.586 -19.953 -33.875 1 88.62 29 ASN B O 1
ATOM 5999 N N . GLY B 1 30 ? 12.789 -19.812 -34.031 1 92.75 30 GLY B N 1
ATOM 6000 C CA . GLY B 1 30 ? 12.758 -18.453 -33.531 1 92.75 30 GLY B CA 1
ATOM 6001 C C . GLY B 1 30 ? 14.086 -18 -32.938 1 92.75 30 GLY B C 1
ATOM 6002 O O . GLY B 1 30 ? 15.133 -18.562 -33.281 1 92.75 30 GLY B O 1
ATOM 6003 N N . ALA B 1 31 ? 14.031 -16.891 -32.219 1 95 31 ALA B N 1
ATOM 6004 C CA . ALA B 1 31 ? 15.18 -16.344 -31.516 1 95 31 ALA B CA 1
ATOM 6005 C C . ALA B 1 31 ? 14.836 -15.992 -30.078 1 95 31 ALA B C 1
ATOM 6007 O O . ALA B 1 31 ? 13.719 -15.562 -29.781 1 95 31 ALA B O 1
ATOM 6008 N N . TYR B 1 32 ? 15.766 -16.266 -29.203 1 95.12 32 TYR B N 1
ATOM 6009 C CA . TYR B 1 32 ? 15.594 -16.016 -27.766 1 95.12 32 TYR B CA 1
ATOM 6010 C C . TYR B 1 32 ? 16.656 -15.047 -27.25 1 95.12 32 TYR B C 1
ATOM 6012 O O . TYR B 1 32 ? 17.844 -15.219 -27.516 1 95.12 32 TYR B O 1
ATOM 6020 N N . LEU B 1 33 ? 16.156 -14.008 -26.609 1 95.94 33 LEU B N 1
ATOM 6021 C CA . LEU B 1 33 ? 17.047 -13.008 -26.047 1 95.94 33 LEU B CA 1
ATOM 6022 C C . LEU B 1 33 ? 17.094 -13.102 -24.531 1 95.94 33 LEU B C 1
ATOM 6024 O O . LEU B 1 33 ? 16.047 -13.039 -23.875 1 95.94 33 LEU B O 1
ATOM 6028 N N . PHE B 1 34 ? 18.266 -13.297 -23.984 1 95.56 34 PHE B N 1
ATOM 6029 C CA . PHE B 1 34 ? 18.469 -13.414 -22.547 1 95.56 34 PHE B CA 1
ATOM 6030 C C . PHE B 1 34 ? 19.047 -12.133 -21.969 1 95.56 34 PHE B C 1
ATOM 6032 O O . PHE B 1 34 ? 19.984 -11.562 -22.547 1 95.56 34 PHE B O 1
ATOM 6039 N N . SER B 1 35 ? 18.484 -11.641 -20.906 1 95.06 35 SER B N 1
ATOM 6040 C CA . SER B 1 35 ? 18.969 -10.453 -20.203 1 95.06 35 SER B CA 1
ATOM 6041 C C . SER B 1 35 ? 18.766 -10.594 -18.688 1 95.06 35 SER B C 1
ATOM 6043 O O . SER B 1 35 ? 18.266 -11.617 -18.219 1 95.06 35 SER B O 1
ATOM 6045 N N . GLU B 1 36 ? 19.219 -9.578 -17.953 1 91.75 36 GLU B N 1
ATOM 6046 C CA . GLU B 1 36 ? 19.047 -9.539 -16.5 1 91.75 36 GLU B CA 1
ATOM 6047 C C . GLU B 1 36 ? 17.562 -9.555 -16.109 1 91.75 36 GLU B C 1
ATOM 6049 O O . GLU B 1 36 ? 17.203 -10.008 -15.031 1 91.75 36 GLU B O 1
ATOM 6054 N N . GLN B 1 37 ? 16.75 -9.141 -17.062 1 88.19 37 GLN B N 1
ATOM 6055 C CA . GLN B 1 37 ? 15.336 -8.961 -16.766 1 88.19 37 GLN B CA 1
ATOM 6056 C C . GLN B 1 37 ? 14.531 -10.195 -17.156 1 88.19 37 GLN B C 1
ATOM 6058 O O . GLN B 1 37 ? 13.32 -10.258 -16.922 1 88.19 37 GLN B O 1
ATOM 6063 N N . GLY B 1 38 ? 15.234 -11.117 -17.828 1 90.31 38 GLY B N 1
ATOM 6064 C CA . GLY B 1 38 ? 14.531 -12.328 -18.219 1 90.31 38 GLY B CA 1
ATOM 6065 C C . GLY B 1 38 ? 14.742 -12.688 -19.688 1 90.31 38 GLY B C 1
ATOM 6066 O O . GLY B 1 38 ? 15.789 -12.367 -20.25 1 90.31 38 GLY B O 1
ATOM 6067 N N . VAL B 1 39 ? 13.789 -13.445 -20.188 1 92.56 39 VAL B N 1
ATOM 6068 C CA . VAL B 1 39 ? 13.938 -13.938 -21.562 1 92.56 39 VAL B CA 1
ATOM 6069 C C . VAL B 1 39 ? 12.812 -13.391 -22.438 1 92.56 39 VAL B C 1
ATOM 6071 O O . VAL B 1 39 ? 11.672 -13.242 -21.969 1 92.56 39 VAL B O 1
ATOM 6074 N N . ILE B 1 40 ? 13.133 -12.969 -23.578 1 91.5 40 ILE B N 1
ATOM 6075 C CA . ILE B 1 40 ? 12.188 -12.633 -24.625 1 91.5 40 ILE B CA 1
ATOM 6076 C C . ILE B 1 40 ? 12.211 -13.711 -25.703 1 91.5 40 ILE B C 1
ATOM 6078 O O . ILE B 1 40 ? 13.25 -13.961 -26.328 1 91.5 40 ILE B O 1
ATOM 6082 N N . ALA B 1 41 ? 11.117 -14.344 -25.875 1 90.75 41 ALA B N 1
ATOM 6083 C CA . ALA B 1 41 ? 10.992 -15.375 -26.891 1 90.75 41 ALA B CA 1
ATOM 6084 C C . ALA B 1 41 ? 10.281 -14.844 -28.125 1 90.75 41 ALA B C 1
ATOM 6086 O O . ALA B 1 41 ? 9.133 -14.406 -28.062 1 90.75 41 ALA B O 1
ATOM 6087 N N . MET B 1 42 ? 11.016 -14.773 -29.188 1 91.38 42 MET B N 1
ATOM 6088 C CA . MET B 1 42 ? 10.445 -14.383 -30.484 1 91.38 42 MET B CA 1
ATOM 6089 C C . MET B 1 42 ? 10.273 -15.594 -31.391 1 91.38 42 MET B C 1
ATOM 6091 O O . MET B 1 42 ? 11.258 -16.234 -31.766 1 91.38 42 MET B O 1
ATOM 6095 N N . ARG B 1 43 ? 9.133 -15.805 -31.797 1 88.69 43 ARG B N 1
ATOM 6096 C CA . ARG B 1 43 ? 8.836 -17.047 -32.531 1 88.69 43 ARG B CA 1
ATOM 6097 C C . ARG B 1 43 ? 8.68 -16.781 -34 1 88.69 43 ARG B C 1
ATOM 6099 O O . ARG B 1 43 ? 8.266 -15.703 -34.438 1 88.69 43 ARG B O 1
ATOM 6106 N N . GLY B 1 44 ? 9.078 -17.859 -34.781 1 89.94 44 GLY B N 1
ATOM 6107 C CA . GLY B 1 44 ? 8.867 -17.844 -36.219 1 89.94 44 GLY B CA 1
ATOM 6108 C C . GLY B 1 44 ? 10.141 -18.031 -37.031 1 89.94 44 GLY B C 1
ATOM 6109 O O . GLY B 1 44 ? 11.195 -17.516 -36.625 1 89.94 44 GLY B O 1
ATOM 6110 N N . ALA B 1 45 ? 10 -18.719 -38.094 1 92.25 45 ALA B N 1
ATOM 6111 C CA . ALA B 1 45 ? 11.148 -19.016 -38.938 1 92.25 45 ALA B CA 1
ATOM 6112 C C . ALA B 1 45 ? 11.734 -17.734 -39.531 1 92.25 45 ALA B C 1
ATOM 6114 O O . ALA B 1 45 ? 12.953 -17.609 -39.656 1 92.25 45 ALA B O 1
ATOM 6115 N N . GLN B 1 46 ? 10.906 -16.828 -39.844 1 93.5 46 GLN B N 1
ATOM 6116 C CA . GLN B 1 46 ? 11.367 -15.578 -40.438 1 93.5 46 GLN B CA 1
ATOM 6117 C C . GLN B 1 46 ? 12.188 -14.773 -39.438 1 93.5 46 GLN B C 1
ATOM 6119 O O . GLN B 1 46 ? 13.219 -14.195 -39.781 1 93.5 46 GLN B O 1
ATOM 6124 N N . VAL B 1 47 ? 11.695 -14.805 -38.219 1 94.38 47 VAL B N 1
ATOM 6125 C CA . VAL B 1 47 ? 12.391 -14.078 -37.156 1 94.38 47 VAL B CA 1
ATOM 6126 C C . VAL B 1 47 ? 13.766 -14.695 -36.938 1 94.38 47 VAL B C 1
ATOM 6128 O O . VAL B 1 47 ? 14.758 -13.977 -36.781 1 94.38 47 VAL B O 1
ATOM 6131 N N . ALA B 1 48 ? 13.789 -16.016 -36.906 1 94.81 48 ALA B N 1
ATOM 6132 C CA . ALA B 1 48 ? 15.062 -16.703 -36.719 1 94.81 48 ALA B CA 1
ATOM 6133 C C . ALA B 1 48 ? 16.047 -16.344 -37.812 1 94.81 48 ALA B C 1
ATOM 6135 O O . ALA B 1 48 ? 17.234 -16.094 -37.531 1 94.81 48 ALA B O 1
ATOM 6136 N N . SER B 1 49 ? 15.594 -16.266 -39 1 95.06 49 SER B N 1
ATOM 6137 C CA . SER B 1 49 ? 16.453 -16 -40.156 1 95.06 49 SER B CA 1
ATOM 6138 C C . SER B 1 49 ? 17.016 -14.586 -40.094 1 95.06 49 SER B C 1
ATOM 6140 O O . SER B 1 49 ? 18.203 -14.375 -40.375 1 95.06 49 SER B O 1
ATOM 6142 N N . VAL B 1 50 ? 16.188 -13.672 -39.75 1 95.31 50 VAL B N 1
ATOM 6143 C CA . VAL B 1 50 ? 16.641 -12.281 -39.688 1 95.31 50 VAL B CA 1
ATOM 6144 C C . VAL B 1 50 ? 17.562 -12.094 -38.5 1 95.31 50 VAL B C 1
ATOM 6146 O O . VAL B 1 50 ? 18.578 -11.414 -38.594 1 95.31 50 VAL B O 1
ATOM 6149 N N . ALA B 1 51 ? 17.156 -12.711 -37.344 1 95.69 51 ALA B N 1
ATOM 6150 C CA . ALA B 1 51 ? 17.953 -12.602 -36.125 1 95.69 51 ALA B CA 1
ATOM 6151 C C . ALA B 1 51 ? 19.375 -13.125 -36.344 1 95.69 51 ALA B C 1
ATOM 6153 O O . ALA B 1 51 ? 20.328 -12.586 -35.781 1 95.69 51 ALA B O 1
ATOM 6154 N N . ALA B 1 52 ? 19.516 -14.062 -37.156 1 94.69 52 ALA B N 1
ATOM 6155 C CA . ALA B 1 52 ? 20.812 -14.672 -37.406 1 94.69 52 ALA B CA 1
ATOM 6156 C C . ALA B 1 52 ? 21.734 -13.688 -38.125 1 94.69 52 ALA B C 1
ATOM 6158 O O . ALA B 1 52 ? 22.953 -13.82 -38.062 1 94.69 52 ALA B O 1
ATOM 6159 N N . LEU B 1 53 ? 21.156 -12.703 -38.75 1 94.44 53 LEU B N 1
ATOM 6160 C CA . LEU B 1 53 ? 21.953 -11.727 -39.5 1 94.44 53 LEU B CA 1
ATOM 6161 C C . LEU B 1 53 ? 22.297 -10.531 -38.625 1 94.44 53 LEU B C 1
ATOM 6163 O O . LEU B 1 53 ? 23.125 -9.695 -39.031 1 94.44 53 LEU B O 1
ATOM 6167 N N . LEU B 1 54 ? 21.688 -10.43 -37.469 1 94.31 54 LEU B N 1
ATOM 6168 C CA . LEU B 1 54 ? 21.875 -9.273 -36.594 1 94.31 54 LEU B CA 1
ATOM 6169 C C . LEU B 1 54 ? 23.062 -9.477 -35.656 1 94.31 54 LEU B C 1
ATOM 6171 O O . LEU B 1 54 ? 22.891 -9.5 -34.438 1 94.31 54 LEU B O 1
ATOM 6175 N N . ASP B 1 55 ? 24.219 -9.523 -36.219 1 89.75 55 ASP B N 1
ATOM 6176 C CA . ASP B 1 55 ? 25.422 -9.773 -35.438 1 89.75 55 ASP B CA 1
ATOM 6177 C C . ASP B 1 55 ? 26.312 -8.531 -35.375 1 89.75 55 ASP B C 1
ATOM 6179 O O . ASP B 1 55 ? 27.469 -8.609 -34.938 1 89.75 55 ASP B O 1
ATOM 6183 N N . GLY B 1 56 ? 25.828 -7.469 -35.844 1 88.81 56 GLY B N 1
ATOM 6184 C CA . GLY B 1 56 ? 26.531 -6.199 -35.719 1 88.81 56 GLY B CA 1
ATOM 6185 C C . GLY B 1 56 ? 27.516 -5.957 -36.875 1 88.81 56 GLY B C 1
ATOM 6186 O O . GLY B 1 56 ? 28.219 -4.941 -36.875 1 88.81 56 GLY B O 1
ATOM 6187 N N . THR B 1 57 ? 27.578 -6.828 -37.844 1 89.12 57 THR B N 1
ATOM 6188 C CA . THR B 1 57 ? 28.594 -6.715 -38.875 1 89.12 57 THR B CA 1
ATOM 6189 C C . THR B 1 57 ? 27.984 -6.16 -40.188 1 89.12 57 THR B C 1
ATOM 6191 O O . THR B 1 57 ? 28.719 -5.746 -41.094 1 89.12 57 THR B O 1
ATOM 6194 N N . ARG B 1 58 ? 26.656 -6.16 -40.25 1 91.69 58 ARG B N 1
ATOM 6195 C CA . ARG B 1 58 ? 25.969 -5.742 -41.469 1 91.69 58 ARG B CA 1
ATOM 6196 C C . ARG B 1 58 ? 25.109 -4.516 -41.219 1 91.69 58 ARG B C 1
ATOM 6198 O O . ARG B 1 58 ? 24.406 -4.445 -40.188 1 91.69 58 ARG B O 1
ATOM 6205 N N . ASP B 1 59 ? 25.234 -3.596 -42.125 1 91.12 59 ASP B N 1
ATOM 6206 C CA . ASP B 1 59 ? 24.266 -2.504 -42.125 1 91.12 59 ASP B CA 1
ATOM 6207 C C . ASP B 1 59 ? 22.984 -2.9 -42.844 1 91.12 59 ASP B C 1
ATOM 6209 O O . ASP B 1 59 ? 22.781 -4.074 -43.156 1 91.12 59 ASP B O 1
ATOM 6213 N N . LEU B 1 60 ? 22.109 -2.012 -42.969 1 91 60 LEU B N 1
ATOM 6214 C CA . LEU B 1 60 ? 20.812 -2.33 -43.562 1 91 60 LEU B CA 1
ATOM 6215 C C . LEU B 1 60 ? 20.984 -2.898 -44.969 1 91 60 LEU B C 1
ATOM 6217 O O . LEU B 1 60 ? 20.359 -3.896 -45.312 1 91 60 LEU B O 1
ATOM 6221 N N . ASP B 1 61 ? 21.828 -2.268 -45.719 1 91.81 61 ASP B N 1
ATOM 6222 C CA . ASP B 1 61 ? 22.078 -2.738 -47.094 1 91.81 61 ASP B CA 1
ATOM 6223 C C . ASP B 1 61 ? 22.688 -4.141 -47.062 1 91.81 61 ASP B C 1
ATOM 6225 O O . ASP B 1 61 ? 22.328 -4.98 -47.906 1 91.81 61 ASP B O 1
ATOM 6229 N N . GLY B 1 62 ? 23.562 -4.262 -46.188 1 92.44 62 GLY B N 1
ATOM 6230 C CA . GLY B 1 62 ? 24.172 -5.574 -46.031 1 92.44 62 GLY B CA 1
ATOM 6231 C C . GLY B 1 62 ? 23.172 -6.648 -45.656 1 92.44 62 GLY B C 1
ATOM 6232 O O . GLY B 1 62 ? 23.25 -7.781 -46.125 1 92.44 62 GLY B O 1
ATOM 6233 N N . LEU B 1 63 ? 22.297 -6.352 -44.812 1 92.06 63 LEU B N 1
ATOM 6234 C CA . LEU B 1 63 ? 21.266 -7.289 -44.375 1 92.06 63 LEU B CA 1
ATOM 6235 C C . LEU B 1 63 ? 20.328 -7.652 -45.5 1 92.06 63 LEU B C 1
ATOM 6237 O O . LEU B 1 63 ? 19.953 -8.82 -45.688 1 92.06 63 LEU B O 1
ATOM 6241 N N . LEU B 1 64 ? 20 -6.625 -46.312 1 93.06 64 LEU B N 1
ATOM 6242 C CA . LEU B 1 64 ? 19.094 -6.848 -47.406 1 93.06 64 LEU B CA 1
ATOM 6243 C C . LEU B 1 64 ? 19.766 -7.656 -48.531 1 93.06 64 LEU B C 1
ATOM 6245 O O . LEU B 1 64 ? 19.125 -8.438 -49.219 1 93.06 64 LEU B O 1
ATOM 6249 N N . SER B 1 65 ? 21.062 -7.457 -48.625 1 92.56 65 SER B N 1
ATOM 6250 C CA . SER B 1 65 ? 21.828 -8.227 -49.594 1 92.56 65 SER B CA 1
ATOM 6251 C C . SER B 1 65 ? 21.938 -9.695 -49.188 1 92.56 65 SER B C 1
ATOM 6253 O O . SER B 1 65 ? 22.016 -10.578 -50.031 1 92.56 65 SER B O 1
ATOM 6255 N N . ALA B 1 66 ? 21.938 -9.875 -47.906 1 91.5 66 ALA B N 1
ATOM 6256 C CA . ALA B 1 66 ? 22.047 -11.227 -47.375 1 91.5 66 ALA B CA 1
ATOM 6257 C C . ALA B 1 66 ? 20.672 -11.812 -47.062 1 91.5 66 ALA B C 1
ATOM 6259 O O . ALA B 1 66 ? 20.516 -12.648 -46.156 1 91.5 66 ALA B O 1
ATOM 6260 N N . CYS B 1 67 ? 19.734 -11.391 -47.719 1 87.31 67 CYS B N 1
ATOM 6261 C CA . CYS B 1 67 ? 18.344 -11.805 -47.5 1 87.31 67 CYS B CA 1
ATOM 6262 C C . CYS B 1 67 ? 18.234 -13.328 -47.406 1 87.31 67 CYS B C 1
ATOM 6264 O O . CYS B 1 67 ? 18.703 -14.031 -48.312 1 87.31 67 CYS B O 1
ATOM 6266 N N . PRO B 1 68 ? 17.75 -13.805 -46.406 1 87.25 68 PRO B N 1
ATOM 6267 C CA . PRO B 1 68 ? 17.641 -15.258 -46.25 1 87.25 68 PRO B CA 1
ATOM 6268 C C . PRO B 1 68 ? 16.797 -15.891 -47.344 1 87.25 68 PRO B C 1
ATOM 6270 O O . PRO B 1 68 ? 15.945 -15.227 -47.938 1 87.25 68 PRO B O 1
ATOM 6273 N N . GLU B 1 69 ? 17.031 -17.172 -47.562 1 85.31 69 GLU B N 1
ATOM 6274 C CA . GLU B 1 69 ? 16.297 -17.906 -48.562 1 85.31 69 GLU B CA 1
ATOM 6275 C C . GLU B 1 69 ? 14.805 -17.938 -48.25 1 85.31 69 GLU B C 1
ATOM 6277 O O . GLU B 1 69 ? 14.422 -18.219 -47.094 1 85.31 69 GLU B O 1
ATOM 6282 N N . GLY B 1 70 ? 13.977 -17.531 -49.219 1 88.19 70 GLY B N 1
ATOM 6283 C CA . GLY B 1 70 ? 12.539 -17.625 -49.062 1 88.19 70 GLY B CA 1
ATOM 6284 C C . GLY B 1 70 ? 11.914 -16.344 -48.531 1 88.19 70 GLY B C 1
ATOM 6285 O O . GLY B 1 70 ? 10.695 -16.266 -48.375 1 88.19 70 GLY B O 1
ATOM 6286 N N . MET B 1 71 ? 12.75 -15.336 -48.281 1 93.38 71 MET B N 1
ATOM 6287 C CA . MET B 1 71 ? 12.203 -14.078 -47.781 1 93.38 71 MET B CA 1
ATOM 6288 C C . MET B 1 71 ? 12.445 -12.953 -48.781 1 93.38 71 MET B C 1
ATOM 6290 O O . MET B 1 71 ? 13.492 -12.906 -49.438 1 93.38 71 MET B O 1
ATOM 6294 N N . SER B 1 72 ? 11.461 -12.102 -48.906 1 93.75 72 SER B N 1
ATOM 6295 C CA . SER B 1 72 ? 11.625 -10.891 -49.719 1 93.75 72 SER B CA 1
ATOM 6296 C C . SER B 1 72 ? 12.297 -9.789 -48.875 1 93.75 72 SER B C 1
ATOM 6298 O O . SER B 1 72 ? 12.367 -9.867 -47.656 1 93.75 72 SER B O 1
ATOM 6300 N N . THR B 1 73 ? 12.781 -8.859 -49.594 1 93.62 73 THR B N 1
ATOM 6301 C CA . THR B 1 73 ? 13.391 -7.715 -48.938 1 93.62 73 THR B CA 1
ATOM 6302 C C . THR B 1 73 ? 12.359 -6.988 -48.062 1 93.62 73 THR B C 1
ATOM 6304 O O . THR B 1 73 ? 12.703 -6.445 -47 1 93.62 73 THR B O 1
ATOM 6307 N N . GLU B 1 74 ? 11.148 -7.082 -48.469 1 93.31 74 GLU B N 1
ATOM 6308 C CA . GLU B 1 74 ? 10.07 -6.453 -47.688 1 93.31 74 GLU B CA 1
ATOM 6309 C C . GLU B 1 74 ? 9.812 -7.191 -46.375 1 93.31 74 GLU B C 1
ATOM 6311 O O . GLU B 1 74 ? 9.562 -6.566 -45.344 1 93.31 74 GLU B O 1
ATOM 6316 N N . GLN B 1 75 ? 9.914 -8.453 -46.5 1 94.12 75 GLN B N 1
ATOM 6317 C CA . GLN B 1 75 ? 9.711 -9.258 -45.281 1 94.12 75 GLN B CA 1
ATOM 6318 C C . GLN B 1 75 ? 10.844 -9.039 -44.281 1 94.12 75 GLN B C 1
ATOM 6320 O O . GLN B 1 75 ? 10.602 -8.938 -43.094 1 94.12 75 GLN B O 1
ATOM 6325 N N . VAL B 1 76 ? 12.016 -8.969 -44.812 1 94.69 76 VAL B N 1
ATOM 6326 C CA . VAL B 1 76 ? 13.172 -8.734 -43.938 1 94.69 76 VAL B CA 1
ATOM 6327 C C . VAL B 1 76 ? 13.047 -7.363 -43.281 1 94.69 76 VAL B C 1
ATOM 6329 O O . VAL B 1 76 ? 13.242 -7.238 -42.062 1 94.69 76 VAL B O 1
ATOM 6332 N N . THR B 1 77 ? 12.625 -6.398 -44.031 1 94.56 77 THR B N 1
ATOM 6333 C CA . THR B 1 77 ? 12.461 -5.047 -43.5 1 94.56 77 THR B CA 1
ATOM 6334 C C . THR B 1 77 ? 11.328 -4.996 -42.469 1 94.56 77 THR B C 1
ATOM 6336 O O . THR B 1 77 ? 11.414 -4.27 -41.5 1 94.56 77 THR B O 1
ATOM 6339 N N . GLY B 1 78 ? 10.359 -5.723 -42.75 1 94.75 78 GLY B N 1
ATOM 6340 C CA . GLY B 1 78 ? 9.25 -5.789 -41.812 1 94.75 78 GLY B CA 1
ATOM 6341 C C . GLY B 1 78 ? 9.633 -6.367 -40.469 1 94.75 78 GLY B C 1
ATOM 6342 O O . GLY B 1 78 ? 9.281 -5.812 -39.438 1 94.75 78 GLY B O 1
ATOM 6343 N N . VAL B 1 79 ? 10.352 -7.445 -40.469 1 95.06 79 VAL B N 1
ATOM 6344 C CA . VAL B 1 79 ? 10.805 -8.07 -39.25 1 95.06 79 VAL B CA 1
ATOM 6345 C C . VAL B 1 79 ? 11.758 -7.137 -38.5 1 95.06 79 VAL B C 1
ATOM 6347 O O . VAL B 1 79 ? 11.641 -6.949 -37.281 1 95.06 79 VAL B O 1
ATOM 6350 N N . LEU B 1 80 ? 12.625 -6.574 -39.25 1 94.81 80 LEU B N 1
ATOM 6351 C CA . LEU B 1 80 ? 13.602 -5.672 -38.625 1 94.81 80 LEU B CA 1
ATOM 6352 C C . LEU B 1 80 ? 12.914 -4.469 -38 1 94.81 80 LEU B C 1
ATOM 6354 O O . LEU B 1 80 ? 13.281 -4.043 -36.906 1 94.81 80 LEU B O 1
ATOM 6358 N N . ALA B 1 81 ? 11.93 -3.971 -38.656 1 94.69 81 ALA B N 1
ATOM 6359 C CA . ALA B 1 81 ? 11.188 -2.82 -38.156 1 94.69 81 ALA B CA 1
ATOM 6360 C C . ALA B 1 81 ? 10.516 -3.15 -36.812 1 94.69 81 ALA B C 1
ATOM 6362 O O . ALA B 1 81 ? 10.516 -2.33 -35.906 1 94.69 81 ALA B O 1
ATOM 6363 N N . ARG B 1 82 ? 10.008 -4.305 -36.688 1 94.69 82 ARG B N 1
ATOM 6364 C CA . ARG B 1 82 ? 9.359 -4.727 -35.469 1 94.69 82 ARG B CA 1
ATOM 6365 C C . ARG B 1 82 ? 10.375 -4.867 -34.312 1 94.69 82 ARG B C 1
ATOM 6367 O O . ARG B 1 82 ? 10.086 -4.504 -33.188 1 94.69 82 ARG B O 1
ATOM 6374 N N . LEU B 1 83 ? 11.492 -5.406 -34.656 1 95.12 83 LEU B N 1
ATOM 6375 C CA . LEU B 1 83 ? 12.531 -5.586 -33.656 1 95.12 83 LEU B CA 1
ATOM 6376 C C . LEU B 1 83 ? 13.062 -4.242 -33.156 1 95.12 83 LEU B C 1
ATOM 6378 O O . LEU B 1 83 ? 13.32 -4.062 -31.984 1 95.12 83 LEU B O 1
ATOM 6382 N N . VAL B 1 84 ? 13.141 -3.334 -34.062 1 93.25 84 VAL B N 1
ATOM 6383 C CA . VAL B 1 84 ? 13.617 -1.995 -33.75 1 93.25 84 VAL B CA 1
ATOM 6384 C C . VAL B 1 84 ? 12.57 -1.26 -32.906 1 93.25 84 VAL B C 1
ATOM 6386 O O . VAL B 1 84 ? 12.898 -0.597 -31.922 1 93.25 84 VAL B O 1
ATOM 6389 N N . GLU B 1 85 ? 11.344 -1.418 -33.281 1 93.31 85 GLU B N 1
ATOM 6390 C CA . GLU B 1 85 ? 10.242 -0.793 -32.562 1 93.31 85 GLU B CA 1
ATOM 6391 C C . GLU B 1 85 ? 10.141 -1.338 -31.141 1 93.31 85 GLU B C 1
ATOM 6393 O O . GLU B 1 85 ? 9.789 -0.605 -30.219 1 93.31 85 GLU B O 1
ATOM 6398 N N . ALA B 1 86 ? 10.531 -2.574 -31.016 1 93.62 86 ALA B N 1
ATOM 6399 C CA . ALA B 1 86 ? 10.5 -3.213 -29.703 1 93.62 86 ALA B CA 1
ATOM 6400 C C . ALA B 1 86 ? 11.727 -2.838 -28.875 1 93.62 86 ALA B C 1
ATOM 6402 O O . ALA B 1 86 ? 11.844 -3.232 -27.719 1 93.62 86 ALA B O 1
ATOM 6403 N N . GLY B 1 87 ? 12.633 -2.07 -29.469 1 93.19 87 GLY B N 1
ATOM 6404 C CA . GLY B 1 87 ? 13.812 -1.602 -28.766 1 93.19 87 GLY B CA 1
ATOM 6405 C C . GLY B 1 87 ? 14.859 -2.68 -28.562 1 93.19 87 GLY B C 1
ATOM 6406 O O . GLY B 1 87 ? 15.609 -2.658 -27.594 1 93.19 87 GLY B O 1
ATOM 6407 N N . LEU B 1 88 ? 14.977 -3.678 -29.438 1 96.19 88 LEU B N 1
ATOM 6408 C CA . LEU B 1 88 ? 15.836 -4.836 -29.219 1 96.19 88 LEU B CA 1
ATOM 6409 C C . LEU B 1 88 ? 17.109 -4.727 -30.062 1 96.19 88 LEU B C 1
ATOM 6411 O O . LEU B 1 88 ? 18.078 -5.434 -29.812 1 96.19 88 LEU B O 1
ATOM 6415 N N . VAL B 1 89 ? 17.094 -3.9 -31.109 1 95.12 89 VAL B N 1
ATOM 6416 C CA . VAL B 1 89 ? 18.188 -3.82 -32.062 1 95.12 89 VAL B CA 1
ATOM 6417 C C . VAL B 1 89 ? 18.781 -2.416 -32.062 1 95.12 89 VAL B C 1
ATOM 6419 O O . VAL B 1 89 ? 18.078 -1.433 -31.844 1 95.12 89 VAL B O 1
ATOM 6422 N N . THR B 1 90 ? 20.078 -2.361 -32.188 1 92.31 90 THR B N 1
ATOM 6423 C CA . THR B 1 90 ? 20.797 -1.095 -32.25 1 92.31 90 THR B CA 1
ATOM 6424 C C . THR B 1 90 ? 21.938 -1.183 -33.25 1 92.31 90 THR B C 1
ATOM 6426 O O . THR B 1 90 ? 22.125 -2.225 -33.875 1 92.31 90 THR B O 1
ATOM 6429 N N . VAL B 1 91 ? 22.562 -0.062 -33.5 1 88.31 91 VAL B N 1
ATOM 6430 C CA . VAL B 1 91 ? 23.734 -0.012 -34.375 1 88.31 91 VAL B CA 1
ATOM 6431 C C . VAL B 1 91 ? 25 -0.229 -33.562 1 88.31 91 VAL B C 1
ATOM 6433 O O . VAL B 1 91 ? 25.234 0.455 -32.562 1 88.31 91 VAL B O 1
ATOM 6436 N N . HIS B 1 92 ? 25.734 -1.251 -33.938 1 87.88 92 HIS B N 1
ATOM 6437 C CA . HIS B 1 92 ? 27.016 -1.508 -33.312 1 87.88 92 HIS B CA 1
ATOM 6438 C C . HIS B 1 92 ? 28.141 -0.773 -34.031 1 87.88 92 HIS B C 1
ATOM 6440 O O . HIS B 1 92 ? 28.25 -0.842 -35.25 1 87.88 92 HIS B O 1
ATOM 6446 N N . VAL B 1 93 ? 28.844 0.059 -33.344 1 75.56 93 VAL B N 1
ATOM 6447 C CA . VAL B 1 93 ? 30.016 0.684 -33.969 1 75.56 93 VAL B CA 1
ATOM 6448 C C . VAL B 1 93 ? 31.219 -0.25 -33.844 1 75.56 93 VAL B C 1
ATOM 6450 O O . VAL B 1 93 ? 31.297 -1.067 -32.938 1 75.56 93 VAL B O 1
ATOM 6453 N N . PRO B 1 94 ? 32.094 -0.262 -34.844 1 63.5 94 PRO B N 1
ATOM 6454 C CA . PRO B 1 94 ? 33.25 -1.158 -34.844 1 63.5 94 PRO B CA 1
ATOM 6455 C C . PRO B 1 94 ? 34.031 -1.098 -33.562 1 63.5 94 PRO B C 1
ATOM 6457 O O . PRO B 1 94 ? 34.094 -0.047 -32.906 1 63.5 94 PRO B O 1
ATOM 6460 N N . ASP B 1 95 ? 34.469 -2.377 -33 1 58.66 95 ASP B N 1
ATOM 6461 C CA . ASP B 1 95 ? 35.125 -2.654 -31.734 1 58.66 95 ASP B CA 1
ATOM 6462 C C . ASP B 1 95 ? 36.25 -1.64 -31.453 1 58.66 95 ASP B C 1
ATOM 6464 O O . ASP B 1 95 ? 36.469 -1.263 -30.312 1 58.66 95 ASP B O 1
ATOM 6468 N N . GLU B 1 96 ? 37.031 -1.302 -32.531 1 54.34 96 GLU B N 1
ATOM 6469 C CA . GLU B 1 96 ? 38.156 -0.406 -32.312 1 54.34 96 GLU B CA 1
ATOM 6470 C C . GLU B 1 96 ? 37.719 0.898 -31.656 1 54.34 96 GLU B C 1
ATOM 6472 O O . GLU B 1 96 ? 38.531 1.573 -31.016 1 54.34 96 GLU B O 1
ATOM 6477 N N . LEU B 1 97 ? 36.531 1.069 -31.781 1 52.97 97 LEU B N 1
ATOM 6478 C CA . LEU B 1 97 ? 36 2.316 -31.25 1 52.97 97 LEU B CA 1
ATOM 6479 C C . LEU B 1 97 ? 35.094 2.057 -30.047 1 52.97 97 LEU B C 1
ATOM 6481 O O . LEU B 1 97 ? 34.656 2.998 -29.391 1 52.97 97 LEU B O 1
ATOM 6485 N N . SER B 1 98 ? 35 0.707 -29.797 1 59.78 98 SER B N 1
ATOM 6486 C CA . SER B 1 98 ? 34 0.374 -28.766 1 59.78 98 SER B CA 1
ATOM 6487 C C . SER B 1 98 ? 34.625 0.296 -27.391 1 59.78 98 SER B C 1
ATOM 6489 O O . SER B 1 98 ? 35.781 -0.114 -27.25 1 59.78 98 SER B O 1
ATOM 6491 N N . GLY B 1 99 ? 34.531 1.158 -26.469 1 65.38 99 GLY B N 1
ATOM 6492 C CA . GLY B 1 99 ? 34.844 1.19 -25.047 1 65.38 99 GLY B CA 1
ATOM 6493 C C . GLY B 1 99 ? 34.531 -0.106 -24.344 1 65.38 99 GLY B C 1
ATOM 6494 O O . GLY B 1 99 ? 34.562 -1.183 -24.938 1 65.38 99 GLY B O 1
ATOM 6495 N N . ASP B 1 100 ? 34.5 -0.164 -23.094 1 84.88 100 ASP B N 1
ATOM 6496 C CA . ASP B 1 100 ? 34.188 -1.271 -22.203 1 84.88 100 ASP B CA 1
ATOM 6497 C C . ASP B 1 100 ? 32.812 -1.854 -22.531 1 84.88 100 ASP B C 1
ATOM 6499 O O . ASP B 1 100 ? 31.797 -1.153 -22.453 1 84.88 100 ASP B O 1
ATOM 6503 N N . GLU B 1 101 ? 32.812 -3.16 -23.016 1 88.88 101 GLU B N 1
ATOM 6504 C CA . GLU B 1 101 ? 31.578 -3.83 -23.453 1 88.88 101 GLU B CA 1
ATOM 6505 C C . GLU B 1 101 ? 30.5 -3.773 -22.375 1 88.88 101 GLU B C 1
ATOM 6507 O O . GLU B 1 101 ? 29.312 -3.652 -22.688 1 88.88 101 GLU B O 1
ATOM 6512 N N . ARG B 1 102 ? 30.891 -3.895 -21.156 1 92.75 102 ARG B N 1
ATOM 6513 C CA . ARG B 1 102 ? 29.922 -3.84 -20.062 1 92.75 102 ARG B CA 1
ATOM 6514 C C . ARG B 1 102 ? 29.297 -2.451 -19.953 1 92.75 102 ARG B C 1
ATOM 6516 O O . ARG B 1 102 ? 28.109 -2.322 -19.672 1 92.75 102 ARG B O 1
ATOM 6523 N N . ALA B 1 103 ? 30.062 -1.444 -20.172 1 94.19 103 ALA B N 1
ATOM 6524 C CA . ALA B 1 103 ? 29.562 -0.076 -20.125 1 94.19 103 ALA B CA 1
ATOM 6525 C C . ALA B 1 103 ? 28.578 0.182 -21.266 1 94.19 103 ALA B C 1
ATOM 6527 O O . ALA B 1 103 ? 27.531 0.802 -21.062 1 94.19 103 ALA B O 1
ATOM 6528 N N . LEU B 1 104 ? 28.984 -0.31 -22.469 1 93.5 104 LEU B N 1
ATOM 6529 C CA . LEU B 1 104 ? 28.094 -0.163 -23.609 1 93.5 104 LEU B CA 1
ATOM 6530 C C . LEU B 1 104 ? 26.766 -0.877 -23.375 1 93.5 104 LEU B C 1
ATOM 6532 O O . LEU B 1 104 ? 25.703 -0.358 -23.719 1 93.5 104 LEU B O 1
ATOM 6536 N N . ALA B 1 105 ? 26.859 -2.059 -22.766 1 94.56 105 ALA B N 1
ATOM 6537 C CA . ALA B 1 105 ? 25.641 -2.799 -22.422 1 94.56 105 ALA B CA 1
ATOM 6538 C C . ALA B 1 105 ? 24.781 -2.016 -21.422 1 94.56 105 ALA B C 1
ATOM 6540 O O . ALA B 1 105 ? 23.562 -2.045 -21.5 1 94.56 105 ALA B O 1
ATOM 6541 N N . TYR B 1 106 ? 25.438 -1.337 -20.516 1 96.25 106 TYR B N 1
ATOM 6542 C CA . TYR B 1 106 ? 24.703 -0.539 -19.531 1 96.25 106 TYR B CA 1
ATOM 6543 C C . TYR B 1 106 ? 23.938 0.588 -20.203 1 96.25 106 TYR B C 1
ATOM 6545 O O . TYR B 1 106 ? 22.75 0.802 -19.906 1 96.25 106 TYR B O 1
ATOM 6553 N N . TRP B 1 107 ? 24.531 1.309 -21.094 1 95.69 107 TRP B N 1
ATOM 6554 C CA . TRP B 1 107 ? 23.875 2.418 -21.781 1 95.69 107 TRP B CA 1
ATOM 6555 C C . TRP B 1 107 ? 22.75 1.918 -22.672 1 95.69 107 TRP B C 1
ATOM 6557 O O . TRP B 1 107 ? 21.703 2.555 -22.781 1 95.69 107 TRP B O 1
ATOM 6567 N N . ASP B 1 108 ? 22.969 0.75 -23.281 1 94.38 108 ASP B N 1
ATOM 6568 C CA . ASP B 1 108 ? 21.891 0.127 -24.047 1 94.38 108 ASP B CA 1
ATOM 6569 C C . ASP B 1 108 ? 20.688 -0.184 -23.156 1 94.38 108 ASP B C 1
ATOM 6571 O O . ASP B 1 108 ? 19.547 0.038 -23.547 1 94.38 108 ASP B O 1
ATOM 6575 N N . ALA B 1 109 ? 21.016 -0.698 -22.016 1 95.12 109 ALA B N 1
ATOM 6576 C CA . ALA B 1 109 ? 19.953 -1.041 -21.062 1 95.12 109 ALA B CA 1
ATOM 6577 C C . ALA B 1 109 ? 19.203 0.202 -20.625 1 95.12 109 ALA B C 1
ATOM 6579 O O . ALA B 1 109 ? 18.016 0.125 -20.297 1 95.12 109 ALA B O 1
ATOM 6580 N N . CYS B 1 110 ? 19.859 1.391 -20.594 1 94.81 110 CYS B N 1
ATOM 6581 C CA . CYS B 1 110 ? 19.234 2.666 -20.266 1 94.81 110 CYS B CA 1
ATOM 6582 C C . CYS B 1 110 ? 18.328 3.143 -21.406 1 94.81 110 CYS B C 1
ATOM 6584 O O . CYS B 1 110 ? 17.578 4.102 -21.25 1 94.81 110 CYS B O 1
ATOM 6586 N N . GLY B 1 111 ? 18.484 2.529 -22.531 1 92.69 111 GLY B N 1
ATOM 6587 C CA . GLY B 1 111 ? 17.734 2.969 -23.703 1 92.69 111 GLY B CA 1
ATOM 6588 C C . GLY B 1 111 ? 18.453 4.031 -24.5 1 92.69 111 GLY B C 1
ATOM 6589 O O . GLY B 1 111 ? 17.844 4.707 -25.344 1 92.69 111 GLY B O 1
ATOM 6590 N N . LEU B 1 112 ? 19.797 4.176 -24.219 1 94.38 112 LEU B N 1
ATOM 6591 C CA . LEU B 1 112 ? 20.578 5.188 -24.906 1 94.38 112 LEU B CA 1
ATOM 6592 C C . LEU B 1 112 ? 21.328 4.574 -26.094 1 94.38 112 LEU B C 1
ATOM 6594 O O . LEU B 1 112 ? 21.391 3.35 -26.219 1 94.38 112 LEU B O 1
ATOM 6598 N N . ASP B 1 113 ? 21.719 5.457 -27 1 89.75 113 ASP B N 1
ATOM 6599 C CA . ASP B 1 113 ? 22.688 5.055 -28.016 1 89.75 113 ASP B CA 1
ATOM 6600 C C . ASP B 1 113 ? 24.094 4.918 -27.406 1 89.75 113 ASP B C 1
ATOM 6602 O O . ASP B 1 113 ? 24.828 5.902 -27.297 1 89.75 113 ASP B O 1
ATOM 6606 N N . ALA B 1 114 ? 24.422 3.67 -27.125 1 91.31 114 ALA B N 1
ATOM 6607 C CA . ALA B 1 114 ? 25.656 3.395 -26.391 1 91.31 114 ALA B CA 1
ATOM 6608 C C . ALA B 1 114 ? 26.875 3.881 -27.172 1 91.31 114 ALA B C 1
ATOM 6610 O O . ALA B 1 114 ? 27.844 4.383 -26.594 1 91.31 114 ALA B O 1
ATOM 6611 N N . SER B 1 115 ? 26.812 3.771 -28.406 1 85.75 115 SER B N 1
ATOM 6612 C CA . SER B 1 115 ? 27.922 4.203 -29.25 1 85.75 115 SER B CA 1
ATOM 6613 C C . SER B 1 115 ? 28.078 5.719 -29.219 1 85.75 115 SER B C 1
ATOM 6615 O O . SER B 1 115 ? 29.203 6.234 -29.203 1 85.75 115 SER B O 1
ATOM 6617 N N . ALA B 1 116 ? 26.984 6.352 -29.25 1 86.88 116 ALA B N 1
ATOM 6618 C CA . ALA B 1 116 ? 27.016 7.809 -29.172 1 86.88 116 ALA B CA 1
ATOM 6619 C C . ALA B 1 116 ? 27.594 8.281 -27.844 1 86.88 116 ALA B C 1
ATOM 6621 O O . ALA B 1 116 ? 28.359 9.25 -27.797 1 86.88 116 ALA B O 1
ATOM 6622 N N . VAL B 1 117 ? 27.281 7.609 -26.781 1 89.44 117 VAL B N 1
ATOM 6623 C CA . VAL B 1 117 ? 27.781 7.953 -25.453 1 89.44 117 VAL B CA 1
ATOM 6624 C C . VAL B 1 117 ? 29.297 7.723 -25.391 1 89.44 117 VAL B C 1
ATOM 6626 O O . VAL B 1 117 ? 30.031 8.562 -24.875 1 89.44 117 VAL B O 1
ATOM 6629 N N . ALA B 1 118 ? 29.688 6.668 -26 1 85.38 118 ALA B N 1
ATOM 6630 C CA . ALA B 1 118 ? 31.094 6.273 -25.938 1 85.38 118 ALA B CA 1
ATOM 6631 C C . ALA B 1 118 ? 31.953 7.133 -26.875 1 85.38 118 ALA B C 1
ATOM 6633 O O . ALA B 1 118 ? 33.156 7.328 -26.625 1 85.38 118 ALA B O 1
ATOM 6634 N N . SER B 1 119 ? 31.359 7.68 -27.938 1 82.12 119 SER B N 1
ATOM 6635 C CA . SER B 1 119 ? 32.125 8.383 -28.969 1 82.12 119 SER B CA 1
ATOM 6636 C C . SER B 1 119 ? 32.062 9.891 -28.766 1 82.12 119 SER B C 1
ATOM 6638 O O . SER B 1 119 ? 32.375 10.664 -29.672 1 82.12 119 SER B O 1
ATOM 6640 N N . ARG B 1 120 ? 31.641 10.273 -27.641 1 85.44 120 ARG B N 1
ATOM 6641 C CA . ARG B 1 120 ? 31.625 11.703 -27.375 1 85.44 120 ARG B CA 1
ATOM 6642 C C . ARG B 1 120 ? 32.969 12.336 -27.672 1 85.44 120 ARG B C 1
ATOM 6644 O O . ARG B 1 120 ? 34.031 11.805 -27.266 1 85.44 120 ARG B O 1
ATOM 6651 N N . GLN B 1 121 ? 33.031 13.375 -28.469 1 82.25 121 GLN B N 1
ATOM 6652 C CA . GLN B 1 121 ? 34.25 14.023 -28.922 1 82.25 121 GLN B CA 1
ATOM 6653 C C . GLN B 1 121 ? 35 14.68 -27.75 1 82.25 121 GLN B C 1
ATOM 6655 O O . GLN B 1 121 ? 36.219 14.609 -27.672 1 82.25 121 GLN B O 1
ATOM 6660 N N . LYS B 1 122 ? 34.188 15.375 -26.875 1 88.81 122 LYS B N 1
ATOM 6661 C CA . LYS B 1 122 ? 34.719 15.992 -25.672 1 88.81 122 LYS B CA 1
ATOM 6662 C C . LYS B 1 122 ? 34.156 15.328 -24.406 1 88.81 122 LYS B C 1
ATOM 6664 O O . LYS B 1 122 ? 33 14.953 -24.359 1 88.81 122 LYS B O 1
ATOM 6669 N N . PRO B 1 123 ? 35 15.188 -23.469 1 91.44 123 PRO B N 1
ATOM 6670 C CA . PRO B 1 123 ? 34.5 14.594 -22.234 1 91.44 123 PRO B CA 1
ATOM 6671 C C . PRO B 1 123 ? 33.406 15.414 -21.594 1 91.44 123 PRO B C 1
ATOM 6673 O O . PRO B 1 123 ? 33.375 16.641 -21.719 1 91.44 123 PRO B O 1
ATOM 6676 N N . ALA B 1 124 ? 32.5 14.727 -21 1 95.06 124 ALA B N 1
ATOM 6677 C CA . ALA B 1 124 ? 31.5 15.414 -20.188 1 95.06 124 ALA B CA 1
ATOM 6678 C C . ALA B 1 124 ? 32.156 16.172 -19.047 1 95.06 124 ALA B C 1
ATOM 6680 O O . ALA B 1 124 ? 33.219 15.773 -18.547 1 95.06 124 ALA B O 1
ATOM 6681 N N . THR B 1 125 ? 31.578 17.297 -18.641 1 97.56 125 THR B N 1
ATOM 6682 C CA . THR B 1 125 ? 32.219 18.125 -17.609 1 97.56 125 THR B CA 1
ATOM 6683 C C . THR B 1 125 ? 31.266 18.328 -16.422 1 97.56 125 THR B C 1
ATOM 6685 O O . THR B 1 125 ? 30.047 18.422 -16.609 1 97.56 125 THR B O 1
ATOM 6688 N N . ALA B 1 126 ? 31.828 18.375 -15.242 1 98 126 ALA B N 1
ATOM 6689 C CA . ALA B 1 126 ? 31.125 18.703 -14.008 1 98 126 ALA B CA 1
ATOM 6690 C C . ALA B 1 126 ? 31.938 19.656 -13.148 1 98 126 ALA B C 1
ATOM 6692 O O . ALA B 1 126 ? 33.156 19.688 -13.227 1 98 126 ALA B O 1
ATOM 6693 N N . SER B 1 127 ? 31.25 20.516 -12.477 1 97.69 127 SER B N 1
ATOM 6694 C CA . SER B 1 127 ? 31.891 21.328 -11.438 1 97.69 127 SER B CA 1
ATOM 6695 C C . SER B 1 127 ? 31.469 20.859 -10.047 1 97.69 127 SER B C 1
ATOM 6697 O O . SER B 1 127 ? 30.359 20.391 -9.852 1 97.69 127 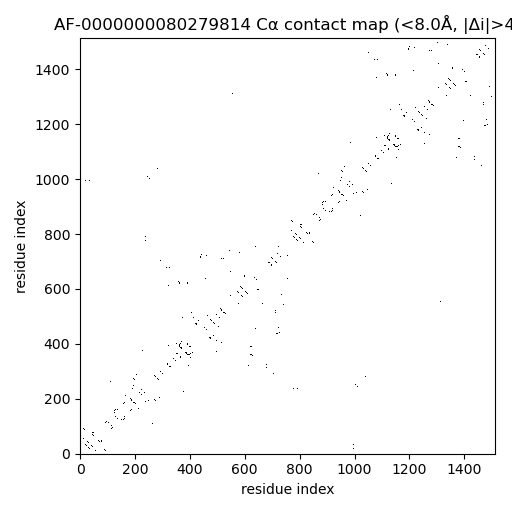SER B O 1
ATOM 6699 N N . LEU B 1 128 ? 32.375 20.906 -9.133 1 97.31 128 LEU B N 1
ATOM 6700 C CA . LEU B 1 128 ? 32.156 20.375 -7.789 1 97.31 128 LEU B CA 1
ATOM 6701 C C . LEU B 1 128 ? 32.344 21.453 -6.734 1 97.31 128 LEU B C 1
ATOM 6703 O O . LEU B 1 128 ? 33.375 22.141 -6.734 1 97.31 128 LEU B O 1
ATOM 6707 N N . THR B 1 129 ? 31.328 21.656 -5.922 1 95.94 129 THR B N 1
ATOM 6708 C CA . THR B 1 129 ? 31.375 22.594 -4.809 1 95.94 129 THR B CA 1
ATOM 6709 C C . THR B 1 129 ? 30.984 21.906 -3.502 1 95.94 129 THR B C 1
ATOM 6711 O O . THR B 1 129 ? 30.109 21.047 -3.484 1 95.94 129 THR B O 1
ATOM 6714 N N . ALA B 1 130 ? 31.672 22.172 -2.418 1 96.56 130 ALA B N 1
ATOM 6715 C CA . ALA B 1 130 ? 31.344 21.641 -1.094 1 96.56 130 ALA B CA 1
ATOM 6716 C C . ALA B 1 130 ? 30.953 22.766 -0.14 1 96.56 130 ALA B C 1
ATOM 6718 O O . ALA B 1 130 ? 31.578 23.828 -0.118 1 96.56 130 ALA B O 1
ATOM 6719 N N . ILE B 1 131 ? 29.875 22.531 0.531 1 94.44 131 ILE B N 1
ATOM 6720 C CA . ILE B 1 131 ? 29.375 23.438 1.555 1 94.44 131 ILE B CA 1
ATOM 6721 C C . ILE B 1 131 ? 29.203 22.688 2.873 1 94.44 131 ILE B C 1
ATOM 6723 O O . ILE B 1 131 ? 28.656 21.578 2.893 1 94.44 131 ILE B O 1
ATOM 6727 N N . GLY B 1 132 ? 29.656 23.25 3.99 1 89.94 132 GLY B N 1
ATOM 6728 C CA . GLY B 1 132 ? 29.453 22.672 5.301 1 89.94 132 GLY B CA 1
ATOM 6729 C C . GLY B 1 132 ? 30.719 22.141 5.93 1 89.94 132 GLY B C 1
ATOM 6730 O O . GLY B 1 132 ? 31.797 22.234 5.34 1 89.94 132 GLY B O 1
ATOM 6731 N N . ARG B 1 133 ? 30.625 21.562 7.074 1 82.5 133 ARG B N 1
ATOM 6732 C CA . ARG B 1 133 ? 31.766 21.109 7.848 1 82.5 133 ARG B CA 1
ATOM 6733 C C . ARG B 1 133 ? 32.125 19.672 7.523 1 82.5 133 ARG B C 1
ATOM 673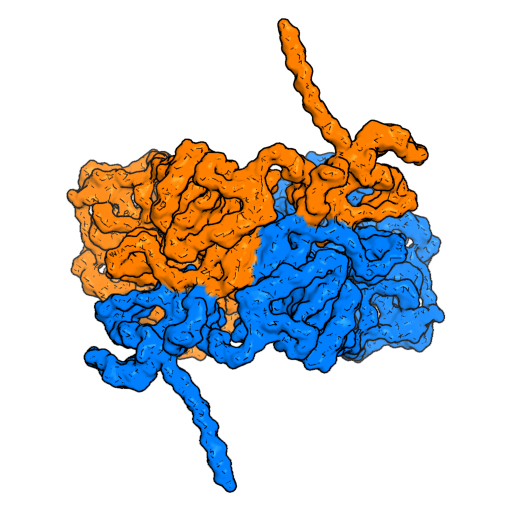5 O O . ARG B 1 133 ? 31.266 18.797 7.551 1 82.5 133 ARG B O 1
ATOM 6742 N N . GLY B 1 134 ? 33.344 19.469 7.117 1 80.88 134 GLY B N 1
ATOM 6743 C CA . GLY B 1 134 ? 33.844 18.109 6.98 1 80.88 134 GLY B CA 1
ATOM 6744 C C . GLY B 1 134 ? 33.406 17.453 5.688 1 80.88 134 GLY B C 1
ATOM 6745 O O . GLY B 1 134 ? 33.406 16.219 5.578 1 80.88 134 GLY B O 1
ATOM 6746 N N . VAL B 1 135 ? 32.875 18.25 4.738 1 89.88 135 VAL B N 1
ATOM 6747 C CA . VAL B 1 135 ? 32.469 17.672 3.459 1 89.88 135 VAL B CA 1
ATOM 6748 C C . VAL B 1 135 ? 33.688 17.578 2.539 1 89.88 135 VAL B C 1
ATOM 6750 O O . VAL B 1 135 ? 34.281 18.594 2.186 1 89.88 135 VAL B O 1
ATOM 6753 N N . ASP B 1 136 ? 34.062 16.375 2.258 1 86.06 136 ASP B N 1
ATOM 6754 C CA . ASP B 1 136 ? 35.25 16.109 1.423 1 86.06 136 ASP B CA 1
ATOM 6755 C C . ASP B 1 136 ? 34.812 15.828 -0.02 1 86.06 136 ASP B C 1
ATOM 6757 O O . ASP B 1 136 ? 34.031 14.914 -0.279 1 86.06 136 ASP B O 1
ATOM 6761 N N . THR B 1 137 ? 35.438 16.594 -0.94 1 93.44 137 THR B N 1
ATOM 6762 C CA . THR B 1 137 ? 35.094 16.438 -2.346 1 93.44 137 THR B CA 1
ATOM 6763 C C . THR B 1 137 ? 36 15.414 -3.025 1 93.44 137 THR B C 1
ATOM 6765 O O . THR B 1 137 ? 35.688 14.953 -4.133 1 93.44 137 THR B O 1
ATOM 6768 N N . SER B 1 138 ? 37.062 15.047 -2.391 1 95.62 138 SER B N 1
ATOM 6769 C CA . SER B 1 138 ? 38.125 14.266 -3.043 1 95.62 138 SER B CA 1
ATOM 6770 C C . SER B 1 138 ? 37.594 12.93 -3.543 1 95.62 138 SER B C 1
ATOM 6772 O O . SER B 1 138 ? 37.875 12.516 -4.664 1 95.62 138 SER B O 1
ATOM 6774 N N . GLN B 1 139 ? 36.812 12.281 -2.719 1 96 139 GLN B N 1
ATOM 6775 C CA . GLN B 1 139 ? 36.281 10.977 -3.102 1 96 139 GLN B CA 1
ATOM 6776 C C . GLN B 1 139 ? 35.344 11.086 -4.305 1 96 139 GLN B C 1
ATOM 6778 O O . GLN B 1 139 ? 35.406 10.266 -5.223 1 96 139 GLN B O 1
ATOM 6783 N N . VAL B 1 140 ? 34.531 12.125 -4.316 1 98.12 140 VAL B N 1
ATOM 6784 C CA . VAL B 1 140 ? 33.594 12.328 -5.426 1 98.12 140 VAL B CA 1
ATOM 6785 C C . VAL B 1 140 ? 34.375 12.734 -6.68 1 98.12 140 VAL B C 1
ATOM 6787 O O . VAL B 1 140 ? 34.062 12.273 -7.781 1 98.12 140 VAL B O 1
ATOM 6790 N N . GLU B 1 141 ? 35.375 13.594 -6.496 1 98.06 141 GLU B N 1
ATOM 6791 C CA . GLU B 1 141 ? 36.219 14.016 -7.613 1 98.06 141 GLU B CA 1
ATOM 6792 C C . GLU B 1 141 ? 36.906 12.812 -8.273 1 98.06 141 GLU B C 1
ATOM 6794 O O . GLU B 1 141 ? 36.906 12.695 -9.5 1 98.06 141 GLU B O 1
ATOM 6799 N N . ASN B 1 142 ? 37.406 11.969 -7.441 1 97.44 142 ASN B N 1
ATOM 6800 C CA . ASN B 1 142 ? 38.062 10.766 -7.945 1 97.44 142 ASN B CA 1
ATOM 6801 C C . ASN B 1 142 ? 37.062 9.859 -8.664 1 97.44 142 ASN B C 1
ATOM 6803 O O . ASN B 1 142 ? 37.406 9.281 -9.703 1 97.44 142 ASN B O 1
ATOM 6807 N N . ALA B 1 143 ? 35.906 9.719 -8.117 1 97.88 143 ALA B N 1
ATOM 6808 C CA . ALA B 1 143 ? 34.875 8.891 -8.719 1 97.88 143 ALA B CA 1
ATOM 6809 C C . ALA B 1 143 ? 34.469 9.43 -10.078 1 97.88 143 ALA B C 1
ATOM 6811 O O . ALA B 1 143 ? 34.281 8.672 -11.031 1 97.88 143 ALA B O 1
ATOM 6812 N N . LEU B 1 144 ? 34.312 10.758 -10.172 1 98.12 144 LEU B N 1
ATOM 6813 C CA . LEU B 1 144 ? 33.969 11.391 -11.438 1 98.12 144 LEU B CA 1
ATOM 6814 C C . LEU B 1 144 ? 35.031 11.156 -12.484 1 98.12 144 LEU B C 1
ATOM 6816 O O . LEU B 1 144 ? 34.75 10.781 -13.625 1 98.12 144 LEU B O 1
ATOM 6820 N N . GLY B 1 145 ? 36.281 11.352 -12.094 1 97.12 145 GLY B N 1
ATOM 6821 C CA . GLY B 1 145 ? 37.375 11.086 -13 1 97.12 145 GLY B CA 1
ATOM 6822 C C . GLY B 1 145 ? 37.406 9.664 -13.523 1 97.12 145 GLY B C 1
ATOM 6823 O O . GLY B 1 145 ? 37.594 9.438 -14.719 1 97.12 145 GLY B O 1
ATOM 6824 N N . ALA B 1 146 ? 37.188 8.789 -12.625 1 95.31 146 ALA B N 1
ATOM 6825 C CA . ALA B 1 146 ? 37.188 7.371 -12.984 1 95.31 146 ALA B CA 1
ATOM 6826 C C . ALA B 1 146 ? 36.031 7.051 -13.93 1 95.31 146 ALA B C 1
ATOM 6828 O O . ALA B 1 146 ? 36.062 6.051 -14.656 1 95.31 146 ALA B O 1
ATOM 6829 N N . SER B 1 147 ? 35.062 7.883 -13.969 1 94.62 147 SER B N 1
ATOM 6830 C CA . SER B 1 147 ? 33.875 7.691 -14.812 1 94.62 147 SER B CA 1
ATOM 6831 C C . SER B 1 147 ? 34.031 8.414 -16.141 1 94.62 147 SER B C 1
ATOM 6833 O O . SER B 1 147 ? 33.094 8.438 -16.953 1 94.62 147 SER B O 1
ATOM 6835 N N . GLY B 1 148 ? 35.156 9.07 -16.359 1 93.44 148 GLY B N 1
ATOM 6836 C CA . GLY B 1 148 ? 35.406 9.781 -17.594 1 93.44 148 GLY B CA 1
ATOM 6837 C C . GLY B 1 148 ? 34.844 11.188 -17.609 1 93.44 148 GLY B C 1
ATOM 6838 O O . GLY B 1 148 ? 34.688 11.789 -18.672 1 93.44 148 GLY B O 1
ATOM 6839 N N . ILE B 1 149 ? 34.469 11.742 -16.453 1 96.94 149 ILE B N 1
ATOM 6840 C CA . ILE B 1 149 ? 33.938 13.094 -16.344 1 96.94 149 ILE B CA 1
ATOM 6841 C C . ILE B 1 149 ? 35.031 14.047 -15.891 1 96.94 149 ILE B C 1
ATOM 6843 O O . ILE B 1 149 ? 35.688 13.805 -14.875 1 96.94 149 ILE B O 1
ATOM 6847 N N . GLU B 1 150 ? 35.219 15.047 -16.594 1 97.31 150 GLU B N 1
ATOM 6848 C CA . GLU B 1 150 ? 36.25 16.047 -16.25 1 97.31 150 GLU B CA 1
ATOM 6849 C C . GLU B 1 150 ? 35.688 17.078 -15.273 1 97.31 150 GLU B C 1
ATOM 6851 O O . GLU B 1 150 ? 34.688 17.703 -15.539 1 97.31 150 GLU B O 1
ATOM 6856 N N . VAL B 1 151 ? 36.344 17.188 -14.188 1 97.56 151 VAL B N 1
ATOM 6857 C CA . VAL B 1 151 ? 35.938 18.203 -13.203 1 97.56 151 VAL B CA 1
ATOM 6858 C C . VAL B 1 151 ? 36.594 19.547 -13.539 1 97.56 151 VAL B C 1
ATOM 6860 O O . VAL B 1 151 ? 37.812 19.641 -13.617 1 97.56 151 VAL B O 1
ATOM 6863 N N . VAL B 1 152 ? 35.75 20.516 -13.734 1 96.25 152 VAL B N 1
ATOM 6864 C CA . VAL B 1 152 ? 36.219 21.859 -14.102 1 96.25 152 VAL B CA 1
ATOM 6865 C C . VAL B 1 152 ? 35.781 22.875 -13.055 1 96.25 152 VAL B C 1
ATOM 6867 O O . VAL B 1 152 ? 34.906 22.562 -12.234 1 96.25 152 VAL B O 1
ATOM 6870 N N . ALA B 1 153 ? 36.312 24 -13.078 1 90 153 ALA B N 1
ATOM 6871 C CA . ALA B 1 153 ? 36.031 25.016 -12.07 1 90 153 ALA B CA 1
ATOM 6872 C C . ALA B 1 153 ? 34.656 25.641 -12.289 1 90 153 ALA B C 1
ATOM 6874 O O . ALA B 1 153 ? 33.906 25.828 -11.344 1 90 153 ALA B O 1
ATOM 6875 N N . THR B 1 154 ? 34.5 26.078 -13.586 1 84.44 154 THR B N 1
ATOM 6876 C CA . THR B 1 154 ? 33.219 26.734 -13.898 1 84.44 154 THR B CA 1
ATOM 6877 C C . THR B 1 154 ? 32.719 26.312 -15.273 1 84.44 154 THR B C 1
ATOM 6879 O O . THR B 1 154 ? 33.406 25.594 -16 1 84.44 154 THR B O 1
ATOM 6882 N N . ALA B 1 155 ? 31.516 26.578 -15.711 1 86.38 155 ALA B N 1
ATOM 6883 C CA . ALA B 1 155 ? 30.906 26.375 -17.016 1 86.38 155 ALA B CA 1
ATOM 6884 C C . ALA B 1 155 ? 30.828 24.891 -17.359 1 86.38 155 ALA B C 1
ATOM 6886 O O . ALA B 1 155 ? 31.234 24.469 -18.453 1 86.38 155 ALA B O 1
ATOM 6887 N N . SER B 1 156 ? 30.453 24.141 -16.375 1 94.62 156 SER B N 1
ATOM 6888 C CA . SER B 1 156 ? 30.297 22.703 -16.578 1 94.62 156 SER B CA 1
ATOM 6889 C C . SER B 1 156 ? 28.906 22.375 -17.109 1 94.62 156 SER B C 1
ATOM 6891 O O . SER B 1 156 ? 28 23.203 -17.062 1 94.62 156 SER B O 1
ATOM 6893 N N . GLU B 1 157 ? 28.734 21.188 -17.688 1 96.62 157 GLU B N 1
ATOM 6894 C CA . GLU B 1 157 ? 27.438 20.703 -18.141 1 96.62 157 GLU B CA 1
ATOM 6895 C C . GLU B 1 157 ? 26.516 20.406 -16.953 1 96.62 157 GLU B C 1
ATOM 6897 O O . GLU B 1 157 ? 25.297 20.5 -17.078 1 96.62 157 GLU B O 1
ATOM 6902 N N . LEU B 1 158 ? 27.125 20.016 -15.82 1 98 158 LEU B N 1
ATOM 6903 C CA . LEU B 1 158 ? 26.406 19.734 -14.586 1 98 158 LEU B CA 1
ATOM 6904 C C . LEU B 1 158 ? 27.188 20.219 -13.367 1 98 158 LEU B C 1
ATOM 6906 O O . LEU B 1 158 ? 28.344 19.875 -13.195 1 98 158 LEU B O 1
ATOM 6910 N N . ALA B 1 159 ? 26.562 21.062 -12.609 1 98.31 159 ALA B N 1
ATOM 6911 C CA . ALA B 1 159 ? 27.156 21.422 -11.328 1 98.31 159 ALA B CA 1
ATOM 6912 C C . ALA B 1 159 ? 26.766 20.438 -10.234 1 98.31 159 ALA B C 1
ATOM 6914 O O . ALA B 1 159 ? 25.609 19.984 -10.18 1 98.31 159 ALA B O 1
ATOM 6915 N N . ILE B 1 160 ? 27.703 20.016 -9.406 1 98.56 160 ILE B N 1
ATOM 6916 C CA . ILE B 1 160 ? 27.469 19.141 -8.266 1 98.56 160 ILE B CA 1
ATOM 6917 C C . ILE B 1 160 ? 27.812 19.859 -6.969 1 98.56 160 ILE B C 1
ATOM 6919 O O . ILE B 1 160 ? 28.953 20.328 -6.801 1 98.56 160 ILE B O 1
ATOM 6923 N N . VAL B 1 161 ? 26.844 19.984 -6.129 1 98.44 161 VAL B N 1
ATOM 6924 C CA . VAL B 1 161 ? 27.047 20.641 -4.84 1 98.44 161 VAL B CA 1
ATOM 6925 C C . VAL B 1 161 ? 26.922 19.625 -3.711 1 98.44 161 VAL B C 1
ATOM 6927 O O . VAL B 1 161 ? 25.859 19.016 -3.543 1 98.44 161 VAL B O 1
ATOM 6930 N N . LEU B 1 162 ? 28 19.391 -2.98 1 98.44 162 LEU B N 1
ATOM 6931 C CA . LEU B 1 162 ? 28.016 18.516 -1.812 1 98.44 162 LEU B CA 1
ATOM 6932 C C . LEU B 1 162 ? 27.828 19.328 -0.53 1 98.44 162 LEU B C 1
ATOM 6934 O O . LEU B 1 162 ? 28.422 20.391 -0.361 1 98.44 162 LEU B O 1
ATOM 6938 N N . CYS B 1 163 ? 26.938 18.844 0.321 1 97 163 CYS B N 1
ATOM 6939 C CA . CYS B 1 163 ? 26.703 19.547 1.584 1 97 163 CYS B CA 1
ATOM 6940 C C . CYS B 1 163 ? 26.438 18.547 2.707 1 97 163 CYS B C 1
ATOM 6942 O O . CYS B 1 163 ? 26.266 17.359 2.459 1 97 163 CYS B O 1
ATOM 6944 N N . ASP B 1 164 ? 26.516 19 3.957 1 95.19 164 ASP B N 1
ATOM 6945 C CA . ASP B 1 164 ? 26.188 18.156 5.102 1 95.19 164 ASP B CA 1
ATOM 6946 C C . ASP B 1 164 ? 24.734 18.359 5.527 1 95.19 164 ASP B C 1
ATOM 6948 O O . ASP B 1 164 ? 24.188 17.562 6.297 1 95.19 164 ASP B O 1
ATOM 6952 N N . ASP B 1 165 ? 24.094 19.422 5.055 1 95.88 165 ASP B N 1
ATOM 6953 C CA . ASP B 1 165 ? 22.703 19.703 5.359 1 95.88 165 ASP B CA 1
ATOM 6954 C C . ASP B 1 165 ? 22.031 20.438 4.203 1 95.88 165 ASP B C 1
ATOM 6956 O O . ASP B 1 165 ? 22.484 21.5 3.793 1 95.88 165 ASP B O 1
ATOM 6960 N N . TYR B 1 166 ? 20.953 19.953 3.707 1 97 166 TYR B N 1
ATOM 6961 C CA . TYR B 1 166 ? 20.234 20.516 2.578 1 97 166 TYR B CA 1
ATOM 6962 C C . TYR B 1 166 ? 19.641 21.875 2.932 1 97 166 TYR B C 1
ATOM 6964 O O . TYR B 1 166 ? 19.234 22.641 2.045 1 97 166 TYR B O 1
ATOM 6972 N N . LEU B 1 167 ? 19.625 22.219 4.273 1 96.12 167 LEU B N 1
ATOM 6973 C CA . LEU B 1 167 ? 19.047 23.484 4.73 1 96.12 167 LEU B CA 1
ATOM 6974 C C . LEU B 1 167 ? 20.141 24.531 4.945 1 96.12 167 LEU B C 1
ATOM 6976 O O . LEU B 1 167 ? 19.859 25.641 5.43 1 96.12 167 LEU B O 1
ATOM 6980 N N . ASP B 1 168 ? 21.422 24.188 4.598 1 96 168 ASP B N 1
ATOM 6981 C CA . ASP B 1 168 ? 22.484 25.172 4.723 1 96 168 ASP B CA 1
ATOM 6982 C C . ASP B 1 168 ? 22.156 26.453 3.959 1 96 168 ASP B C 1
ATOM 6984 O O . ASP B 1 168 ? 21.922 26.422 2.746 1 96 168 ASP B O 1
ATOM 6988 N N . PRO B 1 169 ? 22.094 27.594 4.629 1 94.44 169 PRO B N 1
ATOM 6989 C CA . PRO B 1 169 ? 21.641 28.844 4 1 94.44 169 PRO B CA 1
ATOM 6990 C C . PRO B 1 169 ? 22.531 29.25 2.822 1 94.44 169 PRO B C 1
ATOM 6992 O O . PRO B 1 169 ? 22.078 30 1.941 1 94.44 169 PRO B O 1
ATOM 6995 N N . ARG B 1 170 ? 23.797 28.828 2.717 1 96.31 170 ARG B N 1
ATOM 6996 C CA . ARG B 1 170 ? 24.703 29.172 1.623 1 96.31 170 ARG B CA 1
ATOM 6997 C C . ARG B 1 170 ? 24.219 28.578 0.305 1 96.31 170 ARG B C 1
ATOM 6999 O O . ARG B 1 170 ? 24.609 29.031 -0.77 1 96.31 170 ARG B O 1
ATOM 7006 N N . LEU B 1 171 ? 23.359 27.562 0.406 1 97.81 171 LEU B N 1
ATOM 7007 C CA . LEU B 1 171 ? 22.781 26.953 -0.789 1 97.81 171 LEU B CA 1
ATOM 7008 C C . LEU B 1 171 ? 21.828 27.906 -1.486 1 97.81 171 LEU B C 1
ATOM 7010 O O . LEU B 1 171 ? 21.562 27.766 -2.682 1 97.81 171 LEU B O 1
ATOM 7014 N N . ALA B 1 172 ? 21.266 28.906 -0.734 1 97.62 172 ALA B N 1
ATOM 7015 C CA . ALA B 1 172 ? 20.375 29.891 -1.333 1 97.62 172 ALA B CA 1
ATOM 7016 C C . ALA B 1 172 ? 21.078 30.672 -2.439 1 97.62 172 ALA B C 1
ATOM 7018 O O . ALA B 1 172 ? 20.516 30.891 -3.514 1 97.62 172 ALA B O 1
ATOM 7019 N N . GLU B 1 173 ? 22.281 31.062 -2.137 1 97.44 173 GLU B N 1
ATOM 7020 C CA . GLU B 1 173 ? 23.047 31.812 -3.121 1 97.44 173 GLU B CA 1
ATOM 7021 C C . GLU B 1 173 ? 23.422 30.953 -4.32 1 97.44 173 GLU B C 1
ATOM 7023 O O . GLU B 1 173 ? 23.406 31.422 -5.461 1 97.44 173 GLU B O 1
ATOM 7028 N N . ILE B 1 174 ? 23.766 29.766 -4.07 1 97.38 174 ILE B N 1
ATOM 7029 C CA . ILE B 1 174 ? 24.094 28.828 -5.137 1 97.38 174 ILE B CA 1
ATOM 7030 C C . ILE B 1 174 ? 22.875 28.609 -6.031 1 97.38 174 ILE B C 1
ATOM 7032 O O . ILE B 1 174 ? 22.984 28.656 -7.262 1 97.38 174 ILE B O 1
ATOM 7036 N N . ASP B 1 175 ? 21.75 28.422 -5.422 1 98.12 175 ASP B N 1
ATOM 7037 C CA . ASP B 1 175 ? 20.5 28.266 -6.168 1 98.12 175 ASP B CA 1
ATOM 7038 C C . ASP B 1 175 ? 20.219 29.484 -7.031 1 98.12 175 ASP B C 1
ATOM 7040 O O . ASP B 1 175 ? 19.844 29.359 -8.203 1 98.12 175 ASP B O 1
ATOM 7044 N N . ALA B 1 176 ? 20.375 30.656 -6.422 1 98 176 ALA B N 1
ATOM 7045 C CA . ALA B 1 176 ? 20.125 31.906 -7.152 1 98 176 ALA B CA 1
ATOM 7046 C C . ALA B 1 176 ? 21.016 32 -8.391 1 98 176 ALA B C 1
ATOM 7048 O O . ALA B 1 176 ? 20.547 32.406 -9.461 1 98 176 ALA B O 1
ATOM 7049 N N . GLU B 1 177 ? 22.25 31.656 -8.219 1 96.94 177 GLU B N 1
ATOM 7050 C CA . GLU B 1 177 ? 23.188 31.703 -9.328 1 96.94 177 GLU B CA 1
ATOM 7051 C C . GLU B 1 177 ? 22.781 30.734 -10.445 1 96.94 177 GLU B C 1
ATOM 7053 O O . GLU B 1 177 ? 22.812 31.094 -11.625 1 96.94 177 GLU B O 1
ATOM 7058 N N . HIS B 1 178 ? 22.453 29.547 -10.094 1 97.12 178 HIS B N 1
ATOM 7059 C CA . HIS B 1 178 ? 22.078 28.547 -11.094 1 97.12 178 HIS B CA 1
ATOM 7060 C C . HIS B 1 178 ? 20.766 28.906 -11.766 1 97.12 178 HIS B C 1
ATOM 7062 O O . HIS B 1 178 ? 20.578 28.625 -12.953 1 97.12 178 HIS B O 1
ATOM 7068 N N . ARG B 1 179 ? 19.766 29.438 -11.031 1 97 179 ARG B N 1
ATOM 7069 C CA . ARG B 1 179 ? 18.531 29.922 -11.641 1 97 179 ARG B CA 1
ATOM 7070 C C . ARG B 1 179 ? 18.812 31.016 -12.656 1 97 179 ARG B C 1
ATOM 7072 O O . ARG B 1 179 ? 18.203 31.047 -13.734 1 97 179 ARG B O 1
ATOM 7079 N N . ARG B 1 180 ? 19.75 31.906 -12.305 1 96.06 180 ARG B N 1
ATOM 7080 C CA . ARG B 1 180 ? 20.109 33 -13.188 1 96.06 180 ARG B CA 1
ATOM 7081 C C . ARG B 1 180 ? 20.781 32.469 -14.461 1 96.06 180 ARG B C 1
ATOM 7083 O O . ARG B 1 180 ? 20.484 32.969 -15.555 1 96.06 180 ARG B O 1
ATOM 7090 N N . THR B 1 181 ? 21.641 31.484 -14.336 1 95.25 181 THR B N 1
ATOM 7091 C CA . THR B 1 181 ? 22.422 31 -15.461 1 95.25 181 THR B CA 1
ATOM 7092 C C . THR B 1 181 ? 21.688 29.875 -16.203 1 95.25 181 THR B C 1
ATOM 7094 O O . THR B 1 181 ? 22.062 29.516 -17.312 1 95.25 181 THR B O 1
ATOM 7097 N N . GLY B 1 182 ? 20.703 29.312 -15.562 1 95.5 182 GLY B N 1
ATOM 7098 C CA . GLY B 1 182 ? 19.938 28.219 -16.172 1 95.5 182 GLY B CA 1
ATOM 7099 C C . GLY B 1 182 ? 20.656 26.891 -16.094 1 95.5 182 GLY B C 1
ATOM 7100 O O . GLY B 1 182 ? 20.203 25.906 -16.703 1 95.5 182 GLY B O 1
ATOM 7101 N N . ARG B 1 183 ? 21.734 26.75 -15.375 1 95.5 183 ARG B N 1
ATOM 7102 C CA . ARG B 1 183 ? 22.547 25.531 -15.305 1 95.5 183 ARG B CA 1
ATOM 7103 C C . ARG B 1 183 ? 21.938 24.516 -14.336 1 95.5 183 ARG B C 1
ATOM 7105 O O . ARG B 1 183 ? 21.625 24.859 -13.195 1 95.5 183 ARG B O 1
ATOM 7112 N N . PRO B 1 184 ? 21.781 23.266 -14.805 1 97.75 184 PRO B N 1
ATOM 7113 C CA . PRO B 1 184 ? 21.328 22.234 -13.867 1 97.75 184 PRO B CA 1
ATOM 7114 C C . PRO B 1 184 ? 22.375 21.891 -12.812 1 97.75 184 PRO B C 1
ATOM 7116 O O . PRO B 1 184 ? 23.578 21.938 -13.086 1 97.75 184 PRO B O 1
ATOM 7119 N N . TRP B 1 185 ? 21.938 21.562 -11.695 1 98.31 185 TRP B N 1
ATOM 7120 C CA . TRP B 1 185 ? 22.891 21.203 -10.656 1 98.31 185 TRP B CA 1
ATOM 7121 C C . TRP B 1 185 ? 22.344 20.109 -9.75 1 98.31 185 TRP B C 1
ATOM 7123 O O . TRP B 1 185 ? 21.125 20.062 -9.5 1 98.31 185 TRP B O 1
ATOM 7133 N N . LEU B 1 186 ? 23.172 19.125 -9.336 1 98.62 186 LEU B N 1
ATOM 7134 C CA . LEU B 1 186 ? 22.875 18 -8.461 1 98.62 186 LEU B CA 1
ATOM 7135 C C . LEU B 1 186 ? 23.266 18.328 -7.02 1 98.62 186 LEU B C 1
ATOM 7137 O O . LEU B 1 186 ? 24.391 18.719 -6.75 1 98.62 186 LEU B O 1
ATOM 7141 N N . LEU B 1 187 ? 22.344 18.281 -6.121 1 98.69 187 LEU B N 1
ATOM 7142 C CA . LEU B 1 187 ? 22.578 18.422 -4.691 1 98.69 187 LEU B CA 1
ATOM 7143 C C . LEU B 1 187 ? 22.734 17.047 -4.031 1 98.69 187 LEU B C 1
ATOM 7145 O O . LEU B 1 187 ? 22 16.125 -4.34 1 98.69 187 LEU B O 1
ATOM 7149 N N . ALA B 1 188 ? 23.766 16.859 -3.141 1 98.56 188 ALA B N 1
ATOM 7150 C CA . ALA B 1 188 ? 23.969 15.57 -2.502 1 98.56 188 ALA B CA 1
ATOM 7151 C C . ALA B 1 188 ? 24.625 15.727 -1.131 1 98.56 188 ALA B C 1
ATOM 7153 O O . ALA B 1 188 ? 25.328 16.703 -0.883 1 98.56 188 ALA B O 1
ATOM 7154 N N . ARG B 1 189 ? 24.328 14.883 -0.267 1 97.38 189 ARG B N 1
ATOM 7155 C CA . ARG B 1 189 ? 24.969 14.703 1.027 1 97.38 189 ARG B CA 1
ATOM 7156 C C . ARG B 1 189 ? 25.672 13.352 1.1 1 97.38 189 ARG B C 1
ATOM 7158 O O . ARG B 1 189 ? 25.031 12.328 1.381 1 97.38 189 ARG B O 1
ATOM 7165 N N . PRO B 1 190 ? 27 13.25 0.897 1 96.44 190 PRO B N 1
ATOM 7166 C CA . PRO B 1 190 ? 27.719 11.992 0.695 1 96.44 190 PRO B CA 1
ATOM 7167 C C . PRO B 1 190 ? 28.078 11.305 2.008 1 96.44 190 PRO B C 1
ATOM 7169 O O . PRO B 1 190 ? 28.844 10.328 2.012 1 96.44 190 PRO B O 1
ATOM 7172 N N . SER B 1 191 ? 27.578 11.844 3.158 1 93.25 191 SER B N 1
ATOM 7173 C CA . SER B 1 191 ? 27.891 11.266 4.461 1 93.25 191 SER B CA 1
ATOM 7174 C C . SER B 1 191 ? 26.672 11.281 5.375 1 93.25 191 SER B C 1
ATOM 7176 O O . SER B 1 191 ? 25.594 11.711 4.973 1 93.25 191 SER B O 1
ATOM 7178 N N . GLY B 1 192 ? 26.875 10.711 6.578 1 93.88 192 GLY B N 1
ATOM 7179 C CA . GLY B 1 192 ? 25.75 10.438 7.457 1 93.88 192 GLY B CA 1
ATOM 7180 C C . GLY B 1 192 ? 25.203 9.023 7.312 1 93.88 192 GLY B C 1
ATOM 7181 O O . GLY B 1 192 ? 25.469 8.352 6.316 1 93.88 192 GLY B O 1
ATOM 7182 N N . SER B 1 193 ? 24.531 8.586 8.359 1 95.5 193 SER B N 1
ATOM 7183 C CA . SER B 1 193 ? 23.922 7.262 8.242 1 95.5 193 SER B CA 1
ATOM 7184 C C . SER B 1 193 ? 22.938 7.195 7.078 1 95.5 193 SER B C 1
ATOM 7186 O O . SER B 1 193 ? 22.703 6.125 6.52 1 95.5 193 SER B O 1
ATOM 7188 N N . GLN B 1 194 ? 22.422 8.352 6.691 1 96.31 194 GLN B N 1
ATOM 7189 C CA . GLN B 1 194 ? 21.578 8.469 5.508 1 96.31 194 GLN B CA 1
ATOM 7190 C C . GLN B 1 194 ? 22.266 9.297 4.422 1 96.31 194 GLN B C 1
ATOM 7192 O O . GLN B 1 194 ? 22.562 10.469 4.629 1 96.31 194 GLN B O 1
ATOM 7197 N N . VAL B 1 195 ? 22.453 8.688 3.328 1 97.19 195 VAL B N 1
ATOM 7198 C CA . VAL B 1 195 ? 23.016 9.367 2.166 1 97.19 195 VAL B CA 1
ATOM 7199 C C . VAL B 1 195 ? 21.891 9.977 1.332 1 97.19 195 VAL B C 1
ATOM 7201 O O . VAL B 1 195 ? 20.859 9.336 1.087 1 97.19 195 VAL B O 1
ATOM 7204 N N . TRP B 1 196 ? 22.031 11.266 0.991 1 97.94 196 TRP B N 1
ATOM 7205 C CA . TRP B 1 196 ? 21.047 11.953 0.159 1 97.94 196 TRP B CA 1
ATOM 7206 C C . TRP B 1 196 ? 21.625 12.25 -1.224 1 97.94 196 TRP B C 1
ATOM 7208 O O . TRP B 1 196 ? 22.719 12.797 -1.346 1 97.94 196 TRP B O 1
ATOM 7218 N N . ILE B 1 197 ? 20.953 11.883 -2.217 1 98.5 197 ILE B N 1
ATOM 7219 C CA . ILE B 1 197 ? 21.312 12.219 -3.588 1 98.5 197 ILE B CA 1
ATOM 7220 C C . ILE B 1 197 ? 20.109 12.82 -4.312 1 98.5 197 ILE B C 1
ATOM 7222 O O . ILE B 1 197 ? 19.031 12.219 -4.34 1 98.5 197 ILE B O 1
ATOM 7226 N N . GLY B 1 198 ? 20.359 14 -4.988 1 98.25 198 GLY B N 1
ATOM 7227 C CA . GLY B 1 198 ? 19.297 14.68 -5.719 1 98.25 198 GLY B CA 1
ATOM 7228 C C . GLY B 1 198 ? 18.562 15.711 -4.879 1 98.25 198 GLY B C 1
ATOM 7229 O O . GLY B 1 198 ? 18.812 15.844 -3.682 1 98.25 198 GLY B O 1
ATOM 7230 N N . PRO B 1 199 ? 17.781 16.406 -5.445 1 98.31 199 PRO B N 1
ATOM 7231 C CA . PRO B 1 199 ? 17.406 16.266 -6.855 1 98.31 199 PRO B CA 1
ATOM 7232 C C . PRO B 1 199 ? 18.438 16.906 -7.797 1 98.31 199 PRO B C 1
ATOM 7234 O O . PRO B 1 199 ? 19.422 17.5 -7.34 1 98.31 199 PRO B O 1
ATOM 7237 N N . ILE B 1 200 ? 18.281 16.641 -9.039 1 98.62 200 ILE B N 1
ATOM 7238 C CA . ILE B 1 200 ? 18.875 17.516 -10.047 1 98.62 200 ILE B CA 1
ATOM 7239 C C . ILE B 1 200 ? 17.922 18.688 -10.32 1 98.62 200 ILE B C 1
ATOM 7241 O O . ILE B 1 200 ? 16.875 18.5 -10.938 1 98.62 200 ILE B O 1
ATOM 7245 N N . LEU B 1 201 ? 18.297 19.844 -9.797 1 98.56 201 LEU B N 1
ATOM 7246 C CA . LEU B 1 201 ? 17.484 21.031 -10.008 1 98.56 201 LEU B CA 1
ATOM 7247 C C . LEU B 1 201 ? 17.719 21.625 -11.398 1 98.56 201 LEU B C 1
ATOM 7249 O O . LEU B 1 201 ? 18.875 21.844 -11.797 1 98.56 201 LEU B O 1
ATOM 7253 N N . GLN B 1 202 ? 16.672 21.75 -12.094 1 97.69 202 GLN B N 1
ATOM 7254 C CA . GLN B 1 202 ? 16.688 22.297 -13.445 1 97.69 202 GLN B CA 1
ATOM 7255 C C . GLN B 1 202 ? 15.945 23.641 -13.5 1 97.69 202 GLN B C 1
ATOM 7257 O O . GLN B 1 202 ? 14.727 23.656 -13.695 1 97.69 202 GLN B O 1
ATOM 7262 N N . PRO B 1 203 ? 16.703 24.734 -13.43 1 95.88 203 PRO B N 1
ATOM 7263 C CA . PRO B 1 203 ? 16.031 26.047 -13.422 1 95.88 203 PRO B CA 1
ATOM 7264 C C . PRO B 1 203 ? 15 26.188 -14.531 1 95.88 203 PRO B C 1
ATOM 7266 O O . PRO B 1 203 ? 15.281 25.859 -15.688 1 95.88 203 PRO B O 1
ATOM 7269 N N . GLY B 1 204 ? 13.797 26.547 -14.078 1 93.56 204 GLY B N 1
ATOM 7270 C CA . GLY B 1 204 ? 12.711 26.75 -15.023 1 93.56 204 GLY B CA 1
ATOM 7271 C C . GLY B 1 204 ? 11.891 25.5 -15.273 1 93.56 204 GLY B C 1
ATOM 7272 O O . GLY B 1 204 ? 10.766 25.578 -15.766 1 93.56 204 GLY B O 1
ATOM 7273 N N . ARG B 1 205 ? 12.383 24.375 -14.961 1 94.12 205 ARG B N 1
ATOM 7274 C CA . ARG B 1 205 ? 11.703 23.125 -15.273 1 94.12 205 ARG B CA 1
ATOM 7275 C C . ARG B 1 205 ? 11.305 22.375 -14.008 1 94.12 205 ARG B C 1
ATOM 7277 O O . ARG B 1 205 ? 10.258 21.734 -13.961 1 94.12 205 ARG B O 1
ATOM 7284 N N . SER B 1 206 ? 12.086 22.391 -13.047 1 95.31 206 SER B N 1
ATOM 7285 C CA . SER B 1 206 ? 11.82 21.719 -11.781 1 95.31 206 SER B CA 1
ATOM 7286 C C . SER B 1 206 ? 11.547 22.719 -10.664 1 95.31 206 SER B C 1
ATOM 7288 O O . SER B 1 206 ? 11.562 23.938 -10.891 1 95.31 206 SER B O 1
ATOM 7290 N N . GLY B 1 207 ? 11.195 22.203 -9.445 1 96.69 207 GLY B N 1
ATOM 7291 C CA . GLY B 1 207 ? 11.258 23.062 -8.266 1 96.69 207 GLY B CA 1
ATOM 7292 C C . GLY B 1 207 ? 12.648 23.562 -7.961 1 96.69 207 GLY B C 1
ATOM 7293 O O . GLY B 1 207 ? 13.633 23.047 -8.492 1 96.69 207 GLY B O 1
ATOM 7294 N N . CYS B 1 208 ? 12.742 24.609 -7.219 1 98.19 208 CYS B N 1
ATOM 7295 C CA . CYS B 1 208 ? 14.023 25.188 -6.828 1 98.19 208 CYS B CA 1
ATOM 7296 C C . CYS B 1 208 ? 14.398 24.781 -5.406 1 98.19 208 CYS B C 1
ATOM 7298 O O . CYS B 1 208 ? 13.672 24.016 -4.762 1 98.19 208 CYS B O 1
ATOM 7300 N N . TRP B 1 209 ? 15.547 25.188 -4.953 1 98.31 209 TRP B N 1
ATOM 7301 C CA . TRP B 1 209 ? 16.016 24.859 -3.611 1 98.31 209 TRP B CA 1
ATOM 7302 C C . TRP B 1 209 ? 15.047 25.391 -2.555 1 98.31 209 TRP B C 1
ATOM 7304 O O . TRP B 1 209 ? 14.836 24.75 -1.526 1 98.31 209 TRP B O 1
ATOM 7314 N N . HIS B 1 210 ? 14.375 26.516 -2.789 1 97.94 210 HIS B N 1
ATOM 7315 C CA . HIS B 1 210 ? 13.438 27.094 -1.834 1 97.94 210 HIS B CA 1
ATOM 7316 C C . HIS B 1 210 ? 12.164 26.25 -1.736 1 97.94 210 HIS B C 1
ATOM 7318 O O . HIS B 1 210 ? 11.578 26.125 -0.657 1 97.94 210 HIS B O 1
ATOM 7324 N N . CYS B 1 211 ? 11.727 25.672 -2.893 1 98 211 CYS B N 1
ATOM 7325 C CA . CYS B 1 211 ? 10.617 24.719 -2.836 1 98 211 CYS B CA 1
ATOM 7326 C C . CYS B 1 211 ? 10.953 23.547 -1.918 1 98 211 CYS B C 1
ATOM 7328 O O . CYS B 1 211 ? 10.125 23.141 -1.096 1 98 211 CYS B O 1
ATOM 7330 N N . LEU B 1 212 ? 12.195 23.078 -2.055 1 98.19 212 LEU B N 1
ATOM 7331 C CA . LEU B 1 212 ? 12.656 21.922 -1.274 1 98.19 212 LEU B CA 1
ATOM 7332 C C . LEU B 1 212 ? 12.758 22.281 0.204 1 98.19 212 LEU B C 1
ATOM 7334 O O . LEU B 1 212 ? 12.305 21.531 1.065 1 98.19 212 LEU B O 1
ATOM 7338 N N . THR B 1 213 ? 13.328 23.438 0.514 1 96.38 213 THR B N 1
ATOM 7339 C CA . THR B 1 213 ? 13.578 23.812 1.901 1 96.38 213 THR B CA 1
ATOM 7340 C C . THR B 1 213 ? 12.266 24.094 2.631 1 96.38 213 THR B C 1
ATOM 7342 O O . THR B 1 213 ? 12.164 23.875 3.842 1 96.38 213 THR B O 1
ATOM 7345 N N . ASN B 1 214 ? 11.266 24.547 1.861 1 95.19 214 ASN B N 1
ATOM 7346 C CA . ASN B 1 214 ? 9.953 24.719 2.471 1 95.19 214 ASN B CA 1
ATOM 7347 C C . ASN B 1 214 ? 9.445 23.406 3.076 1 95.19 214 ASN B C 1
ATOM 7349 O O . ASN B 1 214 ? 8.953 23.391 4.203 1 95.19 214 ASN B O 1
ATOM 7353 N N . ARG B 1 215 ? 9.602 22.312 2.338 1 95.88 215 ARG B N 1
ATOM 7354 C CA . ARG B 1 215 ? 9.156 21 2.797 1 95.88 215 ARG B CA 1
ATOM 7355 C C . ARG B 1 215 ? 10.055 20.484 3.92 1 95.88 215 ARG B C 1
ATOM 7357 O O . ARG B 1 215 ? 9.562 19.984 4.934 1 95.88 215 ARG B O 1
ATOM 7364 N N . LEU B 1 216 ? 11.375 20.688 3.783 1 95.94 216 LEU B N 1
ATOM 7365 C CA . LEU B 1 216 ? 12.328 20.188 4.762 1 95.94 216 LEU B CA 1
ATOM 7366 C C . LEU B 1 216 ? 12.117 20.844 6.117 1 95.94 216 LEU B C 1
ATOM 7368 O O . LEU B 1 216 ? 12.125 20.172 7.152 1 95.94 216 LEU B O 1
ATOM 7372 N N . TRP B 1 217 ? 11.922 22.094 6.125 1 91.81 217 TRP B N 1
ATOM 7373 C CA . TRP B 1 217 ? 11.711 22.812 7.379 1 91.81 217 TRP B CA 1
ATOM 7374 C C . TRP B 1 217 ? 10.398 22.391 8.031 1 91.81 217 TRP B C 1
ATOM 7376 O O . TRP B 1 217 ? 10.281 22.391 9.258 1 91.81 217 TRP B O 1
ATOM 7386 N N . GLY B 1 218 ? 9.453 22.078 7.156 1 89.56 218 GLY B N 1
ATOM 7387 C CA . GLY B 1 218 ? 8.203 21.562 7.707 1 89.56 218 GLY B CA 1
ATOM 7388 C C . GLY B 1 218 ? 8.406 20.344 8.586 1 89.56 218 GLY B C 1
ATOM 7389 O O . GLY B 1 218 ? 7.742 20.203 9.617 1 89.56 218 GLY B O 1
ATOM 7390 N N . HIS B 1 219 ? 9.312 19.547 8.266 1 90.88 219 HIS B N 1
ATOM 7391 C CA . HIS B 1 219 ? 9.539 18.312 9.008 1 90.88 219 HIS B CA 1
ATOM 7392 C C . HIS B 1 219 ? 10.578 18.516 10.109 1 90.88 219 HIS B C 1
ATOM 7394 O O . HIS B 1 219 ? 10.742 17.656 10.977 1 90.88 219 HIS B O 1
ATOM 7400 N N . ARG B 1 220 ? 11.234 19.672 10.125 1 90.69 220 ARG B N 1
ATOM 7401 C CA . ARG B 1 220 ? 12.242 19.984 11.141 1 90.69 220 ARG B CA 1
ATOM 7402 C C . ARG B 1 220 ? 11.805 21.172 11.992 1 90.69 220 ARG B C 1
ATOM 7404 O O . ARG B 1 220 ? 12.641 21.984 12.398 1 90.69 220 ARG B O 1
ATOM 7411 N N . HIS B 1 221 ? 10.547 21.297 12.164 1 85.56 221 HIS B N 1
ATOM 7412 C CA . HIS B 1 221 ? 9.961 22.406 12.922 1 85.56 221 HIS B CA 1
ATOM 7413 C C . HIS B 1 221 ? 10.406 22.359 14.383 1 85.56 221 HIS B C 1
ATOM 7415 O O . HIS B 1 221 ? 10.727 23.406 14.961 1 85.56 221 HIS B O 1
ATOM 7421 N N . ALA B 1 222 ? 10.438 21.172 14.984 1 84.5 222 ALA B N 1
ATOM 7422 C CA . ALA B 1 222 ? 10.891 21.047 16.375 1 84.5 222 ALA B CA 1
ATOM 7423 C C . ALA B 1 222 ? 12.312 21.578 16.531 1 84.5 222 ALA B C 1
ATOM 7425 O O . ALA B 1 222 ? 12.633 22.234 17.516 1 84.5 222 ALA B O 1
ATOM 7426 N N . GLU B 1 223 ? 13.125 21.25 15.594 1 89.12 223 GLU B N 1
ATOM 7427 C CA . GLU B 1 223 ? 14.492 21.766 15.602 1 89.12 223 GLU B CA 1
ATOM 7428 C C . GLU B 1 223 ? 14.5 23.281 15.547 1 89.12 223 GLU B C 1
ATOM 7430 O O . GLU B 1 223 ? 15.258 23.938 16.266 1 89.12 223 GLU B O 1
ATOM 7435 N N . ALA B 1 224 ? 13.688 23.812 14.703 1 87.19 224 ALA B N 1
ATOM 7436 C CA . ALA B 1 224 ? 13.617 25.266 14.57 1 87.19 224 ALA B CA 1
ATOM 7437 C C . ALA B 1 224 ? 13.188 25.922 15.883 1 87.19 224 ALA B C 1
ATOM 7439 O O . ALA B 1 224 ? 13.742 26.938 16.281 1 87.19 224 ALA B O 1
ATOM 7440 N N . CYS B 1 225 ? 12.227 25.344 16.516 1 85.44 225 CYS B N 1
ATOM 7441 C CA . CYS B 1 225 ? 11.742 25.844 17.797 1 85.44 225 CYS B CA 1
ATOM 7442 C C . CYS B 1 225 ? 12.844 25.812 18.844 1 85.44 225 CYS B C 1
ATOM 7444 O O . CYS B 1 225 ? 13.039 26.781 19.578 1 85.44 225 CYS B O 1
ATOM 7446 N N . VAL B 1 226 ? 13.562 24.734 18.875 1 87.56 226 VAL B N 1
ATOM 7447 C CA . VAL B 1 226 ? 14.633 24.578 19.844 1 87.56 226 VAL B CA 1
ATOM 7448 C C . VAL B 1 226 ? 15.75 25.578 19.562 1 87.56 226 VAL B C 1
ATOM 7450 O O . VAL B 1 226 ? 16.297 26.172 20.484 1 87.56 226 VAL B O 1
ATOM 7453 N N . GLN B 1 227 ? 16.094 25.719 18.328 1 89.25 227 GLN B N 1
ATOM 7454 C CA . GLN B 1 227 ? 17.109 26.688 17.953 1 89.25 227 GLN B CA 1
ATOM 7455 C C . GLN B 1 227 ? 16.734 28.094 18.406 1 89.25 227 GLN B C 1
ATOM 7457 O O . GLN B 1 227 ? 17.578 28.844 18.906 1 89.25 227 GLN B O 1
ATOM 7462 N N . GLU B 1 228 ? 15.523 28.422 18.281 1 85.5 228 GLU B N 1
ATOM 7463 C CA . GLU B 1 228 ? 15.039 29.719 18.719 1 85.5 228 GLU B CA 1
ATOM 7464 C C . GLU B 1 228 ? 15.156 29.859 20.234 1 85.5 228 GLU B C 1
ATOM 7466 O O . GLU B 1 228 ? 15.57 30.906 20.734 1 85.5 228 GLU B O 1
ATOM 7471 N N . VAL B 1 229 ? 14.75 28.828 20.906 1 83.44 229 VAL B N 1
ATOM 7472 C CA . VAL B 1 229 ? 14.812 28.828 22.375 1 83.44 229 VAL B CA 1
ATOM 7473 C C . VAL B 1 229 ? 16.266 29 22.812 1 83.44 229 VAL B C 1
ATOM 7475 O O . VAL B 1 229 ? 16.531 29.656 23.828 1 83.44 229 VAL B O 1
ATOM 7478 N N . LEU B 1 230 ? 17.172 28.484 22.062 1 88.81 230 LEU B N 1
ATOM 7479 C CA . LEU B 1 230 ? 18.578 28.531 22.406 1 88.81 230 LEU B CA 1
ATOM 7480 C C . LEU B 1 230 ? 19.234 29.797 21.859 1 88.81 230 LEU B C 1
ATOM 7482 O O . LEU B 1 230 ? 20.422 30.047 22.109 1 88.81 230 LEU B O 1
ATOM 7486 N N . GLY B 1 231 ? 18.469 30.562 21.062 1 86.94 231 GLY B N 1
ATOM 7487 C CA . GLY B 1 231 ? 18.969 31.828 20.516 1 86.94 231 GLY B CA 1
ATOM 7488 C C . GLY B 1 231 ? 19.844 31.641 19.297 1 86.94 231 GLY B C 1
ATOM 7489 O O . GLY B 1 231 ? 20.719 32.469 19.016 1 86.94 231 GLY B O 1
ATOM 7490 N N . HIS B 1 232 ? 19.75 30.484 18.672 1 89.31 232 HIS B N 1
ATOM 7491 C CA . HIS B 1 232 ? 20.547 30.203 17.484 1 89.31 232 HIS B CA 1
ATOM 7492 C C . HIS B 1 232 ? 19.734 30.422 16.219 1 89.31 232 HIS B C 1
ATOM 7494 O O . HIS B 1 232 ? 18.5 30.375 16.234 1 89.31 232 HIS B O 1
ATOM 7500 N N . ASP B 1 233 ? 20.578 30.797 15.188 1 85.62 233 ASP B N 1
ATOM 7501 C CA . ASP B 1 233 ? 19.984 30.703 13.852 1 85.62 233 ASP B CA 1
ATOM 7502 C C . ASP B 1 233 ? 20.156 29.281 13.289 1 85.62 233 ASP B C 1
ATOM 7504 O O . ASP B 1 233 ? 21.172 28.641 13.516 1 85.62 233 ASP B O 1
ATOM 7508 N N . GLY B 1 234 ? 19.188 28.766 12.883 1 81.12 234 GLY B N 1
ATOM 7509 C CA . GLY B 1 234 ? 19.219 27.406 12.344 1 81.12 234 GLY B CA 1
ATOM 7510 C C . GLY B 1 234 ? 19.891 27.328 10.984 1 81.12 234 GLY B C 1
ATOM 7511 O O . GLY B 1 234 ? 20.344 28.344 10.445 1 81.12 234 GLY B O 1
ATOM 7512 N N . PRO B 1 235 ? 20.094 26 10.5 1 91.69 235 PRO B N 1
ATOM 7513 C CA . PRO B 1 235 ? 19.781 24.703 11.086 1 91.69 235 PRO B CA 1
ATOM 7514 C C . PRO B 1 235 ? 20.797 24.266 12.133 1 91.69 235 PRO B C 1
ATOM 7516 O O . PRO B 1 235 ? 21.906 24.812 12.188 1 91.69 235 PRO B O 1
ATOM 7519 N N . ALA B 1 236 ? 20.453 23.375 12.953 1 92.5 236 ALA B N 1
ATOM 7520 C CA . ALA B 1 236 ? 21.359 22.859 13.984 1 92.5 236 ALA B CA 1
ATOM 7521 C C . ALA B 1 236 ? 22.422 21.953 13.375 1 92.5 236 ALA B C 1
ATOM 7523 O O . ALA B 1 236 ? 22.141 21.219 12.422 1 92.5 236 ALA B O 1
ATOM 7524 N N . SER B 1 237 ? 23.562 22.047 13.906 1 91.31 237 SER B N 1
ATOM 7525 C CA . SER B 1 237 ? 24.609 21.109 13.523 1 91.31 237 SER B CA 1
ATOM 7526 C C . SER B 1 237 ? 24.484 19.797 14.297 1 91.31 237 SER B C 1
ATOM 7528 O O . SER B 1 237 ? 24.109 19.797 15.469 1 91.31 237 SER B O 1
ATOM 7530 N N . PHE B 1 238 ? 24.797 18.766 13.664 1 92.12 238 PHE B N 1
ATOM 7531 C CA . PHE B 1 238 ? 24.828 17.453 14.297 1 92.12 238 PHE B CA 1
ATOM 7532 C C . PHE B 1 238 ? 25.922 16.578 13.688 1 92.12 238 PHE B C 1
ATOM 7534 O O . PHE B 1 238 ? 26.422 16.875 12.594 1 92.12 238 PHE B O 1
ATOM 7541 N N . PRO B 1 239 ? 26.344 15.586 14.43 1 92.06 239 PRO B N 1
ATOM 7542 C CA . PRO B 1 239 ? 27.375 14.695 13.898 1 92.06 239 PRO B CA 1
ATOM 7543 C C . PRO B 1 239 ? 26.938 13.953 12.641 1 92.06 239 PRO B C 1
ATOM 7545 O O . PRO B 1 239 ? 25.734 13.695 12.461 1 92.06 239 PRO B O 1
ATOM 7548 N N . MET B 1 240 ? 27.922 13.68 11.766 1 92.69 240 MET B N 1
ATOM 7549 C CA . MET B 1 240 ? 27.688 12.922 10.539 1 92.69 240 MET B CA 1
ATOM 7550 C C . MET B 1 240 ? 28.328 11.539 10.641 1 92.69 240 MET B C 1
ATOM 7552 O O . MET B 1 240 ? 29.453 11.328 10.18 1 92.69 240 MET B O 1
ATOM 7556 N N . PRO B 1 241 ? 27.531 10.594 11.188 1 94 241 PRO B N 1
ATOM 7557 C CA . PRO B 1 241 ? 28.062 9.234 11.305 1 94 241 PRO B CA 1
ATOM 7558 C C . PRO B 1 241 ? 28.453 8.633 9.961 1 94 241 PRO B C 1
ATOM 7560 O O . PRO B 1 241 ? 27.672 8.672 9.008 1 94 241 PRO B O 1
ATOM 7563 N N . ALA B 1 242 ? 29.656 8.062 9.93 1 94.38 242 ALA B N 1
ATOM 7564 C CA . ALA B 1 242 ? 30.078 7.449 8.672 1 94.38 242 ALA B CA 1
ATOM 7565 C C . ALA B 1 242 ? 31.219 6.465 8.891 1 94.38 242 ALA B C 1
ATOM 7567 O O . ALA B 1 242 ? 32.094 6.711 9.711 1 94.38 242 ALA B O 1
ATOM 7568 N N . VAL B 1 243 ? 31.172 5.395 8.219 1 95.44 243 VAL B N 1
ATOM 7569 C CA . VAL B 1 243 ? 32.312 4.469 8.102 1 95.44 243 VAL B CA 1
ATOM 7570 C C . VAL B 1 243 ? 32.875 4.531 6.684 1 95.44 243 VAL B C 1
ATOM 7572 O O . VAL B 1 243 ? 32.188 4.961 5.75 1 95.44 243 VAL B O 1
ATOM 7575 N N . PRO B 1 244 ? 34.062 4.141 6.457 1 94.69 244 PRO B N 1
ATOM 7576 C CA . PRO B 1 244 ? 34.75 4.332 5.172 1 94.69 244 PRO B CA 1
ATOM 7577 C C . PRO B 1 244 ? 33.969 3.754 3.996 1 94.69 244 PRO B C 1
ATOM 7579 O O . PRO B 1 244 ? 33.781 4.426 2.975 1 94.69 244 PRO B O 1
ATOM 7582 N N . PRO B 1 245 ? 33.438 2.527 4.098 1 97.19 245 PRO B N 1
ATOM 7583 C CA . PRO B 1 245 ? 32.719 2.006 2.922 1 97.19 245 PRO B CA 1
ATOM 7584 C C . PRO B 1 245 ? 31.453 2.799 2.592 1 97.19 245 PRO B C 1
ATOM 7586 O O . PRO B 1 245 ? 31.031 2.842 1.434 1 97.19 245 PRO B O 1
ATOM 7589 N N . LEU B 1 246 ? 30.891 3.451 3.557 1 97 246 LEU B N 1
ATOM 7590 C CA . LEU B 1 246 ? 29.703 4.266 3.348 1 97 246 LEU B CA 1
ATOM 7591 C C . LEU B 1 246 ? 30.016 5.492 2.504 1 97 246 LEU B C 1
ATOM 7593 O O . LEU B 1 246 ? 29.375 5.742 1.486 1 97 246 LEU B O 1
ATOM 7597 N N . THR B 1 247 ? 31 6.273 2.895 1 96.81 247 THR B N 1
ATOM 7598 C CA . THR B 1 247 ? 31.344 7.496 2.172 1 96.81 247 THR B CA 1
ATOM 7599 C C . THR B 1 247 ? 31.844 7.172 0.77 1 96.81 247 THR B C 1
ATOM 7601 O O . THR B 1 247 ? 31.562 7.902 -0.183 1 96.81 247 THR B O 1
ATOM 7604 N N . ALA B 1 248 ? 32.562 6.062 0.704 1 97.38 248 ALA B N 1
ATOM 7605 C CA . ALA B 1 248 ? 33.062 5.625 -0.604 1 97.38 248 ALA B CA 1
ATOM 7606 C C . ALA B 1 248 ? 31.891 5.238 -1.515 1 97.38 248 ALA B C 1
ATOM 7608 O O . ALA B 1 248 ? 31.844 5.648 -2.678 1 97.38 248 ALA B O 1
ATOM 7609 N N . ALA B 1 249 ? 30.953 4.449 -0.979 1 97.88 249 ALA B N 1
ATOM 7610 C CA . ALA B 1 249 ? 29.781 4.062 -1.753 1 97.88 249 ALA B CA 1
ATOM 7611 C C . ALA B 1 249 ? 28.984 5.289 -2.188 1 97.88 249 ALA B C 1
ATOM 7613 O O . ALA B 1 249 ? 28.562 5.383 -3.342 1 97.88 249 ALA B O 1
ATOM 7614 N N . ALA B 1 250 ? 28.766 6.219 -1.287 1 97.94 250 ALA B N 1
ATOM 7615 C CA . ALA B 1 250 ? 28.016 7.441 -1.58 1 97.94 250 ALA B CA 1
ATOM 7616 C C . ALA B 1 250 ? 28.656 8.203 -2.738 1 97.94 250 ALA B C 1
ATOM 7618 O O . ALA B 1 250 ? 27.953 8.656 -3.65 1 97.94 250 ALA B O 1
ATOM 7619 N N . SER B 1 251 ? 29.984 8.359 -2.699 1 98.31 251 SER B N 1
ATOM 7620 C CA . SER B 1 251 ? 30.703 9.094 -3.73 1 98.31 251 SER B CA 1
ATOM 7621 C C . SER B 1 251 ? 30.531 8.438 -5.098 1 98.31 251 SER B C 1
ATOM 7623 O O . SER B 1 251 ? 30.359 9.125 -6.105 1 98.31 251 SER B O 1
ATOM 7625 N N . GLN B 1 252 ? 30.594 7.141 -5.098 1 98.25 252 GLN B N 1
ATOM 7626 C CA . GLN B 1 252 ? 30.438 6.414 -6.352 1 98.25 252 GLN B CA 1
ATOM 7627 C C . GLN B 1 252 ? 29 6.527 -6.871 1 98.25 252 GLN B C 1
ATOM 7629 O O . GLN B 1 252 ? 28.781 6.652 -8.078 1 98.25 252 GLN B O 1
ATOM 7634 N N . LEU B 1 253 ? 28.016 6.484 -5.988 1 98.19 253 LEU B N 1
ATOM 7635 C CA . LEU B 1 253 ? 26.609 6.613 -6.387 1 98.19 253 LEU B CA 1
ATOM 7636 C C . LEU B 1 253 ? 26.328 8.008 -6.93 1 98.19 253 LEU B C 1
ATOM 7638 O O . LEU B 1 253 ? 25.547 8.172 -7.863 1 98.19 253 LEU B O 1
ATOM 7642 N N . ILE B 1 254 ? 26.906 9.039 -6.336 1 98.62 254 ILE B N 1
ATOM 7643 C CA . ILE B 1 254 ? 26.797 10.398 -6.852 1 98.62 254 ILE B CA 1
ATOM 7644 C C . ILE B 1 254 ? 27.359 10.469 -8.266 1 98.62 254 ILE B C 1
ATOM 7646 O O . ILE B 1 254 ? 26.734 11.031 -9.172 1 98.62 254 ILE B O 1
ATOM 7650 N N . SER B 1 255 ? 28.562 9.875 -8.438 1 98.62 255 SER B N 1
ATOM 7651 C CA . SER B 1 255 ? 29.188 9.828 -9.758 1 98.62 255 SER B CA 1
ATOM 7652 C C . SER B 1 255 ? 28.312 9.078 -10.758 1 98.62 255 SER B C 1
ATOM 7654 O O . SER B 1 255 ? 28.219 9.469 -11.922 1 98.62 255 SER B O 1
ATOM 7656 N N . LEU B 1 256 ? 27.703 7.984 -10.297 1 98.31 256 LEU B N 1
ATOM 7657 C CA . LEU B 1 256 ? 26.797 7.215 -11.148 1 98.31 256 LEU B CA 1
ATOM 7658 C C . LEU B 1 256 ? 25.641 8.078 -11.633 1 98.31 256 LEU B C 1
ATOM 7660 O O . LEU B 1 256 ? 25.312 8.07 -12.82 1 98.31 256 LEU B O 1
ATOM 7664 N N . GLU B 1 257 ? 25.016 8.844 -10.734 1 98.31 257 GLU B N 1
ATOM 7665 C CA . GLU B 1 257 ? 23.906 9.703 -11.109 1 98.31 257 GLU B CA 1
ATOM 7666 C C . GLU B 1 257 ? 24.344 10.789 -12.086 1 98.31 257 GLU B C 1
ATOM 7668 O O . GLU B 1 257 ? 23.625 11.094 -13.039 1 98.31 257 GLU B O 1
ATOM 7673 N N . ALA B 1 258 ? 25.516 11.336 -11.859 1 98.44 258 ALA B N 1
ATOM 7674 C CA . ALA B 1 258 ? 26.078 12.32 -12.781 1 98.44 258 ALA B CA 1
ATOM 7675 C C . ALA B 1 258 ? 26.312 11.719 -14.164 1 98.44 258 ALA B C 1
ATOM 7677 O O . ALA B 1 258 ? 25.984 12.328 -15.18 1 98.44 258 ALA B O 1
ATOM 7678 N N . SER B 1 259 ? 26.891 10.539 -14.18 1 97.44 259 SER B N 1
ATOM 7679 C CA . SER B 1 259 ? 27.156 9.844 -15.43 1 97.44 259 SER B CA 1
ATOM 7680 C C . SER B 1 259 ? 25.875 9.609 -16.219 1 97.44 259 SER B C 1
ATOM 7682 O O . SER B 1 259 ? 25.828 9.852 -17.422 1 97.44 259 SER B O 1
ATOM 7684 N N . LYS B 1 260 ? 24.859 9.172 -15.555 1 98.06 260 LYS B N 1
ATOM 7685 C CA . LYS B 1 260 ? 23.578 8.914 -16.203 1 98.06 260 LYS B CA 1
ATOM 7686 C C . LYS B 1 260 ? 22.984 10.203 -16.781 1 98.06 260 LYS B C 1
ATOM 7688 O O . LYS B 1 260 ? 22.531 10.219 -17.938 1 98.06 260 LYS B O 1
ATOM 7693 N N . TRP B 1 261 ? 23.031 11.25 -15.969 1 98 261 TRP B N 1
ATOM 7694 C CA . TRP B 1 261 ? 22.5 12.531 -16.422 1 98 261 TRP B CA 1
ATOM 7695 C C . TRP B 1 261 ? 23.25 13.031 -17.656 1 98 261 TRP B C 1
ATOM 7697 O O . TRP B 1 261 ? 22.625 13.414 -18.641 1 98 261 TRP B O 1
ATOM 7707 N N . LEU B 1 262 ? 24.578 12.977 -17.625 1 97.25 262 LEU B N 1
ATOM 7708 C CA . LEU B 1 262 ? 25.406 13.531 -18.688 1 97.25 262 LEU B CA 1
ATOM 7709 C C . LEU B 1 262 ? 25.344 12.664 -19.938 1 97.25 262 LEU B C 1
ATOM 7711 O O . LEU B 1 262 ? 25.5 13.164 -21.062 1 97.25 262 LEU B O 1
ATOM 7715 N N . ALA B 1 263 ? 25.047 11.344 -19.734 1 96.19 263 ALA B N 1
ATOM 7716 C CA . ALA B 1 263 ? 24.875 10.43 -20.875 1 96.19 263 ALA B CA 1
ATOM 7717 C C . ALA B 1 263 ? 23.516 10.625 -21.531 1 96.19 263 ALA B C 1
ATOM 7719 O O . ALA B 1 263 ? 23.297 10.156 -22.656 1 96.19 263 ALA B O 1
ATOM 7720 N N . GLY B 1 264 ? 22.578 11.25 -20.797 1 96.69 264 GLY B N 1
ATOM 7721 C CA . GLY B 1 264 ? 21.266 11.523 -21.375 1 96.69 264 GLY B CA 1
ATOM 7722 C C . GLY B 1 264 ? 20.172 10.641 -20.812 1 96.69 264 GLY B C 1
ATOM 7723 O O . GLY B 1 264 ? 19.031 10.711 -21.266 1 96.69 264 GLY B O 1
ATOM 7724 N N . HIS B 1 265 ? 20.484 9.773 -19.828 1 97.25 265 HIS B N 1
ATOM 7725 C CA . HIS B 1 265 ? 19.453 8.953 -19.219 1 97.25 265 HIS B CA 1
ATOM 7726 C C . HIS B 1 265 ? 18.578 9.781 -18.297 1 97.25 265 HIS B C 1
ATOM 7728 O O . HIS B 1 265 ? 19.062 10.398 -17.344 1 97.25 265 HIS B O 1
ATOM 7734 N N . ARG B 1 266 ? 17.266 9.82 -18.594 1 97 266 ARG B N 1
ATOM 7735 C CA . ARG B 1 266 ? 16.297 10.586 -17.812 1 97 266 ARG B CA 1
ATOM 7736 C C . ARG B 1 266 ? 15.266 9.672 -17.156 1 97 266 ARG B C 1
ATOM 7738 O O . ARG B 1 266 ? 14.734 8.773 -17.812 1 97 266 ARG B O 1
ATOM 7745 N N . TYR B 1 267 ? 15.055 9.773 -15.898 1 95.44 267 TYR B N 1
ATOM 7746 C CA . TYR B 1 267 ? 14 9.078 -15.172 1 95.44 267 TYR B CA 1
ATOM 7747 C C . TYR B 1 267 ? 13.469 9.938 -14.023 1 95.44 267 TYR B C 1
ATOM 7749 O O . TYR B 1 267 ? 14.141 10.875 -13.586 1 95.44 267 TYR B O 1
ATOM 7757 N N . PRO B 1 268 ? 12.312 9.703 -13.484 1 92.69 268 PRO B N 1
ATOM 7758 C CA . PRO B 1 268 ? 11.641 10.578 -12.516 1 92.69 268 PRO B CA 1
ATOM 7759 C C . PRO B 1 268 ? 12.461 10.773 -11.234 1 92.69 268 PRO B C 1
ATOM 7761 O O . PRO B 1 268 ? 12.391 11.836 -10.609 1 92.69 268 PRO B O 1
ATOM 7764 N N . GLY B 1 269 ? 13.234 9.836 -10.891 1 94.88 269 GLY B N 1
ATOM 7765 C CA . GLY B 1 269 ? 14.016 9.906 -9.664 1 94.88 269 GLY B CA 1
ATOM 7766 C C . GLY B 1 269 ? 15.023 11.039 -9.672 1 94.88 269 GLY B C 1
ATOM 7767 O O . GLY B 1 269 ? 15.508 11.453 -8.609 1 94.88 269 GLY B O 1
ATOM 7768 N N . GLN B 1 270 ? 15.312 11.547 -10.812 1 97.12 270 GLN B N 1
ATOM 7769 C CA . GLN B 1 270 ? 16.266 12.641 -10.914 1 97.12 270 GLN B CA 1
ATOM 7770 C C . GLN B 1 270 ? 15.641 13.961 -10.469 1 97.12 270 GLN B C 1
ATOM 7772 O O . GLN B 1 270 ? 16.359 14.945 -10.227 1 97.12 270 GLN B O 1
ATOM 7777 N N . GLN B 1 271 ? 14.336 14 -10.297 1 96.25 271 GLN B N 1
ATOM 7778 C CA . GLN B 1 271 ? 13.625 15.141 -9.734 1 96.25 271 GLN B CA 1
ATOM 7779 C C . GLN B 1 271 ? 13.188 14.875 -8.297 1 96.25 271 GLN B C 1
ATOM 7781 O O . GLN B 1 271 ? 12.227 15.469 -7.809 1 96.25 271 GLN B O 1
ATOM 7786 N N . ALA B 1 272 ? 13.844 13.953 -7.668 1 97.81 272 ALA B N 1
ATOM 7787 C CA . ALA B 1 272 ? 13.523 13.539 -6.301 1 97.81 272 ALA B CA 1
ATOM 7788 C C . ALA B 1 272 ? 14.781 13.523 -5.434 1 97.81 272 ALA B C 1
ATOM 7790 O O . ALA B 1 272 ? 15.898 13.555 -5.953 1 97.81 272 ALA B O 1
ATOM 7791 N N . VAL B 1 273 ? 14.586 13.57 -4.148 1 98.25 273 VAL B N 1
ATOM 7792 C CA . VAL B 1 273 ? 15.633 13.234 -3.193 1 98.25 273 VAL B CA 1
ATOM 7793 C C . VAL B 1 273 ? 15.648 11.734 -2.943 1 98.25 273 VAL B C 1
ATOM 7795 O O . VAL B 1 273 ? 14.648 11.156 -2.506 1 98.25 273 VAL B O 1
ATOM 7798 N N . TRP B 1 274 ? 16.688 11.141 -3.314 1 97.88 274 TRP B N 1
ATOM 7799 C CA . TRP B 1 274 ? 16.875 9.727 -2.988 1 97.88 274 TRP B CA 1
ATOM 7800 C C . TRP B 1 274 ? 17.656 9.57 -1.691 1 97.88 274 TRP B C 1
ATOM 7802 O O . TRP B 1 274 ? 18.75 10.125 -1.547 1 97.88 274 TRP B O 1
ATOM 7812 N N . ILE B 1 275 ? 17.156 8.859 -0.728 1 97.5 275 ILE B N 1
ATOM 7813 C CA . ILE B 1 275 ? 17.812 8.648 0.555 1 97.5 275 ILE B CA 1
ATOM 7814 C C . ILE B 1 275 ? 18.109 7.164 0.741 1 97.5 275 ILE B C 1
ATOM 7816 O O . ILE B 1 275 ? 17.219 6.324 0.66 1 97.5 275 ILE B O 1
ATOM 7820 N N . LEU B 1 276 ? 19.312 6.879 0.941 1 97.06 276 LEU B N 1
ATOM 7821 C CA . LEU B 1 276 ? 19.734 5.531 1.312 1 97.06 276 LEU B CA 1
ATOM 7822 C C . LEU B 1 276 ? 20.078 5.457 2.795 1 97.06 276 LEU B C 1
ATOM 7824 O O . LEU B 1 276 ? 21.062 6.047 3.238 1 97.06 276 LEU B O 1
ATOM 7828 N N . ASP B 1 277 ? 19.281 4.805 3.588 1 96.31 277 ASP B N 1
ATOM 7829 C CA . ASP B 1 277 ? 19.625 4.52 4.98 1 96.31 277 ASP B CA 1
ATOM 7830 C C . ASP B 1 277 ? 20.625 3.381 5.082 1 96.31 277 ASP B C 1
ATOM 7832 O O . ASP B 1 277 ? 20.297 2.221 4.84 1 96.31 277 ASP B O 1
ATOM 7836 N N . THR B 1 278 ? 21.781 3.664 5.398 1 96.81 278 THR B N 1
ATOM 7837 C CA . THR B 1 278 ? 22.875 2.691 5.328 1 96.81 278 THR B CA 1
ATOM 7838 C C . THR B 1 278 ? 22.812 1.728 6.512 1 96.81 278 THR B C 1
ATOM 7840 O O . THR B 1 278 ? 23.5 0.705 6.523 1 96.81 278 THR B O 1
ATOM 7843 N N . LEU B 1 279 ? 21.969 2.016 7.535 1 96.31 279 LEU B N 1
ATOM 7844 C CA . LEU B 1 279 ? 21.797 1.096 8.656 1 96.31 279 LEU B CA 1
ATOM 7845 C C . LEU B 1 279 ? 21.016 -0.145 8.234 1 96.31 279 LEU B C 1
ATOM 7847 O O . LEU B 1 279 ? 21.281 -1.243 8.734 1 96.31 279 LEU B O 1
ATOM 7851 N N . ASP B 1 280 ? 20.109 0.015 7.246 1 94.88 280 ASP B N 1
ATOM 7852 C CA . ASP B 1 280 ? 19.312 -1.134 6.848 1 94.88 280 ASP B CA 1
ATOM 7853 C C . ASP B 1 280 ? 19.219 -1.241 5.324 1 94.88 280 ASP B C 1
ATOM 7855 O O . ASP B 1 280 ? 18.469 -2.064 4.797 1 94.88 280 ASP B O 1
ATOM 7859 N N . LEU B 1 281 ? 19.859 -0.335 4.539 1 94.62 281 LEU B N 1
ATOM 7860 C CA . LEU B 1 281 ? 20.062 -0.304 3.094 1 94.62 281 LEU B CA 1
ATOM 7861 C C . LEU B 1 281 ? 18.766 0.036 2.367 1 94.62 281 LEU B C 1
ATOM 7863 O O . LEU B 1 281 ? 18.672 -0.111 1.146 1 94.62 281 LEU B O 1
ATOM 7867 N N . GLN B 1 282 ? 17.812 0.436 3.068 1 91.88 282 GLN B N 1
ATOM 7868 C CA . GLN B 1 282 ? 16.578 0.829 2.385 1 91.88 282 GLN B CA 1
ATOM 7869 C C . GLN B 1 282 ? 16.75 2.18 1.693 1 91.88 282 GLN B C 1
ATOM 7871 O O . GLN B 1 282 ? 17.203 3.146 2.309 1 91.88 282 GLN B O 1
ATOM 7876 N N . GLY B 1 283 ? 16.516 2.18 0.397 1 92.94 283 GLY B N 1
ATOM 7877 C CA . GLY B 1 283 ? 16.516 3.4 -0.393 1 92.94 283 GLY B CA 1
ATOM 7878 C C . GLY B 1 283 ? 15.117 3.877 -0.751 1 92.94 283 GLY B C 1
ATOM 7879 O O . GLY B 1 283 ? 14.234 3.068 -1.056 1 92.94 283 GLY B O 1
ATOM 7880 N N . ARG B 1 284 ? 14.883 5.148 -0.652 1 93.62 284 ARG B N 1
ATOM 7881 C CA . ARG B 1 284 ? 13.562 5.711 -0.945 1 93.62 284 ARG B CA 1
ATOM 7882 C C . ARG B 1 284 ? 13.688 6.996 -1.759 1 93.62 284 ARG B C 1
ATOM 7884 O O . ARG B 1 284 ? 14.602 7.789 -1.545 1 93.62 284 ARG B O 1
ATOM 7891 N N . LEU B 1 285 ? 12.711 7.129 -2.705 1 96 285 LEU B N 1
ATOM 7892 C CA . LEU B 1 285 ? 12.609 8.344 -3.51 1 96 285 LEU B CA 1
ATOM 7893 C C . LEU B 1 285 ? 11.555 9.281 -2.939 1 96 285 LEU B C 1
ATOM 7895 O O . LEU B 1 285 ? 10.461 8.844 -2.574 1 96 285 LEU B O 1
ATOM 7899 N N . HIS B 1 286 ? 11.883 10.539 -2.822 1 97.44 286 HIS B N 1
ATOM 7900 C CA . HIS B 1 286 ? 10.969 11.594 -2.398 1 97.44 286 HIS B CA 1
ATOM 7901 C C . HIS B 1 286 ? 10.852 12.688 -3.459 1 97.44 286 HIS B C 1
ATOM 7903 O O . HIS B 1 286 ? 11.727 13.547 -3.568 1 97.44 286 HIS B O 1
ATOM 7909 N N . GLU B 1 287 ? 9.773 12.727 -4.168 1 97.06 287 GLU B N 1
ATOM 7910 C CA . GLU B 1 287 ? 9.578 13.578 -5.336 1 97.06 287 GLU B CA 1
ATOM 7911 C C . GLU B 1 287 ? 9.453 15.047 -4.934 1 97.06 287 GLU B C 1
ATOM 7913 O O . GLU B 1 287 ? 8.695 15.383 -4.02 1 97.06 287 GLU B O 1
ATOM 7918 N N . LEU B 1 288 ? 10.219 15.844 -5.523 1 97.75 288 LEU B N 1
ATOM 7919 C CA . LEU B 1 288 ? 10.078 17.281 -5.352 1 97.75 288 LEU B CA 1
ATOM 7920 C C . LEU B 1 288 ? 9.172 17.875 -6.434 1 97.75 288 LEU B C 1
ATOM 7922 O O . LEU B 1 288 ? 9.453 17.734 -7.625 1 97.75 288 LEU B O 1
ATOM 7926 N N . ARG B 1 289 ? 8.117 18.5 -6.02 1 96.75 289 ARG B N 1
ATOM 7927 C CA . ARG B 1 289 ? 7.25 19.25 -6.93 1 96.75 289 ARG B CA 1
ATOM 7928 C C . ARG B 1 289 ? 7.371 20.75 -6.703 1 96.75 289 ARG B C 1
ATOM 7930 O O . ARG B 1 289 ? 7.488 21.203 -5.562 1 96.75 289 ARG B O 1
ATOM 7937 N N . ARG B 1 290 ? 7.355 21.391 -7.773 1 97.5 290 ARG B N 1
ATOM 7938 C CA . ARG B 1 290 ? 7.418 22.844 -7.719 1 97.5 290 ARG B CA 1
ATOM 7939 C C . ARG B 1 290 ? 6.223 23.406 -6.957 1 97.5 290 ARG B C 1
ATOM 7941 O O . ARG B 1 290 ? 5.094 22.953 -7.133 1 97.5 290 ARG B O 1
ATOM 7948 N N . ARG B 1 291 ? 6.492 24.375 -6.09 1 97.56 291 ARG B N 1
ATOM 7949 C CA . ARG B 1 291 ? 5.426 25.141 -5.449 1 97.56 291 ARG B CA 1
ATOM 7950 C C . ARG B 1 291 ? 5.047 26.359 -6.289 1 97.56 291 ARG B C 1
ATOM 7952 O O . ARG B 1 291 ? 5.855 27.281 -6.473 1 97.56 291 ARG B O 1
ATOM 7959 N N . PRO B 1 292 ? 3.871 26.406 -6.773 1 97.81 292 PRO B N 1
ATOM 7960 C CA . PRO B 1 292 ? 3.477 27.516 -7.637 1 97.81 292 PRO B CA 1
ATOM 7961 C C . PRO B 1 292 ? 3.609 28.875 -6.945 1 97.81 292 PRO B C 1
ATOM 7963 O O . PRO B 1 292 ? 3.863 29.891 -7.605 1 97.81 292 PRO B O 1
ATOM 7966 N N . GLN B 1 293 ? 3.488 28.938 -5.633 1 97.25 293 GLN B N 1
ATOM 7967 C CA . GLN B 1 293 ? 3.521 30.188 -4.898 1 97.25 293 GLN B CA 1
ATOM 7968 C C . GLN B 1 293 ? 4.91 30.453 -4.32 1 97.25 293 GLN B C 1
ATOM 7970 O O . GLN B 1 293 ? 5.086 31.359 -3.494 1 97.25 293 GLN B O 1
ATOM 7975 N N . CYS B 1 294 ? 5.926 29.703 -4.73 1 97.06 294 CYS B N 1
ATOM 7976 C CA . CYS B 1 294 ? 7.297 29.906 -4.277 1 97.06 294 CYS B CA 1
ATOM 7977 C C . CYS B 1 294 ? 7.762 31.328 -4.602 1 97.06 294 CYS B C 1
ATOM 7979 O O . CYS B 1 294 ? 7.605 31.797 -5.734 1 97.06 294 CYS B O 1
ATOM 7981 N N . PRO B 1 295 ? 8.352 32 -3.654 1 95.38 295 PRO B N 1
ATOM 7982 C CA . PRO B 1 295 ? 8.766 33.375 -3.891 1 95.38 295 PRO B CA 1
ATOM 7983 C C . PRO B 1 295 ? 9.922 33.5 -4.883 1 95.38 295 PRO B C 1
ATOM 7985 O O . PRO B 1 295 ? 10.141 34.562 -5.461 1 95.38 295 PRO B O 1
ATOM 7988 N N . GLU B 1 296 ? 10.656 32.406 -5.027 1 96.25 296 GLU B N 1
ATOM 7989 C CA . GLU B 1 296 ? 11.859 32.469 -5.855 1 96.25 296 GLU B CA 1
ATOM 7990 C C . GLU B 1 296 ? 11.586 31.984 -7.273 1 96.25 296 GLU B C 1
ATOM 7992 O O . GLU B 1 296 ? 12.062 32.594 -8.242 1 96.25 296 GLU B O 1
ATOM 7997 N N . CYS B 1 297 ? 10.836 30.938 -7.43 1 96.62 297 CYS B N 1
ATOM 7998 C CA . CYS B 1 297 ? 10.664 30.391 -8.766 1 96.62 297 CYS B CA 1
ATOM 7999 C C . CYS B 1 297 ? 9.195 30.438 -9.188 1 96.62 297 CYS B C 1
ATOM 8001 O O . CYS B 1 297 ? 8.844 29.984 -10.273 1 96.62 297 CYS B O 1
ATOM 8003 N N . GLY B 1 298 ? 8.297 30.875 -8.273 1 96.25 298 GLY B N 1
ATOM 8004 C CA . GLY B 1 298 ? 6.879 30.969 -8.555 1 96.25 298 GLY B CA 1
ATOM 8005 C C . GLY B 1 298 ? 6.332 32.375 -8.398 1 96.25 298 GLY B C 1
ATOM 8006 O O . GLY B 1 298 ? 7.004 33.344 -8.742 1 96.25 298 GLY B O 1
ATOM 8007 N N . ASP B 1 299 ? 4.992 32.438 -8.062 1 96.88 299 ASP B N 1
ATOM 8008 C CA . ASP B 1 299 ? 4.289 33.688 -7.859 1 96.88 299 ASP B CA 1
ATOM 8009 C C . ASP B 1 299 ? 3.701 33.75 -6.449 1 96.88 299 ASP B C 1
ATOM 8011 O O . ASP B 1 299 ? 2.67 33.156 -6.168 1 96.88 299 ASP B O 1
ATOM 8015 N N . GLU B 1 300 ? 4.238 34.625 -5.656 1 94.69 300 GLU B N 1
ATOM 8016 C CA . GLU B 1 300 ? 3.863 34.75 -4.25 1 94.69 300 GLU B CA 1
ATOM 8017 C C . GLU B 1 300 ? 2.453 35.312 -4.102 1 94.69 300 GLU B C 1
ATOM 8019 O O . GLU B 1 300 ? 1.856 35.219 -3.025 1 94.69 300 GLU B O 1
ATOM 8024 N N . GLY B 1 301 ? 1.864 35.875 -5.078 1 96.69 301 GLY B N 1
ATOM 8025 C CA . GLY B 1 301 ? 0.584 36.531 -4.992 1 96.69 301 GLY B CA 1
ATOM 8026 C C . GLY B 1 301 ? -0.597 35.625 -5.289 1 96.69 301 GLY B C 1
ATOM 8027 O O . GLY B 1 301 ? -1.751 36.062 -5.152 1 96.69 301 GLY B O 1
ATOM 8028 N N . ILE B 1 302 ? -0.36 34.406 -5.586 1 96.75 302 ILE B N 1
ATOM 8029 C CA . ILE B 1 302 ? -1.389 33.5 -6.094 1 96.75 302 ILE B CA 1
ATOM 8030 C C . ILE B 1 302 ? -2.48 33.344 -5.043 1 96.75 302 ILE B C 1
ATOM 8032 O O . ILE B 1 302 ? -3.672 33.344 -5.363 1 96.75 302 ILE B O 1
ATOM 8036 N N . VAL B 1 303 ? -2.166 33.156 -3.807 1 96.56 303 VAL B N 1
ATOM 8037 C CA . VAL B 1 303 ? -3.125 32.875 -2.746 1 96.56 303 VAL B CA 1
ATOM 8038 C C . VAL B 1 303 ? -4 34.094 -2.492 1 96.56 303 VAL B C 1
ATOM 8040 O O . VAL B 1 303 ? -5.23 34 -2.439 1 96.56 303 VAL B O 1
ATOM 8043 N N . ALA B 1 304 ? -3.373 35.219 -2.348 1 97.25 304 ALA B N 1
ATOM 8044 C CA . ALA B 1 304 ? -4.117 36.469 -2.137 1 97.25 304 ALA B CA 1
ATOM 8045 C C . ALA B 1 304 ? -5.062 36.75 -3.303 1 97.25 304 ALA B C 1
ATOM 8047 O O . ALA B 1 304 ? -6.207 37.156 -3.098 1 97.25 304 ALA B O 1
ATOM 8048 N N . ALA B 1 305 ? -4.586 36.562 -4.504 1 97 305 ALA B N 1
ATOM 8049 C CA . ALA B 1 305 ? -5.402 36.781 -5.691 1 97 305 ALA B CA 1
ATOM 8050 C C . ALA B 1 305 ? -6.629 35.875 -5.699 1 97 305 ALA B C 1
ATOM 8052 O O . ALA B 1 305 ? -7.734 36.312 -6.02 1 97 305 ALA B O 1
ATOM 8053 N N . ARG B 1 306 ? -6.473 34.656 -5.348 1 94.88 306 ARG B N 1
ATOM 8054 C CA . ARG B 1 306 ? -7.57 33.719 -5.309 1 94.88 306 ARG B CA 1
ATOM 8055 C C . ARG B 1 306 ? -8.578 34.062 -4.223 1 94.88 306 ARG B C 1
ATOM 8057 O O . ARG B 1 306 ? -9.789 33.938 -4.422 1 94.88 306 ARG B O 1
ATOM 8064 N N . THR B 1 307 ? -8.07 34.5 -3.08 1 96 307 THR B N 1
ATOM 8065 C CA . THR B 1 307 ? -8.914 34.844 -1.951 1 96 307 THR B CA 1
ATOM 8066 C C . THR B 1 307 ? -9.812 36.031 -2.311 1 96 307 THR B C 1
ATOM 8068 O O . THR B 1 307 ? -10.914 36.156 -1.781 1 96 307 THR B O 1
ATOM 8071 N N . ALA B 1 308 ? -9.336 36.812 -3.225 1 95.81 308 ALA B N 1
ATOM 8072 C CA . ALA B 1 308 ? -10.07 38.031 -3.621 1 95.81 308 ALA B CA 1
ATOM 8073 C C . ALA B 1 308 ? -11.219 37.688 -4.562 1 95.81 308 ALA B C 1
ATOM 8075 O O . ALA B 1 308 ? -12.133 38.469 -4.758 1 95.81 308 ALA B O 1
ATOM 8076 N N . GLU B 1 309 ? -11.227 36.562 -5.09 1 96.44 309 GLU B N 1
ATOM 8077 C CA . GLU B 1 309 ? -12.234 36.188 -6.066 1 96.44 309 GLU B CA 1
ATOM 8078 C C . GLU B 1 309 ? -13.469 35.594 -5.383 1 96.44 309 GLU B C 1
ATOM 8080 O O . GLU B 1 309 ? -13.367 35.031 -4.293 1 96.44 309 GLU B O 1
ATOM 8085 N N . PRO B 1 310 ? -14.656 35.719 -6.008 1 97.5 310 PRO B N 1
ATOM 8086 C CA . PRO B 1 310 ? -15.852 35.062 -5.473 1 97.5 310 PRO B CA 1
ATOM 8087 C C . PRO B 1 310 ? -15.742 33.531 -5.5 1 97.5 310 PRO B C 1
ATOM 8089 O O . PRO B 1 310 ? -15.055 33 -6.363 1 97.5 310 PRO B O 1
ATOM 8092 N N . VAL B 1 311 ? -16.344 32.938 -4.535 1 97.88 311 VAL B N 1
ATOM 8093 C CA . VAL B 1 311 ? -16.516 31.484 -4.555 1 97.88 311 VAL B CA 1
ATOM 8094 C C . VAL B 1 311 ? -17.719 31.109 -5.414 1 97.88 311 VAL B C 1
ATOM 8096 O O . VAL B 1 311 ? -18.859 31.438 -5.074 1 97.88 311 VAL B O 1
ATOM 8099 N N . VAL B 1 312 ? -17.438 30.438 -6.523 1 97.31 312 VAL B N 1
ATOM 8100 C CA . VAL B 1 312 ? -18.5 30.078 -7.465 1 97.31 312 VAL B CA 1
ATOM 8101 C C . VAL B 1 312 ? -18.672 28.562 -7.477 1 97.31 312 VAL B C 1
ATOM 8103 O O . VAL B 1 312 ? -17.719 27.812 -7.688 1 97.31 312 VAL B O 1
ATOM 8106 N N . LEU B 1 313 ? -19.922 28.125 -7.207 1 97.94 313 LEU B N 1
ATOM 8107 C CA . LEU B 1 313 ? -20.219 26.703 -7.254 1 97.94 313 LEU B CA 1
ATOM 8108 C C . LEU B 1 313 ? -20.328 26.219 -8.695 1 97.94 313 LEU B C 1
ATOM 8110 O O . LEU B 1 313 ? -20.906 26.891 -9.547 1 97.94 313 LEU B O 1
ATOM 8114 N N . ARG B 1 314 ? -19.75 25.109 -9 1 97.38 314 ARG B N 1
ATOM 8115 C CA . ARG B 1 314 ? -19.797 24.469 -10.312 1 97.38 314 ARG B CA 1
ATOM 8116 C C . ARG B 1 314 ? -20.328 23.047 -10.219 1 97.38 314 ARG B C 1
ATOM 8118 O O . ARG B 1 314 ? -20.484 22.516 -9.117 1 97.38 314 ARG B O 1
ATOM 8125 N N . GLU B 1 315 ? -20.625 22.516 -11.375 1 96.31 315 GLU B N 1
ATOM 8126 C CA . GLU B 1 315 ? -21.062 21.125 -11.398 1 96.31 315 GLU B CA 1
ATOM 8127 C C . GLU B 1 315 ? -20.031 20.203 -10.766 1 96.31 315 GLU B C 1
ATOM 8129 O O . GLU B 1 315 ? -18.844 20.297 -11.086 1 96.31 315 GLU B O 1
ATOM 8134 N N . ALA B 1 316 ? -20.453 19.375 -9.859 1 95.25 316 ALA B N 1
ATOM 8135 C CA . ALA B 1 316 ? -19.625 18.422 -9.148 1 95.25 316 ALA B CA 1
ATOM 8136 C C . ALA B 1 316 ? -20.328 17.078 -8.969 1 95.25 316 ALA B C 1
ATOM 8138 O O . ALA B 1 316 ? -20.828 16.781 -7.883 1 95.25 316 ALA B O 1
ATOM 8139 N N . LYS B 1 317 ? -20.266 16.219 -9.883 1 89.31 317 LYS B N 1
ATOM 8140 C CA . LYS B 1 317 ? -20.984 14.945 -9.883 1 89.31 317 LYS B CA 1
ATOM 8141 C C . LYS B 1 317 ? -20.422 13.992 -8.836 1 89.31 317 LYS B C 1
ATOM 8143 O O . LYS B 1 317 ? -19.203 13.906 -8.664 1 89.31 317 LYS B O 1
ATOM 8148 N N . LYS B 1 318 ? -21.312 13.305 -8.188 1 88.06 318 LYS B N 1
ATOM 8149 C CA . LYS B 1 318 ? -20.891 12.336 -7.172 1 88.06 318 LYS B CA 1
ATOM 8150 C C . LYS B 1 318 ? -20.234 11.117 -7.816 1 88.06 318 LYS B C 1
ATOM 8152 O O . LYS B 1 318 ? -20.766 10.555 -8.773 1 88.06 318 LYS B O 1
ATOM 8157 N N . ALA B 1 319 ? -19.078 10.789 -7.289 1 79 319 ALA B N 1
ATOM 8158 C CA . ALA B 1 319 ? -18.375 9.594 -7.75 1 79 319 ALA B CA 1
ATOM 8159 C C . ALA B 1 319 ? -18.656 8.406 -6.844 1 79 319 ALA B C 1
ATOM 8161 O O . ALA B 1 319 ? -18.547 7.25 -7.27 1 79 319 ALA B O 1
ATOM 8162 N N . THR B 1 320 ? -19.031 8.641 -5.637 1 74.75 320 THR B N 1
ATOM 8163 C CA . THR B 1 320 ? -19.312 7.59 -4.668 1 74.75 320 THR B CA 1
ATOM 8164 C C . THR B 1 320 ? -20.391 8.047 -3.68 1 74.75 320 THR B C 1
ATOM 8166 O O . THR B 1 320 ? -20.484 9.234 -3.373 1 74.75 320 THR B O 1
ATOM 8169 N N . SER B 1 321 ? -21.141 7.035 -3.232 1 67.44 321 SER B N 1
ATOM 8170 C CA . SER B 1 321 ? -22.141 7.289 -2.197 1 67.44 321 SER B CA 1
ATOM 8171 C C . SER B 1 321 ? -22.047 6.266 -1.072 1 67.44 321 SER B C 1
ATOM 8173 O O . SER B 1 321 ? -22.891 6.238 -0.177 1 67.44 321 SER B O 1
ATOM 8175 N N . GLY B 1 322 ? -21.031 5.453 -1.226 1 65.38 322 GLY B N 1
ATOM 8176 C CA . GLY B 1 322 ? -20.781 4.438 -0.214 1 65.38 322 GLY B CA 1
ATOM 8177 C C . GLY B 1 322 ? -19.516 4.688 0.585 1 65.38 322 GLY B C 1
ATOM 8178 O O . GLY B 1 322 ? -18.75 5.598 0.27 1 65.38 322 GLY B O 1
ATOM 8179 N N . GLY B 1 323 ? -19.344 4.086 1.589 1 64.62 323 GLY B N 1
ATOM 8180 C CA . GLY B 1 323 ? -18.125 4.156 2.377 1 64.62 323 GLY B CA 1
ATOM 8181 C C . GLY B 1 323 ? -17.984 5.461 3.139 1 64.62 323 GLY B C 1
ATOM 8182 O O . GLY B 1 323 ? -18.688 5.691 4.125 1 64.62 323 GLY B O 1
ATOM 8183 N N . GLY B 1 324 ? -17.219 6.426 2.451 1 63.72 324 GLY B N 1
ATOM 8184 C CA . GLY B 1 324 ? -16.891 7.727 3.018 1 63.72 324 GLY B CA 1
ATOM 8185 C C . GLY B 1 324 ? -17.953 8.781 2.75 1 63.72 324 GLY B C 1
ATOM 8186 O O . GLY B 1 324 ? -17.766 9.953 3.078 1 63.72 324 GLY B O 1
ATOM 8187 N N . GLY B 1 325 ? -19.047 8.305 2.188 1 77.25 325 GLY B N 1
ATOM 8188 C CA . GLY B 1 325 ? -20.109 9.266 1.928 1 77.25 325 GLY B CA 1
ATOM 8189 C C . GLY B 1 325 ? -20.141 9.742 0.487 1 77.25 325 GLY B C 1
ATOM 8190 O O . GLY B 1 325 ? -19.656 9.047 -0.411 1 77.25 325 GLY B O 1
ATOM 8191 N N . HIS B 1 326 ? -20.844 10.82 0.302 1 84.56 326 HIS B N 1
ATOM 8192 C CA . HIS B 1 326 ? -21.016 11.406 -1.021 1 84.56 326 HIS B CA 1
ATOM 8193 C C . HIS B 1 326 ? -19.828 12.289 -1.394 1 84.56 326 HIS B C 1
ATOM 8195 O O . HIS B 1 326 ? -19.594 13.328 -0.768 1 84.56 326 HIS B O 1
ATOM 8201 N N . ARG B 1 327 ? -19.016 11.805 -2.373 1 89.62 327 ARG B N 1
ATOM 8202 C CA . ARG B 1 327 ? -17.797 12.508 -2.771 1 89.62 327 ARG B CA 1
ATOM 8203 C C . ARG B 1 327 ? -17.703 12.617 -4.289 1 89.62 327 ARG B C 1
ATOM 8205 O O . ARG B 1 327 ? -18.375 11.891 -5.016 1 89.62 327 ARG B O 1
ATOM 8212 N N . THR B 1 328 ? -16.875 13.508 -4.688 1 92.19 328 THR B N 1
ATOM 8213 C CA . THR B 1 328 ? -16.734 13.742 -6.121 1 92.19 328 THR B CA 1
ATOM 8214 C C . THR B 1 328 ? -15.617 12.875 -6.707 1 92.19 328 THR B C 1
ATOM 8216 O O . THR B 1 328 ? -15.5 12.742 -7.926 1 92.19 328 THR B O 1
ATOM 8219 N N . LEU B 1 329 ? -14.766 12.297 -5.859 1 89.81 329 LEU B N 1
ATOM 8220 C CA . LEU B 1 329 ? -13.773 11.297 -6.238 1 89.81 329 LEU B CA 1
ATOM 8221 C C . LEU B 1 329 ? -13.859 10.07 -5.336 1 89.81 329 LEU B C 1
ATOM 8223 O O . LEU B 1 329 ? -14.203 10.188 -4.156 1 89.81 329 LEU B O 1
ATOM 8227 N N . THR B 1 330 ? -13.539 8.914 -5.852 1 84.56 330 THR B N 1
ATOM 8228 C CA . THR B 1 330 ? -13.398 7.719 -5.031 1 84.56 330 THR B CA 1
ATOM 8229 C C . THR B 1 330 ? -12.156 7.801 -4.152 1 84.56 330 THR B C 1
ATOM 8231 O O . THR B 1 330 ? -11.242 8.578 -4.434 1 84.56 330 THR B O 1
ATOM 8234 N N . PRO B 1 331 ? -12.141 7.023 -3.145 1 87.5 331 PRO B N 1
ATOM 8235 C CA . PRO B 1 331 ? -10.961 7.027 -2.283 1 87.5 331 PRO B CA 1
ATOM 8236 C C . PRO B 1 331 ? -9.68 6.668 -3.037 1 87.5 331 PRO B C 1
ATOM 8238 O O . PRO B 1 331 ? -8.625 7.25 -2.781 1 87.5 331 PRO B O 1
ATOM 8241 N N . VAL B 1 332 ? -9.742 5.754 -3.996 1 85.06 332 VAL B N 1
ATOM 8242 C CA . VAL B 1 332 ? -8.578 5.352 -4.781 1 85.06 332 VAL B CA 1
ATOM 8243 C C . VAL B 1 332 ? -8.086 6.531 -5.617 1 85.06 332 VAL B C 1
ATOM 8245 O O . VAL B 1 332 ? -6.879 6.77 -5.715 1 85.06 332 VAL B O 1
ATOM 8248 N N . GLU B 1 333 ? -9.008 7.219 -6.188 1 88.31 333 GLU B N 1
ATOM 8249 C CA . GLU B 1 333 ? -8.648 8.375 -7 1 88.31 333 GLU B CA 1
ATOM 8250 C C . GLU B 1 333 ? -7.992 9.461 -6.156 1 88.31 333 GLU B C 1
ATOM 8252 O O . GLU B 1 333 ? -7.066 10.141 -6.613 1 88.31 333 GLU B O 1
ATOM 8257 N N . VAL B 1 334 ? -8.461 9.641 -4.953 1 93.88 334 VAL B N 1
ATOM 8258 C CA . VAL B 1 334 ? -7.883 10.633 -4.055 1 93.88 334 VAL B CA 1
ATOM 8259 C C . VAL B 1 334 ? -6.445 10.25 -3.709 1 93.88 334 VAL B C 1
ATOM 8261 O O . VAL B 1 334 ? -5.543 11.094 -3.76 1 93.88 334 VAL B O 1
ATOM 8264 N N . LEU B 1 335 ? -6.23 9.039 -3.438 1 92.38 335 LEU B N 1
ATOM 8265 C CA . LEU B 1 335 ? -4.887 8.578 -3.102 1 92.38 335 LEU B CA 1
ATOM 8266 C C . LEU B 1 335 ? -3.951 8.727 -4.297 1 92.38 335 LEU B C 1
ATOM 8268 O O . LEU B 1 335 ? -2.789 9.109 -4.137 1 92.38 335 LEU B O 1
ATOM 8272 N N . ASP B 1 336 ? -4.469 8.406 -5.434 1 90.69 336 ASP B N 1
ATOM 8273 C CA . ASP B 1 336 ? -3.664 8.516 -6.648 1 90.69 336 ASP B CA 1
ATOM 8274 C C . ASP B 1 336 ? -3.246 9.961 -6.902 1 90.69 336 ASP B C 1
ATOM 8276 O O . ASP B 1 336 ? -2.119 10.227 -7.328 1 90.69 336 ASP B O 1
ATOM 8280 N N . ARG B 1 337 ? -4.105 10.836 -6.574 1 95.38 337 ARG B N 1
ATOM 8281 C CA . ARG B 1 337 ? -3.885 12.234 -6.926 1 95.38 337 ARG B CA 1
ATOM 8282 C C . ARG B 1 337 ? -3.055 12.945 -5.863 1 95.38 337 ARG B C 1
ATOM 8284 O O . ARG B 1 337 ? -2.238 13.805 -6.184 1 95.38 337 ARG B O 1
ATOM 8291 N N . TYR B 1 338 ? -3.213 12.586 -4.609 1 97.5 338 TYR B N 1
ATOM 8292 C CA . TYR B 1 338 ? -2.641 13.414 -3.555 1 97.5 338 TYR B CA 1
ATOM 8293 C C . TYR B 1 338 ? -1.658 12.609 -2.707 1 97.5 338 TYR B C 1
ATOM 8295 O O . TYR B 1 338 ? -1.036 13.156 -1.79 1 97.5 338 TYR B O 1
ATOM 8303 N N . GLY B 1 339 ? -1.454 11.359 -3.043 1 96.06 339 GLY B N 1
ATOM 8304 C CA . GLY B 1 339 ? -0.573 10.492 -2.277 1 96.06 339 GLY B CA 1
ATOM 8305 C C . GLY B 1 339 ? 0.864 10.977 -2.25 1 96.06 339 GLY B C 1
ATOM 8306 O O . GLY B 1 339 ? 1.607 10.68 -1.312 1 96.06 339 GLY B O 1
ATOM 8307 N N . HIS B 1 340 ? 1.293 11.766 -3.188 1 96 340 HIS B N 1
ATOM 8308 C CA . HIS B 1 340 ? 2.662 12.258 -3.287 1 96 340 HIS B CA 1
ATOM 8309 C C . HIS B 1 340 ? 2.98 13.234 -2.162 1 96 340 HIS B C 1
ATOM 8311 O O . HIS B 1 340 ? 4.148 13.547 -1.914 1 96 340 HIS B O 1
ATOM 8317 N N . LEU B 1 341 ? 1.983 13.656 -1.431 1 97.19 341 LEU B N 1
ATOM 8318 C CA . LEU B 1 341 ? 2.178 14.633 -0.361 1 97.19 341 LEU B CA 1
ATOM 8319 C C . LEU B 1 341 ? 2.592 13.938 0.934 1 97.19 341 LEU B C 1
ATOM 8321 O O . LEU B 1 341 ? 2.91 14.602 1.923 1 97.19 341 LEU B O 1
ATOM 8325 N N . VAL B 1 342 ? 2.648 12.609 0.91 1 96.5 342 VAL B N 1
ATOM 8326 C CA . VAL B 1 342 ? 3.127 11.828 2.047 1 96.5 342 VAL B CA 1
ATOM 8327 C C . VAL B 1 342 ? 4.605 11.492 1.86 1 96.5 342 VAL B C 1
ATOM 8329 O O . VAL B 1 342 ? 4.957 10.609 1.075 1 96.5 342 VAL B O 1
ATOM 8332 N N . SER B 1 343 ? 5.453 12.18 2.541 1 96.5 343 SER B N 1
ATOM 8333 C CA . SER B 1 343 ? 6.902 12.008 2.541 1 96.5 343 SER B CA 1
ATOM 8334 C C . SER B 1 343 ? 7.547 12.75 3.709 1 96.5 343 SER B C 1
ATOM 8336 O O . SER B 1 343 ? 7.246 13.922 3.951 1 96.5 343 SER B O 1
ATOM 8338 N N . PRO B 1 344 ? 8.406 12.133 4.395 1 94.56 344 PRO B N 1
ATOM 8339 C CA . PRO B 1 344 ? 9.094 12.805 5.496 1 94.56 344 PRO B CA 1
ATOM 8340 C C . PRO B 1 344 ? 10.141 13.812 5.012 1 94.56 344 PRO B C 1
ATOM 8342 O O . PRO B 1 344 ? 10.828 14.43 5.824 1 94.56 344 PRO B O 1
ATOM 8345 N N . VAL B 1 345 ? 10.258 13.945 3.686 1 96.56 345 VAL B N 1
ATOM 8346 C CA . VAL B 1 345 ? 11.297 14.797 3.119 1 96.56 345 VAL B CA 1
ATOM 8347 C C . VAL B 1 345 ? 10.656 15.883 2.254 1 96.56 345 VAL B C 1
ATOM 8349 O O . VAL B 1 345 ? 10.812 17.078 2.531 1 96.56 345 VAL B O 1
ATOM 8352 N N . THR B 1 346 ? 9.812 15.422 1.336 1 97.31 346 THR B N 1
ATOM 8353 C CA . THR B 1 346 ? 9.32 16.391 0.363 1 97.31 346 THR B CA 1
ATOM 8354 C C . THR B 1 346 ? 7.809 16.562 0.491 1 97.31 346 THR B C 1
ATOM 8356 O O . THR B 1 346 ? 7.219 17.422 -0.176 1 97.31 346 THR B O 1
ATOM 8359 N N . GLY B 1 347 ? 7.145 15.766 1.285 1 96 347 GLY B N 1
ATOM 8360 C CA . GLY B 1 347 ? 5.723 15.906 1.536 1 96 347 GLY B CA 1
ATOM 8361 C C . GLY B 1 347 ? 5.41 16.859 2.67 1 96 347 GLY B C 1
ATOM 8362 O O . GLY B 1 347 ? 6.316 17.484 3.229 1 96 347 GLY B O 1
ATOM 8363 N N . ILE B 1 348 ? 4.129 16.984 2.957 1 94.88 348 ILE B N 1
ATOM 8364 C CA . ILE B 1 348 ? 3.73 17.766 4.117 1 94.88 348 ILE B CA 1
ATOM 8365 C C . ILE B 1 348 ? 3.262 16.844 5.234 1 94.88 348 ILE B C 1
ATOM 8367 O O . ILE B 1 348 ? 3.059 17.281 6.371 1 94.88 348 ILE B O 1
ATOM 8371 N N . ILE B 1 349 ? 3.057 15.562 4.855 1 94.62 349 ILE B N 1
ATOM 8372 C CA . ILE B 1 349 ? 2.738 14.508 5.812 1 94.62 349 ILE B CA 1
ATOM 8373 C C . ILE B 1 349 ? 3.902 13.523 5.902 1 94.62 349 ILE B C 1
ATOM 8375 O O . ILE B 1 349 ? 4.344 12.977 4.887 1 94.62 349 ILE B O 1
ATOM 8379 N N . LYS B 1 350 ? 4.375 13.312 7.066 1 93.06 350 LYS B N 1
ATOM 8380 C CA . LYS B 1 350 ? 5.523 12.43 7.227 1 93.06 350 LYS B CA 1
ATOM 8381 C C . LYS B 1 350 ? 5.164 10.992 6.863 1 93.06 350 LYS B C 1
ATOM 8383 O O . LYS B 1 350 ? 5.891 10.328 6.121 1 93.06 350 LYS B O 1
ATOM 8388 N N . GLU B 1 351 ? 4.039 10.539 7.434 1 93.44 351 GLU B N 1
ATOM 8389 C CA . GLU B 1 351 ? 3.572 9.18 7.215 1 93.44 351 GLU B CA 1
ATOM 8390 C C . GLU B 1 351 ? 2.104 9.031 7.605 1 93.44 351 GLU B C 1
ATOM 8392 O O . GLU B 1 351 ? 1.593 9.797 8.422 1 93.44 351 GLU B O 1
ATOM 8397 N N . ILE B 1 352 ? 1.446 8.117 6.953 1 95.56 352 ILE B N 1
ATOM 8398 C CA . ILE B 1 352 ? 0.119 7.66 7.359 1 95.56 352 ILE B CA 1
ATOM 8399 C C . ILE B 1 352 ? 0.167 6.18 7.719 1 95.56 352 ILE B C 1
ATOM 8401 O O . ILE B 1 352 ? 0.628 5.355 6.926 1 95.56 352 ILE B O 1
ATOM 8405 N N . ALA B 1 353 ? -0.254 5.891 8.914 1 93.56 353 ALA B N 1
ATOM 8406 C CA . ALA B 1 353 ? -0.228 4.5 9.352 1 93.56 353 ALA B CA 1
ATOM 8407 C C . ALA B 1 353 ? -1.438 4.18 10.227 1 93.56 353 ALA B C 1
ATOM 8409 O O . ALA B 1 353 ? -2.033 5.074 10.828 1 93.56 353 ALA B O 1
ATOM 8410 N N . ARG B 1 354 ? -1.738 2.938 10.297 1 91.94 354 ARG B N 1
ATOM 8411 C CA . ARG B 1 354 ? -2.791 2.482 11.195 1 91.94 354 ARG B CA 1
ATOM 8412 C C . ARG B 1 354 ? -2.428 2.764 12.648 1 91.94 354 ARG B C 1
ATOM 8414 O O . ARG B 1 354 ? -1.262 2.65 13.039 1 91.94 354 ARG B O 1
ATOM 8421 N N . ASP B 1 355 ? -3.359 3.158 13.438 1 90.44 355 ASP B N 1
ATOM 8422 C CA . ASP B 1 355 ? -3.139 3.289 14.875 1 90.44 355 ASP B CA 1
ATOM 8423 C C . ASP B 1 355 ? -2.838 1.933 15.508 1 90.44 355 ASP B C 1
ATOM 8425 O O . ASP B 1 355 ? -3.699 1.051 15.539 1 90.44 355 ASP B O 1
ATOM 8429 N N . PRO B 1 356 ? -1.669 1.74 15.93 1 87.38 356 PRO B N 1
ATOM 8430 C CA . PRO B 1 356 ? -1.302 0.421 16.453 1 87.38 356 PRO B CA 1
ATOM 8431 C C . PRO B 1 356 ? -2.1 0.032 17.688 1 87.38 356 PRO B C 1
ATOM 8433 O O . PRO B 1 356 ? -2.143 -1.146 18.062 1 87.38 356 PRO B O 1
ATOM 8436 N N . ARG B 1 357 ? -2.727 0.977 18.438 1 87.31 357 ARG B N 1
ATOM 8437 C CA . ARG B 1 357 ? -3.529 0.71 19.625 1 87.31 357 ARG B CA 1
ATOM 8438 C C . ARG B 1 357 ? -4.906 0.172 19.25 1 87.31 357 ARG B C 1
ATOM 8440 O O . ARG B 1 357 ? -5.633 -0.344 20.109 1 87.31 357 ARG B O 1
ATOM 8447 N N . ALA B 1 358 ? -5.293 0.42 17.922 1 88.19 358 ALA B N 1
ATOM 8448 C CA . ALA B 1 358 ? -6.645 0.077 17.484 1 88.19 358 ALA B CA 1
ATOM 8449 C C . ALA B 1 358 ? -6.797 -1.43 17.297 1 88.19 358 ALA B C 1
ATOM 8451 O O . ALA B 1 358 ? -5.922 -2.084 16.719 1 88.19 358 ALA B O 1
ATOM 8452 N N . PRO B 1 359 ? -7.906 -1.933 17.844 1 86.62 359 PRO B N 1
ATOM 8453 C CA . PRO B 1 359 ? -8.172 -3.34 17.531 1 86.62 359 PRO B CA 1
ATOM 8454 C C . PRO B 1 359 ? -8.414 -3.582 16.047 1 86.62 359 PRO B C 1
ATOM 8456 O O . PRO B 1 359 ? -8.633 -2.633 15.289 1 86.62 359 PRO B O 1
ATOM 8459 N N . ALA B 1 360 ? -8.406 -4.73 15.633 1 79.19 360 ALA B N 1
ATOM 8460 C CA . ALA B 1 360 ? -8.406 -5.117 14.227 1 79.19 360 ALA B CA 1
ATOM 8461 C C . ALA B 1 360 ? -9.68 -4.641 13.531 1 79.19 360 ALA B C 1
ATOM 8463 O O . ALA B 1 360 ? -9.664 -4.316 12.336 1 79.19 360 ALA B O 1
ATOM 8464 N N . PHE B 1 361 ? -10.812 -4.562 14.242 1 81.5 361 PHE B N 1
ATOM 8465 C CA . PHE B 1 361 ? -12.086 -4.246 13.594 1 81.5 361 PHE B CA 1
ATOM 8466 C C . PHE B 1 361 ? -12.242 -2.74 13.422 1 81.5 361 PHE B C 1
ATOM 8468 O O . PHE B 1 361 ? -13.141 -2.285 12.711 1 81.5 361 PHE B O 1
ATOM 8475 N N . VAL B 1 362 ? -11.289 -1.991 14.039 1 88.88 362 VAL B N 1
ATOM 8476 C CA . VAL B 1 362 ? -11.336 -0.534 13.984 1 88.88 362 VAL B CA 1
ATOM 8477 C C . VAL B 1 362 ? -10.406 -0.027 12.883 1 88.88 362 VAL B C 1
ATOM 8479 O O . VAL B 1 362 ? -9.211 -0.325 12.891 1 88.88 362 VAL B O 1
ATOM 8482 N N . ASN B 1 363 ? -10.938 0.683 11.984 1 89.56 363 ASN B N 1
ATOM 8483 C CA . ASN B 1 363 ? -10.156 1.364 10.961 1 89.56 363 ASN B CA 1
ATOM 8484 C C . ASN B 1 363 ? -9.812 2.793 11.375 1 89.56 363 ASN B C 1
ATOM 8486 O O . ASN B 1 363 ? -10.57 3.723 11.102 1 89.56 363 ASN B O 1
ATOM 8490 N N . ALA B 1 364 ? -8.688 2.936 12.008 1 92.62 364 ALA B N 1
ATOM 8491 C CA . ALA B 1 364 ? -8.18 4.23 12.453 1 92.62 364 ALA B CA 1
ATOM 8492 C C . ALA B 1 364 ? -6.723 4.418 12.031 1 92.62 364 ALA B C 1
ATOM 8494 O O . ALA B 1 364 ? -5.879 3.562 12.305 1 92.62 364 ALA B O 1
ATOM 8495 N N . TYR B 1 365 ? -6.527 5.496 11.32 1 93.69 365 TYR B N 1
ATOM 8496 C CA . TYR B 1 365 ? -5.188 5.805 10.844 1 93.69 365 TYR B CA 1
ATOM 8497 C C . TYR B 1 365 ? -4.699 7.133 11.414 1 93.69 365 TYR B C 1
ATOM 8499 O O . TYR B 1 365 ? -5.504 7.996 11.766 1 93.69 365 TYR B O 1
ATOM 8507 N N . ARG B 1 366 ? -3.371 7.242 11.508 1 92.31 366 ARG B N 1
ATOM 8508 C CA . ARG B 1 366 ? -2.715 8.453 11.984 1 92.31 366 ARG B CA 1
ATOM 8509 C C . ARG B 1 366 ? -1.849 9.078 10.891 1 92.31 366 ARG B C 1
ATOM 8511 O O . ARG B 1 366 ? -1.207 8.359 10.117 1 92.31 366 ARG B O 1
ATOM 8518 N N . SER B 1 367 ? -1.852 10.312 10.805 1 90.44 367 SER B N 1
ATOM 8519 C CA . SER B 1 367 ? -1.048 10.992 9.797 1 90.44 367 SER B CA 1
ATOM 8520 C C . SER B 1 367 ? -0.169 12.07 10.422 1 90.44 367 SER B C 1
ATOM 8522 O O . SER B 1 367 ? 0.273 12.992 9.742 1 90.44 367 SER B O 1
ATOM 8524 N N . GLY B 1 368 ? 0.179 11.992 11.672 1 79.44 368 GLY B N 1
ATOM 8525 C CA . GLY B 1 368 ? 1.208 12.797 12.312 1 79.44 368 GLY B CA 1
ATOM 8526 C C . GLY B 1 368 ? 0.685 14.109 12.859 1 79.44 368 GLY B C 1
ATOM 8527 O O . GLY B 1 368 ? -0.527 14.297 12.984 1 79.44 368 GLY B O 1
ATOM 8528 N N . LEU B 1 369 ? 1.661 15.102 13.188 1 69.88 369 LEU B N 1
ATOM 8529 C CA . LEU B 1 369 ? 1.399 16.328 13.945 1 69.88 369 LEU B CA 1
ATOM 8530 C C . LEU B 1 369 ? 0.854 17.422 13.031 1 69.88 369 LEU B C 1
ATOM 8532 O O . LEU B 1 369 ? 1.169 17.453 11.836 1 69.88 369 LEU B O 1
ATOM 8536 N N . ASN B 1 370 ? -0.06 18.094 13.742 1 62.75 370 ASN B N 1
ATOM 8537 C CA . ASN B 1 370 ? -0.534 19.312 13.109 1 62.75 370 ASN B CA 1
ATOM 8538 C C . ASN B 1 370 ? 0.56 20.375 13.055 1 62.75 370 ASN B C 1
ATOM 8540 O O . ASN B 1 370 ? 1.113 20.75 14.086 1 62.75 370 ASN B O 1
ATOM 8544 N N . VAL B 1 371 ? 1.275 20.422 11.93 1 55.66 371 VAL B N 1
ATOM 8545 C CA . VAL B 1 371 ? 2.4 21.359 11.859 1 55.66 371 VAL B CA 1
ATOM 8546 C C . VAL B 1 371 ? 1.889 22.797 11.906 1 55.66 371 VAL B C 1
ATOM 8548 O O . VAL B 1 371 ? 1.213 23.25 10.984 1 55.66 371 VAL B O 1
ATOM 8551 N N . ALA B 1 372 ? 1.67 23.266 13.195 1 53.78 372 ALA B N 1
ATOM 8552 C CA . ALA B 1 372 ? 1.471 24.719 13.211 1 53.78 372 ALA B CA 1
ATOM 8553 C C . ALA B 1 372 ? 2.766 25.453 12.883 1 53.78 372 ALA B C 1
ATOM 8555 O O . ALA B 1 372 ? 3.699 25.469 13.688 1 53.78 372 ALA B O 1
ATOM 8556 N N . ARG B 1 373 ? 3.133 25.688 11.648 1 49.69 373 ARG B N 1
ATOM 8557 C CA . ARG B 1 373 ? 4.379 26.219 11.117 1 49.69 373 ARG B CA 1
ATOM 8558 C C . ARG B 1 373 ? 4.809 27.469 11.875 1 49.69 373 ARG B C 1
ATOM 8560 O O . ARG B 1 373 ? 6.004 27.75 12.008 1 49.69 373 ARG B O 1
ATOM 8567 N N . ARG B 1 374 ? 3.877 28.25 12.328 1 48.91 374 ARG B N 1
ATOM 8568 C CA . ARG B 1 374 ? 4.359 29.547 12.789 1 48.91 374 ARG B CA 1
ATOM 8569 C C . ARG B 1 374 ? 4.34 29.641 14.312 1 48.91 374 ARG B C 1
ATOM 8571 O O . ARG B 1 374 ? 4.551 30.719 14.883 1 48.91 374 ARG B O 1
ATOM 8578 N N . VAL B 1 375 ? 4.004 28.453 14.922 1 53.06 375 VAL B N 1
ATOM 8579 C CA . VAL B 1 375 ? 4.152 28.469 16.375 1 53.06 375 VAL B CA 1
ATOM 8580 C C . VAL B 1 375 ? 5.566 28.047 16.766 1 53.06 375 VAL B C 1
ATOM 8582 O O . VAL B 1 375 ? 6.004 26.953 16.406 1 53.06 375 VAL B O 1
ATOM 8585 N N . ARG B 1 376 ? 6.367 29.031 17.203 1 61.91 376 ARG B N 1
ATOM 8586 C CA . ARG B 1 376 ? 7.777 28.781 17.469 1 61.91 376 ARG B CA 1
ATOM 8587 C C . ARG B 1 376 ? 8.055 28.797 18.969 1 61.91 376 ARG B C 1
ATOM 8589 O O . ARG B 1 376 ? 7.137 28.984 19.781 1 61.91 376 ARG B O 1
ATOM 8596 N N . GLY B 1 377 ? 9.062 28.469 19.328 1 59.91 377 GLY B N 1
ATOM 8597 C CA . GLY B 1 377 ? 9.523 28.469 20.703 1 59.91 377 GLY B CA 1
ATOM 8598 C C . GLY B 1 377 ? 8.93 27.344 21.531 1 59.91 377 GLY B C 1
ATOM 8599 O O . GLY B 1 377 ? 8.68 26.25 21.016 1 59.91 377 GLY B O 1
ATOM 8600 N N . GLU B 1 378 ? 8.922 27.547 22.797 1 60.31 378 GLU B N 1
ATOM 8601 C CA . GLU B 1 378 ? 8.445 26.547 23.734 1 60.31 378 GLU B CA 1
ATOM 8602 C C . GLU B 1 378 ? 7 26.141 23.438 1 60.31 378 GLU B C 1
ATOM 8604 O O . GLU B 1 378 ? 6.637 24.969 23.547 1 60.31 378 GLU B O 1
ATOM 8609 N N . ALA B 1 379 ? 6.273 27.109 23.047 1 58.19 379 ALA B N 1
ATOM 8610 C CA . ALA B 1 379 ? 4.871 26.859 22.719 1 58.19 379 ALA B CA 1
ATOM 8611 C C . ALA B 1 379 ? 4.738 25.969 21.5 1 58.19 379 ALA B C 1
ATOM 8613 O O . ALA B 1 379 ? 3.883 25.078 21.453 1 58.19 379 ALA B O 1
ATOM 8614 N N . GLY B 1 380 ? 5.609 26.234 20.688 1 58.75 380 GLY B N 1
ATOM 8615 C CA . GLY B 1 380 ? 5.617 25.406 19.484 1 58.75 380 GLY B CA 1
ATOM 8616 C C . GLY B 1 380 ? 6.004 23.969 19.75 1 58.75 380 GLY B C 1
ATOM 8617 O O . GLY B 1 380 ? 5.402 23.047 19.188 1 58.75 380 GLY B O 1
ATOM 8618 N N . LEU B 1 381 ? 7 23.844 20.531 1 63.03 381 LEU B N 1
ATOM 8619 C CA . LEU B 1 381 ? 7.449 22.516 20.906 1 63.03 381 LEU B CA 1
ATOM 8620 C C . LEU B 1 381 ? 6.324 21.719 21.578 1 63.03 381 LEU B C 1
ATOM 8622 O O . LEU B 1 381 ? 6.145 20.531 21.297 1 63.03 381 LEU B O 1
ATOM 8626 N N . GLN B 1 382 ? 5.609 22.391 22.344 1 57.91 382 GLN B N 1
ATOM 8627 C CA . GLN B 1 382 ? 4.512 21.75 23.047 1 57.91 382 GLN B CA 1
ATOM 8628 C C . GLN B 1 382 ? 3.361 21.422 22.094 1 57.91 382 GLN B C 1
ATOM 8630 O O . GLN B 1 382 ? 2.738 20.359 22.219 1 57.91 382 GLN B O 1
ATOM 8635 N N . ALA B 1 383 ? 3.176 22.375 21.266 1 53.25 383 ALA B N 1
ATOM 8636 C CA . ALA B 1 383 ? 2.088 22.203 20.312 1 53.25 383 ALA B CA 1
ATOM 8637 C C . ALA B 1 383 ? 2.348 21.016 19.391 1 53.25 383 ALA B C 1
ATOM 8639 O O . ALA B 1 383 ? 1.427 20.266 19.047 1 53.25 383 ALA B O 1
ATOM 8640 N N . GLY B 1 384 ? 3.469 20.969 18.984 1 52.69 384 GLY B N 1
ATOM 8641 C CA . GLY B 1 384 ? 3.846 19.875 18.094 1 52.69 384 GLY B CA 1
ATOM 8642 C C . GLY B 1 384 ? 3.65 18.516 18.719 1 52.69 384 GLY B C 1
ATOM 8643 O O . GLY B 1 384 ? 3.422 17.531 18 1 52.69 384 GLY B O 1
ATOM 8644 N N . LEU B 1 385 ? 3.668 18.453 19.969 1 45.62 385 LEU B N 1
ATOM 8645 C CA . LEU B 1 385 ? 3.545 17.172 20.672 1 45.62 385 LEU B CA 1
ATOM 8646 C C . LEU B 1 385 ? 2.08 16.781 20.844 1 45.62 385 LEU B C 1
ATOM 8648 O O . LEU B 1 385 ? 1.769 15.617 21.062 1 45.62 385 LEU B O 1
ATOM 8652 N N . ARG B 1 386 ? 1.155 17.688 20.719 1 44.66 386 ARG B N 1
ATOM 8653 C CA . ARG B 1 386 ? -0.218 17.406 21.125 1 44.66 386 ARG B CA 1
ATOM 8654 C C . ARG B 1 386 ? -1.115 17.203 19.906 1 44.66 386 ARG B C 1
ATOM 8656 O O . ARG B 1 386 ? -2.225 16.672 20.031 1 44.66 386 ARG B O 1
ATOM 8663 N N . GLY B 1 387 ? -0.697 17.656 18.797 1 60.97 387 GLY B N 1
ATOM 8664 C CA . GLY B 1 387 ? -1.711 17.609 17.766 1 60.97 387 GLY B CA 1
ATOM 8665 C C . GLY B 1 387 ? -1.45 16.516 16.734 1 60.97 387 GLY B C 1
ATOM 8666 O O . GLY B 1 387 ? -0.367 16.453 16.141 1 60.97 387 GLY B O 1
ATOM 8667 N N . ASP B 1 388 ? -2.383 15.406 16.828 1 74.88 388 ASP B N 1
ATOM 8668 C CA . ASP B 1 388 ? -2.254 14.336 15.852 1 74.88 388 ASP B CA 1
ATOM 8669 C C . ASP B 1 388 ? -3.469 14.289 14.93 1 74.88 388 ASP B C 1
ATOM 8671 O O . ASP B 1 388 ? -4.598 14.516 15.367 1 74.88 388 ASP B O 1
ATOM 8675 N N . ASN B 1 389 ? -3.195 14.352 13.664 1 84.12 389 ASN B N 1
ATOM 8676 C CA . ASN B 1 389 ? -4.234 14.109 12.672 1 84.12 389 ASN B CA 1
ATOM 8677 C C . ASN B 1 389 ? -4.488 12.617 12.469 1 84.12 389 ASN B C 1
ATOM 8679 O O . ASN B 1 389 ? -3.611 11.797 12.734 1 84.12 389 ASN B O 1
ATOM 8683 N N . GLY B 1 390 ? -5.73 12.383 12.148 1 90 390 GLY B N 1
ATOM 8684 C CA . GLY B 1 390 ? -6.07 10.992 11.898 1 90 390 GLY B CA 1
ATOM 8685 C C . GLY B 1 390 ? -7.238 10.828 10.938 1 90 390 GLY B C 1
ATOM 8686 O O . GLY B 1 390 ? -7.742 11.812 10.391 1 90 390 GLY B O 1
ATOM 8687 N N . GLY B 1 391 ? -7.512 9.641 10.602 1 92.06 391 GLY B N 1
ATOM 8688 C CA . GLY B 1 391 ? -8.625 9.281 9.734 1 92.06 391 GLY B CA 1
ATOM 8689 C C . GLY B 1 391 ? -9.344 8.016 10.188 1 92.06 391 GLY B C 1
ATOM 8690 O O . GLY B 1 391 ? -8.727 7.109 10.742 1 92.06 391 GLY B O 1
ATOM 8691 N N . LYS B 1 392 ? -10.617 8.047 9.945 1 90.81 392 LYS B N 1
ATOM 8692 C CA . LYS B 1 392 ? -11.492 6.922 10.266 1 90.81 392 LYS B CA 1
ATOM 8693 C C . LYS B 1 392 ? -12.367 6.547 9.07 1 90.81 392 LYS B C 1
ATOM 8695 O O . LYS B 1 392 ? -12.5 7.328 8.125 1 90.81 392 LYS B O 1
ATOM 8700 N N . GLY B 1 393 ? -12.859 5.336 9.102 1 88.56 393 GLY B N 1
ATOM 8701 C CA . GLY B 1 393 ? -13.742 4.914 8.031 1 88.56 393 GLY B CA 1
ATOM 8702 C C . GLY B 1 393 ? -14.242 3.49 8.195 1 88.56 393 GLY B C 1
ATOM 8703 O O . GLY B 1 393 ? -13.867 2.803 9.148 1 88.56 393 GLY B O 1
ATOM 8704 N N . ALA B 1 394 ? -15.141 3.189 7.258 1 86.12 394 ALA B N 1
ATOM 8705 C CA . ALA B 1 394 ? -15.703 1.842 7.266 1 86.12 394 ALA B CA 1
ATOM 8706 C C . ALA B 1 394 ? -14.711 0.829 6.707 1 86.12 394 ALA B C 1
ATOM 8708 O O . ALA B 1 394 ? -14.82 -0.37 6.977 1 86.12 394 ALA B O 1
ATOM 8709 N N . SER B 1 395 ? -13.773 1.342 5.984 1 84.81 395 SER B N 1
ATOM 8710 C CA . SER B 1 395 ? -12.703 0.499 5.461 1 84.81 395 SER B CA 1
ATOM 8711 C C . SER B 1 395 ? -11.328 1.097 5.758 1 84.81 395 SER B C 1
ATOM 8713 O O . SER B 1 395 ? -11.219 2.293 6.031 1 84.81 395 SER B O 1
ATOM 8715 N N . PRO B 1 396 ? -10.312 0.244 5.672 1 87.19 396 PRO B N 1
ATOM 8716 C CA . PRO B 1 396 ? -8.969 0.787 5.867 1 87.19 396 PRO B CA 1
ATOM 8717 C C . PRO B 1 396 ? -8.625 1.887 4.863 1 87.19 396 PRO B C 1
ATOM 8719 O O . PRO B 1 396 ? -8 2.885 5.227 1 87.19 396 PRO B O 1
ATOM 8722 N N . LEU B 1 397 ? -9.078 1.708 3.633 1 88.19 397 LEU B N 1
ATOM 8723 C CA . LEU B 1 397 ? -8.805 2.707 2.605 1 88.19 397 LEU B CA 1
ATOM 8724 C C . LEU B 1 397 ? -9.5 4.023 2.928 1 88.19 397 LEU B C 1
ATOM 8726 O O . LEU B 1 397 ? -8.914 5.098 2.77 1 88.19 397 LEU B O 1
ATOM 8730 N N . ASP B 1 398 ? -10.68 3.924 3.369 1 91.12 398 ASP B N 1
ATOM 8731 C CA . ASP B 1 398 ? -11.406 5.129 3.768 1 91.12 398 ASP B CA 1
ATOM 8732 C C . ASP B 1 398 ? -10.68 5.855 4.895 1 91.12 398 ASP B C 1
ATOM 8734 O O . ASP B 1 398 ? -10.594 7.086 4.895 1 91.12 398 ASP B O 1
ATOM 8738 N N . ALA B 1 399 ? -10.25 5.094 5.836 1 93.88 399 ALA B N 1
ATOM 8739 C CA . ALA B 1 399 ? -9.555 5.676 6.984 1 93.88 399 ALA B CA 1
ATOM 8740 C C . ALA B 1 399 ? -8.242 6.324 6.559 1 93.88 399 ALA B C 1
ATOM 8742 O O . ALA B 1 399 ? -7.902 7.414 7.027 1 93.88 399 ALA B O 1
ATOM 8743 N N . GLU B 1 400 ? -7.531 5.648 5.707 1 94.25 400 GLU B N 1
ATOM 8744 C CA . GLU B 1 400 ? -6.27 6.188 5.207 1 94.25 400 GLU B CA 1
ATOM 8745 C C . GLU B 1 400 ? -6.488 7.5 4.461 1 94.25 400 GLU B C 1
ATOM 8747 O O . GLU B 1 400 ? -5.77 8.477 4.691 1 94.25 400 GLU B O 1
ATOM 8752 N N . VAL B 1 401 ? -7.469 7.531 3.592 1 94.5 401 VAL B N 1
ATOM 8753 C CA . VAL B 1 401 ? -7.789 8.727 2.822 1 94.5 401 VAL B CA 1
ATOM 8754 C C . VAL B 1 401 ? -8.289 9.828 3.758 1 94.5 401 VAL B C 1
ATOM 8756 O O . VAL B 1 401 ? -7.98 11.008 3.566 1 94.5 401 VAL B O 1
ATOM 8759 N N . GLY B 1 402 ? -9.047 9.414 4.742 1 95.12 402 GLY B N 1
ATOM 8760 C CA . GLY B 1 402 ? -9.469 10.375 5.746 1 95.12 402 GLY B CA 1
ATOM 8761 C C . GLY B 1 402 ? -8.305 11.039 6.461 1 95.12 402 GLY B C 1
ATOM 8762 O O . GLY B 1 402 ? -8.312 12.258 6.66 1 95.12 402 GLY B O 1
ATOM 8763 N N . ALA B 1 403 ? -7.344 10.242 6.82 1 95.94 403 ALA B N 1
ATOM 8764 C CA . ALA B 1 403 ? -6.156 10.766 7.492 1 95.94 403 ALA B CA 1
ATOM 8765 C C . ALA B 1 403 ? -5.383 11.719 6.582 1 95.94 403 ALA B C 1
ATOM 8767 O O . ALA B 1 403 ? -4.914 12.766 7.023 1 95.94 403 ALA B O 1
ATOM 8768 N N . LEU B 1 404 ? -5.281 11.328 5.332 1 96.56 404 LEU B N 1
ATOM 8769 C CA . LEU B 1 404 ? -4.625 12.172 4.336 1 96.56 404 LEU B CA 1
ATOM 8770 C C . LEU B 1 404 ? -5.324 13.523 4.219 1 96.56 404 LEU B C 1
ATOM 8772 O O . LEU B 1 404 ? -4.68 14.57 4.332 1 96.56 404 LEU B O 1
ATOM 8776 N N . CYS B 1 405 ? -6.605 13.516 4.113 1 96.56 405 CYS B N 1
ATOM 8777 C CA . CYS B 1 405 ? -7.363 14.734 3.848 1 96.56 405 CYS B CA 1
ATOM 8778 C C . CYS B 1 405 ? -7.398 15.633 5.078 1 96.56 405 CYS B C 1
ATOM 8780 O O . CYS B 1 405 ? -7.355 16.859 4.957 1 96.56 405 CYS B O 1
ATOM 8782 N N . GLU B 1 406 ? -7.441 15.008 6.223 1 95.44 406 GLU B N 1
ATOM 8783 C CA . GLU B 1 406 ? -7.426 15.82 7.434 1 95.44 406 GLU B CA 1
ATOM 8784 C C . GLU B 1 406 ? -6.098 16.562 7.582 1 95.44 406 GLU B C 1
ATOM 8786 O O . GLU B 1 406 ? -6.074 17.734 7.934 1 95.44 406 GLU B O 1
ATOM 8791 N N . ALA B 1 407 ? -5.055 15.875 7.348 1 94.88 407 ALA B N 1
ATOM 8792 C CA . ALA B 1 407 ? -3.74 16.516 7.43 1 94.88 407 ALA B CA 1
ATOM 8793 C C . ALA B 1 407 ? -3.617 17.656 6.422 1 94.88 407 ALA B C 1
ATOM 8795 O O . ALA B 1 407 ? -3.105 18.719 6.75 1 94.88 407 ALA B O 1
ATOM 8796 N N . LEU B 1 408 ? -4.094 17.422 5.227 1 96 408 LEU B N 1
ATOM 8797 C CA . LEU B 1 408 ? -4.039 18.453 4.191 1 96 408 LEU B CA 1
ATOM 8798 C C . LEU B 1 408 ? -4.922 19.641 4.555 1 96 408 LEU B C 1
ATOM 8800 O O . LEU B 1 408 ? -4.559 20.797 4.293 1 96 408 LEU B O 1
ATOM 8804 N N . GLU B 1 409 ? -6.012 19.344 5.125 1 96.06 409 GLU B N 1
ATOM 8805 C CA . GLU B 1 409 ? -6.918 20.391 5.602 1 96.06 409 GLU B CA 1
ATOM 8806 C C . GLU B 1 409 ? -6.234 21.281 6.625 1 96.06 409 GLU B C 1
ATOM 8808 O O . GLU B 1 409 ? -6.258 22.516 6.5 1 96.06 409 GLU B O 1
ATOM 8813 N N . ARG B 1 410 ? -5.648 20.641 7.59 1 93.38 410 ARG B N 1
ATOM 8814 C CA . ARG B 1 410 ? -4.988 21.391 8.656 1 93.38 410 ARG B CA 1
ATOM 8815 C C . ARG B 1 410 ? -3.824 22.219 8.109 1 93.38 410 ARG B C 1
ATOM 8817 O O . ARG B 1 410 ? -3.635 23.375 8.5 1 93.38 410 ARG B O 1
ATOM 8824 N N . PHE B 1 411 ? -3.141 21.672 7.195 1 93.88 411 PHE B N 1
ATOM 8825 C CA . PHE B 1 411 ? -2.018 22.375 6.582 1 93.88 411 PHE B CA 1
ATOM 8826 C C . PHE B 1 411 ? -2.494 23.625 5.844 1 93.88 411 PHE B C 1
ATOM 8828 O O . PHE B 1 411 ? -1.922 24.703 6.004 1 93.88 411 PHE B O 1
ATOM 8835 N N . SER B 1 412 ? -3.49 23.438 5.094 1 95.31 412 SER B N 1
ATOM 8836 C CA . SER B 1 412 ? -3.986 24.531 4.254 1 95.31 412 SER B CA 1
ATOM 8837 C C . SER B 1 412 ? -4.609 25.641 5.098 1 95.31 412 SER B C 1
ATOM 8839 O O . SER B 1 412 ? -4.582 26.812 4.707 1 95.31 412 SER B O 1
ATOM 8841 N N . ALA B 1 413 ? -5.082 25.281 6.25 1 94.19 413 ALA B N 1
ATOM 8842 C CA . ALA B 1 413 ? -5.773 26.234 7.109 1 94.19 413 ALA B CA 1
ATOM 8843 C C . ALA B 1 413 ? -4.785 26.984 8 1 94.19 413 ALA B C 1
ATOM 8845 O O . ALA B 1 413 ? -5.168 27.922 8.711 1 94.19 413 ALA B O 1
ATOM 8846 N N . ASN B 1 414 ? -3.604 26.641 7.984 1 92.25 414 ASN B N 1
ATOM 8847 C CA . ASN B 1 414 ? -2.582 27.359 8.734 1 92.25 414 ASN B CA 1
ATOM 8848 C C . ASN B 1 414 ? -2.168 28.641 8.031 1 92.25 414 ASN B C 1
ATOM 8850 O O . ASN B 1 414 ? -2.021 28.672 6.809 1 92.25 414 ASN B O 1
ATOM 8854 N N . TYR B 1 415 ? -1.995 29.672 8.867 1 92.62 415 TYR B N 1
ATOM 8855 C CA . TYR B 1 415 ? -1.47 30.922 8.336 1 92.62 415 TYR B CA 1
ATOM 8856 C C . TYR B 1 415 ? -0.051 30.734 7.809 1 92.62 415 TYR B C 1
ATOM 8858 O O . TYR B 1 415 ? 0.812 30.203 8.508 1 92.62 415 TYR B O 1
ATOM 8866 N N . GLN B 1 416 ? 0.188 31.219 6.562 1 91.5 416 GLN B N 1
ATOM 8867 C CA . GLN B 1 416 ? 1.497 31.016 5.957 1 91.5 416 GLN B CA 1
ATOM 8868 C C . GLN B 1 416 ? 2.111 32.344 5.492 1 91.5 416 GLN B C 1
ATOM 8870 O O . GLN B 1 416 ? 3.244 32.344 5.008 1 91.5 416 GLN B O 1
ATOM 8875 N N . GLY B 1 417 ? 1.349 33.375 5.625 1 91.19 417 GLY B N 1
ATOM 8876 C CA . GLY B 1 417 ? 1.893 34.688 5.375 1 91.19 417 GLY B CA 1
ATOM 8877 C C . GLY B 1 417 ? 1.532 35.219 4.004 1 91.19 417 GLY B C 1
ATOM 8878 O O . GLY B 1 417 ? 1.739 36.406 3.725 1 91.19 417 GLY B O 1
ATOM 8879 N N . ASP B 1 418 ? 0.985 34.406 3.121 1 94.31 418 ASP B N 1
ATOM 8880 C CA . ASP B 1 418 ? 0.645 34.844 1.771 1 94.31 418 ASP B CA 1
ATOM 8881 C C . ASP B 1 418 ? -0.854 35.094 1.64 1 94.31 418 ASP B C 1
ATOM 8883 O O . ASP B 1 418 ? -1.359 35.312 0.535 1 94.31 418 ASP B O 1
ATOM 8887 N N . GLU B 1 419 ? -1.617 35.188 2.705 1 95.44 419 GLU B N 1
ATOM 8888 C CA . GLU B 1 419 ? -3.057 35.438 2.717 1 95.44 419 GLU B CA 1
ATOM 8889 C C . GLU B 1 419 ? -3.367 36.906 2.41 1 95.44 419 GLU B C 1
ATOM 8891 O O . GLU B 1 419 ? -2.572 37.781 2.725 1 95.44 419 GLU B O 1
ATOM 8896 N N . LEU B 1 420 ? -4.469 37.125 1.779 1 97.12 420 LEU B N 1
ATOM 8897 C CA . LEU B 1 420 ? -4.957 38.469 1.646 1 97.12 420 LEU B CA 1
ATOM 8898 C C . LEU B 1 420 ? -5.387 39.031 3 1 97.12 420 LEU B C 1
ATOM 8900 O O . LEU B 1 420 ? -6.223 38.438 3.684 1 97.12 420 LEU B O 1
ATOM 8904 N N . ARG B 1 421 ? -4.859 40.156 3.381 1 96.31 421 ARG B N 1
ATOM 8905 C CA . ARG B 1 421 ? -5.164 40.781 4.656 1 96.31 421 ARG B CA 1
ATOM 8906 C C . ARG B 1 421 ? -5.441 42.281 4.473 1 96.31 421 ARG B C 1
ATOM 8908 O O . ARG B 1 421 ? -4.703 42.969 3.764 1 96.31 421 ARG B O 1
ATOM 8915 N N . ILE B 1 422 ? -6.465 42.656 5.051 1 96.56 422 ILE B N 1
ATOM 8916 C CA . ILE B 1 422 ? -6.871 44.062 5.082 1 96.56 422 ILE B CA 1
ATOM 8917 C C . ILE B 1 422 ? -6.852 44.562 6.523 1 96.56 422 ILE B C 1
ATOM 8919 O O . ILE B 1 422 ? -7.555 44.031 7.387 1 96.56 422 ILE B O 1
ATOM 8923 N N . HIS B 1 423 ? -6.074 45.594 6.836 1 96.31 423 HIS B N 1
ATOM 8924 C CA . HIS B 1 423 ? -5.938 46.125 8.188 1 96.31 423 HIS B CA 1
ATOM 8925 C C . HIS B 1 423 ? -6.918 47.281 8.438 1 96.31 423 HIS B C 1
ATOM 8927 O O . HIS B 1 423 ? -6.84 48.312 7.785 1 96.31 423 HIS B O 1
ATOM 8933 N N . ASP B 1 424 ? -7.859 47.031 9.336 1 96.69 424 ASP B N 1
ATOM 8934 C CA . ASP B 1 424 ? -8.875 48.031 9.609 1 96.69 424 ASP B CA 1
ATOM 8935 C C . ASP B 1 424 ? -9.625 47.719 10.906 1 96.69 424 ASP B C 1
ATOM 8937 O O . ASP B 1 424 ? -9.312 46.75 11.594 1 96.69 424 ASP B O 1
ATOM 8941 N N . THR B 1 425 ? -10.531 48.562 11.328 1 96.19 425 THR B N 1
ATOM 8942 C CA . THR B 1 425 ? -11.383 48.375 12.5 1 96.19 425 THR B CA 1
ATOM 8943 C C . THR B 1 425 ? -12.773 47.875 12.086 1 96.19 425 THR B C 1
ATOM 8945 O O . THR B 1 425 ? -13.195 48.094 10.953 1 96.19 425 THR B O 1
ATOM 8948 N N . PHE B 1 426 ? -13.422 47.219 12.984 1 95.94 426 PHE B N 1
ATOM 8949 C CA . PHE B 1 426 ? -14.797 46.812 12.734 1 95.94 426 PHE B CA 1
ATOM 8950 C C . PHE B 1 426 ? -15.68 48.031 12.461 1 95.94 426 PHE B C 1
ATOM 8952 O O . PHE B 1 426 ? -16.516 48 11.562 1 95.94 426 PHE B O 1
ATOM 8959 N N . ARG B 1 427 ? -15.5 49.031 13.219 1 96.38 427 ARG B N 1
ATOM 8960 C CA . ARG B 1 427 ? -16.281 50.25 13.094 1 96.38 427 ARG B CA 1
ATOM 8961 C C . ARG B 1 427 ? -16.141 50.875 11.703 1 96.38 427 ARG B C 1
ATOM 8963 O O . ARG B 1 427 ? -17.125 51.312 11.109 1 96.38 427 ARG B O 1
ATOM 8970 N N . ALA B 1 428 ? -14.945 50.875 11.242 1 97.31 428 ALA B N 1
ATOM 8971 C CA . ALA B 1 428 ? -14.68 51.469 9.93 1 97.31 428 ALA B CA 1
ATOM 8972 C C . ALA B 1 428 ? -15.266 50.625 8.812 1 97.31 428 ALA B C 1
ATOM 8974 O O . ALA B 1 428 ? -15.75 51.156 7.809 1 97.31 428 ALA B O 1
ATOM 8975 N N . LEU B 1 429 ? -15.234 49.375 8.875 1 97.19 429 LEU B N 1
ATOM 8976 C CA . LEU B 1 429 ? -15.688 48.438 7.84 1 97.19 429 LEU B CA 1
ATOM 8977 C C . LEU B 1 429 ? -17.203 48.375 7.801 1 97.19 429 LEU B C 1
ATOM 8979 O O . LEU B 1 429 ? -17.797 48.125 6.742 1 97.19 429 LEU B O 1
ATOM 8983 N N . GLY B 1 430 ? -17.844 48.531 8.93 1 94.88 430 GLY B N 1
ATOM 8984 C CA . GLY B 1 430 ? -19.297 48.594 9 1 94.88 430 GLY B CA 1
ATOM 8985 C C . GLY B 1 430 ? -19.953 47.281 8.539 1 94.88 430 GLY B C 1
ATOM 8986 O O . GLY B 1 430 ? -19.578 46.219 8.984 1 94.88 430 GLY B O 1
ATOM 8987 N N . ASP B 1 431 ? -20.844 47.406 7.555 1 93.19 431 ASP B N 1
ATOM 8988 C CA . ASP B 1 431 ? -21.703 46.312 7.133 1 93.19 431 ASP B CA 1
ATOM 8989 C C . ASP B 1 431 ? -20.906 45.281 6.336 1 93.19 431 ASP B C 1
ATOM 8991 O O . ASP B 1 431 ? -21.375 44.156 6.117 1 93.19 431 ASP B O 1
ATOM 8995 N N . ASP B 1 432 ? -19.781 45.625 6.008 1 95.81 432 ASP B N 1
ATOM 8996 C CA . ASP B 1 432 ? -18.953 44.719 5.215 1 95.81 432 ASP B CA 1
ATOM 8997 C C . ASP B 1 432 ? -18.266 43.688 6.105 1 95.81 432 ASP B C 1
ATOM 8999 O O . ASP B 1 432 ? -17.766 42.656 5.613 1 95.81 432 ASP B O 1
ATOM 9003 N N . ALA B 1 433 ? -18.25 43.875 7.402 1 97.25 433 ALA B N 1
ATOM 9004 C CA . ALA B 1 433 ? -17.547 43 8.328 1 97.25 433 ALA B CA 1
ATOM 9005 C C . ALA B 1 433 ? -18.531 42.188 9.18 1 97.25 433 ALA B C 1
ATOM 9007 O O . ALA B 1 433 ? -19.641 42.656 9.461 1 97.25 433 ALA B O 1
ATOM 9008 N N . VAL B 1 434 ? -18.109 41.062 9.547 1 96.81 434 VAL B N 1
ATOM 9009 C CA . VAL B 1 434 ? -18.859 40.219 10.477 1 96.81 434 VAL B CA 1
ATOM 9010 C C . VAL B 1 434 ? -18.25 40.312 11.875 1 96.81 434 VAL B C 1
ATOM 9012 O O . VAL B 1 434 ? -17.047 40.125 12.047 1 96.81 434 VAL B O 1
ATOM 9015 N N . HIS B 1 435 ? -19.078 40.75 12.789 1 95.44 435 HIS B N 1
ATOM 9016 C CA . HIS B 1 435 ? -18.547 40.812 14.148 1 95.44 435 HIS B CA 1
ATOM 9017 C C . HIS B 1 435 ? -18.141 39.438 14.641 1 95.44 435 HIS B C 1
ATOM 9019 O O . HIS B 1 435 ? -18.922 38.469 14.578 1 95.44 435 HIS B O 1
ATOM 9025 N N . PRO B 1 436 ? -16.953 39.25 15.148 1 93.75 436 PRO B N 1
ATOM 9026 C CA . PRO B 1 436 ? -16.438 37.906 15.461 1 93.75 436 PRO B CA 1
ATOM 9027 C C . PRO B 1 436 ? -17.297 37.188 16.5 1 93.75 436 PRO B C 1
ATOM 9029 O O . PRO B 1 436 ? -17.438 35.969 16.453 1 93.75 436 PRO B O 1
ATOM 9032 N N . ASN B 1 437 ? -17.875 37.906 17.422 1 94.88 437 ASN B N 1
ATOM 9033 C CA . ASN B 1 437 ? -18.641 37.219 18.484 1 94.88 437 ASN B CA 1
ATOM 9034 C C . ASN B 1 437 ? -19.984 36.75 17.969 1 94.88 437 ASN B C 1
ATOM 9036 O O . ASN B 1 437 ? -20.703 36.031 18.688 1 94.88 437 ASN B O 1
ATOM 9040 N N . SER B 1 438 ? -20.391 37.156 16.797 1 95.31 438 SER B N 1
ATOM 9041 C CA . SER B 1 438 ? -21.562 36.562 16.188 1 95.31 438 SER B CA 1
ATOM 9042 C C . SER B 1 438 ? -21.281 35.125 15.758 1 95.31 438 SER B C 1
ATOM 9044 O O . SER B 1 438 ? -22.203 34.344 15.492 1 95.31 438 SER B O 1
ATOM 9046 N N . CYS B 1 439 ? -20.047 34.781 15.758 1 94.94 439 CYS B N 1
ATOM 9047 C CA . CYS B 1 439 ? -19.594 33.438 15.414 1 94.94 439 CYS B CA 1
ATOM 9048 C C . CYS B 1 439 ? -19.016 32.719 16.625 1 94.94 439 CYS B C 1
ATOM 9050 O O . CYS B 1 439 ? -19.234 31.531 16.812 1 94.94 439 CYS B O 1
ATOM 9052 N N . MET B 1 440 ? -18.266 33.438 17.453 1 94.56 440 MET B N 1
ATOM 9053 C CA . MET B 1 440 ? -17.656 32.812 18.625 1 94.56 440 MET B CA 1
ATOM 9054 C C . MET B 1 440 ? -18.719 32.5 19.672 1 94.56 440 MET B C 1
ATOM 9056 O O . MET B 1 440 ? -18.672 31.422 20.281 1 94.56 440 MET B O 1
ATOM 9060 N N . LEU B 1 441 ? -19.641 33.5 19.938 1 96.56 441 LEU B N 1
ATOM 9061 C CA . LEU B 1 441 ? -20.875 33.281 20.703 1 96.56 441 LEU B CA 1
ATOM 9062 C C . LEU B 1 441 ? -20.562 33.125 22.188 1 96.56 441 LEU B C 1
ATOM 9064 O O . LEU B 1 441 ? -21.141 32.25 22.844 1 96.56 441 LEU B O 1
ATOM 9068 N N . PHE B 1 442 ? -19.719 33.938 22.719 1 96.5 442 PHE B N 1
ATOM 9069 C CA . PHE B 1 442 ? -19.5 34 24.156 1 96.5 442 PHE B CA 1
ATOM 9070 C C . PHE B 1 442 ? -20.531 34.906 24.828 1 96.5 442 PHE B C 1
ATOM 9072 O O . PHE B 1 442 ? -20.859 35.969 24.312 1 96.5 442 PHE B O 1
ATOM 9079 N N . ASP B 1 443 ? -21 34.406 25.891 1 97.5 443 ASP B N 1
ATOM 9080 C CA . ASP B 1 443 ? -21.891 35.219 26.734 1 97.5 443 ASP B CA 1
ATOM 9081 C C . ASP B 1 443 ? -21.094 36.25 27.531 1 97.5 443 ASP B C 1
ATOM 9083 O O . ASP B 1 443 ? -19.922 36.031 27.844 1 97.5 443 ASP B O 1
ATOM 9087 N N . GLU B 1 444 ? -21.781 37.281 27.938 1 96.31 444 GLU B N 1
ATOM 9088 C CA . GLU B 1 444 ? -21.125 38.344 28.734 1 96.31 444 GLU B CA 1
ATOM 9089 C C . GLU B 1 444 ? -20.594 37.781 30.047 1 96.31 444 GLU B C 1
ATOM 9091 O O . GLU B 1 444 ? -19.562 38.219 30.547 1 96.31 444 GLU B O 1
ATOM 9096 N N . ARG B 1 445 ? -21.25 36.781 30.641 1 96.56 445 ARG B N 1
ATOM 9097 C CA . ARG B 1 445 ? -20.828 36.156 31.891 1 96.56 445 ARG B CA 1
ATOM 9098 C C . ARG B 1 445 ? -19.547 35.344 31.703 1 96.56 445 ARG B C 1
ATOM 9100 O O . ARG B 1 445 ? -18.734 35.25 32.625 1 96.56 445 ARG B O 1
ATOM 9107 N N . GLN B 1 446 ? -19.375 34.844 30.516 1 96.5 446 GLN B N 1
ATOM 9108 C CA . GLN B 1 446 ? -18.141 34.094 30.234 1 96.5 446 GLN B CA 1
ATOM 9109 C C . GLN B 1 446 ? -16.938 35.031 30.141 1 96.5 446 GLN B C 1
ATOM 9111 O O . GLN B 1 446 ? -15.852 34.719 30.594 1 96.5 446 GLN B O 1
ATOM 9116 N N . TYR B 1 447 ? -17.156 36.25 29.531 1 95.44 447 TYR B N 1
ATOM 9117 C CA . TYR B 1 447 ? -16.094 37.25 29.469 1 95.44 447 TYR B CA 1
ATOM 9118 C C . TYR B 1 447 ? -15.695 37.719 30.875 1 95.44 447 TYR B C 1
ATOM 9120 O O . TYR B 1 447 ? -14.508 37.844 31.172 1 95.44 447 TYR B O 1
ATOM 9128 N N . ALA B 1 448 ? -16.672 37.906 31.688 1 96.5 448 ALA B N 1
ATOM 9129 C CA . ALA B 1 448 ? -16.438 38.375 33.031 1 96.5 448 ALA B CA 1
ATOM 9130 C C . ALA B 1 448 ? -15.648 37.375 33.875 1 96.5 448 ALA B C 1
ATOM 9132 O O . ALA B 1 448 ? -14.797 37.75 34.688 1 96.5 448 ALA B O 1
ATOM 9133 N N . GLY B 1 449 ? -15.93 36.125 33.688 1 95.69 449 GLY B N 1
ATOM 9134 C CA . GLY B 1 449 ? -15.281 35.094 34.469 1 95.69 449 GLY B CA 1
ATOM 9135 C C . GLY B 1 449 ? -14.172 34.375 33.719 1 95.69 449 GLY B C 1
ATOM 9136 O O . GLY B 1 449 ? -13.797 33.25 34.062 1 95.69 449 GLY B O 1
ATOM 9137 N N . ARG B 1 450 ? -13.633 35 32.719 1 95.12 450 ARG B N 1
ATOM 9138 C CA . ARG B 1 450 ? -12.773 34.312 31.766 1 95.12 450 ARG B CA 1
ATOM 9139 C C . ARG B 1 450 ? -11.492 33.844 32.406 1 95.12 450 ARG B C 1
ATOM 9141 O O . ARG B 1 450 ? -11.016 32.75 32.125 1 95.12 450 ARG B O 1
ATOM 9148 N N . ASP B 1 451 ? -10.891 34.562 33.344 1 95.12 451 ASP B N 1
ATOM 9149 C CA . ASP B 1 451 ? -9.617 34.188 33.938 1 95.12 451 ASP B CA 1
ATOM 9150 C C . ASP B 1 451 ? -9.734 32.875 34.75 1 95.12 451 ASP B C 1
ATOM 9152 O O . ASP B 1 451 ? -8.898 32 34.594 1 95.12 451 ASP B O 1
ATOM 9156 N N . GLU B 1 452 ? -10.727 32.875 35.531 1 95.62 452 GLU B N 1
ATOM 9157 C CA . GLU B 1 452 ? -10.953 31.656 36.312 1 95.62 452 GLU B CA 1
ATOM 9158 C C . GLU B 1 452 ? -11.258 30.469 35.406 1 95.62 452 GLU B C 1
ATOM 9160 O O . GLU B 1 452 ? -10.734 29.375 35.625 1 95.62 452 GLU B O 1
ATOM 9165 N N . TRP B 1 453 ? -12.094 30.719 34.438 1 95.06 453 TRP B N 1
ATOM 9166 C CA . TRP B 1 453 ? -12.477 29.656 33.5 1 95.06 453 TRP B CA 1
ATOM 9167 C C . TRP B 1 453 ? -11.266 29.125 32.75 1 95.06 453 TRP B C 1
ATOM 9169 O O . TRP B 1 453 ? -11.047 27.922 32.656 1 95.06 453 TRP B O 1
ATOM 9179 N N . ASN B 1 454 ? -10.438 30 32.188 1 93.06 454 ASN B N 1
ATOM 9180 C CA . ASN B 1 454 ? -9.289 29.641 31.375 1 93.06 454 ASN B CA 1
ATOM 9181 C C . ASN B 1 454 ? -8.227 28.906 32.156 1 93.06 454 ASN B C 1
ATOM 9183 O O . ASN B 1 454 ? -7.48 28.094 31.625 1 93.06 454 ASN B O 1
ATOM 9187 N N . ALA B 1 455 ? -8.18 29.078 33.469 1 92.62 455 ALA B N 1
ATOM 9188 C CA . ALA B 1 455 ? -7.227 28.391 34.344 1 92.62 455 ALA B CA 1
ATOM 9189 C C . ALA B 1 455 ? -7.66 26.953 34.594 1 92.62 455 ALA B C 1
ATOM 9191 O O . ALA B 1 455 ? -6.824 26.078 34.812 1 92.62 455 ALA B O 1
ATOM 9192 N N . ARG B 1 456 ? -8.898 26.766 34.469 1 91.44 456 ARG B N 1
ATOM 9193 C CA . ARG B 1 456 ? -9.453 25.484 34.938 1 91.44 456 ARG B CA 1
ATOM 9194 C C . ARG B 1 456 ? -9.672 24.531 33.75 1 91.44 456 ARG B C 1
ATOM 9196 O O . ARG B 1 456 ? -9.758 23.328 33.938 1 91.44 456 ARG B O 1
ATOM 9203 N N . HIS B 1 457 ? -9.797 25.094 32.625 1 90.25 457 HIS B N 1
ATOM 9204 C CA . HIS B 1 457 ? -10.227 24.281 31.5 1 90.25 457 HIS B CA 1
ATOM 9205 C C . HIS B 1 457 ? -9.156 24.219 30.422 1 90.25 457 HIS B C 1
ATOM 9207 O O . HIS B 1 457 ? -8.195 25 30.453 1 90.25 457 HIS B O 1
ATOM 9213 N N . ALA B 1 458 ? -9.305 23.234 29.531 1 83 458 ALA B N 1
ATOM 9214 C CA . ALA B 1 458 ? -8.352 23.016 28.453 1 83 458 ALA B CA 1
ATOM 9215 C C . ALA B 1 458 ? -8.391 24.156 27.438 1 83 458 ALA B C 1
ATOM 9217 O O . ALA B 1 458 ? -9.305 24.969 27.453 1 83 458 ALA B O 1
ATOM 9218 N N . ILE B 1 459 ? -7.48 24.141 26.531 1 77.75 459 ILE B N 1
ATOM 9219 C CA . ILE B 1 459 ? -7.227 25.25 25.609 1 77.75 459 ILE B CA 1
ATOM 9220 C C . ILE B 1 459 ? -8.391 25.375 24.625 1 77.75 459 ILE B C 1
ATOM 9222 O O . ILE B 1 459 ? -8.68 26.469 24.141 1 77.75 459 ILE B O 1
ATOM 9226 N N . PHE B 1 460 ? -9.117 24.391 24.375 1 78.19 460 PHE B N 1
ATOM 9227 C CA . PHE B 1 460 ? -10.219 24.453 23.422 1 78.19 460 PHE B CA 1
ATOM 9228 C C . PHE B 1 460 ? -11.414 25.188 24.031 1 78.19 460 PHE B C 1
ATOM 9230 O O . PHE B 1 460 ? -12.328 25.594 23.297 1 78.19 460 PHE B O 1
ATOM 9237 N N . GLN B 1 461 ? -11.336 25.375 25.359 1 88.12 461 GLN B N 1
ATOM 9238 C CA . GLN B 1 461 ? -12.406 26.062 26.078 1 88.12 461 GLN B CA 1
ATOM 9239 C C . GLN B 1 461 ? -12.055 27.531 26.328 1 88.12 461 GLN B C 1
ATOM 9241 O O . GLN B 1 461 ? -12.836 28.281 26.922 1 88.12 461 GLN B O 1
ATOM 9246 N N . HIS B 1 462 ? -10.977 27.953 25.797 1 89.38 462 HIS B N 1
ATOM 9247 C CA . HIS B 1 462 ? -10.422 29.266 26.141 1 89.38 462 HIS B CA 1
ATOM 9248 C C . HIS B 1 462 ? -11.367 30.391 25.734 1 89.38 462 HIS B C 1
ATOM 9250 O O . HIS B 1 462 ? -11.844 30.422 24.594 1 89.38 462 HIS B O 1
ATOM 9256 N N . VAL B 1 463 ? -11.633 31.266 26.656 1 93.88 463 VAL B N 1
ATOM 9257 C CA . VAL B 1 463 ? -12.406 32.5 26.422 1 93.88 463 VAL B CA 1
ATOM 9258 C C . VAL B 1 463 ? -11.453 33.656 26.172 1 93.88 463 VAL B C 1
ATOM 9260 O O . VAL B 1 463 ? -10.68 34.031 27.047 1 93.88 463 VAL B O 1
ATOM 9263 N N . PRO B 1 464 ? -11.484 34.25 24.984 1 92 464 PRO B N 1
ATOM 9264 C CA . PRO B 1 464 ? -10.609 35.375 24.688 1 92 464 PRO B CA 1
ATOM 9265 C C . PRO B 1 464 ? -11.07 36.656 25.344 1 92 464 PRO B C 1
ATOM 9267 O O . PRO B 1 464 ? -12.078 36.688 26.062 1 92 464 PRO B O 1
ATOM 9270 N N . GLU B 1 465 ? -10.242 37.656 25.078 1 91.5 465 GLU B N 1
ATOM 9271 C CA . GLU B 1 465 ? -10.695 39 25.453 1 91.5 465 GLU B CA 1
ATOM 9272 C C . GLU B 1 465 ? -11.859 39.469 24.594 1 91.5 465 GLU B C 1
ATOM 9274 O O . GLU B 1 465 ? -12.039 38.969 23.469 1 91.5 465 GLU B O 1
ATOM 9279 N N . ARG B 1 466 ? -12.625 40.375 25.219 1 91.94 466 ARG B N 1
ATOM 9280 C CA . ARG B 1 466 ? -13.703 40.969 24.422 1 91.94 466 ARG B CA 1
ATOM 9281 C C . ARG B 1 466 ? -13.148 41.656 23.172 1 91.94 466 ARG B C 1
ATOM 9283 O O . ARG B 1 466 ? -12.117 42.312 23.234 1 91.94 466 ARG B O 1
ATOM 9290 N N . PHE B 1 467 ? -13.867 41.438 22.125 1 92.81 467 PHE B N 1
ATOM 9291 C CA . PHE B 1 467 ? -13.43 42.031 20.875 1 92.81 467 PHE B CA 1
ATOM 9292 C C . PHE B 1 467 ? -13.633 43.562 20.922 1 92.81 467 PHE B C 1
ATOM 9294 O O . PHE B 1 467 ? -14.711 44.031 21.312 1 92.81 467 PHE B O 1
ATOM 9301 N N . ASP B 1 468 ? -12.594 44.281 20.547 1 92.69 468 ASP B N 1
ATOM 9302 C CA . ASP B 1 468 ? -12.641 45.75 20.516 1 92.69 468 ASP B CA 1
ATOM 9303 C C . ASP B 1 468 ? -12.984 46.25 19.125 1 92.69 468 ASP B C 1
ATOM 9305 O O . ASP B 1 468 ? -12.172 46.156 18.203 1 92.69 468 ASP B O 1
ATOM 9309 N N . ASP B 1 469 ? -14.125 46.938 18.984 1 94.06 469 ASP B N 1
ATOM 9310 C CA . ASP B 1 469 ? -14.625 47.406 17.703 1 94.06 469 ASP B CA 1
ATOM 9311 C C . ASP B 1 469 ? -13.734 48.5 17.141 1 94.06 469 ASP B C 1
ATOM 9313 O O . ASP B 1 469 ? -13.797 48.812 15.953 1 94.06 469 ASP B O 1
ATOM 9317 N N . ASP B 1 470 ? -12.922 49.125 18.031 1 93.81 470 ASP B N 1
ATOM 9318 C CA . ASP B 1 470 ? -12.117 50.25 17.641 1 93.81 470 ASP B CA 1
ATOM 9319 C C . ASP B 1 470 ? -10.664 49.875 17.406 1 93.81 470 ASP B C 1
ATOM 9321 O O . ASP B 1 470 ? -9.859 50.688 16.938 1 93.81 470 ASP B O 1
ATOM 9325 N N . ALA B 1 471 ? -10.328 48.656 17.719 1 92.38 471 ALA B N 1
ATOM 9326 C CA . ALA B 1 471 ? -8.961 48.188 17.484 1 92.38 471 ALA B CA 1
ATOM 9327 C C . ALA B 1 471 ? -8.773 47.719 16.047 1 92.38 471 ALA B C 1
ATOM 9329 O O . ALA B 1 471 ? -9.617 47 15.508 1 92.38 471 ALA B O 1
ATOM 9330 N N . ALA B 1 472 ? -7.699 48.219 15.469 1 94.44 472 ALA B N 1
ATOM 9331 C CA . ALA B 1 472 ? -7.383 47.75 14.125 1 94.44 472 ALA B CA 1
ATOM 9332 C C . ALA B 1 472 ? -6.785 46.344 14.156 1 94.44 472 ALA B C 1
ATOM 9334 O O . ALA B 1 472 ? -5.859 46.094 14.93 1 94.44 472 ALA B O 1
ATOM 9335 N N . VAL B 1 473 ? -7.355 45.438 13.352 1 94.81 473 VAL B N 1
ATOM 9336 C CA . VAL B 1 473 ? -6.848 44.062 13.188 1 94.81 473 VAL B CA 1
ATOM 9337 C C . VAL B 1 473 ? -6.84 43.688 11.703 1 94.81 473 VAL B C 1
ATOM 9339 O O . VAL B 1 473 ? -7.254 44.5 10.859 1 94.81 473 VAL B O 1
ATOM 9342 N N . ASP B 1 474 ? -6.238 42.562 11.359 1 96.12 474 ASP B N 1
ATOM 9343 C CA . ASP B 1 474 ? -6.23 42.094 9.977 1 96.12 474 ASP B CA 1
ATOM 9344 C C . ASP B 1 474 ? -7.516 41.344 9.656 1 96.12 474 ASP B C 1
ATOM 9346 O O . ASP B 1 474 ? -7.969 40.5 10.438 1 96.12 474 ASP B O 1
ATOM 9350 N N . TRP B 1 475 ? -8.117 41.719 8.539 1 97 475 TRP B N 1
ATOM 9351 C CA . TRP B 1 475 ? -9.344 41.094 8.047 1 97 475 TRP B CA 1
ATOM 9352 C C . TRP B 1 475 ? -9.094 40.375 6.73 1 97 475 TRP B C 1
ATOM 9354 O O . TRP B 1 475 ? -8.312 40.812 5.895 1 97 475 TRP B O 1
ATOM 9364 N N . THR B 1 476 ? -9.656 39.219 6.504 1 97.31 476 THR B N 1
ATOM 9365 C CA . THR B 1 476 ? -9.617 38.438 5.27 1 97.31 476 THR B CA 1
ATOM 9366 C C . THR B 1 476 ? -11.008 38.312 4.668 1 97.31 476 THR B C 1
ATOM 9368 O O . THR B 1 476 ? -11.984 38.094 5.387 1 97.31 476 THR B O 1
ATOM 9371 N N . PRO B 1 477 ? -11.148 38.5 3.389 1 97.62 477 PRO B N 1
ATOM 9372 C CA . PRO B 1 477 ? -12.469 38.406 2.754 1 97.62 477 PRO B CA 1
ATOM 9373 C C . PRO B 1 477 ? -12.977 36.969 2.648 1 97.62 477 PRO B C 1
ATOM 9375 O O . PRO B 1 477 ? -12.188 36.031 2.426 1 97.62 477 PRO B O 1
ATOM 9378 N N . LEU B 1 478 ? -14.258 36.781 2.834 1 97.38 478 LEU B N 1
ATOM 9379 C CA . LEU B 1 478 ? -15.047 35.594 2.535 1 97.38 478 LEU B CA 1
ATOM 9380 C C . LEU B 1 478 ? -16.141 35.906 1.524 1 97.38 478 LEU B C 1
ATOM 9382 O O . LEU B 1 478 ? -16.453 37.062 1.277 1 97.38 478 LEU B O 1
ATOM 9386 N N . TRP B 1 479 ? -16.672 34.875 0.937 1 98.5 479 TRP B N 1
ATOM 9387 C CA . TRP B 1 479 ? -17.781 35.062 -0.007 1 98.5 479 TRP B CA 1
ATOM 9388 C C . TRP B 1 479 ? -19.078 34.531 0.576 1 98.5 479 TRP B C 1
ATOM 9390 O O . TRP B 1 479 ? -19.141 33.406 1.072 1 98.5 479 TRP B O 1
ATOM 9400 N N . SER B 1 480 ? -20.109 35.344 0.57 1 98.5 480 SER B N 1
ATOM 9401 C CA . SER B 1 480 ? -21.438 34.906 0.992 1 98.5 480 SER B CA 1
ATOM 9402 C C . SER B 1 480 ? -22.156 34.156 -0.124 1 98.5 480 SER B C 1
ATOM 9404 O O . SER B 1 480 ? -22.516 34.75 -1.14 1 98.5 480 SER B O 1
ATOM 9406 N N . LEU B 1 481 ? -22.375 32.906 0.061 1 98.31 481 LEU B N 1
ATOM 9407 C CA . LEU B 1 481 ? -23.109 32.156 -0.927 1 98.31 481 LEU B CA 1
ATOM 9408 C C . LEU B 1 481 ? -24.578 32.562 -0.941 1 98.31 481 LEU B C 1
ATOM 9410 O O . LEU B 1 481 ? -25.234 32.5 -1.986 1 98.31 481 LEU B O 1
ATOM 9414 N N . SER B 1 482 ? -25.094 32.969 0.197 1 97.31 482 SER B N 1
ATOM 9415 C CA . SER B 1 482 ? -26.5 33.312 0.325 1 97.31 482 SER B CA 1
ATOM 9416 C C . SER B 1 482 ? -26.797 34.688 -0.216 1 97.31 482 SER B C 1
ATOM 9418 O O . SER B 1 482 ? -27.891 34.969 -0.73 1 97.31 482 SER B O 1
ATOM 9420 N N . ARG B 1 483 ? -25.781 35.594 -0.12 1 96.62 483 ARG B N 1
ATOM 9421 C CA . ARG B 1 483 ? -26.031 36.969 -0.497 1 96.62 483 ARG B CA 1
ATOM 9422 C C . ARG B 1 483 ? -25.188 37.375 -1.704 1 96.62 483 ARG B C 1
ATOM 9424 O O . ARG B 1 483 ? -25.344 38.469 -2.234 1 96.62 483 ARG B O 1
ATOM 9431 N N . GLN B 1 484 ? -24.281 36.594 -2.123 1 96.75 484 GLN B N 1
ATOM 9432 C CA . GLN B 1 484 ? -23.453 36.812 -3.307 1 96.75 484 GLN B CA 1
ATOM 9433 C C . GLN B 1 484 ? -22.656 38.094 -3.215 1 96.75 484 GLN B C 1
ATOM 9435 O O . GLN B 1 484 ? -22.688 38.906 -4.137 1 96.75 484 GLN B O 1
ATOM 9440 N N . ARG B 1 485 ? -21.984 38.219 -2.174 1 97.25 485 ARG B N 1
ATOM 9441 C CA . ARG B 1 485 ? -21.125 39.375 -1.964 1 97.25 485 ARG B CA 1
ATOM 9442 C C . ARG B 1 485 ? -19.984 39.031 -1.01 1 97.25 485 ARG B C 1
ATOM 9444 O O . ARG B 1 485 ? -20.047 38.031 -0.291 1 97.25 485 ARG B O 1
ATOM 9451 N N . ARG B 1 486 ? -19.031 39.906 -0.944 1 97.5 486 ARG B N 1
ATOM 9452 C CA . ARG B 1 486 ? -17.875 39.75 -0.085 1 97.5 486 ARG B CA 1
ATOM 9453 C C . ARG B 1 486 ? -18.156 40.219 1.333 1 97.5 486 ARG B C 1
ATOM 9455 O O . ARG B 1 486 ? -18.828 41.25 1.524 1 97.5 486 ARG B O 1
ATOM 9462 N N . LYS B 1 487 ? -17.75 39.531 2.275 1 98.12 487 LYS B N 1
ATOM 9463 C CA . LYS B 1 487 ? -17.719 39.906 3.686 1 98.12 487 LYS B CA 1
ATOM 9464 C C . LYS B 1 487 ? -16.328 39.75 4.27 1 98.12 487 LYS B C 1
ATOM 9466 O O . LYS B 1 487 ? -15.484 39.062 3.701 1 98.12 487 LYS B O 1
ATOM 9471 N N . LEU B 1 488 ? -16.062 40.438 5.355 1 98.06 488 LEU B N 1
ATOM 9472 C CA . LEU B 1 488 ? -14.75 40.375 5.992 1 98.06 488 LEU B CA 1
ATOM 9473 C C . LEU B 1 488 ? -14.859 39.812 7.402 1 98.06 488 LEU B C 1
ATOM 9475 O O . LEU B 1 488 ? -15.812 40.094 8.125 1 98.06 488 LEU B O 1
ATOM 9479 N N . MET B 1 489 ? -13.977 39 7.723 1 96.81 489 MET B N 1
ATOM 9480 C CA . MET B 1 489 ? -13.82 38.469 9.07 1 96.81 489 MET B CA 1
ATOM 9481 C C . MET B 1 489 ? -12.367 38.562 9.539 1 96.81 489 MET B C 1
ATOM 9483 O O . MET B 1 489 ? -11.445 38.531 8.719 1 96.81 489 MET B O 1
ATOM 9487 N N . PRO B 1 490 ? -12.148 38.719 10.828 1 96.06 490 PRO B N 1
ATOM 9488 C CA . PRO B 1 490 ? -10.758 38.781 11.289 1 96.06 490 PRO B CA 1
ATOM 9489 C C . PRO B 1 490 ? -9.938 37.594 10.852 1 96.06 490 PRO B C 1
ATOM 9491 O O . PRO B 1 490 ? -10.367 36.438 11.016 1 96.06 490 PRO B O 1
ATOM 9494 N N . THR B 1 491 ? -8.719 37.844 10.328 1 95.94 491 THR B N 1
ATOM 9495 C CA . THR B 1 491 ? -7.828 36.781 9.852 1 95.94 491 THR B CA 1
ATOM 9496 C C . THR B 1 491 ? -7.527 35.781 10.961 1 95.94 491 THR B C 1
ATOM 9498 O O . THR B 1 491 ? -7.445 34.562 10.711 1 95.94 491 THR B O 1
ATOM 9501 N N . ALA B 1 492 ? -7.492 36.188 12.203 1 92.94 492 ALA B N 1
ATOM 9502 C CA . ALA B 1 492 ? -7.164 35.375 13.359 1 92.94 492 ALA B CA 1
ATOM 9503 C C . ALA B 1 492 ? -8.25 34.312 13.609 1 92.94 492 ALA B C 1
ATOM 9505 O O . ALA B 1 492 ? -7.992 33.281 14.211 1 92.94 492 ALA B O 1
ATOM 9506 N N . TYR B 1 493 ? -9.445 34.594 13.125 1 93.75 493 TYR B N 1
ATOM 9507 C CA . TYR B 1 493 ? -10.539 33.656 13.266 1 93.75 493 TYR B CA 1
ATOM 9508 C C . TYR B 1 493 ? -10.5 32.594 12.156 1 93.75 493 TYR B C 1
ATOM 9510 O O . TYR B 1 493 ? -11.047 31.516 12.305 1 93.75 493 TYR B O 1
ATOM 9518 N N . LEU B 1 494 ? -9.82 32.969 11.117 1 95.69 494 LEU B N 1
ATOM 9519 C CA . LEU B 1 494 ? -9.977 32.188 9.891 1 95.69 494 LEU B CA 1
ATOM 9520 C C . LEU B 1 494 ? -8.789 31.266 9.68 1 95.69 494 LEU B C 1
ATOM 9522 O O . LEU B 1 494 ? -8.898 30.281 8.945 1 95.69 494 LEU B O 1
ATOM 9526 N N . TYR B 1 495 ? -7.652 31.531 10.234 1 93.56 495 TYR B N 1
ATOM 9527 C CA . TYR B 1 495 ? -6.445 30.734 10.047 1 93.56 495 TYR B CA 1
ATOM 9528 C C . TYR B 1 495 ? -5.809 30.391 11.391 1 93.56 495 TYR B C 1
ATOM 9530 O O . TYR B 1 495 ? -5.801 31.203 12.312 1 93.56 495 TYR B O 1
ATOM 9538 N N . TYR B 1 496 ? -5.211 29.203 11.453 1 89.31 496 TYR B N 1
ATOM 9539 C CA . TYR B 1 496 ? -4.445 28.812 12.625 1 89.31 496 TYR B CA 1
ATOM 9540 C C . TYR B 1 496 ? -3.107 29.547 12.68 1 89.31 496 TYR B C 1
ATOM 9542 O O . TYR B 1 496 ? -2.475 29.766 11.641 1 89.31 496 TYR B O 1
ATOM 9550 N N . GLY B 1 497 ? -2.709 29.859 13.883 1 84.19 497 GLY B N 1
ATOM 9551 C CA . GLY B 1 497 ? -1.345 30.312 14.109 1 84.19 497 GLY B CA 1
ATOM 9552 C C . GLY B 1 497 ? -1.083 31.719 13.57 1 84.19 497 GLY B C 1
ATOM 9553 O O . GLY B 1 497 ? 0.04 32.031 13.18 1 84.19 497 GLY B O 1
ATOM 9554 N N . VAL B 1 498 ? -2.094 32.531 13.469 1 88.69 498 VAL B N 1
ATOM 9555 C CA . VAL B 1 498 ? -1.91 33.906 13.039 1 88.69 498 VAL B CA 1
ATOM 9556 C C . VAL B 1 498 ? -1.12 34.656 14.102 1 88.69 498 VAL B C 1
ATOM 9558 O O . VAL B 1 498 ? -1.395 34.562 15.297 1 88.69 498 VAL B O 1
ATOM 9561 N N . PRO B 1 499 ? -0.141 35.375 13.695 1 84.81 499 PRO B N 1
ATOM 9562 C CA . PRO B 1 499 ? 0.628 36.156 14.664 1 84.81 499 PRO B CA 1
ATOM 9563 C C . PRO B 1 499 ? -0.249 37.094 15.5 1 84.81 499 PRO B C 1
ATOM 9565 O O . PRO B 1 499 ? -1.199 37.688 14.984 1 84.81 499 PRO B O 1
ATOM 9568 N N . PRO B 1 500 ? 0.137 37.219 16.719 1 80.88 500 PRO B N 1
ATOM 9569 C CA . PRO B 1 500 ? -0.678 38.031 17.625 1 80.88 500 PRO B CA 1
ATOM 9570 C C . PRO B 1 500 ? -0.844 39.469 17.125 1 80.88 500 PRO B C 1
ATOM 9572 O O . PRO B 1 500 ? -1.871 40.094 17.391 1 80.88 500 PRO B O 1
ATOM 9575 N N . GLU B 1 501 ? 0.115 39.938 16.422 1 80.06 501 GLU B N 1
ATOM 9576 C CA . GLU B 1 501 ? 0.09 41.312 15.969 1 80.06 501 GLU B CA 1
ATOM 9577 C C . GLU B 1 501 ? -1.035 41.531 14.961 1 80.06 501 GLU B C 1
ATOM 9579 O O . GLU B 1 501 ? -1.453 42.688 14.734 1 80.06 501 GLU B O 1
ATOM 9584 N N . CYS B 1 502 ? -1.491 40.5 14.359 1 78 502 CYS B N 1
ATOM 9585 C CA . CYS B 1 502 ? -2.525 40.594 13.336 1 78 502 CYS B CA 1
ATOM 9586 C C . CYS B 1 502 ? -3.912 40.656 13.969 1 78 502 CYS B C 1
ATOM 9588 O O . CYS B 1 502 ? -4.895 40.938 13.281 1 78 502 CYS B O 1
ATOM 9590 N N . GLY B 1 503 ? -3.934 40.375 15.25 1 70.31 503 GLY B N 1
ATOM 9591 C CA . GLY B 1 503 ? -5.285 40.25 15.766 1 70.31 503 GLY B CA 1
ATOM 9592 C C . GLY B 1 503 ? -5.398 40.625 17.234 1 70.31 503 GLY B C 1
ATOM 9593 O O . GLY B 1 503 ? -4.582 41.375 17.75 1 70.31 503 GLY B O 1
ATOM 9594 N N . ILE B 1 504 ? -6.559 40.219 17.75 1 66.31 504 ILE B N 1
ATOM 9595 C CA . ILE B 1 504 ? -6.906 40.438 19.141 1 66.31 504 ILE B CA 1
ATOM 9596 C C . ILE B 1 504 ? -6.281 39.375 20.031 1 66.31 504 ILE B C 1
ATOM 9598 O O . ILE B 1 504 ? -6.188 38.188 19.625 1 66.31 504 ILE B O 1
ATOM 9602 N N . GLY B 1 505 ? -5.898 39.812 21.047 1 67.62 505 GLY B N 1
ATOM 9603 C CA . GLY B 1 505 ? -5.316 38.906 22.031 1 67.62 505 GLY B CA 1
ATOM 9604 C C . GLY B 1 505 ? -6.234 37.75 22.406 1 67.62 505 GLY B C 1
ATOM 9605 O O . GLY B 1 505 ? -7.359 37.969 22.859 1 67.62 505 GLY B O 1
ATOM 9606 N N . GLY B 1 506 ? -5.926 36.5 22 1 73.12 506 GLY B N 1
ATOM 9607 C CA . GLY B 1 506 ? -6.594 35.312 22.453 1 73.12 506 GLY B CA 1
ATOM 9608 C C . GLY B 1 506 ? -7.559 34.719 21.438 1 73.12 506 GLY B C 1
ATOM 9609 O O . GLY B 1 506 ? -8.055 33.625 21.594 1 73.12 506 GLY B O 1
ATOM 9610 N N . MET B 1 507 ? -7.922 35.562 20.422 1 82.62 507 MET B N 1
ATOM 9611 C CA . MET B 1 507 ? -8.742 35 19.359 1 82.62 507 MET B CA 1
ATOM 9612 C C . MET B 1 507 ? -7.961 33.938 18.562 1 82.62 507 MET B C 1
ATOM 9614 O O . MET B 1 507 ? -6.844 34.219 18.125 1 82.62 507 MET B O 1
ATOM 9618 N N . ARG B 1 508 ? -8.539 32.75 18.578 1 82.56 508 ARG B N 1
ATOM 9619 C CA . ARG B 1 508 ? -7.887 31.656 17.859 1 82.56 508 ARG B CA 1
ATOM 9620 C C . ARG B 1 508 ? -8.875 30.922 16.953 1 82.56 508 ARG B C 1
ATOM 9622 O O . ARG B 1 508 ? -10.031 30.734 17.312 1 82.56 508 ARG B O 1
ATOM 9629 N N . ALA B 1 509 ? -8.328 30.609 15.867 1 88.81 509 ALA B N 1
ATOM 9630 C CA . ALA B 1 509 ? -9.117 29.781 14.953 1 88.81 509 ALA B CA 1
ATOM 9631 C C . ALA B 1 509 ? -9.203 28.344 15.445 1 88.81 509 ALA B C 1
ATOM 9633 O O . ALA B 1 509 ? -8.273 27.844 16.078 1 88.81 509 ALA B O 1
ATOM 9634 N N . ASP B 1 510 ? -10.328 27.75 15.281 1 88.44 510 ASP B N 1
ATOM 9635 C CA . ASP B 1 510 ? -10.5 26.312 15.477 1 88.44 510 ASP B CA 1
ATOM 9636 C C . ASP B 1 510 ? -10.93 25.625 14.18 1 88.44 510 ASP B C 1
ATOM 9638 O O . ASP B 1 510 ? -10.906 26.25 13.109 1 88.44 510 ASP B O 1
ATOM 9642 N N . SER B 1 511 ? -11.273 24.359 14.219 1 90.69 511 SER B N 1
ATOM 9643 C CA . SER B 1 511 ? -11.523 23.609 13 1 90.69 511 SER B CA 1
ATOM 9644 C C . SER B 1 511 ? -13 23.641 12.617 1 90.69 511 SER B C 1
ATOM 9646 O O . SER B 1 511 ? -13.414 23.016 11.648 1 90.69 511 SER B O 1
ATOM 9648 N N . ASN B 1 512 ? -13.805 24.391 13.359 1 93.88 512 ASN B N 1
ATOM 9649 C CA . ASN B 1 512 ? -15.234 24.453 13.078 1 93.88 512 ASN B CA 1
ATOM 9650 C C . ASN B 1 512 ? -15.508 24.984 11.672 1 93.88 512 ASN B C 1
ATOM 9652 O O . ASN B 1 512 ? -15.078 26.078 11.32 1 93.88 512 ASN B O 1
ATOM 9656 N N . GLY B 1 513 ? -16.109 24.188 10.914 1 97.19 513 GLY B N 1
ATOM 9657 C CA . GLY B 1 513 ? -16.484 24.578 9.562 1 97.19 513 GLY B CA 1
ATOM 9658 C C . GLY B 1 513 ? -15.375 24.375 8.547 1 97.19 513 GLY B C 1
ATOM 9659 O O . GLY B 1 513 ? -15.555 24.672 7.363 1 97.19 513 GLY B O 1
ATOM 9660 N N . CYS B 1 514 ? -14.227 23.875 8.992 1 96.81 514 CYS B N 1
ATOM 9661 C CA . CYS B 1 514 ? -13.133 23.578 8.078 1 96.81 514 CYS B CA 1
ATOM 9662 C C . CYS B 1 514 ? -13.305 22.203 7.453 1 96.81 514 CYS B C 1
ATOM 9664 O O . CYS B 1 514 ? -13.711 21.25 8.133 1 96.81 514 CYS B O 1
ATOM 9666 N N . ALA B 1 515 ? -13.062 22.125 6.176 1 97.75 515 ALA B N 1
ATOM 9667 C CA . ALA B 1 515 ? -13.18 20.812 5.539 1 97.75 515 ALA B CA 1
ATOM 9668 C C . ALA B 1 515 ? -12.375 20.766 4.246 1 97.75 515 ALA B C 1
ATOM 9670 O O . ALA B 1 515 ? -12.203 21.781 3.57 1 97.75 515 ALA B O 1
ATOM 9671 N N . ALA B 1 516 ? -11.875 19.625 3.943 1 97.62 516 ALA B N 1
ATOM 9672 C CA . ALA B 1 516 ? -11.297 19.297 2.641 1 97.62 516 ALA B CA 1
ATOM 9673 C C . ALA B 1 516 ? -12.273 18.469 1.804 1 97.62 516 ALA B C 1
ATOM 9675 O O . ALA B 1 516 ? -13.156 17.797 2.346 1 97.62 516 ALA B O 1
ATOM 9676 N N . GLY B 1 517 ? -12.148 18.562 0.558 1 97.12 517 GLY B N 1
ATOM 9677 C CA . GLY B 1 517 ? -12.945 17.781 -0.369 1 97.12 517 GLY B CA 1
ATOM 9678 C C . GLY B 1 517 ? -12.289 17.609 -1.726 1 97.12 517 GLY B C 1
ATOM 9679 O O . GLY B 1 517 ? -11.336 18.312 -2.053 1 97.12 517 GLY B O 1
ATOM 9680 N N . SER B 1 518 ? -12.852 16.688 -2.484 1 94.44 518 SER B N 1
ATOM 9681 C CA . SER B 1 518 ? -12.297 16.391 -3.801 1 94.44 518 SER B CA 1
ATOM 9682 C C . SER B 1 518 ? -12.695 17.453 -4.82 1 94.44 518 SER B C 1
ATOM 9684 O O . SER B 1 518 ? -12.211 17.453 -5.953 1 94.44 518 SER B O 1
ATOM 9686 N N . SER B 1 519 ? -13.609 18.266 -4.453 1 97.31 519 SER B N 1
ATOM 9687 C CA . SER B 1 519 ? -13.977 19.5 -5.148 1 97.31 519 SER B CA 1
ATOM 9688 C C . SER B 1 519 ? -14.344 20.594 -4.16 1 97.31 519 SER B C 1
ATOM 9690 O O . SER B 1 519 ? -14.484 20.344 -2.965 1 97.31 519 SER B O 1
ATOM 9692 N N . LEU B 1 520 ? -14.398 21.781 -4.723 1 98 520 LEU B N 1
ATOM 9693 C CA . LEU B 1 520 ? -14.797 22.891 -3.871 1 98 520 LEU B CA 1
ATOM 9694 C C . LEU B 1 520 ? -16.172 22.656 -3.27 1 98 520 LEU B C 1
ATOM 9696 O O . LEU B 1 520 ? -16.391 22.891 -2.078 1 98 520 LEU B O 1
ATOM 9700 N N . GLU B 1 521 ? -17.109 22.141 -4.078 1 98.38 521 GLU B N 1
ATOM 9701 C CA . GLU B 1 521 ? -18.484 21.859 -3.637 1 98.38 521 GLU B CA 1
ATOM 9702 C C . GLU B 1 521 ? -18.5 20.781 -2.551 1 98.38 521 GLU B C 1
ATOM 9704 O O . GLU B 1 521 ? -19.219 20.906 -1.558 1 98.38 521 GLU B O 1
ATOM 9709 N N . ASP B 1 522 ? -17.656 19.844 -2.828 1 96.75 522 ASP B N 1
ATOM 9710 C CA . ASP B 1 522 ? -17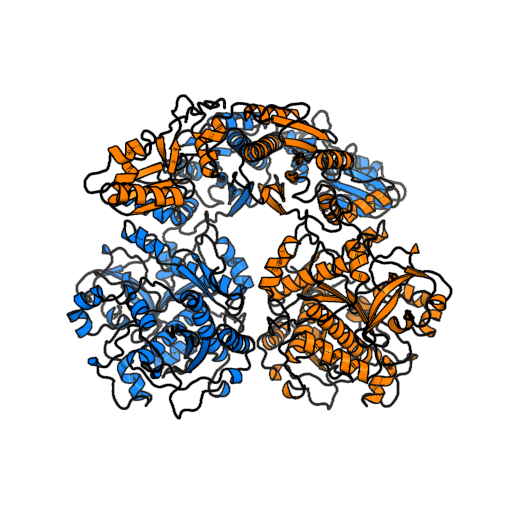.484 18.766 -1.864 1 96.75 522 ASP B CA 1
ATOM 9711 C C . ASP B 1 522 ? -16.984 19.297 -0.521 1 96.75 522 ASP B C 1
ATOM 9713 O O . ASP B 1 522 ? -17.547 18.953 0.528 1 96.75 522 ASP B O 1
ATOM 9717 N N . ALA B 1 523 ? -15.977 20.109 -0.542 1 98.38 523 ALA B N 1
ATOM 9718 C CA . ALA B 1 523 ? -15.422 20.703 0.674 1 98.38 523 ALA B CA 1
ATOM 9719 C C . ALA B 1 523 ? -16.469 21.547 1.396 1 98.38 523 ALA B C 1
ATOM 9721 O O . ALA B 1 523 ? -16.609 21.469 2.617 1 98.38 523 ALA B O 1
ATOM 9722 N N . ILE B 1 524 ? -17.219 22.328 0.674 1 98.75 524 ILE B N 1
ATOM 9723 C CA . ILE B 1 524 ? -18.219 23.203 1.256 1 98.75 524 ILE B CA 1
ATOM 9724 C C . ILE B 1 524 ? -19.312 22.375 1.918 1 98.75 524 ILE B C 1
ATOM 9726 O O . ILE B 1 524 ? -19.75 22.672 3.037 1 98.75 524 ILE B O 1
ATOM 9730 N N . LEU B 1 525 ? -19.719 21.328 1.237 1 98.31 525 LEU B N 1
ATOM 9731 C CA . LEU B 1 525 ? -20.734 20.469 1.81 1 98.31 525 LEU B CA 1
ATOM 9732 C C . LEU B 1 525 ? -20.281 19.875 3.141 1 98.31 525 LEU B C 1
ATOM 9734 O O . LEU B 1 525 ? -21.016 19.906 4.125 1 98.31 525 LEU B O 1
ATOM 9738 N N . GLN B 1 526 ? -19.078 19.375 3.146 1 97.75 526 GLN B N 1
ATOM 9739 C CA . GLN B 1 526 ? -18.562 18.781 4.371 1 97.75 526 GLN B CA 1
ATOM 9740 C C . GLN B 1 526 ? -18.438 19.812 5.484 1 97.75 526 GLN B C 1
ATOM 9742 O O . GLN B 1 526 ? -18.734 19.531 6.645 1 97.75 526 GLN B O 1
ATOM 9747 N N . GLY B 1 527 ? -17.953 21.016 5.129 1 98.38 527 GLY B N 1
ATOM 9748 C CA . GLY B 1 527 ? -17.891 22.078 6.113 1 98.38 527 GLY B CA 1
ATOM 9749 C C . GLY B 1 527 ? -19.25 22.438 6.688 1 98.38 527 GLY B C 1
ATOM 9750 O O . GLY B 1 527 ? -19.391 22.625 7.898 1 98.38 527 GLY B O 1
ATOM 9751 N N . LEU B 1 528 ? -20.281 22.531 5.863 1 98.62 528 LEU B N 1
ATOM 9752 C CA . LEU B 1 528 ? -21.641 22.828 6.305 1 98.62 528 LEU B CA 1
ATOM 9753 C C . LEU B 1 528 ? -22.188 21.734 7.219 1 98.62 528 LEU B C 1
ATOM 9755 O O . LEU B 1 528 ? -22.797 22.031 8.25 1 98.62 528 LEU B O 1
ATOM 9759 N N . LEU B 1 529 ? -21.906 20.531 6.812 1 98.25 529 LEU B N 1
ATOM 9760 C CA . LEU B 1 529 ? -22.391 19.406 7.609 1 98.25 529 LEU B CA 1
ATOM 9761 C C . LEU B 1 529 ? -21.734 19.391 8.984 1 98.25 529 LEU B C 1
ATOM 9763 O O . LEU B 1 529 ? -22.375 19.031 9.977 1 98.25 529 LEU B O 1
ATOM 9767 N N . GLU B 1 530 ? -20.5 19.75 9.016 1 98.06 530 GLU B N 1
ATOM 9768 C CA . GLU B 1 530 ? -19.828 19.859 10.305 1 98.06 530 GLU B CA 1
ATOM 9769 C C . GLU B 1 530 ? -20.484 20.906 11.195 1 98.06 530 GLU B C 1
ATOM 9771 O O . GLU B 1 530 ? -20.688 20.688 12.391 1 98.06 530 GLU B O 1
ATOM 9776 N N . LEU B 1 531 ? -20.781 22.031 10.602 1 98.5 531 LEU B N 1
ATOM 9777 C CA . LEU B 1 531 ? -21.438 23.094 11.367 1 98.5 531 LEU B CA 1
ATOM 9778 C C . LEU B 1 531 ? -22.797 22.641 11.891 1 98.5 531 LEU B C 1
ATOM 9780 O O . LEU B 1 531 ? -23.125 22.875 13.055 1 98.5 531 LEU B O 1
ATOM 9784 N N . VAL B 1 532 ? -23.531 21.984 11.07 1 98.62 532 VAL B N 1
ATOM 9785 C CA . VAL B 1 532 ? -24.844 21.469 11.461 1 98.62 532 VAL B CA 1
ATOM 9786 C C . VAL B 1 532 ? -24.688 20.453 12.594 1 98.62 532 VAL B C 1
ATOM 9788 O O . VAL B 1 532 ? -25.453 20.453 13.555 1 98.62 532 VAL B O 1
ATOM 9791 N N . GLU B 1 533 ? -23.75 19.609 12.43 1 98.62 533 GLU B N 1
ATOM 9792 C CA . GLU B 1 533 ? -23.438 18.578 13.43 1 98.62 533 GLU B CA 1
ATOM 9793 C C . GLU B 1 533 ? -23.141 19.219 14.789 1 98.62 533 GLU B C 1
ATOM 9795 O O . GLU B 1 533 ? -23.766 18.859 15.789 1 98.62 533 GLU B O 1
ATOM 9800 N N . ARG B 1 534 ? -22.25 20.172 14.797 1 98.25 534 ARG B N 1
ATOM 9801 C CA . ARG B 1 534 ? -21.797 20.75 16.047 1 98.25 534 ARG B CA 1
ATOM 9802 C C . ARG B 1 534 ? -22.891 21.594 16.703 1 98.25 534 ARG B C 1
ATOM 9804 O O . ARG B 1 534 ? -23 21.625 17.938 1 98.25 534 ARG B O 1
ATOM 9811 N N . ASP B 1 535 ? -23.656 22.219 15.883 1 98.5 535 ASP B N 1
ATOM 9812 C CA . ASP B 1 535 ? -24.812 22.969 16.391 1 98.5 535 ASP B CA 1
ATOM 9813 C C . ASP B 1 535 ? -25.781 22.047 17.125 1 98.5 535 ASP B C 1
ATOM 9815 O O . ASP B 1 535 ? -26.188 22.344 18.25 1 98.5 535 ASP B O 1
ATOM 9819 N N . ALA B 1 536 ? -26.109 20.922 16.516 1 98.69 536 ALA B N 1
ATOM 9820 C CA . ALA B 1 536 ? -27.016 19.953 17.125 1 98.69 536 ALA B CA 1
ATOM 9821 C C . ALA B 1 536 ? -26.406 19.344 18.375 1 98.69 536 ALA B C 1
ATOM 9823 O O . ALA B 1 536 ? -27.094 19.141 19.375 1 98.69 536 ALA B O 1
ATOM 9824 N N . VAL B 1 537 ? -25.156 19.062 18.359 1 98.62 537 VAL B N 1
ATOM 9825 C CA . VAL B 1 537 ? -24.469 18.453 19.484 1 98.62 537 VAL B CA 1
ATOM 9826 C C . VAL B 1 537 ? -24.453 19.438 20.656 1 98.62 537 VAL B C 1
ATOM 9828 O O . VAL B 1 537 ? -24.688 19.047 21.812 1 98.62 537 VAL B O 1
ATOM 9831 N N . ALA B 1 538 ? -24.156 20.688 20.344 1 98.19 538 ALA B N 1
ATOM 9832 C CA . ALA B 1 538 ? -24.141 21.703 21.406 1 98.19 538 ALA B CA 1
ATOM 9833 C C . ALA B 1 538 ? -25.5 21.781 22.109 1 98.19 538 ALA B C 1
ATOM 9835 O O . ALA B 1 538 ? -25.562 21.781 23.328 1 98.19 538 ALA B O 1
ATOM 9836 N N . MET B 1 539 ? -26.516 21.812 21.375 1 98.5 539 MET B N 1
ATOM 9837 C CA . MET B 1 539 ? -27.859 21.922 21.953 1 98.5 539 MET B CA 1
ATOM 9838 C C . MET B 1 539 ? -28.172 20.688 22.812 1 98.5 539 MET B C 1
ATOM 9840 O O . MET B 1 539 ? -28.719 20.812 23.906 1 98.5 539 MET B O 1
ATOM 9844 N N . TRP B 1 540 ? -27.844 19.516 22.312 1 98.56 540 TRP B N 1
ATOM 9845 C CA . TRP B 1 540 ? -28.078 18.266 23.047 1 98.56 540 TRP B CA 1
ATOM 9846 C C . TRP B 1 540 ? -27.25 18.219 24.328 1 98.56 540 TRP B C 1
ATOM 9848 O O . TRP B 1 540 ? -27.797 17.969 25.406 1 98.56 540 TRP B O 1
ATOM 9858 N N . TRP B 1 541 ? -26 18.484 24.219 1 98.56 541 TRP B N 1
ATOM 9859 C CA . TRP B 1 541 ? -25.031 18.297 25.312 1 98.56 541 TRP B CA 1
ATOM 9860 C C . TRP B 1 541 ? -25.281 19.297 26.438 1 98.56 541 TRP B C 1
ATOM 9862 O O . TRP B 1 541 ? -25.438 18.906 27.594 1 98.56 541 TRP B O 1
ATOM 9872 N N . TYR B 1 542 ? -25.375 20.578 26.109 1 98.19 542 TYR B N 1
ATOM 9873 C CA . TYR B 1 542 ? -25.391 21.594 27.141 1 98.19 542 TYR B CA 1
ATOM 9874 C C . TYR B 1 542 ? -26.766 21.719 27.781 1 98.19 542 TYR B C 1
ATOM 9876 O O . TYR B 1 542 ? -26.906 22.109 28.938 1 98.19 542 TYR B O 1
ATOM 9884 N N . ASN B 1 543 ? -27.781 21.328 27.047 1 98.38 543 ASN B N 1
ATOM 9885 C CA . ASN B 1 543 ? -29.125 21.297 27.625 1 98.38 543 ASN B CA 1
ATOM 9886 C C . ASN B 1 543 ? -29.453 19.938 28.219 1 98.38 543 ASN B C 1
ATOM 9888 O O . ASN B 1 543 ? -30.531 19.75 28.812 1 98.38 543 ASN B O 1
ATOM 9892 N N . ARG B 1 544 ? -28.578 18.953 28.031 1 98 544 ARG B N 1
ATOM 9893 C CA . ARG B 1 544 ? -28.828 17.578 28.453 1 98 544 ARG B CA 1
ATOM 9894 C C . ARG B 1 544 ? -30.188 17.094 27.984 1 98 544 ARG B C 1
ATOM 9896 O O . ARG B 1 544 ? -30.984 16.578 28.781 1 98 544 ARG B O 1
ATOM 9903 N N . LEU B 1 545 ? -30.406 17.188 26.688 1 97.88 545 LEU B N 1
ATOM 9904 C CA . LEU B 1 545 ? -31.719 16.922 26.109 1 97.88 545 LEU B CA 1
ATOM 9905 C C . LEU B 1 545 ? -31.984 15.43 26.047 1 97.88 545 LEU B C 1
ATOM 9907 O O . LEU B 1 545 ? -31.141 14.656 25.594 1 97.88 545 LEU B O 1
ATOM 9911 N N . PRO B 1 546 ? -33.125 15 26.5 1 96.44 546 PRO B N 1
ATOM 9912 C CA . PRO B 1 546 ? -33.562 13.633 26.172 1 96.44 546 PRO B CA 1
ATOM 9913 C C . PRO B 1 546 ? -33.938 13.453 24.719 1 96.44 546 PRO B C 1
ATOM 9915 O O . PRO B 1 546 ? -34.812 14.18 24.203 1 96.44 546 PRO B O 1
ATOM 9918 N N . VAL B 1 547 ? -33.344 12.562 24.016 1 97.94 547 VAL B N 1
ATOM 9919 C CA . VAL B 1 547 ? -33.594 12.359 22.594 1 97.94 547 VAL B CA 1
ATOM 9920 C C . VAL B 1 547 ? -33.781 10.867 22.312 1 97.94 547 VAL B C 1
ATOM 9922 O O . VAL B 1 547 ? -33.375 10.023 23.125 1 97.94 547 VAL B O 1
ATOM 9925 N N . PRO B 1 548 ? -34.406 10.5 21.219 1 97.88 548 PRO B N 1
ATOM 9926 C CA . PRO B 1 548 ? -34.656 9.086 20.922 1 97.88 548 PRO B CA 1
ATOM 9927 C C . PRO B 1 548 ? -33.406 8.352 20.484 1 97.88 548 PRO B C 1
ATOM 9929 O O . PRO B 1 548 ? -32.469 8.969 19.938 1 97.88 548 PRO B O 1
ATOM 9932 N N . GLY B 1 549 ? -33.469 7.02 20.719 1 98.31 549 GLY B N 1
ATOM 9933 C CA . GLY B 1 549 ? -32.438 6.156 20.156 1 98.31 549 GLY B CA 1
ATOM 9934 C C . GLY B 1 549 ? -32.656 5.867 18.688 1 98.31 549 GLY B C 1
ATOM 9935 O O . GLY B 1 549 ? -33.656 6.273 18.109 1 98.31 549 GLY B O 1
ATOM 9936 N N . ILE B 1 550 ? -31.672 5.285 18.094 1 98.06 550 ILE B N 1
ATOM 9937 C CA . ILE B 1 550 ? -31.703 4.82 16.719 1 98.06 550 ILE B CA 1
ATOM 9938 C C . ILE B 1 550 ? -31.75 3.293 16.688 1 98.06 550 ILE B C 1
ATOM 9940 O O . ILE B 1 550 ? -31 2.635 17.422 1 98.06 550 ILE B O 1
ATOM 9944 N N . ASP B 1 551 ? -32.625 2.73 15.914 1 96.94 551 ASP B N 1
ATOM 9945 C CA . ASP B 1 551 ? -32.625 1.302 15.625 1 96.94 551 ASP B CA 1
ATOM 9946 C C . ASP B 1 551 ? -31.594 0.978 14.531 1 96.94 551 ASP B C 1
ATOM 9948 O O . ASP B 1 551 ? -31.938 0.958 13.344 1 96.94 551 ASP B O 1
ATOM 9952 N N . ILE B 1 552 ? -30.422 0.541 14.977 1 94.94 552 ILE B N 1
ATOM 9953 C CA . ILE B 1 552 ? -29.312 0.336 14.062 1 94.94 552 ILE B CA 1
ATOM 9954 C C . ILE B 1 552 ? -29.656 -0.748 13.047 1 94.94 552 ILE B C 1
ATOM 9956 O O . ILE B 1 552 ? -29.328 -0.626 11.867 1 94.94 552 ILE B O 1
ATOM 9960 N N . ALA B 1 553 ? -30.312 -1.707 13.469 1 87.94 553 ALA B N 1
ATOM 9961 C CA . ALA B 1 553 ? -30.625 -2.855 12.625 1 87.94 553 ALA B CA 1
ATOM 9962 C C . ALA B 1 553 ? -31.531 -2.447 11.469 1 87.94 553 ALA B C 1
ATOM 9964 O O . ALA B 1 553 ? -31.5 -3.064 10.398 1 87.94 553 ALA B O 1
ATOM 9965 N N . SER B 1 554 ? -32.281 -1.381 11.711 1 90.75 554 SER B N 1
ATOM 9966 C CA . SER B 1 554 ? -33.25 -0.947 10.711 1 90.75 554 SER B CA 1
ATOM 9967 C C . SER B 1 554 ? -32.562 -0.371 9.484 1 90.75 554 SER B C 1
ATOM 9969 O O . SER B 1 554 ? -33.188 -0.19 8.438 1 90.75 554 SER B O 1
ATOM 9971 N N . PHE B 1 555 ? -31.328 -0.128 9.562 1 88.69 555 PHE B N 1
ATOM 9972 C CA . PHE B 1 555 ? -30.594 0.455 8.445 1 88.69 555 PHE B CA 1
ATOM 9973 C C . PHE B 1 555 ? -30.078 -0.632 7.512 1 88.69 555 PHE B C 1
ATOM 9975 O O . PHE B 1 555 ? -29.594 -0.34 6.414 1 88.69 555 PHE B O 1
ATOM 9982 N N . ASP B 1 556 ? -30.062 -1.832 7.926 1 78.75 556 ASP B N 1
ATOM 9983 C CA . ASP B 1 556 ? -29.594 -2.975 7.152 1 78.75 556 ASP B CA 1
ATOM 9984 C C . ASP B 1 556 ? -28.172 -2.725 6.621 1 78.75 556 ASP B C 1
ATOM 9986 O O . ASP B 1 556 ? -27.906 -2.957 5.441 1 78.75 556 ASP B O 1
ATOM 9990 N N . ASP B 1 557 ? -27.391 -2.127 7.379 1 81.44 557 ASP B N 1
ATOM 9991 C CA . ASP B 1 557 ? -25.984 -1.857 7.051 1 81.44 557 ASP B CA 1
ATOM 9992 C C . ASP B 1 557 ? -25.078 -2.918 7.656 1 81.44 557 ASP B C 1
ATOM 9994 O O . ASP B 1 557 ? -24.922 -2.988 8.875 1 81.44 557 ASP B O 1
ATOM 9998 N N . PRO B 1 558 ? -24.422 -3.729 6.832 1 75.06 558 PRO B N 1
ATOM 9999 C CA . PRO B 1 558 ? -23.625 -4.836 7.367 1 75.06 558 PRO B CA 1
ATOM 10000 C C . PRO B 1 558 ? -22.469 -4.359 8.242 1 75.06 558 PRO B C 1
ATOM 10002 O O . PRO B 1 558 ? -22.109 -5.035 9.211 1 75.06 558 PRO B O 1
ATOM 10005 N N . TRP B 1 559 ? -21.891 -3.316 7.891 1 84.06 559 TRP B N 1
ATOM 10006 C CA . TRP B 1 559 ? -20.766 -2.809 8.688 1 84.06 559 TRP B CA 1
ATOM 10007 C C . TRP B 1 559 ? -21.234 -2.371 10.07 1 84.06 559 TRP B C 1
ATOM 10009 O O . TRP B 1 559 ? -20.594 -2.674 11.07 1 84.06 559 TRP B O 1
ATOM 10019 N N . ALA B 1 560 ? -22.375 -1.683 10.148 1 87.94 560 ALA B N 1
ATOM 10020 C CA . ALA B 1 560 ? -22.906 -1.232 11.43 1 87.94 560 ALA B CA 1
ATOM 10021 C C . ALA B 1 560 ? -23.266 -2.42 12.32 1 87.94 560 ALA B C 1
ATOM 10023 O O . ALA B 1 560 ? -23.062 -2.377 13.539 1 87.94 560 ALA B O 1
ATOM 10024 N N . GLU B 1 561 ? -23.766 -3.359 11.703 1 80.81 561 GLU B N 1
ATOM 10025 C CA . GLU B 1 561 ? -24.109 -4.566 12.453 1 80.81 561 GLU B CA 1
ATOM 10026 C C . GLU B 1 561 ? -22.859 -5.246 13 1 80.81 561 GLU B C 1
ATOM 10028 O O . GLU B 1 561 ? -22.844 -5.719 14.133 1 80.81 561 GLU B O 1
ATOM 10033 N N . GLU B 1 562 ? -21.922 -5.297 12.133 1 81.94 562 GLU B N 1
ATOM 10034 C CA . GLU B 1 562 ? -20.641 -5.859 12.57 1 81.94 562 GLU B CA 1
ATOM 10035 C C . GLU B 1 562 ? -20.078 -5.094 13.758 1 81.94 562 GLU B C 1
ATOM 10037 O O . GLU B 1 562 ? -19.531 -5.691 14.688 1 81.94 562 GLU B O 1
ATOM 10042 N N . MET B 1 563 ? -20.172 -3.848 13.719 1 90.25 563 MET B N 1
ATOM 10043 C CA . MET B 1 563 ? -19.656 -3.018 14.805 1 90.25 563 MET B CA 1
ATOM 10044 C C . MET B 1 563 ? -20.391 -3.309 16.109 1 90.25 563 MET B C 1
ATOM 10046 O O . MET B 1 563 ? -19.766 -3.393 17.172 1 90.25 563 MET B O 1
ATOM 10050 N N . ALA B 1 564 ? -21.656 -3.49 16.031 1 87.5 564 ALA B N 1
ATOM 10051 C CA . ALA B 1 564 ? -22.422 -3.805 17.234 1 87.5 564 ALA B CA 1
ATOM 10052 C C . ALA B 1 564 ? -21.922 -5.09 17.891 1 87.5 564 ALA B C 1
ATOM 10054 O O . ALA B 1 564 ? -21.734 -5.145 19.109 1 87.5 564 ALA B O 1
ATOM 10055 N N . GLY B 1 565 ? -21.672 -6.059 17.047 1 82.62 565 GLY B N 1
ATOM 10056 C CA . GLY B 1 565 ? -21.156 -7.324 17.562 1 82.62 565 GLY B CA 1
ATOM 10057 C C . GLY B 1 565 ? -19.75 -7.215 18.109 1 82.62 565 GLY B C 1
ATOM 10058 O O . GLY B 1 565 ? -19.438 -7.785 19.156 1 82.62 565 GLY B O 1
ATOM 10059 N N . GLN B 1 566 ? -18.938 -6.465 17.391 1 86.12 566 GLN B N 1
ATOM 10060 C CA . GLN B 1 566 ? -17.531 -6.324 17.781 1 86.12 566 GLN B CA 1
ATOM 10061 C C . GLN B 1 566 ? -17.406 -5.582 19.109 1 86.12 566 GLN B C 1
ATOM 10063 O O . GLN B 1 566 ? -16.562 -5.93 19.953 1 86.12 566 GLN B O 1
ATOM 10068 N N . TYR B 1 567 ? -18.219 -4.617 19.328 1 91.75 567 TYR B N 1
ATOM 10069 C CA . TYR B 1 567 ? -18.203 -3.889 20.594 1 91.75 567 TYR B CA 1
ATOM 10070 C C . TYR B 1 567 ? -18.625 -4.793 21.75 1 91.75 567 TYR B C 1
ATOM 10072 O O . TYR B 1 567 ? -18.016 -4.766 22.812 1 91.75 567 TYR B O 1
ATOM 10080 N N . ALA B 1 568 ? -19.609 -5.605 21.5 1 88.06 568 ALA B N 1
ATOM 10081 C CA . ALA B 1 568 ? -20.031 -6.555 22.516 1 88.06 568 ALA B CA 1
ATOM 10082 C C . ALA B 1 568 ? -18.906 -7.5 22.906 1 88.06 568 ALA B C 1
ATOM 10084 O O . ALA B 1 568 ? -18.672 -7.766 24.078 1 88.06 568 ALA B O 1
ATOM 10085 N N . ARG B 1 569 ? -18.219 -7.922 21.906 1 82.06 569 ARG B N 1
ATOM 10086 C CA . ARG B 1 569 ? -17.109 -8.836 22.141 1 82.06 569 ARG B CA 1
ATOM 10087 C C . ARG B 1 569 ? -15.992 -8.156 22.922 1 82.06 569 ARG B C 1
ATOM 10089 O O . ARG B 1 569 ? -15.258 -8.812 23.672 1 82.06 569 ARG B O 1
ATOM 10096 N N . ALA B 1 570 ? -15.906 -6.891 22.812 1 86.69 570 ALA B N 1
ATOM 10097 C CA . ALA B 1 570 ? -14.875 -6.125 23.5 1 86.69 570 ALA B CA 1
ATOM 10098 C C . ALA B 1 570 ? -15.336 -5.727 24.906 1 86.69 570 ALA B C 1
ATOM 10100 O O . ALA B 1 570 ? -14.648 -4.965 25.594 1 86.69 570 ALA B O 1
ATOM 10101 N N . GLY B 1 571 ? -16.531 -6.223 25.297 1 89.69 571 GLY B N 1
ATOM 10102 C CA . GLY B 1 571 ? -17.062 -5.906 26.625 1 89.69 571 GLY B CA 1
ATOM 10103 C C . GLY B 1 571 ? -17.641 -4.508 26.719 1 89.69 571 GLY B C 1
ATOM 10104 O O . GLY B 1 571 ? -17.594 -3.883 27.781 1 89.69 571 GLY B O 1
ATOM 10105 N N . ARG B 1 572 ? -18.078 -4.008 25.594 1 93.81 572 ARG B N 1
ATOM 10106 C CA . ARG B 1 572 ? -18.656 -2.668 25.547 1 93.81 572 ARG B CA 1
ATOM 10107 C C . ARG B 1 572 ? -20.047 -2.688 24.906 1 93.81 572 ARG B C 1
ATOM 10109 O O . ARG B 1 572 ? -20.344 -3.557 24.078 1 93.81 572 ARG B O 1
ATOM 10116 N N . GLU B 1 573 ? -20.844 -1.765 25.312 1 95.31 573 GLU B N 1
ATOM 10117 C CA . GLU B 1 573 ? -22.125 -1.537 24.656 1 95.31 573 GLU B CA 1
ATOM 10118 C C . GLU B 1 573 ? -22.031 -0.408 23.641 1 95.31 573 GLU B C 1
ATOM 10120 O O . GLU B 1 573 ? -21.281 0.549 23.828 1 95.31 573 GLU B O 1
ATOM 10125 N N . LEU B 1 574 ? -22.703 -0.585 22.562 1 97.06 574 LEU B N 1
ATOM 10126 C CA . LEU B 1 574 ? -22.797 0.435 21.531 1 97.06 574 LEU B CA 1
ATOM 10127 C C . LEU B 1 574 ? -24.266 0.804 21.281 1 97.06 574 LEU B C 1
ATOM 10129 O O . LEU B 1 574 ? -25.109 -0.076 21.109 1 97.06 574 LEU B O 1
ATOM 10133 N N . TRP B 1 575 ? -24.594 2.08 21.359 1 97.88 575 TRP B N 1
ATOM 10134 C CA . TRP B 1 575 ? -25.906 2.564 20.922 1 97.88 575 TRP B CA 1
ATOM 10135 C C . TRP B 1 575 ? -25.781 3.928 20.25 1 97.88 575 TRP B C 1
ATOM 10137 O O . TRP B 1 575 ? -24.719 4.539 20.266 1 97.88 575 TRP B O 1
ATOM 10147 N N . VAL B 1 576 ? -26.859 4.344 19.547 1 98.62 576 VAL B N 1
ATOM 10148 C CA . VAL B 1 576 ? -26.844 5.586 18.781 1 98.62 576 VAL B CA 1
ATOM 10149 C C . VAL B 1 576 ? -28.094 6.398 19.109 1 98.62 576 VAL B C 1
ATOM 10151 O O . VAL B 1 576 ? -29.172 5.836 19.328 1 98.62 576 VAL B O 1
ATOM 10154 N N . LEU B 1 577 ? -27.984 7.723 19.219 1 98.81 577 LEU B N 1
ATOM 10155 C CA . LEU B 1 577 ? -29.094 8.641 19.453 1 98.81 577 LEU B CA 1
ATOM 10156 C C . LEU B 1 577 ? -29.281 9.578 18.266 1 98.81 577 LEU B C 1
ATOM 10158 O O . LEU B 1 577 ? -28.328 9.859 17.547 1 98.81 577 LEU B O 1
ATOM 10162 N N . ASP B 1 578 ? -30.484 10.055 18.094 1 98.75 578 ASP B N 1
ATOM 10163 C CA . ASP B 1 578 ? -30.828 11.031 17.062 1 98.75 578 ASP B CA 1
ATOM 10164 C C . ASP B 1 578 ? -30.797 12.453 17.609 1 98.75 578 ASP B C 1
ATOM 10166 O O . ASP B 1 578 ? -31.609 12.805 18.484 1 98.75 578 ASP B O 1
ATOM 10170 N N . LEU B 1 579 ? -29.969 13.273 17.047 1 98.62 579 LEU B N 1
ATOM 10171 C CA . LEU B 1 579 ? -29.828 14.648 17.5 1 98.62 579 LEU B CA 1
ATOM 10172 C C . LEU B 1 579 ? -30.375 15.625 16.469 1 98.62 579 LEU B C 1
ATOM 10174 O O . LEU B 1 579 ? -30.203 16.844 16.609 1 98.62 579 LEU B O 1
ATOM 10178 N N . THR B 1 580 ? -31.078 15.141 15.477 1 98.44 580 THR B N 1
ATOM 10179 C CA . THR B 1 580 ? -31.562 15.992 14.398 1 98.44 580 THR B CA 1
ATOM 10180 C C . THR B 1 580 ? -32.344 17.172 14.961 1 98.44 580 THR B C 1
ATOM 10182 O O . THR B 1 580 ? -33.219 17 15.812 1 98.44 580 THR B O 1
ATOM 10185 N N . ALA B 1 581 ? -32.031 18.375 14.484 1 97.44 581 ALA B N 1
ATOM 10186 C CA . ALA B 1 581 ? -32.656 19.594 14.969 1 97.44 581 ALA B CA 1
ATOM 10187 C C . ALA B 1 581 ? -33.5 20.25 13.867 1 97.44 581 ALA B C 1
ATOM 10189 O O . ALA B 1 581 ? -34.094 19.547 13.047 1 97.44 581 ALA B O 1
ATOM 10190 N N . ASP B 1 582 ? -33.625 21.531 13.914 1 96.94 582 ASP B N 1
ATOM 10191 C CA . ASP B 1 582 ? -34.594 22.266 13.109 1 96.94 582 ASP B CA 1
ATOM 10192 C C . ASP B 1 582 ? -34.156 22.312 11.641 1 96.94 582 ASP B C 1
ATOM 10194 O O . ASP B 1 582 ? -35 22.531 10.758 1 96.94 582 ASP B O 1
ATOM 10198 N N . LEU B 1 583 ? -32.938 22.047 11.328 1 96.69 583 LEU B N 1
ATOM 10199 C CA . LEU B 1 583 ? -32.469 22.094 9.953 1 96.69 583 LEU B CA 1
ATOM 10200 C C . LEU B 1 583 ? -32.875 20.828 9.195 1 96.69 583 LEU B C 1
ATOM 10202 O O . LEU B 1 583 ? -32.781 20.781 7.969 1 96.69 583 LEU B O 1
ATOM 10206 N N . GLY B 1 584 ? -33.219 19.812 9.898 1 96.5 584 GLY B N 1
ATOM 10207 C CA . GLY B 1 584 ? -33.75 18.594 9.281 1 96.5 584 GLY B CA 1
ATOM 10208 C C . GLY B 1 584 ? -32.656 17.703 8.711 1 96.5 584 GLY B C 1
ATOM 10209 O O . GLY B 1 584 ? -32.938 16.75 7.992 1 96.5 584 GLY B O 1
ATOM 10210 N N . VAL B 1 585 ? -31.469 18.031 8.93 1 97.88 585 VAL B N 1
ATOM 10211 C CA . VAL B 1 585 ? -30.328 17.188 8.539 1 97.88 585 VAL B CA 1
ATOM 10212 C C . VAL B 1 585 ? -30.094 16.125 9.609 1 97.88 585 VAL B C 1
ATOM 10214 O O . VAL B 1 585 ? -29.969 16.453 10.797 1 97.88 585 VAL B O 1
ATOM 10217 N N . PRO B 1 586 ? -30.031 14.844 9.227 1 98.06 586 PRO B N 1
ATOM 10218 C CA . PRO B 1 586 ? -29.75 13.812 10.227 1 98.06 586 PRO B CA 1
ATOM 10219 C C . PRO B 1 586 ? -28.422 14.055 10.961 1 98.06 586 PRO B C 1
ATOM 10221 O O . PRO B 1 586 ? -27.375 14.211 10.328 1 98.06 586 PRO B O 1
ATOM 10224 N N . VAL B 1 587 ? -28.453 14.18 12.234 1 98.69 587 VAL B N 1
ATOM 10225 C CA . VAL B 1 587 ? -27.312 14.219 13.141 1 98.69 587 VAL B CA 1
ATOM 10226 C C . VAL B 1 587 ? -27.438 13.125 14.195 1 98.69 587 VAL B C 1
ATOM 10228 O O . VAL B 1 587 ? -28.5 12.969 14.805 1 98.69 587 VAL B O 1
ATOM 10231 N N . MET B 1 588 ? -26.344 12.359 14.359 1 98.75 588 MET B N 1
ATOM 10232 C CA . MET B 1 588 ? -26.391 11.219 15.281 1 98.75 588 MET B CA 1
ATOM 10233 C C . MET B 1 588 ? -25.172 11.211 16.188 1 98.75 588 MET B C 1
ATOM 10235 O O . MET B 1 588 ? -24.125 11.758 15.852 1 98.75 588 MET B O 1
ATOM 10239 N N . VAL B 1 589 ? -25.328 10.641 17.344 1 98.75 589 VAL B N 1
ATOM 10240 C CA . VAL B 1 589 ? -24.203 10.367 18.25 1 98.75 589 VAL B CA 1
ATOM 10241 C C . VAL B 1 589 ? -24.156 8.875 18.562 1 98.75 589 VAL B C 1
ATOM 10243 O O . VAL B 1 589 ? -25.172 8.289 18.969 1 98.75 589 VAL B O 1
ATOM 10246 N N . ALA B 1 590 ? -23.047 8.242 18.266 1 98.5 590 ALA B N 1
ATOM 10247 C CA . ALA B 1 590 ? -22.75 6.891 18.734 1 98.5 590 ALA B CA 1
ATOM 10248 C C . ALA B 1 590 ? -22.078 6.906 20.094 1 98.5 590 ALA B C 1
ATOM 10250 O O . ALA B 1 590 ? -21.156 7.691 20.328 1 98.5 590 ALA B O 1
ATOM 10251 N N . LEU B 1 591 ? -22.547 6.094 20.969 1 98.19 591 LEU B N 1
ATOM 10252 C CA . LEU B 1 591 ? -22.016 6.027 22.328 1 98.19 591 LEU B CA 1
ATOM 10253 C C . LEU B 1 591 ? -21.625 4.598 22.688 1 98.19 591 LEU B C 1
ATOM 10255 O O . LEU B 1 591 ? -22.203 3.643 22.172 1 98.19 591 LEU B O 1
ATOM 10259 N N . SER B 1 592 ? -20.656 4.527 23.531 1 96.94 592 SER B N 1
ATOM 10260 C CA . SER B 1 592 ? -20.234 3.227 24.031 1 96.94 592 SER B CA 1
ATOM 10261 C C . SER B 1 592 ? -19.766 3.322 25.484 1 96.94 592 SER B C 1
ATOM 10263 O O . SER B 1 592 ? -19.141 4.312 25.875 1 96.94 592 SER B O 1
ATOM 10265 N N . ARG B 1 593 ? -20.078 2.342 26.234 1 95.94 593 ARG B N 1
ATOM 10266 C CA . ARG B 1 593 ? -19.578 2.244 27.609 1 95.94 593 ARG B CA 1
ATOM 10267 C C . ARG B 1 593 ? -19.031 0.853 27.891 1 95.94 593 ARG B C 1
ATOM 10269 O O . ARG B 1 593 ? -19.469 -0.132 27.297 1 95.94 593 ARG B O 1
ATOM 10276 N N . SER B 1 594 ? -18.094 0.833 28.781 1 93.31 594 SER B N 1
ATOM 10277 C CA . SER B 1 594 ? -17.594 -0.451 29.266 1 93.31 594 SER B CA 1
ATOM 10278 C C . SER B 1 594 ? -18.578 -1.086 30.25 1 93.31 594 SER B C 1
ATOM 10280 O O . SER B 1 594 ? -19.156 -0.396 31.078 1 93.31 594 SER B O 1
ATOM 10282 N N . ILE B 1 595 ? -18.766 -2.381 30.078 1 90.44 595 ILE B N 1
ATOM 10283 C CA . ILE B 1 595 ? -19.625 -3.092 31.016 1 90.44 595 ILE B CA 1
ATOM 10284 C C . ILE B 1 595 ? -18.781 -4.055 31.859 1 90.44 595 ILE B C 1
ATOM 10286 O O . ILE B 1 595 ? -19.328 -4.855 32.625 1 90.44 595 ILE B O 1
ATOM 10290 N N . ALA B 1 596 ? -17.547 -4.219 31.766 1 79.75 596 ALA B N 1
ATOM 10291 C CA . ALA B 1 596 ? -16.672 -5.188 32.406 1 79.75 596 ALA B CA 1
ATOM 10292 C C . ALA B 1 596 ? -15.914 -4.547 33.562 1 79.75 596 ALA B C 1
ATOM 10294 O O . ALA B 1 596 ? -15.484 -5.238 34.5 1 79.75 596 ALA B O 1
ATOM 10295 N N . GLY B 1 597 ? -15.789 -3.234 33.688 1 74.44 597 GLY B N 1
ATOM 10296 C CA . GLY B 1 597 ? -14.922 -2.613 34.688 1 74.44 597 GLY B CA 1
ATOM 10297 C C . GLY B 1 597 ? -15.633 -1.577 35.531 1 74.44 597 GLY B C 1
ATOM 10298 O O . GLY B 1 597 ? -16.844 -1.383 35.406 1 74.44 597 GLY B O 1
ATOM 10299 N N . PRO B 1 598 ? -14.867 -1.12 36.531 1 79.69 598 PRO B N 1
ATOM 10300 C CA . PRO B 1 598 ? -15.422 -0.14 37.469 1 79.69 598 PRO B CA 1
ATOM 10301 C C . PRO B 1 598 ? -15.773 1.186 36.812 1 79.69 598 PRO B C 1
ATOM 10303 O O . PRO B 1 598 ? -16.641 1.921 37.281 1 79.69 598 PRO B O 1
ATOM 10306 N N . ARG B 1 599 ? -15.07 1.521 35.781 1 89 599 ARG B N 1
ATOM 10307 C CA . ARG B 1 599 ? -15.359 2.732 35.031 1 89 599 ARG B CA 1
ATOM 10308 C C . ARG B 1 599 ? -16.094 2.404 33.719 1 89 599 ARG B C 1
ATOM 10310 O O . ARG B 1 599 ? -15.781 1.41 33.062 1 89 599 ARG B O 1
ATOM 10317 N N . GLU B 1 600 ? -17.031 3.244 33.406 1 93.31 600 GLU B N 1
ATOM 10318 C CA . GLU B 1 600 ? -17.797 3.006 32.188 1 93.31 600 GLU B CA 1
ATOM 10319 C C . GLU B 1 600 ? -17.047 3.514 30.953 1 93.31 600 GLU B C 1
ATOM 10321 O O . GLU B 1 600 ? -17.281 3.047 29.844 1 93.31 600 GLU B O 1
ATOM 10326 N N . ASN B 1 601 ? -16.031 4.5 31.219 1 92.06 601 ASN B N 1
ATOM 10327 C CA . ASN B 1 601 ? -15.289 5.055 30.109 1 92.06 601 ASN B CA 1
ATOM 10328 C C . ASN B 1 601 ? -16.188 5.348 28.906 1 92.06 601 ASN B C 1
ATOM 10330 O O . ASN B 1 601 ? -15.922 4.902 27.797 1 92.06 601 ASN B O 1
ATOM 10334 N N . VAL B 1 602 ? -17.266 6.148 29.172 1 95.19 602 VAL B N 1
ATOM 10335 C CA . VAL B 1 602 ? -18.219 6.488 28.109 1 95.19 602 VAL B CA 1
ATOM 10336 C C . VAL B 1 602 ? -17.531 7.34 27.047 1 95.19 602 VAL B C 1
ATOM 10338 O O . VAL B 1 602 ? -16.906 8.359 27.359 1 95.19 602 VAL B O 1
ATOM 10341 N N . MET B 1 603 ? -17.531 6.844 25.891 1 94.62 603 MET B N 1
ATOM 10342 C CA . MET B 1 603 ? -17 7.574 24.75 1 94.62 603 MET B CA 1
ATOM 10343 C C . MET B 1 603 ? -18.062 7.762 23.672 1 94.62 603 MET B C 1
ATOM 10345 O O . MET B 1 603 ? -19.094 7.094 23.688 1 94.62 603 MET B O 1
ATOM 10349 N N . MET B 1 604 ? -17.828 8.719 22.781 1 96.94 604 MET B N 1
ATOM 10350 C CA . MET B 1 604 ? -18.859 9.047 21.797 1 96.94 604 MET B CA 1
ATOM 10351 C C . MET B 1 604 ? -18.234 9.445 20.469 1 96.94 604 MET B C 1
ATOM 10353 O O . MET B 1 604 ? -17.031 9.727 20.406 1 96.94 604 MET B O 1
ATOM 10357 N N . GLY B 1 605 ? -18.938 9.375 19.438 1 97.19 605 GLY B N 1
ATOM 10358 C CA . GLY B 1 605 ? -18.656 9.875 18.109 1 97.19 605 GLY B CA 1
ATOM 10359 C C . GLY B 1 605 ? -19.875 10.5 17.438 1 97.19 605 GLY B C 1
ATOM 10360 O O . GLY B 1 605 ? -21 10.078 17.672 1 97.19 605 GLY B O 1
ATOM 10361 N N . PHE B 1 606 ? -19.688 11.469 16.625 1 98.12 606 PHE B N 1
ATOM 10362 C CA . PHE B 1 606 ? -20.781 12.219 16.016 1 98.12 606 PHE B CA 1
ATOM 10363 C C . PHE B 1 606 ? -20.781 12.039 14.5 1 98.12 606 PHE B C 1
ATOM 10365 O O . PHE B 1 606 ? -19.75 11.719 13.906 1 98.12 606 PHE B O 1
ATOM 10372 N N . GLY B 1 607 ? -21.891 12.18 13.938 1 97.5 607 GLY B N 1
ATOM 10373 C CA . GLY B 1 607 ? -22.031 12.125 12.492 1 97.5 607 GLY B CA 1
ATOM 10374 C C . GLY B 1 607 ? -23.234 12.898 11.977 1 97.5 607 GLY B C 1
ATOM 10375 O O . GLY B 1 607 ? -24.297 12.883 12.594 1 97.5 607 GLY B O 1
ATOM 10376 N N . ALA B 1 608 ? -23.047 13.586 10.906 1 97.94 608 ALA B N 1
ATOM 10377 C CA . ALA B 1 608 ? -24.109 14.297 10.203 1 97.94 608 ALA B CA 1
ATOM 10378 C C . ALA B 1 608 ? -24 14.102 8.695 1 97.94 608 ALA B C 1
ATOM 10380 O O . ALA B 1 608 ? -22.891 14.078 8.148 1 97.94 608 ALA B O 1
ATOM 10381 N N . HIS B 1 609 ? -25.078 13.883 8.133 1 97.25 609 HIS B N 1
ATOM 10382 C CA . HIS B 1 609 ? -25.141 13.797 6.68 1 97.25 609 HIS B CA 1
ATOM 10383 C C . HIS B 1 609 ? -26.578 13.898 6.176 1 97.25 609 HIS B C 1
ATOM 10385 O O . HIS B 1 609 ? -27.516 13.617 6.918 1 97.25 609 HIS B O 1
ATOM 10391 N N . LEU B 1 610 ? -26.719 14.289 4.934 1 96.31 610 LEU B N 1
ATOM 10392 C CA . LEU B 1 610 ? -28.047 14.297 4.332 1 96.31 610 LEU B CA 1
ATOM 10393 C C . LEU B 1 610 ? -28.625 12.891 4.262 1 96.31 610 LEU B C 1
ATOM 10395 O O . LEU B 1 610 ? -29.828 12.703 4.426 1 96.31 610 LEU B O 1
ATOM 10399 N N . ASP B 1 611 ? -27.781 11.938 4.039 1 93.31 611 ASP B N 1
ATOM 10400 C CA . ASP B 1 611 ? -28.125 10.516 4.07 1 93.31 611 ASP B CA 1
ATOM 10401 C C . ASP B 1 611 ? -28 9.953 5.484 1 93.31 611 ASP B C 1
ATOM 10403 O O . ASP B 1 611 ? -26.891 9.898 6.039 1 93.31 611 ASP B O 1
ATOM 10407 N N . PRO B 1 612 ? -29.156 9.469 6.027 1 95.38 612 PRO B N 1
ATOM 10408 C CA . PRO B 1 612 ? -29.109 8.992 7.414 1 95.38 612 PRO B CA 1
ATOM 10409 C C . PRO B 1 612 ? -28.172 7.801 7.594 1 95.38 612 PRO B C 1
ATOM 10411 O O . PRO B 1 612 ? -27.562 7.641 8.656 1 95.38 612 PRO B O 1
ATOM 10414 N N . ARG B 1 613 ? -28.016 6.98 6.613 1 91.88 613 ARG B N 1
ATOM 10415 C CA . ARG B 1 613 ? -27.078 5.859 6.703 1 91.88 613 ARG B CA 1
ATOM 10416 C C . ARG B 1 613 ? -25.641 6.352 6.848 1 91.88 613 ARG B C 1
ATOM 10418 O O . ARG B 1 613 ? -24.875 5.816 7.652 1 91.88 613 ARG B O 1
ATOM 10425 N N . THR B 1 614 ? -25.328 7.348 6.047 1 93.81 614 THR B N 1
ATOM 10426 C CA . THR B 1 614 ? -23.984 7.934 6.141 1 93.81 614 THR B CA 1
ATOM 10427 C C . THR B 1 614 ? -23.781 8.609 7.492 1 93.81 614 THR B C 1
ATOM 10429 O O . THR B 1 614 ? -22.703 8.547 8.07 1 93.81 614 THR B O 1
ATOM 10432 N N . ALA B 1 615 ? -24.797 9.25 7.98 1 96.88 615 ALA B N 1
ATOM 10433 C CA . ALA B 1 615 ? -24.719 9.859 9.305 1 96.88 615 ALA B CA 1
ATOM 10434 C C . ALA B 1 615 ? -24.406 8.812 10.367 1 96.88 615 ALA B C 1
ATOM 10436 O O . ALA B 1 615 ? -23.562 9.031 11.242 1 96.88 615 ALA B O 1
ATOM 10437 N N . LEU B 1 616 ? -25.062 7.699 10.281 1 96.38 616 LEU B N 1
ATOM 10438 C CA . LEU B 1 616 ? -24.844 6.594 11.203 1 96.38 616 LEU B CA 1
ATOM 10439 C C . LEU B 1 616 ? -23.406 6.098 11.117 1 96.38 616 LEU B C 1
ATOM 10441 O O . LEU B 1 616 ? -22.719 5.973 12.141 1 96.38 616 LEU B O 1
ATOM 10445 N N . ARG B 1 617 ? -22.922 5.887 9.93 1 94.12 617 ARG B N 1
ATOM 10446 C CA . ARG B 1 617 ? -21.578 5.387 9.719 1 94.12 617 ARG B CA 1
ATOM 10447 C C . ARG B 1 617 ? -20.531 6.371 10.258 1 94.12 617 ARG B C 1
ATOM 10449 O O . ARG B 1 617 ? -19.547 5.969 10.867 1 94.12 617 ARG B O 1
ATOM 10456 N N . ARG B 1 618 ? -20.781 7.621 10.039 1 96.19 618 ARG B N 1
ATOM 10457 C CA . ARG B 1 618 ? -19.859 8.648 10.508 1 96.19 618 ARG B CA 1
ATOM 10458 C C . ARG B 1 618 ? -19.797 8.68 12.031 1 96.19 618 ARG B C 1
ATOM 10460 O O . ARG B 1 618 ? -18.719 8.805 12.617 1 96.19 618 ARG B O 1
ATOM 10467 N N . ALA B 1 619 ? -20.938 8.539 12.633 1 97.5 619 ALA B N 1
ATOM 10468 C CA . ALA B 1 619 ? -20.984 8.555 14.094 1 97.5 619 ALA B CA 1
ATOM 10469 C C . ALA B 1 619 ? -20.203 7.375 14.68 1 97.5 619 ALA B C 1
ATOM 10471 O O . ALA B 1 619 ? -19.375 7.551 15.57 1 97.5 619 ALA B O 1
ATOM 10472 N N . VAL B 1 620 ? -20.406 6.266 14.102 1 96.5 620 VAL B N 1
ATOM 10473 C CA . VAL B 1 620 ? -19.766 5.055 14.602 1 96.5 620 VAL B CA 1
ATOM 10474 C C . VAL B 1 620 ? -18.281 5.094 14.289 1 96.5 620 VAL B C 1
ATOM 10476 O O . VAL B 1 620 ? -17.453 4.703 15.125 1 96.5 620 VAL B O 1
ATOM 10479 N N . SER B 1 621 ? -17.906 5.523 13.125 1 95.31 621 SER B N 1
ATOM 10480 C CA . SER B 1 621 ? -16.5 5.594 12.75 1 95.31 621 SER B CA 1
ATOM 10481 C C . SER B 1 621 ? -15.734 6.562 13.648 1 95.31 621 SER B C 1
ATOM 10483 O O . SER B 1 621 ? -14.586 6.316 14 1 95.31 621 SER B O 1
ATOM 10485 N N . GLU B 1 622 ? -16.344 7.68 13.93 1 95.69 622 GLU B N 1
ATOM 10486 C CA . GLU B 1 622 ? -15.695 8.609 14.836 1 95.69 622 GLU B CA 1
ATOM 10487 C C . GLU B 1 622 ? -15.531 8 16.234 1 95.69 622 GLU B C 1
ATOM 10489 O O . GLU B 1 622 ? -14.5 8.188 16.875 1 95.69 622 GLU B O 1
ATOM 10494 N N . LEU B 1 623 ? -16.516 7.328 16.703 1 96.19 623 LEU B N 1
ATOM 10495 C CA . LEU B 1 623 ? -16.391 6.609 17.969 1 96.19 623 LEU B CA 1
ATOM 10496 C C . LEU B 1 623 ? -15.234 5.617 17.906 1 96.19 623 LEU B C 1
ATOM 10498 O O . LEU B 1 623 ? -14.43 5.551 18.844 1 96.19 623 LEU B O 1
ATOM 10502 N N . ASN B 1 624 ? -15.211 4.887 16.766 1 94.69 624 ASN B N 1
ATOM 10503 C CA . ASN B 1 624 ? -14.125 3.934 16.578 1 94.69 624 ASN B CA 1
ATOM 10504 C C . ASN B 1 624 ? -12.758 4.598 16.75 1 94.69 624 ASN B C 1
ATOM 10506 O O . ASN B 1 624 ? -11.859 4.023 17.359 1 94.69 624 ASN B O 1
ATOM 10510 N N . GLN B 1 625 ? -12.586 5.711 16.266 1 92.44 625 GLN B N 1
ATOM 10511 C CA . GLN B 1 625 ? -11.32 6.426 16.312 1 92.44 625 GLN B CA 1
ATOM 10512 C C . GLN B 1 625 ? -10.953 6.789 17.75 1 92.44 625 GLN B C 1
ATOM 10514 O O . GLN B 1 625 ? -9.773 6.934 18.078 1 92.44 625 GLN B O 1
ATOM 10519 N N . MET B 1 626 ? -11.953 6.863 18.641 1 90.88 626 MET B N 1
ATOM 10520 C CA . MET B 1 626 ? -11.727 7.301 20.016 1 90.88 626 MET B CA 1
ATOM 10521 C C . MET B 1 626 ? -11.523 6.109 20.938 1 90.88 626 MET B C 1
ATOM 10523 O O . MET B 1 626 ? -10.992 6.258 22.031 1 90.88 626 MET B O 1
ATOM 10527 N N . ILE B 1 627 ? -11.859 4.984 20.5 1 89.38 627 ILE B N 1
ATOM 10528 C CA . ILE B 1 627 ? -12 3.826 21.375 1 89.38 627 ILE B CA 1
ATOM 10529 C C . ILE B 1 627 ? -10.617 3.375 21.859 1 89.38 627 ILE B C 1
ATOM 10531 O O . ILE B 1 627 ? -10.461 2.938 23 1 89.38 627 ILE B O 1
ATOM 10535 N N . PRO B 1 628 ? -9.562 3.471 20.984 1 85.75 628 PRO B N 1
ATOM 10536 C CA . PRO B 1 628 ? -8.258 3.02 21.484 1 85.75 628 PRO B CA 1
ATOM 10537 C C . PRO B 1 628 ? -7.836 3.719 22.766 1 85.75 628 PRO B C 1
ATOM 10539 O O . PRO B 1 628 ? -7.137 3.127 23.594 1 85.75 628 PRO B O 1
ATOM 10542 N N . ALA B 1 629 ? -8.266 4.848 23 1 82.81 629 ALA B N 1
ATOM 10543 C CA . ALA B 1 629 ? -7.875 5.625 24.172 1 82.81 629 ALA B CA 1
ATOM 10544 C C . ALA B 1 629 ? -8.5 5.047 25.438 1 82.81 629 ALA B C 1
ATOM 10546 O O . ALA B 1 629 ? -7.984 5.246 26.531 1 82.81 629 ALA B O 1
ATOM 10547 N N . VAL B 1 630 ? -9.602 4.309 25.344 1 85.62 630 VAL B N 1
ATOM 10548 C CA . VAL B 1 630 ? -10.328 3.932 26.547 1 85.62 630 VAL B CA 1
ATOM 10549 C C . VAL B 1 630 ? -10.32 2.412 26.703 1 85.62 630 VAL B C 1
ATOM 10551 O O . VAL B 1 630 ? -10.977 1.87 27.594 1 85.62 630 VAL B O 1
ATOM 10554 N N . LEU B 1 631 ? -9.68 1.801 25.734 1 81.19 631 LEU B N 1
ATOM 10555 C CA . LEU B 1 631 ? -9.656 0.346 25.844 1 81.19 631 LEU B CA 1
ATOM 10556 C C . LEU B 1 631 ? -8.766 -0.098 27 1 81.19 631 LEU B C 1
ATOM 10558 O O . LEU B 1 631 ? -8.977 -1.168 27.578 1 81.19 631 LEU B O 1
ATOM 10562 N N . GLU B 1 632 ? -7.801 0.846 27.297 1 70.62 632 GLU B N 1
ATOM 10563 C CA . GLU B 1 632 ? -6.988 0.549 28.469 1 70.62 632 GLU B CA 1
ATOM 10564 C C . GLU B 1 632 ? -7.469 1.339 29.688 1 70.62 632 GLU B C 1
ATOM 10566 O O . GLU B 1 632 ? -7.941 2.469 29.562 1 70.62 632 GLU B O 1
ATOM 10571 N N . ASN B 1 633 ? -7.746 0.722 30.812 1 62.47 633 ASN B N 1
ATOM 10572 C CA . ASN B 1 633 ? -8.328 1.318 32 1 62.47 633 ASN B CA 1
ATOM 10573 C C . ASN B 1 633 ? -7.5 2.5 32.5 1 62.47 633 ASN B C 1
ATOM 10575 O O . ASN B 1 633 ? -8.016 3.381 33.188 1 62.47 633 ASN B O 1
ATOM 10579 N N . ASP B 1 634 ? -6.266 2.602 32.219 1 62.03 634 ASP B N 1
ATOM 10580 C CA . ASP B 1 634 ? -5.52 3.666 32.875 1 62.03 634 ASP B CA 1
ATOM 10581 C C . ASP B 1 634 ? -5.012 4.691 31.859 1 62.03 634 ASP B C 1
ATOM 10583 O O . ASP B 1 634 ? -3.814 4.984 31.812 1 62.03 634 ASP B O 1
ATOM 10587 N N . VAL B 1 635 ? -6.145 5.223 31.219 1 63.56 635 VAL B N 1
ATOM 10588 C CA . VAL B 1 635 ? -5.762 6.211 30.219 1 63.56 635 VAL B CA 1
ATOM 10589 C C . VAL B 1 635 ? -5.523 7.562 30.891 1 63.56 635 VAL B C 1
ATOM 10591 O O . VAL B 1 635 ? -6.359 8.031 31.672 1 63.56 635 VAL B O 1
ATOM 10594 N N . GLU B 1 636 ? -4.348 8.047 30.875 1 65.75 636 GLU B N 1
ATOM 10595 C CA . GLU B 1 636 ? -4.074 9.414 31.328 1 65.75 636 GLU B CA 1
ATOM 10596 C C . GLU B 1 636 ? -4.188 10.406 30.172 1 65.75 636 GLU B C 1
ATOM 10598 O O . GLU B 1 636 ? -3.455 10.305 29.188 1 65.75 636 GLU B O 1
ATOM 10603 N N . LEU B 1 637 ? -5.387 11.234 30.25 1 73.88 637 LEU B N 1
ATOM 10604 C CA . LEU B 1 637 ? -5.551 12.289 29.266 1 73.88 637 LEU B CA 1
ATOM 10605 C C . LEU B 1 637 ? -5.062 13.633 29.797 1 73.88 637 LEU B C 1
ATOM 10607 O O . LEU B 1 637 ? -5.27 13.945 30.969 1 73.88 637 LEU B O 1
ATOM 10611 N N . ASP B 1 638 ? -4.367 14.406 29.094 1 72.56 638 ASP B N 1
ATOM 10612 C CA . ASP B 1 638 ? -3.85 15.711 29.469 1 72.56 638 ASP B CA 1
ATOM 10613 C C . ASP B 1 638 ? -4.977 16.734 29.594 1 72.56 638 ASP B C 1
ATOM 10615 O O . ASP B 1 638 ? -4.883 17.688 30.375 1 72.56 638 ASP B O 1
ATOM 10619 N N . ASP B 1 639 ? -6.078 16.547 28.906 1 81.56 639 ASP B N 1
ATOM 10620 C CA . ASP B 1 639 ? -7.234 17.438 28.984 1 81.56 639 ASP B CA 1
ATOM 10621 C C . ASP B 1 639 ? -8.016 17.203 30.281 1 81.56 639 ASP B C 1
ATOM 10623 O O . ASP B 1 639 ? -8.602 16.141 30.469 1 81.56 639 ASP B O 1
ATOM 10627 N N . PRO B 1 640 ? -7.973 18.203 31.141 1 86.25 640 PRO B N 1
ATOM 10628 C CA . PRO B 1 640 ? -8.602 18.016 32.438 1 86.25 640 PRO B CA 1
ATOM 10629 C C . PRO B 1 640 ? -10.094 17.734 32.344 1 86.25 640 PRO B C 1
ATOM 10631 O O . PRO B 1 640 ? -10.648 17 33.188 1 86.25 640 PRO B O 1
ATOM 10634 N N . ASP B 1 641 ? -10.758 18.281 31.359 1 89.62 641 ASP B N 1
ATOM 10635 C CA . ASP B 1 641 ? -12.188 18.062 31.203 1 89.62 641 ASP B CA 1
ATOM 10636 C C . ASP B 1 641 ? -12.469 16.609 30.781 1 89.62 641 ASP B C 1
ATOM 10638 O O . ASP B 1 641 ? -13.367 15.969 31.328 1 89.62 641 ASP B O 1
ATOM 10642 N N . ALA B 1 642 ? -11.664 16.109 29.875 1 89.38 642 ALA B N 1
ATOM 10643 C CA . ALA B 1 642 ? -11.797 14.727 29.422 1 89.38 642 ALA B CA 1
ATOM 10644 C C . ALA B 1 642 ? -11.469 13.75 30.562 1 89.38 642 ALA B C 1
ATOM 10646 O O . ALA B 1 642 ? -12.141 12.727 30.703 1 89.38 642 ALA B O 1
ATOM 10647 N N . ALA B 1 643 ? -10.438 14.078 31.312 1 88.69 643 ALA B N 1
ATOM 10648 C CA . ALA B 1 643 ? -10.047 13.227 32.438 1 88.69 643 ALA B CA 1
ATOM 10649 C C . ALA B 1 643 ? -11.156 13.133 33.469 1 88.69 643 ALA B C 1
ATOM 10651 O O . ALA B 1 643 ? -11.445 12.055 34 1 88.69 643 ALA B O 1
ATOM 10652 N N . ARG B 1 644 ? -11.703 14.297 33.781 1 90.88 644 ARG B N 1
ATOM 10653 C CA . ARG B 1 644 ? -12.797 14.336 34.75 1 90.88 644 ARG B CA 1
ATOM 10654 C C . ARG B 1 644 ? -13.992 13.539 34.25 1 90.88 644 ARG B C 1
ATOM 10656 O O . ARG B 1 644 ? -14.625 12.805 35 1 90.88 644 ARG B O 1
ATOM 10663 N N . TRP B 1 645 ? -14.375 13.656 33 1 92.69 645 TRP B N 1
ATOM 10664 C CA . TRP B 1 645 ? -15.477 12.93 32.406 1 92.69 645 TRP B CA 1
ATOM 10665 C C . TRP B 1 645 ? -15.258 11.422 32.5 1 92.69 645 TRP B C 1
ATOM 10667 O O . TRP B 1 645 ? -16.125 10.688 32.969 1 92.69 645 TRP B O 1
ATOM 10677 N N . LEU B 1 646 ? -14.094 10.961 32.094 1 90.44 646 LEU B N 1
ATOM 10678 C CA . LEU B 1 646 ? -13.805 9.531 32.062 1 90.44 646 LEU B CA 1
ATOM 10679 C C . LEU B 1 646 ? -13.805 8.945 33.469 1 90.44 646 LEU B C 1
ATOM 10681 O O . LEU B 1 646 ? -14.164 7.785 33.656 1 90.44 646 LEU B O 1
ATOM 10685 N N . ARG B 1 647 ? -13.469 9.797 34.406 1 88.69 647 ARG B N 1
ATOM 10686 C CA . ARG B 1 647 ? -13.383 9.336 35.781 1 88.69 647 ARG B CA 1
ATOM 10687 C C . ARG B 1 647 ? -14.758 9.258 36.438 1 88.69 647 ARG B C 1
ATOM 10689 O O . ARG B 1 647 ? -15.016 8.391 37.25 1 88.69 647 ARG B O 1
ATOM 10696 N N . HIS B 1 648 ? -15.656 10.172 35.969 1 90.25 648 HIS B N 1
ATOM 10697 C CA . HIS B 1 648 ? -16.828 10.328 36.844 1 90.25 648 HIS B CA 1
ATOM 10698 C C . HIS B 1 648 ? -18.109 10.047 36.062 1 90.25 648 HIS B C 1
ATOM 10700 O O . HIS B 1 648 ? -19.141 9.703 36.688 1 90.25 648 HIS B O 1
ATOM 10706 N N . ALA B 1 649 ? -18.156 10.18 34.812 1 93.81 649 ALA B N 1
ATOM 10707 C CA . ALA B 1 649 ? -19.406 10.125 34.062 1 93.81 649 ALA B CA 1
ATOM 10708 C C . ALA B 1 649 ? -19.891 8.688 33.906 1 93.81 649 ALA B C 1
ATOM 10710 O O . ALA B 1 649 ? -19.094 7.797 33.594 1 93.81 649 ALA B O 1
ATOM 10711 N N . THR B 1 650 ? -21.062 8.461 34.219 1 95.38 650 THR B N 1
ATOM 10712 C CA . THR B 1 650 ? -21.797 7.211 34 1 95.38 650 THR B CA 1
ATOM 10713 C C . THR B 1 650 ? -23.172 7.488 33.406 1 95.38 650 THR B C 1
ATOM 10715 O O . THR B 1 650 ? -23.672 8.609 33.5 1 95.38 650 THR B O 1
ATOM 10718 N N . VAL B 1 651 ? -23.75 6.473 32.844 1 95.69 651 VAL B N 1
ATOM 10719 C CA . VAL B 1 651 ? -25.078 6.676 32.281 1 95.69 651 VAL B CA 1
ATOM 10720 C C . VAL B 1 651 ? -26.094 6.914 33.406 1 95.69 651 VAL B C 1
ATOM 10722 O O . VAL B 1 651 ? -27.125 7.539 33.188 1 95.69 651 VAL B O 1
ATOM 10725 N N . ALA B 1 652 ? -25.812 6.473 34.562 1 95.12 652 ALA B N 1
ATOM 10726 C CA . ALA B 1 652 ? -26.688 6.703 35.719 1 95.12 652 ALA B CA 1
ATOM 10727 C C . ALA B 1 652 ? -26.688 8.18 36.125 1 95.12 652 ALA B C 1
ATOM 10729 O O . ALA B 1 652 ? -27.734 8.742 36.438 1 95.12 652 ALA B O 1
ATOM 10730 N N . ASN B 1 653 ? -25.516 8.797 36.125 1 95.62 653 ASN B N 1
ATOM 10731 C CA . ASN B 1 653 ? -25.453 10.188 36.562 1 95.62 653 ASN B CA 1
ATOM 10732 C C . ASN B 1 653 ? -25.578 11.141 35.375 1 95.62 653 ASN B C 1
ATOM 10734 O O . ASN B 1 653 ? -25.672 12.359 35.531 1 95.62 653 ASN B O 1
ATOM 10738 N N . GLN B 1 654 ? -25.562 10.664 34.125 1 96.81 654 GLN B N 1
ATOM 10739 C CA . GLN B 1 654 ? -25.797 11.406 32.906 1 96.81 654 GLN B CA 1
ATOM 10740 C C . GLN B 1 654 ? -26.891 10.758 32.062 1 96.81 654 GLN B C 1
ATOM 10742 O O . GLN B 1 654 ? -26.625 10.281 30.953 1 96.81 654 GLN B O 1
ATOM 10747 N N . PRO B 1 655 ? -28.031 10.766 32.438 1 96.38 655 PRO B N 1
ATOM 10748 C CA . PRO B 1 655 ? -29.078 9.938 31.844 1 96.38 655 PRO B CA 1
ATOM 10749 C C . PRO B 1 655 ? -29.422 10.359 30.422 1 96.38 655 PRO B C 1
ATOM 10751 O O . PRO B 1 655 ? -29.984 9.57 29.656 1 96.38 655 PRO B O 1
ATOM 10754 N N . TYR B 1 656 ? -29.094 11.602 29.984 1 97.25 656 TYR B N 1
ATOM 10755 C CA . TYR B 1 656 ? -29.391 12.062 28.625 1 97.25 656 TYR B CA 1
ATOM 10756 C C . TYR B 1 656 ? -28.547 11.32 27.594 1 97.25 656 TYR B C 1
ATOM 10758 O O . TYR B 1 656 ? -28.797 11.43 26.391 1 97.25 656 TYR B O 1
ATOM 10766 N N . LEU B 1 657 ? -27.562 10.492 28.062 1 98.06 657 LEU B N 1
ATOM 10767 C CA . LEU B 1 657 ? -26.719 9.703 27.188 1 98.06 657 LEU B CA 1
ATOM 10768 C C . LEU B 1 657 ? -27.453 8.469 26.688 1 98.06 657 LEU B C 1
ATOM 10770 O O . LEU B 1 657 ? -27.016 7.805 25.734 1 98.06 657 LEU B O 1
ATOM 10774 N N . LEU B 1 658 ? -28.531 8.148 27.328 1 97.94 658 LEU B N 1
ATOM 10775 C CA . LEU B 1 658 ? -29.344 7 26.938 1 97.94 658 LEU B CA 1
ATOM 10776 C C . LEU B 1 658 ? -30.562 7.441 26.141 1 97.94 658 LEU B C 1
ATOM 10778 O O . LEU B 1 658 ? -30.984 8.602 26.219 1 97.94 658 LEU B O 1
ATOM 10782 N N . PRO B 1 659 ? -31.094 6.488 25.297 1 97.69 659 PRO B N 1
ATOM 10783 C CA . PRO B 1 659 ? -32.344 6.82 24.656 1 97.69 659 PRO B CA 1
ATOM 10784 C C . PRO B 1 659 ? -33.438 7.27 25.641 1 97.69 659 PRO B C 1
ATOM 10786 O O . PRO B 1 659 ? -33.594 6.648 26.688 1 97.69 659 PRO B O 1
ATOM 10789 N N . ALA B 1 660 ? -34.094 8.344 25.25 1 96.56 660 ALA B N 1
ATOM 10790 C CA . ALA B 1 660 ? -35.156 8.875 26.125 1 96.56 660 ALA B CA 1
ATOM 10791 C C . ALA B 1 660 ? -36.219 7.82 26.391 1 96.56 660 ALA B C 1
ATOM 10793 O O . ALA B 1 660 ? -36.75 7.199 25.469 1 96.56 660 ALA B O 1
ATOM 10794 N N . PRO B 1 661 ? -36.562 7.715 27.703 1 92.75 661 PRO B N 1
ATOM 10795 C CA . PRO B 1 661 ? -37.594 6.738 28.031 1 92.75 661 PRO B CA 1
ATOM 10796 C C . PRO B 1 661 ? -38.938 7.066 27.391 1 92.75 661 PRO B C 1
ATOM 10798 O O . PRO B 1 661 ? -39.312 8.234 27.312 1 92.75 661 PRO B O 1
ATOM 10801 N N . GLY B 1 662 ? -39.625 6.035 26.953 1 90.69 662 GLY B N 1
ATOM 10802 C CA . GLY B 1 662 ? -40.969 6.199 26.422 1 90.69 662 GLY B CA 1
ATOM 10803 C C . GLY B 1 662 ? -41 6.613 24.969 1 90.69 662 GLY B C 1
ATOM 10804 O O . GLY B 1 662 ? -42.062 6.691 24.359 1 90.69 662 GLY B O 1
ATOM 10805 N N . ARG B 1 663 ? -39.906 6.91 24.422 1 92.88 663 ARG B N 1
ATOM 10806 C CA . ARG B 1 663 ? -39.812 7.273 23.016 1 92.88 663 ARG B CA 1
ATOM 10807 C C . ARG B 1 663 ? -39.344 6.102 22.156 1 92.88 663 ARG B C 1
ATOM 10809 O O . ARG B 1 663 ? -38.406 5.391 22.547 1 92.88 663 ARG B O 1
ATOM 10816 N N . SER B 1 664 ? -40.031 5.922 21.078 1 95 664 SER B N 1
ATOM 10817 C CA . SER B 1 664 ? -39.625 4.863 20.156 1 95 664 SER B CA 1
ATOM 10818 C C . SER B 1 664 ? -38.312 5.219 19.453 1 95 664 SER B C 1
ATOM 10820 O O . SER B 1 664 ? -38.094 6.375 19.094 1 95 664 SER B O 1
ATOM 10822 N N . ALA B 1 665 ? -37.531 4.195 19.25 1 97.12 665 ALA B N 1
ATOM 10823 C CA . ALA B 1 665 ? -36.281 4.387 18.484 1 97.12 665 ALA B CA 1
ATOM 10824 C C . ALA B 1 665 ? -36.594 4.801 17.047 1 97.12 665 ALA B C 1
ATOM 10826 O O . ALA B 1 665 ? -37.531 4.301 16.438 1 97.12 665 ALA B O 1
ATOM 10827 N N . LYS B 1 666 ? -35.812 5.746 16.594 1 97.5 666 LYS B N 1
ATOM 10828 C CA . LYS B 1 666 ? -35.938 6.148 15.188 1 97.5 666 LYS B CA 1
ATOM 10829 C C . LYS B 1 666 ? -35.406 5.062 14.258 1 97.5 666 LYS B C 1
ATOM 10831 O O . LYS B 1 666 ? -34.375 4.43 14.547 1 97.5 666 LYS B O 1
ATOM 10836 N N . ARG B 1 667 ? -36.125 4.797 13.219 1 96.31 667 ARG B N 1
ATOM 10837 C CA . ARG B 1 667 ? -35.75 3.85 12.18 1 96.31 667 ARG B CA 1
ATOM 10838 C C . ARG B 1 667 ? -35.25 4.574 10.93 1 96.31 667 ARG B C 1
ATOM 10840 O O . ARG B 1 667 ? -35.531 5.766 10.75 1 96.31 667 ARG B O 1
ATOM 10847 N N . ALA B 1 668 ? -34.625 3.816 10.078 1 93.62 668 ALA B N 1
ATOM 10848 C CA . ALA B 1 668 ? -34.125 4.383 8.828 1 93.62 668 ALA B CA 1
ATOM 10849 C C . ALA B 1 668 ? -35.219 5.074 8.047 1 93.62 668 ALA B C 1
ATOM 10851 O O . ALA B 1 668 ? -35.031 6.156 7.492 1 93.62 668 ALA B O 1
ATOM 10852 N N . ALA B 1 669 ? -36.406 4.555 8.07 1 91.88 669 ALA B N 1
ATOM 10853 C CA . ALA B 1 669 ? -37.562 5.031 7.289 1 91.88 669 ALA B CA 1
ATOM 10854 C C . ALA B 1 669 ? -38.094 6.336 7.863 1 91.88 669 ALA B C 1
ATOM 10856 O O . ALA B 1 669 ? -38.844 7.055 7.191 1 91.88 669 ALA B O 1
ATOM 10857 N N . ASP B 1 670 ? -37.719 6.648 9.055 1 95.38 670 ASP B N 1
ATOM 10858 C CA . ASP B 1 670 ? -38.219 7.848 9.711 1 95.38 670 ASP B CA 1
ATOM 10859 C C . ASP B 1 670 ? -37.5 9.094 9.219 1 95.38 670 ASP B C 1
ATOM 10861 O O . ASP B 1 670 ? -37.938 10.219 9.469 1 95.38 670 ASP B O 1
ATOM 10865 N N . PHE B 1 671 ? -36.406 8.922 8.547 1 95.62 671 PHE B N 1
ATOM 10866 C CA . PHE B 1 671 ? -35.625 10.039 8.023 1 95.62 671 PHE B CA 1
ATOM 10867 C C . PHE B 1 671 ? -36 10.32 6.57 1 95.62 671 PHE B C 1
ATOM 10869 O O . PHE B 1 671 ? -36.188 9.391 5.781 1 95.62 671 PHE B O 1
ATOM 10876 N N . LYS B 1 672 ? -36.188 11.586 6.289 1 88.94 672 LYS B N 1
ATOM 10877 C CA . LYS B 1 672 ? -36.375 11.984 4.902 1 88.94 672 LYS B CA 1
ATOM 10878 C C . LYS B 1 672 ? -35.062 12.297 4.211 1 88.94 672 LYS B C 1
ATOM 10880 O O . LYS B 1 672 ? -34.219 13 4.77 1 88.94 672 LYS B O 1
ATOM 10885 N N . PHE B 1 673 ? -34.844 11.648 3.115 1 89.31 673 PHE B N 1
ATOM 10886 C CA . PHE B 1 673 ? -33.594 11.844 2.371 1 89.31 673 PHE B CA 1
ATOM 10887 C C . PHE B 1 673 ? -33.875 11.992 0.881 1 89.31 673 PHE B C 1
ATOM 10889 O O . PHE B 1 673 ? -34.562 11.156 0.285 1 89.31 673 PHE B O 1
ATOM 10896 N N . VAL B 1 674 ? -33.406 13.094 0.341 1 88.62 674 VAL B N 1
ATOM 10897 C CA . VAL B 1 674 ? -33.5 13.312 -1.1 1 88.62 674 VAL B CA 1
ATOM 10898 C C . VAL B 1 674 ? -32.156 13.031 -1.747 1 88.62 674 VAL B C 1
ATOM 10900 O O . VAL B 1 674 ? -31.172 13.742 -1.492 1 88.62 674 VAL B O 1
ATOM 10903 N N . ARG B 1 675 ? -32.125 12.07 -2.588 1 85.44 675 ARG B N 1
ATOM 10904 C CA . ARG B 1 675 ? -30.906 11.727 -3.301 1 85.44 675 ARG B CA 1
ATOM 10905 C C . ARG B 1 675 ? -30.688 12.656 -4.488 1 85.44 675 ARG B C 1
ATOM 10907 O O . ARG B 1 675 ? -31.578 12.844 -5.312 1 85.44 675 ARG B O 1
ATOM 10914 N N . ARG B 1 676 ? -29.531 13.305 -4.48 1 89.75 676 ARG B N 1
ATOM 10915 C CA . ARG B 1 676 ? -29.125 14.148 -5.594 1 89.75 676 ARG B CA 1
ATOM 10916 C C . ARG B 1 676 ? -27.828 13.625 -6.227 1 89.75 676 ARG B C 1
ATOM 10918 O O . ARG B 1 676 ? -27.016 13 -5.555 1 89.75 676 ARG B O 1
ATOM 10925 N N . SER B 1 677 ? -27.625 13.852 -7.52 1 86.19 677 SER B N 1
ATOM 10926 C CA . SER B 1 677 ? -26.469 13.312 -8.242 1 86.19 677 SER B CA 1
ATOM 10927 C C . SER B 1 677 ? -25.297 14.289 -8.211 1 86.19 677 SER B C 1
ATOM 10929 O O . SER B 1 677 ? -24.172 13.914 -8.547 1 86.19 677 SER B O 1
ATOM 10931 N N . ASP B 1 678 ? -25.625 15.531 -7.863 1 93.69 678 ASP B N 1
ATOM 10932 C CA . ASP B 1 678 ? -24.625 16.594 -7.887 1 93.69 678 ASP B CA 1
ATOM 10933 C C . ASP B 1 678 ? -24.453 17.219 -6.508 1 93.69 678 ASP B C 1
ATOM 10935 O O . ASP B 1 678 ? -25.438 17.688 -5.914 1 93.69 678 ASP B O 1
ATOM 10939 N N . VAL B 1 679 ? -23.203 17.281 -6.055 1 96.19 679 VAL B N 1
ATOM 10940 C CA . VAL B 1 679 ? -22.922 17.828 -4.734 1 96.19 679 VAL B CA 1
ATOM 10941 C C . VAL B 1 679 ? -23.312 19.297 -4.691 1 96.19 679 VAL B C 1
ATOM 10943 O O . VAL B 1 679 ? -23.766 19.797 -3.656 1 96.19 679 VAL B O 1
ATOM 10946 N N . ARG B 1 680 ? -23.156 19.984 -5.812 1 97.69 680 ARG B N 1
ATOM 10947 C CA . ARG B 1 680 ? -23.578 21.375 -5.906 1 97.69 680 ARG B CA 1
ATOM 10948 C C . ARG B 1 680 ? -25.031 21.547 -5.457 1 97.69 680 ARG B C 1
ATOM 10950 O O . ARG B 1 680 ? -25.344 22.469 -4.711 1 97.69 680 ARG B O 1
ATOM 10957 N N . ASP B 1 681 ? -25.859 20.625 -5.855 1 97.81 681 ASP B N 1
ATOM 10958 C CA . ASP B 1 681 ? -27.281 20.703 -5.508 1 97.81 681 ASP B CA 1
ATOM 10959 C C . ASP B 1 681 ? -27.484 20.5 -4.012 1 97.81 681 ASP B C 1
ATOM 10961 O O . ASP B 1 681 ? -28.391 21.094 -3.418 1 97.81 681 ASP B O 1
ATOM 10965 N N . ASP B 1 682 ? -26.688 19.656 -3.453 1 97.25 682 ASP B N 1
ATOM 10966 C CA . ASP B 1 682 ? -26.75 19.438 -2.008 1 97.25 682 ASP B CA 1
ATOM 10967 C C . ASP B 1 682 ? -26.375 20.719 -1.257 1 97.25 682 ASP B C 1
ATOM 10969 O O . ASP B 1 682 ? -27.047 21.094 -0.292 1 97.25 682 ASP B O 1
ATOM 10973 N N . VAL B 1 683 ? -25.344 21.391 -1.732 1 98.5 683 VAL B N 1
ATOM 10974 C CA . VAL B 1 683 ? -24.891 22.625 -1.107 1 98.5 683 VAL B CA 1
ATOM 10975 C C . VAL B 1 683 ? -25.969 23.703 -1.222 1 98.5 683 VAL B C 1
ATOM 10977 O O . VAL B 1 683 ? -26.328 24.344 -0.231 1 98.5 683 VAL B O 1
ATOM 10980 N N . GLU B 1 684 ? -26.5 23.828 -2.365 1 98.25 684 GLU B N 1
ATOM 10981 C CA . GLU B 1 684 ? -27.531 24.844 -2.598 1 98.25 684 GLU B CA 1
ATOM 10982 C C . GLU B 1 684 ? -28.766 24.578 -1.736 1 98.25 684 GLU B C 1
ATOM 10984 O O . GLU B 1 684 ? -29.359 25.516 -1.204 1 98.25 684 GLU B O 1
ATOM 10989 N N . SER B 1 685 ? -29.062 23.359 -1.644 1 97.5 685 SER B N 1
ATOM 10990 C CA . SER B 1 685 ? -30.219 22.984 -0.817 1 97.5 685 SER B CA 1
ATOM 10991 C C . SER B 1 685 ? -30 23.391 0.639 1 97.5 685 SER B C 1
ATOM 10993 O O . SER B 1 685 ? -30.891 23.953 1.277 1 97.5 685 SER B O 1
ATOM 10995 N N . LEU B 1 686 ? -28.875 23.141 1.181 1 97.88 686 LEU B N 1
ATOM 10996 C CA . LEU B 1 686 ? -28.578 23.453 2.574 1 97.88 686 LEU B CA 1
ATOM 10997 C C . LEU B 1 686 ? -28.5 24.953 2.781 1 97.88 686 LEU B C 1
ATOM 10999 O O . LEU B 1 686 ? -28.938 25.469 3.807 1 97.88 686 LEU B O 1
ATOM 11003 N N . VAL B 1 687 ? -27.875 25.656 1.821 1 98.62 687 VAL B N 1
ATOM 11004 C CA . VAL B 1 687 ? -27.781 27.109 1.896 1 98.62 687 VAL B CA 1
ATOM 11005 C C . VAL B 1 687 ? -29.188 27.719 1.915 1 98.62 687 VAL B C 1
ATOM 11007 O O . VAL B 1 687 ? -29.453 28.656 2.666 1 98.62 687 VAL B O 1
ATOM 11010 N N . ARG B 1 688 ? -30.062 27.125 1.14 1 97.81 688 ARG B N 1
ATOM 11011 C CA . ARG B 1 688 ? -31.453 27.609 1.116 1 97.81 688 ARG B CA 1
ATOM 11012 C C . ARG B 1 688 ? -32.125 27.359 2.459 1 97.81 688 ARG B C 1
ATOM 11014 O O . ARG B 1 688 ? -32.875 28.219 2.949 1 97.81 688 ARG B O 1
ATOM 11021 N N . LYS B 1 689 ? -31.906 26.25 3.006 1 97.12 689 LYS B N 1
ATOM 11022 C CA . LYS B 1 689 ? -32.5 25.938 4.305 1 97.12 689 LYS B CA 1
ATOM 11023 C C . LYS B 1 689 ? -32 26.906 5.379 1 97.12 689 LYS B C 1
ATOM 11025 O O . LYS B 1 689 ? -32.812 27.375 6.199 1 97.12 689 LYS B O 1
ATOM 11030 N N . LEU B 1 690 ? -30.734 27.188 5.391 1 98.44 690 LEU B N 1
ATOM 11031 C CA . LEU B 1 690 ? -30.156 28.125 6.348 1 98.44 690 LEU B CA 1
ATOM 11032 C C . LEU B 1 690 ? -30.703 29.531 6.141 1 98.44 690 LEU B C 1
ATOM 11034 O O . LEU B 1 690 ? -31.047 30.219 7.105 1 98.44 690 LEU B O 1
ATOM 11038 N N . SER B 1 691 ? -30.844 29.891 4.898 1 98 691 SER B N 1
ATOM 11039 C CA . SER B 1 691 ? -31.375 31.203 4.574 1 98 691 SER B CA 1
ATOM 11040 C C . SER B 1 691 ? -32.812 31.344 5.059 1 98 691 SER B C 1
ATOM 11042 O O . SER B 1 691 ? -33.219 32.406 5.523 1 98 691 SER B O 1
ATOM 11044 N N . ALA B 1 692 ? -33.5 30.297 4.941 1 97.19 692 ALA B N 1
ATOM 11045 C CA . ALA B 1 692 ? -34.906 30.297 5.371 1 97.19 692 ALA B CA 1
ATOM 11046 C C . ALA B 1 692 ? -35 30.531 6.875 1 97.19 692 ALA B C 1
ATOM 11048 O O . ALA B 1 692 ? -36.031 31.047 7.359 1 97.19 692 ALA B O 1
ATOM 11049 N N . LEU B 1 693 ? -34 30.219 7.57 1 96.62 693 LEU B N 1
ATOM 11050 C CA . LEU B 1 693 ? -33.969 30.422 9.016 1 96.62 693 LEU B CA 1
ATOM 11051 C C . LEU B 1 693 ? -33.281 31.719 9.367 1 96.62 693 LEU B C 1
ATOM 11053 O O . LEU B 1 693 ? -32.969 31.969 10.531 1 96.62 693 LEU B O 1
ATOM 11057 N N . GLY B 1 694 ? -32.844 32.469 8.352 1 96.19 694 GLY B N 1
ATOM 11058 C CA . GLY B 1 694 ? -32.281 33.781 8.547 1 96.19 694 GLY B CA 1
ATOM 11059 C C . GLY B 1 694 ? -30.781 33.781 8.688 1 96.19 694 GLY B C 1
ATOM 11060 O O . GLY B 1 694 ? -30.188 34.781 9.133 1 96.19 694 GLY B O 1
ATOM 11061 N N . MET B 1 695 ? -30.188 32.781 8.312 1 98 695 MET B N 1
ATOM 11062 C CA . MET B 1 695 ? -28.734 32.688 8.516 1 98 695 MET B CA 1
ATOM 11063 C C . MET B 1 695 ? -28 32.844 7.191 1 98 695 MET B C 1
ATOM 11065 O O . MET B 1 695 ? -28.5 32.469 6.137 1 98 695 MET B O 1
ATOM 11069 N N . GLU B 1 696 ? -26.875 33.406 7.27 1 98.06 696 GLU B N 1
ATOM 11070 C CA . GLU B 1 696 ? -26 33.656 6.117 1 98.06 696 GLU B CA 1
ATOM 11071 C C . GLU B 1 696 ? -24.859 32.656 6.055 1 98.06 696 GLU B C 1
ATOM 11073 O O . GLU B 1 696 ? -24.25 32.344 7.078 1 98.06 696 GLU B O 1
ATOM 11078 N N . THR B 1 697 ? -24.641 32.094 4.832 1 98.69 697 THR B N 1
ATOM 11079 C CA . THR B 1 697 ? -23.562 31.141 4.645 1 98.69 697 THR B CA 1
ATOM 11080 C C . THR B 1 697 ? -22.344 31.812 3.992 1 98.69 697 THR B C 1
ATOM 11082 O O . THR B 1 697 ? -22.422 32.25 2.846 1 98.69 697 THR B O 1
ATOM 11085 N N . LEU B 1 698 ? -21.219 31.844 4.68 1 98.75 698 LEU B N 1
ATOM 11086 C CA . LEU B 1 698 ? -19.984 32.438 4.195 1 98.75 698 LEU B CA 1
ATOM 11087 C C . LEU B 1 698 ? -18.906 31.375 3.965 1 98.75 698 LEU B C 1
ATOM 11089 O O . LEU B 1 698 ? -18.812 30.406 4.738 1 98.75 698 LEU B O 1
ATOM 11093 N N . VAL B 1 699 ? -18.109 31.531 2.857 1 98.81 699 VAL B N 1
ATOM 11094 C CA . VAL B 1 699 ? -17.109 30.531 2.518 1 98.81 699 VAL B CA 1
ATOM 11095 C C . VAL B 1 699 ? -15.781 31.219 2.197 1 98.81 699 VAL B C 1
ATOM 11097 O O . VAL B 1 699 ? -15.742 32.188 1.447 1 98.81 699 VAL B O 1
ATOM 11100 N N . LEU B 1 700 ? -14.742 30.781 2.783 1 98.56 700 LEU B N 1
ATOM 11101 C CA . LEU B 1 700 ? -13.375 31.125 2.41 1 98.56 700 LEU B CA 1
ATOM 11102 C C . LEU B 1 700 ? -12.68 29.938 1.763 1 98.56 700 LEU B C 1
ATOM 11104 O O . LEU B 1 700 ? -12.625 28.844 2.348 1 98.56 700 LEU B O 1
ATOM 11108 N N . ASP B 1 701 ? -12.203 30.078 0.543 1 98.25 701 ASP B N 1
ATOM 11109 C CA . ASP B 1 701 ? -11.359 29.078 -0.108 1 98.25 701 ASP B CA 1
ATOM 11110 C C . ASP B 1 701 ? -9.93 29.141 0.421 1 98.25 701 ASP B C 1
ATOM 11112 O O . ASP B 1 701 ? -9.195 30.094 0.14 1 98.25 701 ASP B O 1
ATOM 11116 N N . GLN B 1 702 ? -9.539 28.141 1.16 1 97.5 702 GLN B N 1
ATOM 11117 C CA . GLN B 1 702 ? -8.227 28.094 1.786 1 97.5 702 GLN B CA 1
ATOM 11118 C C . GLN B 1 702 ? -7.281 27.172 1.018 1 97.5 702 GLN B C 1
ATOM 11120 O O . GLN B 1 702 ? -6.223 26.797 1.525 1 97.5 702 GLN B O 1
ATOM 11125 N N . THR B 1 703 ? -7.656 26.75 -0.2 1 97.69 703 THR B N 1
ATOM 11126 C CA . THR B 1 703 ? -6.859 25.828 -1 1 97.69 703 THR B CA 1
ATOM 11127 C C . THR B 1 703 ? -5.469 26.406 -1.261 1 97.69 703 THR B C 1
ATOM 11129 O O . THR B 1 703 ? -5.336 27.562 -1.648 1 97.69 703 THR B O 1
ATOM 11132 N N . ARG B 1 704 ? -4.469 25.625 -0.986 1 97.25 704 ARG B N 1
ATOM 11133 C CA . ARG B 1 704 ? -3.102 26.031 -1.307 1 97.25 704 ARG B CA 1
ATOM 11134 C C . ARG B 1 704 ? -2.684 25.484 -2.672 1 97.25 704 ARG B C 1
ATOM 11136 O O . ARG B 1 704 ? -2.902 24.312 -2.979 1 97.25 704 ARG B O 1
ATOM 11143 N N . PRO B 1 705 ? -2.053 26.328 -3.457 1 97.5 705 PRO B N 1
ATOM 11144 C CA . PRO B 1 705 ? -1.726 25.922 -4.828 1 97.5 705 PRO B CA 1
ATOM 11145 C C . PRO B 1 705 ? -0.808 24.703 -4.883 1 97.5 705 PRO B C 1
ATOM 11147 O O . PRO B 1 705 ? -0.878 23.906 -5.828 1 97.5 705 PRO B O 1
ATOM 11150 N N . ASP B 1 706 ? 0.081 24.547 -3.969 1 97.12 706 ASP B N 1
ATOM 11151 C CA . ASP B 1 706 ? 1.034 23.438 -3.992 1 97.12 706 ASP B CA 1
ATOM 11152 C C . ASP B 1 706 ? 0.408 22.156 -3.434 1 97.12 706 ASP B C 1
ATOM 11154 O O . ASP B 1 706 ? 0.961 21.062 -3.592 1 97.12 706 ASP B O 1
ATOM 11158 N N . ILE B 1 707 ? -0.737 22.25 -2.805 1 96.88 707 ILE B N 1
ATOM 11159 C CA . ILE B 1 707 ? -1.484 21.094 -2.307 1 96.88 707 ILE B CA 1
ATOM 11160 C C . ILE B 1 707 ? -2.588 20.734 -3.297 1 96.88 707 ILE B C 1
ATOM 11162 O O . ILE B 1 707 ? -2.783 19.547 -3.611 1 96.88 707 ILE B O 1
ATOM 11166 N N . ASP B 1 708 ? -3.242 21.688 -3.734 1 96.94 708 ASP B N 1
ATOM 11167 C CA . ASP B 1 708 ? -4.238 21.656 -4.801 1 96.94 708 ASP B CA 1
ATOM 11168 C C . ASP B 1 708 ? -5.559 21.062 -4.301 1 96.94 708 ASP B C 1
ATOM 11170 O O . ASP B 1 708 ? -6.609 21.281 -4.906 1 96.94 708 ASP B O 1
ATOM 11174 N N . LEU B 1 709 ? -5.582 20.188 -3.27 1 97.88 709 LEU B N 1
ATOM 11175 C CA . LEU B 1 709 ? -6.836 19.703 -2.695 1 97.88 709 LEU B CA 1
ATOM 11176 C C . LEU B 1 709 ? -7.672 20.859 -2.168 1 97.88 709 LEU B C 1
ATOM 11178 O O . LEU B 1 709 ? -7.191 21.672 -1.365 1 97.88 709 LEU B O 1
ATOM 11182 N N . PRO B 1 710 ? -8.914 20.906 -2.543 1 98.38 710 PRO B N 1
ATOM 11183 C CA . PRO B 1 710 ? -9.758 22 -2.049 1 98.38 710 PRO B CA 1
ATOM 11184 C C . PRO B 1 710 ? -9.977 21.938 -0.539 1 98.38 710 PRO B C 1
ATOM 11186 O O . PRO B 1 710 ? -10.297 20.875 0 1 98.38 710 PRO B O 1
ATOM 11189 N N . VAL B 1 711 ? -9.734 23 0.113 1 98.25 711 VAL B N 1
ATOM 11190 C CA . VAL B 1 711 ? -10 23.203 1.531 1 98.25 711 VAL B CA 1
ATOM 11191 C C . VAL B 1 711 ? -10.781 24.5 1.725 1 98.25 711 VAL B C 1
ATOM 11193 O O . VAL B 1 711 ? -10.492 25.5 1.065 1 98.25 711 VAL B O 1
ATOM 11196 N N . VAL B 1 712 ? -11.781 24.438 2.59 1 98.56 712 VAL B N 1
ATOM 11197 C CA . VAL B 1 712 ? -12.578 25.641 2.801 1 98.5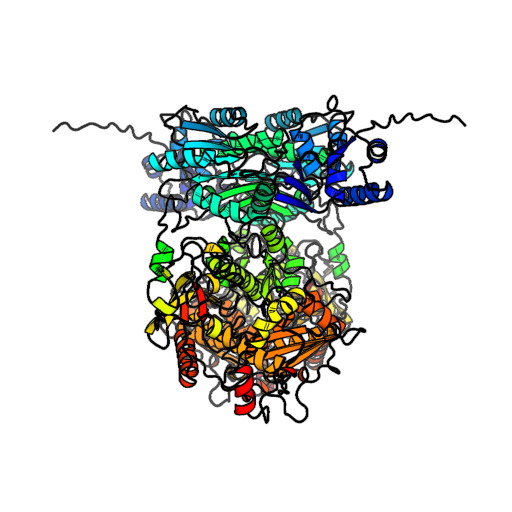6 712 VAL B CA 1
ATOM 11198 C C . VAL B 1 712 ? -12.797 25.859 4.297 1 98.56 712 VAL B C 1
ATOM 11200 O O . VAL B 1 712 ? -12.602 24.953 5.102 1 98.56 712 VAL B O 1
ATOM 11203 N N . ARG B 1 713 ? -13.109 27 4.613 1 98.12 713 ARG B N 1
ATOM 11204 C CA . ARG B 1 713 ? -13.711 27.375 5.887 1 98.12 713 ARG B CA 1
ATOM 11205 C C . ARG B 1 713 ? -15.109 27.953 5.676 1 98.12 713 ARG B C 1
ATOM 11207 O O . ARG B 1 713 ? -15.266 29.016 5.062 1 98.12 713 ARG B O 1
ATOM 11214 N N . VAL B 1 714 ? -16.062 27.25 6.172 1 98.75 714 VAL B N 1
ATOM 11215 C CA . VAL B 1 714 ? -17.438 27.719 6.105 1 98.75 714 VAL B CA 1
ATOM 11216 C C . VAL B 1 714 ? -17.828 28.359 7.438 1 98.75 714 VAL B C 1
ATOM 11218 O O . VAL B 1 714 ? -17.531 27.828 8.5 1 98.75 714 VAL B O 1
ATOM 11221 N N . VAL B 1 715 ? -18.406 29.516 7.336 1 98.38 715 VAL B N 1
ATOM 11222 C CA . VAL B 1 715 ? -18.859 30.25 8.516 1 98.38 715 VAL B CA 1
ATOM 11223 C C . VAL B 1 715 ? -20.344 30.594 8.375 1 98.38 715 VAL B C 1
ATOM 11225 O O . VAL B 1 715 ? -20.766 31.172 7.371 1 98.38 715 VAL B O 1
ATOM 11228 N N . VAL B 1 716 ? -21.078 30.203 9.328 1 98.62 716 VAL B N 1
ATOM 11229 C CA . VAL B 1 716 ? -22.484 30.578 9.422 1 98.62 716 VAL B CA 1
ATOM 11230 C C . VAL B 1 716 ? -22.75 31.219 10.789 1 98.62 716 VAL B C 1
ATOM 11232 O O . VAL B 1 716 ? -23.047 30.516 11.758 1 98.62 716 VAL B O 1
ATOM 11235 N N . PRO B 1 717 ? -22.688 32.562 10.852 1 97.81 717 PRO B N 1
ATOM 11236 C CA . PRO B 1 717 ? -22.953 33.188 12.141 1 97.81 717 PRO B CA 1
ATOM 11237 C C . PRO B 1 717 ? -24.25 32.75 12.781 1 97.81 717 PRO B C 1
ATOM 11239 O O . PRO B 1 717 ? -25.281 32.625 12.102 1 97.81 717 PRO B O 1
ATOM 11242 N N . GLY B 1 718 ? -24.125 32.438 14.039 1 97.12 718 GLY B N 1
ATOM 11243 C CA . GLY B 1 718 ? -25.312 32 14.766 1 97.12 718 GLY B CA 1
ATOM 11244 C C . GLY B 1 718 ? -25.312 30.5 15.062 1 97.12 718 GLY B C 1
ATOM 11245 O O . GLY B 1 718 ? -25.859 30.062 16.062 1 97.12 718 GLY B O 1
ATOM 11246 N N . LEU B 1 719 ? -24.797 29.672 14.133 1 98.12 719 LEU B N 1
ATOM 11247 C CA . LEU B 1 719 ? -24.656 28.25 14.445 1 98.12 719 LEU B CA 1
ATOM 11248 C C . LEU B 1 719 ? -23.672 28.031 15.578 1 98.12 719 LEU B C 1
ATOM 11250 O O . LEU B 1 719 ? -22.641 28.719 15.648 1 98.12 719 LEU B O 1
ATOM 11254 N N . ARG B 1 720 ? -23.984 27.094 16.375 1 97.38 720 ARG B N 1
ATOM 11255 C CA . ARG B 1 720 ? -23.188 26.875 17.562 1 97.38 720 ARG B CA 1
ATOM 11256 C C . ARG B 1 720 ? -22.016 25.922 17.266 1 97.38 720 ARG B C 1
ATOM 11258 O O . ARG B 1 720 ? -22.203 24.891 16.625 1 97.38 720 ARG B O 1
ATOM 11265 N N . PRO B 1 721 ? -20.797 26.312 17.719 1 94.88 721 PRO B N 1
ATOM 11266 C CA . PRO B 1 721 ? -19.844 25.219 17.891 1 94.88 721 PRO B CA 1
ATOM 11267 C C . PRO B 1 721 ? -20.188 24.297 19.047 1 94.88 721 PRO B C 1
ATOM 11269 O O . PRO B 1 721 ? -21.141 24.578 19.797 1 94.88 721 PRO B O 1
ATOM 11272 N N . PHE B 1 722 ? -19.484 23.172 19.188 1 93.75 722 PHE B N 1
ATOM 11273 C CA . PHE B 1 722 ? -19.875 22.297 20.281 1 93.75 722 PHE B CA 1
ATOM 11274 C C . PHE B 1 722 ? -19.031 22.562 21.516 1 93.75 722 PHE B C 1
ATOM 11276 O O . PHE B 1 722 ? -19.141 21.844 22.516 1 93.75 722 PHE B O 1
ATOM 11283 N N . TRP B 1 723 ? -18.219 23.688 21.5 1 93.75 723 TRP B N 1
ATOM 11284 C CA . TRP B 1 723 ? -17.516 24.141 22.688 1 93.75 723 TRP B CA 1
ATOM 11285 C C . TRP B 1 723 ? -18.438 24.922 23.609 1 93.75 723 TRP B C 1
ATOM 11287 O O . TRP B 1 723 ? -19.594 25.172 23.266 1 93.75 723 TRP B O 1
ATOM 11297 N N . SER B 1 724 ? -17.844 25.297 24.781 1 95.25 724 SER B N 1
ATOM 11298 C CA . SER B 1 724 ? -18.641 26.031 25.766 1 95.25 724 SER B CA 1
ATOM 11299 C C . SER B 1 724 ? -18.875 27.469 25.328 1 95.25 724 SER B C 1
ATOM 11301 O O . SER B 1 724 ? -18.141 28.375 25.75 1 95.25 724 SER B O 1
ATOM 11303 N N . ARG B 1 725 ? -19.891 27.703 24.5 1 96.31 725 ARG B N 1
ATOM 11304 C CA . ARG B 1 725 ? -20.312 29 23.984 1 96.31 725 ARG B CA 1
ATOM 11305 C C . ARG B 1 725 ? -21.75 29.297 24.359 1 96.31 725 ARG B C 1
ATOM 11307 O O . ARG B 1 725 ? -22.672 28.781 23.734 1 96.31 725 ARG B O 1
ATOM 11314 N N . PHE B 1 726 ? -21.984 30.234 25.281 1 97.62 726 PHE B N 1
ATOM 11315 C CA . PHE B 1 726 ? -23.297 30.266 25.938 1 97.62 726 PHE B CA 1
ATOM 11316 C C . PHE B 1 726 ? -24 31.594 25.656 1 97.62 726 PHE B C 1
ATOM 11318 O O . PHE B 1 726 ? -24.844 32.031 26.453 1 97.62 726 PHE B O 1
ATOM 11325 N N . ALA B 1 727 ? -23.594 32.281 24.609 1 97.44 727 ALA B N 1
ATOM 11326 C CA . ALA B 1 727 ? -24.344 33.469 24.219 1 97.44 727 ALA B CA 1
ATOM 11327 C C . ALA B 1 727 ? -25.797 33.125 23.906 1 97.44 727 ALA B C 1
ATOM 11329 O O . ALA B 1 727 ? -26.125 31.969 23.578 1 97.44 727 ALA B O 1
ATOM 11330 N N . PRO B 1 728 ? -26.688 34.062 24.062 1 96.88 728 PRO B N 1
ATOM 11331 C CA . PRO B 1 728 ? -28.078 33.812 23.688 1 96.88 728 PRO B CA 1
ATOM 11332 C C . PRO B 1 728 ? -28.219 33.375 22.219 1 96.88 728 PRO B C 1
ATOM 11334 O O . PRO B 1 728 ? -27.328 33.625 21.422 1 96.88 728 PRO B O 1
ATOM 11337 N N . GLY B 1 729 ? -29.391 32.812 21.938 1 97.44 729 GLY B N 1
ATOM 11338 C CA . GLY B 1 729 ? -29.641 32.375 20.578 1 97.44 729 GLY B CA 1
ATOM 11339 C C . GLY B 1 729 ? -30.047 30.906 20.484 1 97.44 729 GLY B C 1
ATOM 11340 O O . GLY B 1 729 ? -30.859 30.438 21.297 1 97.44 729 GLY B O 1
ATOM 11341 N N . ARG B 1 730 ? -29.547 30.203 19.516 1 97.75 730 ARG B N 1
ATOM 11342 C CA . ARG B 1 730 ? -30.047 28.891 19.109 1 97.75 730 ARG B CA 1
ATOM 11343 C C . ARG B 1 730 ? -29.922 27.875 20.25 1 97.75 730 ARG B C 1
ATOM 11345 O O . ARG B 1 730 ? -30.781 27.016 20.422 1 97.75 730 ARG B O 1
ATOM 11352 N N . LEU B 1 731 ? -28.797 28 21.047 1 98.19 731 LEU B N 1
ATOM 11353 C CA . LEU B 1 731 ? -28.562 27.078 22.156 1 98.19 731 LEU B CA 1
ATOM 11354 C C . LEU B 1 731 ? -29.781 27.016 23.078 1 98.19 731 LEU B C 1
ATOM 11356 O O . LEU B 1 731 ? -30.109 25.969 23.609 1 98.19 731 LEU B O 1
ATOM 11360 N N . PHE B 1 732 ? -30.453 28.141 23.203 1 98.19 732 PHE B N 1
ATOM 11361 C CA . PHE B 1 732 ? -31.547 28.281 24.172 1 98.19 732 PHE B CA 1
ATOM 11362 C C . PHE B 1 732 ? -32.906 28.25 23.469 1 98.19 732 PHE B C 1
ATOM 11364 O O . PHE B 1 732 ? -33.844 27.672 23.984 1 98.19 732 PHE B O 1
ATOM 11371 N N . ASP B 1 733 ? -33 28.719 22.297 1 98.06 733 ASP B N 1
ATOM 11372 C CA . ASP B 1 733 ? -34.25 28.969 21.609 1 98.06 733 ASP B CA 1
ATOM 11373 C C . ASP B 1 733 ? -34.75 27.734 20.859 1 98.06 733 ASP B C 1
ATOM 11375 O O . ASP B 1 733 ? -35.938 27.422 20.859 1 98.06 733 ASP B O 1
ATOM 11379 N N . VAL B 1 734 ? -33.875 27.031 20.203 1 98.12 734 VAL B N 1
ATOM 11380 C CA . VAL B 1 734 ? -34.25 25.969 19.281 1 98.12 734 VAL B CA 1
ATOM 11381 C C . VAL B 1 734 ? -34.844 24.797 20.047 1 98.12 734 VAL B C 1
ATOM 11383 O O . VAL B 1 734 ? -35.875 24.219 19.641 1 98.12 734 VAL B O 1
ATOM 11386 N N . PRO B 1 735 ? -34.25 24.344 21.219 1 98.06 735 PRO B N 1
ATOM 11387 C CA . PRO B 1 735 ? -34.875 23.25 21.969 1 98.06 735 PRO B CA 1
ATOM 11388 C C . PRO B 1 735 ? -36.312 23.578 22.359 1 98.06 735 PRO B C 1
ATOM 11390 O O . PRO B 1 735 ? -37.156 22.688 22.328 1 98.06 735 PRO B O 1
ATOM 11393 N N . VAL B 1 736 ? -36.562 24.812 22.656 1 97.94 736 VAL B N 1
ATOM 11394 C CA . VAL B 1 736 ? -37.906 25.234 23.031 1 97.94 736 VAL B CA 1
ATOM 11395 C C . VAL B 1 736 ? -38.812 25.219 21.797 1 97.94 736 VAL B C 1
ATOM 11397 O O . VAL B 1 736 ? -39.938 24.688 21.828 1 97.94 736 VAL B O 1
ATOM 11400 N N . ARG B 1 737 ? -38.344 25.781 20.719 1 97.12 737 ARG B N 1
ATOM 11401 C CA . ARG B 1 737 ? -39.094 25.844 19.469 1 97.12 737 ARG B CA 1
ATOM 11402 C C . ARG B 1 737 ? -39.469 24.453 18.969 1 97.12 737 ARG B C 1
ATOM 11404 O O . ARG B 1 737 ? -40.531 24.25 18.391 1 97.12 737 ARG B O 1
ATOM 11411 N N . LEU B 1 738 ? -38.594 23.469 19.219 1 95.94 738 LEU B N 1
ATOM 11412 C CA . LEU B 1 738 ? -38.812 22.109 18.75 1 95.94 738 LEU B CA 1
ATOM 11413 C C . LEU B 1 738 ? -39.656 21.328 19.75 1 95.94 738 LEU B C 1
ATOM 11415 O O . LEU B 1 738 ? -39.969 20.156 19.516 1 95.94 738 LEU B O 1
ATOM 11419 N N . GLY B 1 739 ? -40 21.906 20.891 1 94.81 739 GLY B N 1
ATOM 11420 C CA . GLY B 1 739 ? -40.844 21.266 21.891 1 94.81 739 GLY B CA 1
ATOM 11421 C C . GLY B 1 739 ? -40.094 20.266 22.75 1 94.81 739 GLY B C 1
ATOM 11422 O O . GLY B 1 739 ? -40.688 19.422 23.406 1 94.81 739 GLY B O 1
ATOM 11423 N N . ARG B 1 740 ? -38.781 20.297 22.734 1 94.81 740 ARG B N 1
ATOM 11424 C CA . ARG B 1 740 ? -37.969 19.391 23.547 1 94.81 740 ARG B CA 1
ATOM 11425 C C . ARG B 1 740 ? -37.906 19.875 24.984 1 94.81 740 ARG B C 1
ATOM 11427 O O . ARG B 1 740 ? -37.688 19.062 25.891 1 94.81 740 ARG B O 1
ATOM 11434 N N . LEU B 1 741 ? -37.938 21.203 25.094 1 96.62 741 LEU B N 1
ATOM 11435 C CA . LEU B 1 741 ? -38 21.844 26.406 1 96.62 741 LEU B CA 1
ATOM 11436 C C . LEU B 1 741 ? -39.188 22.797 26.484 1 96.62 741 LEU B C 1
ATOM 11438 O O . LEU B 1 741 ? -39.562 23.422 25.484 1 96.62 741 LEU B O 1
ATOM 11442 N N . ALA B 1 742 ? -39.75 22.906 27.641 1 96.69 742 ALA B N 1
ATOM 11443 C CA . ALA B 1 742 ? -40.844 23.844 27.844 1 96.69 742 ALA B CA 1
ATOM 11444 C C . ALA B 1 742 ? -40.344 25.281 27.906 1 96.69 742 ALA B C 1
ATOM 11446 O O . ALA B 1 742 ? -41.031 26.203 27.469 1 96.69 742 ALA B O 1
ATOM 11447 N N . GLU B 1 743 ? -39.188 25.453 28.453 1 97.38 743 GLU B N 1
ATOM 11448 C CA . GLU B 1 743 ? -38.531 26.75 28.562 1 97.38 743 GLU B CA 1
ATOM 11449 C C . GLU B 1 743 ? -37 26.609 28.375 1 97.38 743 GLU B C 1
ATOM 11451 O O . GLU B 1 743 ? -36.469 25.516 28.484 1 97.38 743 GLU B O 1
ATOM 11456 N N . ALA B 1 744 ? -36.438 27.781 28.094 1 97.81 744 ALA B N 1
ATOM 11457 C CA . ALA B 1 744 ? -35 27.781 27.891 1 97.81 744 ALA B CA 1
ATOM 11458 C C . ALA B 1 744 ? -34.281 27.344 29.172 1 97.81 744 ALA B C 1
ATOM 11460 O O . ALA B 1 744 ? -34.656 27.734 30.281 1 97.81 744 ALA B O 1
ATOM 11461 N N . THR B 1 745 ? -33.281 26.5 29.047 1 97.88 745 THR B N 1
ATOM 11462 C CA . THR B 1 745 ? -32.438 26.125 30.188 1 97.88 745 THR B CA 1
ATOM 11463 C C . THR B 1 745 ? -31.734 27.344 30.766 1 97.88 745 THR B C 1
ATOM 11465 O O . THR B 1 745 ? -31.078 28.078 30.047 1 97.88 745 THR B O 1
ATOM 11468 N N . PRO B 1 746 ? -31.906 27.531 32.062 1 97.12 746 PRO B N 1
ATOM 11469 C CA . PRO B 1 746 ? -31.156 28.641 32.656 1 97.12 746 PRO B CA 1
ATOM 11470 C C . PRO B 1 746 ? -29.641 28.469 32.531 1 97.12 746 PRO B C 1
ATOM 11472 O O . PRO B 1 746 ? -29.141 27.344 32.656 1 97.12 746 PRO B O 1
ATOM 11475 N N . TYR B 1 747 ? -28.984 29.609 32.375 1 96.31 747 TYR B N 1
ATOM 11476 C CA . TYR B 1 747 ? -27.531 29.641 32.156 1 96.31 747 TYR B CA 1
ATOM 11477 C C . TYR B 1 747 ? -26.828 28.828 33.25 1 96.31 747 TYR B C 1
ATOM 11479 O O . TYR B 1 747 ? -25.906 28.062 32.938 1 96.31 747 TYR B O 1
ATOM 11487 N N . GLU B 1 748 ? -27.297 28.812 34.469 1 94.88 748 GLU B N 1
ATOM 11488 C CA . GLU B 1 748 ? -26.656 28.188 35.625 1 94.88 748 GLU B CA 1
ATOM 11489 C C . GLU B 1 748 ? -26.875 26.688 35.656 1 94.88 748 GLU B C 1
ATOM 11491 O O . GLU B 1 748 ? -26.188 25.953 36.375 1 94.88 748 GLU B O 1
ATOM 11496 N N . ARG B 1 749 ? -27.781 26.266 34.75 1 96.62 749 ARG B N 1
ATOM 11497 C CA . ARG B 1 749 ? -28.125 24.859 34.781 1 96.62 749 ARG B CA 1
ATOM 11498 C C . ARG B 1 749 ? -27.594 24.141 33.531 1 96.62 749 ARG B C 1
ATOM 11500 O O . ARG B 1 749 ? -27.906 22.969 33.312 1 96.62 749 ARG B O 1
ATOM 11507 N N . LEU B 1 750 ? -26.875 24.859 32.75 1 97.31 750 LEU B N 1
ATOM 11508 C CA . LEU B 1 750 ? -26.25 24.219 31.609 1 97.31 750 LEU B CA 1
ATOM 11509 C C . LEU B 1 750 ? -25.281 23.125 32.062 1 97.31 750 LEU B C 1
ATOM 11511 O O . LEU B 1 750 ? -24.781 23.156 33.188 1 97.31 750 LEU B O 1
ATOM 11515 N N . ASN B 1 751 ? -25.109 22.078 31.234 1 96 751 ASN B N 1
ATOM 11516 C CA . ASN B 1 751 ? -24.188 20.984 31.516 1 96 751 ASN B CA 1
ATOM 11517 C C . ASN B 1 751 ? -22.812 21.5 31.938 1 96 751 ASN B C 1
ATOM 11519 O O . ASN B 1 751 ? -22.156 22.203 31.188 1 96 751 ASN B O 1
ATOM 11523 N N . PRO B 1 752 ? -22.375 21.234 33.031 1 90.94 752 PRO B N 1
ATOM 11524 C CA . PRO B 1 752 ? -21.094 21.75 33.531 1 90.94 752 PRO B CA 1
ATOM 11525 C C . PRO B 1 752 ? -19.891 21.062 32.875 1 90.94 752 PRO B C 1
ATOM 11527 O O . PRO B 1 752 ? -18.766 21.516 33.031 1 90.94 752 PRO B O 1
ATOM 11530 N N . PHE B 1 753 ? -20.078 19.906 32.281 1 93.38 753 PHE B N 1
ATOM 11531 C CA . PHE B 1 753 ? -19.016 19.234 31.562 1 93.38 753 PHE B CA 1
ATOM 11532 C C . PHE B 1 753 ? -18.812 19.859 30.188 1 93.38 753 PHE B C 1
ATOM 11534 O O . PHE B 1 753 ? -19.672 19.719 29.297 1 93.38 753 PHE B O 1
ATOM 11541 N N . PRO B 1 754 ? -17.734 20.562 29.953 1 94.06 754 PRO B N 1
ATOM 11542 C CA . PRO B 1 754 ? -17.469 21.031 28.594 1 94.06 754 PRO B CA 1
ATOM 11543 C C . PRO B 1 754 ? -17.266 19.875 27.609 1 94.06 754 PRO B C 1
ATOM 11545 O O . PRO B 1 754 ? -16.719 18.844 27.969 1 94.06 754 PRO B O 1
ATOM 11548 N N . MET B 1 755 ? -17.734 20.078 26.375 1 93.56 755 MET B N 1
ATOM 11549 C CA . MET B 1 755 ? -17.438 19.109 25.328 1 93.56 755 MET B CA 1
ATOM 11550 C C . MET B 1 755 ? -15.93 19 25.109 1 93.56 755 MET B C 1
ATOM 11552 O O . MET B 1 755 ? -15.234 20.016 25.031 1 93.56 755 MET B O 1
ATOM 11556 N N . PHE B 1 756 ? -15.336 17.766 25.031 1 87.88 756 PHE B N 1
ATOM 11557 C CA . PHE B 1 756 ? -13.891 17.578 25.016 1 87.88 756 PHE B CA 1
ATOM 11558 C C . PHE B 1 756 ? -13.453 16.812 23.766 1 87.88 756 PHE B C 1
ATOM 11560 O O . PHE B 1 756 ? -12.258 16.625 23.531 1 87.88 756 PHE B O 1
ATOM 11567 N N . LEU B 1 757 ? -14.375 16.484 22.969 1 83.56 757 LEU B N 1
ATOM 11568 C CA . LEU B 1 757 ? -14.031 15.672 21.812 1 83.56 757 LEU B CA 1
ATOM 11569 C C . LEU B 1 757 ? -13.594 16.547 20.641 1 83.56 757 LEU B C 1
ATOM 11571 O O . LEU B 1 757 ? -14.148 17.625 20.422 1 83.56 757 LEU B O 1
#

Foldseek 3Di:
DDPPPPPPVPLQKAKAFQLQWDWDADAQFAIWTQHPVGIDTGTGNLRSQLNVRRPTPHHLVRSQVPPDPPDHSVSSVVSVVVCVVVLTMDGDGDPVQQPDSVQLNVCSVLVARSSCLSVPVDFAEEEEEEDEPPDDCVLLCVLLVVLRYHYDHDDGQEYEYEYQDLLPCVVVVVQLVCLVVQHWYKYWHLFALKTKTDAGDGRPPFATSQLQVVLQCLLVQLQQQVCVQVPHDDDDDDDTDDDVVSSNVSSNVNSVVVSCVRSPRDDQQNQWIWMARNVVRDIDTQHAHHAQCRPRRHNVQPQAVVLPDADDDDWQFFPDDPKLGTASDDLVVLCVVQVSLAPSRNHSFPDKAADPLFDPQWQKIWGAFLQLNQDHYPRNNVRRVPGIAMAWILDNSRRRSRSSFRSQLSVLQADDPSHNWDKDFQVVCDPQEDDVCLFVFADPVCQVCQVVVQVQFDLVQHDWHDDDRHDIAIWGWWAWPLVGDIHIYQSQQRGAPPDCRRDGGSRHHDCQLKAFGQDQLRQNLVSLQSLQQQLLLQLCQFVVFAFAWADQVLVVDPSSVVLQVVQVVLQKHKTKTWSDFDLQWTKMKIWMFHPPDPWRQIFIAIATDLQNVSRSRRGSRRSSNCVSQPSDPDRDDPGPLSVVCRVDDDCVVSVSVDHHPPDHHDHSVNGDHDDDRTSSVVSVVSQVSCVVVPKIKIKGFSDRSSSRTTMIGITIRQRDGNFPNDHDHCSFVRCCVRVSDVGGDDPVRTNPRTDDD/DDPPPPPPVPLQKAKAFQLQWDWDADAQFAIWTQHPVGIDTGTGNLRSQLNVRRPTPHHLVRSLVPPDPPDHSVSSVVSVVVCVVVLTMDGDGDPVQQPDSVQLNVCSVLVARSSCLSVPVDFAEEEEEEDEPPFDCVLLCVLLVVLRYHYDHDDGQEYEYEYQDLLPCVVVVVQLVCLVVQHWYKYWHLFALKTKTDAGDGRPPFATSQLQVVQQCLLVQLQQQVCVQVVHDDDDDDDTDDDDVSSNVSSNVNSVVVSCVSSPRDDQQNQWIWMARNVVRDIDTQHAHHAQCRPRRHNVQPQAVVLPDADDDDWQFFPDDPKLGTASDDLVVLCVVQVSLAPSRNHSFPDKDADPLFDPQWQKIWGAFLRLPQDHYPRNNVRRVPGIAMAWILDNSRRRSRSSFRSQLSVLQADDPSHNWDKDFQVVCDPQEDDCCLFVFADPVCQVCQVVVQVQFDLVQHDFHDADRHDIAIWGWWAWPLVGDIHIYGSQQRGAPPDCRRGGGSRHHDCQLKAFGQDQLRQNLVSLQSLQQQLLLQLCQFVVFAFAWADQVLVVDPSSVVLQVVQVVLQKHKTKTWSDFDLQWTKMKIWMFHPPDPWRQIFIAIATDLQNVSRSRRGSRRSSNVVSQPSDPDRDDPGPLSVVCRVDDDCVVSVSVDHHPPDHHDHSVNGDHDDDRTSSVVSVVSQVSCVVVPKIKIKGFSDRSSSRTTMIGITIRQRDGNFPNDHDHCSFPRCCVVVSDVGGDDPVRTNPRTDDD

Nearest PDB structures (foldseek):
  4v1v-assembly1_A  TM=8.991E-01  e=2.953E-80  Lyngbya aestuarii
  4v1t-assembly1_B  TM=9.068E-01  e=8.096E-79  Lyngbya aestuarii
  4v1u-assembly1_A  TM=8.830E-01  e=2.478E-77  Lyngbya aestuarii
  7u58-assembly1_A  TM=9.068E-01  e=5.761E-65  Desmonostoc sp. PCC 7906
  7u58-assembly1_B  TM=9.030E-01  e=3.318E-65  Desmonostoc sp. PCC 7906

InterPro domains:
  IPR003776 YcaO-like domain [PF02624] (391-720)
  IPR003776 YcaO-like domain [PS51664] (391-757)
  IPR003776 YcaO-like domain [TIGR00702] (391-719)
  IPR022291 Bacteriocin biosynthesis, cyclodehydratase domain [TIGR03882] (183-349)
  IPR027624 Thiazole/oxazole-forming peptide maturase, SagD family component [TIGR03604] (391-754)
  IPR035985 Ubiquitin-activating enzyme-like [SSF69572] (160-300)

Solvent-accessible surface area (backbone atoms only — not comparable to full-atom values): 79327 Å² total; per-residue (Å²): 136,82,79,77,79,74,76,71,75,72,83,80,32,9,34,13,53,32,61,29,45,36,76,47,72,40,84,69,47,10,33,36,34,26,31,88,89,42,65,48,81,43,73,34,41,65,47,12,54,52,56,69,58,35,72,27,81,28,34,72,67,50,47,55,72,59,50,49,91,94,52,50,66,64,54,53,50,50,53,50,49,52,39,42,75,70,66,45,48,40,66,32,56,62,65,96,66,48,69,60,66,34,35,38,8,32,34,32,69,67,71,45,64,30,54,61,58,65,58,50,89,62,72,52,39,27,18,78,45,70,43,71,80,88,56,73,58,62,60,35,52,52,32,27,46,70,62,57,30,44,76,41,88,67,92,41,76,33,37,35,39,36,27,74,51,94,66,47,72,72,52,55,58,54,43,52,52,29,51,74,70,49,48,36,34,35,37,31,21,51,52,28,54,50,30,37,40,39,30,46,36,30,48,91,75,48,29,53,67,67,42,50,40,55,23,40,45,64,68,39,44,62,47,51,14,51,27,50,69,71,70,45,78,70,72,82,77,49,48,57,16,34,45,64,31,51,38,51,19,35,18,14,48,53,32,39,54,50,49,36,50,76,65,63,52,82,60,75,56,46,42,5,36,33,36,35,34,66,86,66,58,51,30,47,78,32,60,55,65,53,35,55,49,30,78,84,86,40,40,53,56,54,53,23,55,54,44,70,47,78,78,77,88,55,95,38,53,53,58,32,73,52,83,87,27,79,28,50,48,42,62,67,55,48,45,71,71,53,46,73,38,55,24,68,50,48,14,87,26,56,48,75,42,67,42,84,73,42,55,89,90,42,33,32,19,32,23,45,55,50,71,53,81,62,45,54,28,73,64,20,48,53,44,47,72,68,33,71,30,42,14,40,27,86,38,63,63,39,2,46,45,33,7,51,43,44,42,52,29,53,52,38,39,35,47,79,80,47,66,51,68,44,80,45,26,52,65,78,50,44,89,42,40,53,64,64,57,51,49,65,27,66,22,73,68,49,58,73,44,20,71,66,49,45,72,68,42,42,78,87,58,54,57,42,61,81,83,57,52,80,49,69,29,28,27,24,59,27,24,23,74,70,73,71,44,73,33,29,36,51,38,26,58,69,18,35,57,50,57,63,86,42,35,62,68,66,61,63,34,72,68,78,12,47,21,44,24,80,31,65,42,38,4,48,38,49,5,50,35,43,37,52,33,25,26,32,46,27,36,37,54,39,62,52,43,68,33,31,22,44,40,67,73,61,57,64,44,63,65,61,53,48,48,50,53,53,33,46,75,70,41,24,48,68,51,39,34,49,43,52,54,93,85,63,46,38,21,28,37,22,37,33,32,39,74,79,57,95,52,28,47,62,46,59,14,55,16,40,27,67,45,58,68,50,6,49,51,37,3,45,24,42,23,48,57,51,42,49,60,56,72,46,90,82,60,82,56,88,42,54,56,50,39,51,42,40,72,65,48,39,60,86,83,38,55,46,79,39,57,26,83,96,48,71,56,43,41,54,82,75,55,78,65,84,92,71,67,32,39,36,59,54,40,52,51,51,50,49,55,39,42,74,74,72,36,53,44,31,40,32,72,39,48,38,78,67,72,59,55,29,21,28,40,37,46,45,55,59,53,40,59,45,47,82,48,70,27,86,50,55,70,40,46,46,45,31,76,72,65,76,30,95,57,59,72,51,83,90,67,40,47,84,71,60,65,73,127,138,82,79,79,78,76,75,73,77,73,82,80,33,8,33,12,54,31,60,29,44,35,75,47,70,39,82,68,47,10,34,35,34,26,32,89,89,42,62,48,81,43,73,34,42,67,49,12,54,53,57,69,58,37,72,26,79,27,34,72,67,49,46,54,74,58,50,50,89,95,52,52,65,65,55,52,50,50,54,50,49,52,40,43,73,68,66,45,48,39,67,31,56,62,65,94,66,48,68,60,66,36,35,39,8,32,32,32,70,67,70,46,62,30,53,61,59,64,58,51,90,61,71,52,38,27,18,78,46,70,43,69,80,89,57,72,57,63,60,36,52,51,32,26,47,70,62,58,31,43,78,40,88,67,93,42,74,32,36,35,38,37,28,75,50,95,65,46,70,72,52,55,59,54,44,52,51,28,52,72,71,50,46,36,32,36,38,32,20,51,50,29,55,48,30,37,41,39,29,45,35,31,49,92,75,49,30,52,65,66,42,49,41,55,23,41,46,63,68,40,44,63,47,50,14,50,27,49,68,72,70,44,78,70,72,84,76,49,46,55,15,33,46,63,30,51,40,52,19,36,18,14,48,54,31,39,53,49,50,36,51,76,65,63,53,82,60,76,56,47,42,5,36,32,37,35,32,65,88,68,59,52,30,48,78,32,59,55,65,54,35,56,48,30,77,85,87,40,41,52,55,54,54,23,57,56,43,70,46,79,78,76,86,53,94,39,54,53,58,31,74,51,83,88,28,77,28,50,47,42,62,67,56,48,45,71,71,54,46,73,39,55,22,70,50,47,14,88,26,54,48,75,43,69,41,84,75,42,55,89,92,42,31,32,19,31,22,44,55,49,69,58,82,61,43,53,28,71,64,20,49,52,45,46,72,68,32,69,31,43,13,40,27,85,38,62,63,38,2,46,46,33,8,53,43,43,41,51,28,54,53,38,38,36,48,80,81,46,67,50,69,45,79,44,26,53,64,78,50,43,89,44,40,53,65,63,57,52,48,63,27,66,24,73,67,49,58,74,44,21,70,67,49,44,72,68,42,42,79,85,58,54,58,43,60,82,85,57,52,81,49,70,27,26,27,25,60,28,23,23,73,72,73,69,44,73,36,30,35,51,38,26,58,70,18,34,60,50,58,62,86,42,37,60,70,66,58,64,34,73,66,76,12,47,22,44,24,79,31,65,44,38,4,48,39,50,5,48,35,46,37,53,32,24,27,31,47,27,36,37,54,37,62,51,42,70,33,30,22,44,39,67,74,61,57,62,43,65,66,62,52,48,48,50,53,52,33,44,74,70,40,24,48,68,52,38,34,50,43,53,52,94,84,64,46,38,21,28,39,20,37,33,32,38,74,79,57,97,50,30,46,64,45,59,14,56,15,40,27,66,46,57,67,49,6,49,50,38,3,45,25,42,23,47,56,52,42,48,59,54,73,47,88,81,58,82,57,89,43,54,54,50,38,51,43,42,72,66,49,39,61,84,84,38,54,46,78,40,55,26,84,95,48,71,55,44,41,53,82,73,56,77,63,82,90,71,66,33,39,36,58,54,38,50,51,52,50,49,54,39,41,74,74,71,36,53,43,30,41,32,74,37,47,38,78,67,72,60,56,28,22,26,39,36,44,43,56,58,52,39,57,45,46,82,48,70,26,88,51,55,70,40,47,45,45,32,75,71,64,78,31,95,57,59,72,52,82,90,68,40,49,83,71,60,64,71,127

pLDDT: mean 91.12, std 11.63, range [21.12, 98.81]

Radius of gyration: 36.36 Å; Cα contacts (8 Å, |Δi|>4): 3215; chains: 2; bounding box: 89×105×100 Å

Organism: Amycolatopsis orientalis (NCBI:txid31958)